Protein AF-0000000083305898 (afdb_homodimer)

Sequence (916 aa):
MQGPLRHVKPPWAPSSLTYFPGRPSVRRVWGVSPSASERKKVLILGVGWGGFRLARDLDKRQFDVSVVSPRNHFLFTPLLPSTTVGTLEFRCVQEPVRTIRGVHYHQAQATAIDVHHRQVHCLDVYRHYGSGKLVFQLPYDHLVIAVGTKSSTFGVPGLQSREEQFSPTGTSKDNVFFLKQLEHARSIRHRIIECFERASSPFVTEAERTRLLTFVVVGGGPTSIEFTSELCDFIRHDVSQWYSDLKHSQKIIVIEAGKHLLGNFDSSLSDYVETTLAKRQVTLLTNQVVKEVKDVSVVLDDGTEIPFGVCVWSTGNGALEFVKNLPLPLSQDHRIKVDETLQVLNHPHVYAIGDCAVNEDKPLAMLAQVANQQGGHLASCLNRDEALAFQYKFMGAMASLGTFNAVVDLNGPKFKGIVAFLTWRSAYWTMMVSVVNKILIPMFWFKSFFFGRDTSKFMQGPLRHVKPPWAPSSLTYFPGRPSVRRVWGVSPSASERKKVLILGVGWGGFRLARDLDKRQFDVSVVSPRNHFLFTPLLPSTTVGTLEFRCVQEPVRTIRGVHYHQAQATAIDVHHRQVHCLDVYRHYGSGKLVFQLPYDHLVIAVGTKSSTFGVPGLQSREEQFSPTGTSKDNVFFLKQLEHARSIRHRIIECFERASSPFVTEAERTRLLTFVVVGGGPTSIEFTSELCDFIRHDVSQWYSDLKHSQKIIVIEAGKHLLGNFDSSLSDYVETTLAKRQVTLLTNQVVKEVKDVSVVLDDGTEIPFGVCVWSTGNGALEFVKNLPLPLSQDHRIKVDETLQVLNHPHVYAIGDCAVNEDKPLAMLAQVANQQGGHLASCLNRDEALAFQYKFMGAMASLGTFNAVVDLNGPKFKGIVAFLTWRSAYWTMMVSVVNKILIPMFWFKSFFFGRDTSKF

Secondary structure (DSSP, 8-state):
-----------------------------------GGGSEEEEEE--SHHHHHHHHHS-TTTEEEEEE-SSSEEE-GGGHHHHTTTSS-GGGGEEEGGGSTTEEEE-EEEEEEETTTTEEEEEEEEEETTTEEEEEEEE-SEEEE----EE--TT-TTTHHHHHH--TTS----SEEE-SSHHHHHHHHHHHHHHHHHHH-TTS-HHHHHHHTEEEEE--SHHHHHHHHHHHHIIIIIIHHH-GGGTT--EEEEE-SSSSSSTTS-HHHHHHHHHHHHHTTEEEE-S--EEEE-SSEEEETTS-EEE-SEEEE---EE--HHHHTSSS-B-TTSPEEB-TTSBBTT-TTEEE-GGGEE-TTS-----HHHHHHHHHHHHHHHHHT-----------EEEE-STT-EEEE-SS-EEEHHHHHHHHHHHHHHH---HHHHHHHHHHHHHHHHH-------/---------------------------------S-GGGSEEEEEE--SHHHHHHHHHS-TTTEEEEEE-SSSEEE-GGGHHHHTTTSS-GGGGEEEGGGSTTEEEE-EEEEEEETTTTEEEEEEEEEETTTEEEEEEEE-SEEEE----EE--TT-TTTHHHHHH--TTS----SEEE-SSHHHHHHHHHHHHHHHHHHT-TTS-HHHHHHHTEEEEE--SHHHHHHHHHHHHIIIIIIHHH-GGGTT--EEEEE-SSSSSSTTS-HHHHHHHHHHHHHTTEEEETT--EEEE-SSEEEETTS-EEE-SEEEE---EE--HHHHTSSS-B-TTSPEEB-TTSBBTT-TTEEE-GGGEE-TTS-----HHHHHHHHHHHHHHHHHT-----------EEEE-STT-EEEE-SS-EEEHHHHHHHHHHHHHHH---HHHHHHHHHHHHHHHHH-------

Solvent-accessible surface area (backbone atoms only — not comparable to full-atom values): 49474 Å² total; per-residue (Å²): 134,88,74,82,83,82,77,80,72,85,72,88,71,78,75,79,76,77,70,76,79,72,74,77,76,72,69,69,68,70,64,78,62,79,65,83,86,74,40,52,31,33,31,32,34,24,38,43,52,15,26,40,39,21,65,60,60,39,52,58,88,58,29,44,39,34,40,36,22,68,60,64,42,28,64,46,63,89,54,44,41,39,32,28,60,32,44,33,59,70,72,48,38,45,42,46,53,64,76,41,77,78,53,47,76,39,61,15,38,74,72,47,72,40,77,88,80,32,32,35,35,31,33,40,68,57,73,41,91,92,64,47,55,52,71,50,74,45,73,42,64,32,39,35,44,15,69,35,58,38,77,38,53,87,79,28,51,68,37,58,67,52,67,70,56,63,48,85,60,50,71,65,92,59,34,67,38,53,73,83,49,70,60,33,24,51,53,49,27,48,48,54,49,48,28,53,56,52,44,68,38,88,84,52,52,69,69,55,30,46,25,33,35,15,37,36,35,37,24,37,37,57,68,35,45,28,30,51,22,37,48,51,50,39,46,65,59,41,38,40,67,62,39,57,89,54,55,87,56,63,41,43,36,36,34,16,60,46,84,54,46,35,72,90,50,56,66,69,55,27,50,49,52,53,51,53,41,41,74,68,63,36,46,75,40,53,61,37,46,73,50,34,40,58,76,52,29,39,27,33,70,88,64,53,69,48,61,29,39,37,32,39,50,42,66,48,73,28,58,36,70,62,58,64,68,45,98,60,57,58,44,96,75,39,21,38,34,24,47,59,60,31,33,27,64,98,32,96,46,33,30,38,34,32,57,33,27,37,28,82,92,66,67,70,76,82,42,67,66,54,8,29,50,43,14,46,49,50,20,53,23,61,67,63,75,48,88,55,69,72,77,88,77,85,85,53,46,69,39,49,51,32,92,62,22,15,35,28,47,39,93,79,60,73,39,59,38,50,64,14,22,52,48,51,52,49,51,54,50,64,66,44,81,45,69,60,33,53,50,44,40,59,49,32,49,48,40,28,71,76,70,41,48,65,80,69,82,130,135,86,76,82,87,79,80,81,72,85,72,87,72,79,77,82,77,77,70,74,76,72,73,79,76,74,69,70,70,71,65,79,62,79,62,84,85,74,41,50,29,35,32,32,34,23,38,43,53,15,25,40,38,22,65,59,62,40,52,60,89,56,29,45,39,33,38,36,20,69,60,65,42,29,62,47,62,90,55,44,40,38,33,30,61,29,44,34,58,70,73,48,39,46,42,48,53,64,77,40,77,77,53,48,75,40,61,15,37,74,72,46,71,39,76,90,79,32,31,36,35,32,34,39,69,57,71,42,92,93,65,47,56,51,71,50,75,45,69,41,64,32,36,37,44,15,69,35,57,39,77,39,54,85,79,30,50,69,37,58,66,52,66,72,56,64,51,84,62,50,72,65,91,59,33,67,36,54,72,84,48,69,59,33,25,51,52,49,27,49,48,51,50,48,28,53,55,52,44,68,38,89,84,51,53,68,68,56,31,46,24,32,35,16,37,37,33,36,24,35,38,57,67,35,45,28,30,52,22,36,48,51,51,39,47,65,59,42,38,40,66,62,39,59,88,54,57,89,56,64,42,43,36,38,34,16,59,46,82,54,46,36,72,90,49,58,65,69,55,27,50,49,51,53,51,54,40,41,74,68,62,36,45,76,39,53,62,36,46,74,50,33,42,57,76,50,31,38,28,33,69,88,63,53,70,48,61,29,39,38,34,39,50,41,65,48,74,28,58,36,73,60,59,63,69,46,97,62,57,57,47,96,76,38,22,38,34,24,47,60,61,32,34,27,62,97,31,97,47,32,31,38,34,34,57,33,27,36,30,82,92,64,67,71,74,82,40,66,67,53,10,30,50,45,13,46,50,50,20,52,23,61,67,65,74,46,87,55,68,72,79,88,76,86,86,53,46,68,39,50,52,34,93,62,23,16,36,28,46,38,93,78,60,74,39,61,38,52,64,14,23,52,48,50,50,50,51,53,49,64,66,45,80,46,70,62,33,55,50,45,41,58,50,31,49,49,41,27,71,76,71,40,47,64,81,69,83,130

Radius of gyration: 31.71 Å; Cα contacts (8 Å, |Δi|>4): 1769; chains: 2; bounding box: 98×107×96 Å

InterPro domains:
  IPR023753 FAD/NAD(P)-binding domain [PF07992] (40-375)
  IPR036188 FAD/NAD(P)-binding domain superfamily [SSF51905] (38-384)
  IPR045024 Alternative NADH dehydrogenase [PTHR43706] (37-458)
  IPR054585 External alternative NADH-ubiquinone oxidoreductase-like, C-terminal domain [PF22366] (394-454)

pLDDT: mean 80.94, std 21.05, range [19.34, 98.88]

Organism: Tigriopus californicus (NCBI:txid6832)

Nearest PDB structures (foldseek):
  5jwb-assembly1_A  TM=9.197E-01  e=4.815E-43  Plasmodium falciparum 3D7
  5jwc-assembly1_H  TM=9.161E-01  e=2.367E-43  Plasmodium falciparum 3D7
  4g74-assembly1_A  TM=8.909E-01  e=3.164E-44  Saccharomyces cerevisiae S288C
  4g74-assembly1_B  TM=8.780E-01  e=4.788E-44  Saccharomyces cerevisiae S288C
  5yjw-assembly1_A-2  TM=8.839E-01  e=1.573E-42  Saccharomyces cerevisiae S288C

Structure (mmCIF, N/CA/C/O backbone):
data_AF-0000000083305898-model_v1
#
loop_
_entity.id
_entity.type
_entity.pdbx_description
1 polymer 'Uncharacterized protein'
#
loop_
_atom_site.group_PDB
_atom_site.id
_atom_site.type_symbol
_atom_site.label_atom_id
_atom_site.label_alt_id
_atom_site.label_comp_id
_atom_site.label_asym_id
_atom_site.label_entity_id
_atom_site.label_seq_id
_atom_site.pdbx_PDB_ins_code
_atom_site.Cartn_x
_atom_site.Cartn_y
_atom_site.Cartn_z
_atom_site.occupancy
_atom_site.B_iso_or_equiv
_atom_site.auth_seq_id
_atom_site.auth_comp_id
_atom_site.auth_asym_id
_atom_site.auth_atom_id
_atom_site.pdbx_PDB_model_num
ATOM 1 N N . MET A 1 1 ? 41.219 -28.844 -68.625 1 23.19 1 MET A N 1
ATOM 2 C CA . MET A 1 1 ? 42.094 -27.703 -68.812 1 23.19 1 MET A CA 1
ATOM 3 C C . MET A 1 1 ? 41.625 -26.5 -68 1 23.19 1 MET A C 1
ATOM 5 O O . MET A 1 1 ? 40.438 -26.203 -67.938 1 23.19 1 MET A O 1
ATOM 9 N N . GLN A 1 2 ? 42.5 -25.844 -67 1 22.64 2 GLN A N 1
ATOM 10 C CA . GLN A 1 2 ? 42.344 -25.375 -65.625 1 22.64 2 GLN A CA 1
ATOM 11 C C . GLN A 1 2 ? 42 -23.891 -65.562 1 22.64 2 GLN A C 1
ATOM 13 O O . GLN A 1 2 ? 42.031 -23.266 -64.5 1 22.64 2 GLN A O 1
ATOM 18 N N . GLY A 1 3 ? 41.188 -23.344 -66.5 1 22.84 3 GLY A N 1
ATOM 19 C CA . GLY A 1 3 ? 41.531 -22 -66.875 1 22.84 3 GLY A CA 1
ATOM 20 C C . GLY A 1 3 ? 41.281 -20.984 -65.812 1 22.84 3 GLY A C 1
ATOM 21 O O . GLY A 1 3 ? 40.531 -21.25 -64.875 1 22.84 3 GLY A O 1
ATOM 22 N N . PRO A 1 4 ? 41.906 -19.75 -65.625 1 24.27 4 PRO A N 1
ATOM 23 C CA . PRO A 1 4 ? 42.438 -18.766 -64.688 1 24.27 4 PRO A CA 1
ATOM 24 C C . PRO A 1 4 ? 41.344 -17.797 -64.188 1 24.27 4 PRO A C 1
ATOM 26 O O . PRO A 1 4 ? 40.812 -17.016 -65 1 24.27 4 PRO A O 1
ATOM 29 N N . LEU A 1 5 ? 40.219 -18.172 -63.594 1 23.34 5 LEU A N 1
ATOM 30 C CA . LEU A 1 5 ? 39.062 -17.312 -63.562 1 23.34 5 LEU A CA 1
ATOM 31 C C . LEU A 1 5 ? 39.375 -16 -62.844 1 23.34 5 LEU A C 1
ATOM 33 O O . LEU A 1 5 ? 39.875 -16.031 -61.719 1 23.34 5 LEU A O 1
ATOM 37 N N . ARG A 1 6 ? 39.469 -14.781 -63.375 1 20.72 6 ARG A N 1
ATOM 38 C CA . ARG A 1 6 ? 39.969 -13.43 -63.125 1 20.72 6 ARG A CA 1
ATOM 39 C C . ARG A 1 6 ? 39.156 -12.734 -62.031 1 20.72 6 ARG A C 1
ATOM 41 O O . ARG A 1 6 ? 37.938 -12.883 -61.969 1 20.72 6 ARG A O 1
ATOM 48 N N . HIS A 1 7 ? 39.75 -12.102 -60.844 1 20.8 7 HIS A N 1
ATOM 49 C CA . HIS A 1 7 ? 39.562 -11.664 -59.469 1 20.8 7 HIS A CA 1
ATOM 50 C C . HIS A 1 7 ? 38.875 -10.305 -59.406 1 20.8 7 HIS A C 1
ATOM 52 O O . HIS A 1 7 ? 38.75 -9.703 -58.344 1 20.8 7 HIS A O 1
ATOM 58 N N . VAL A 1 8 ? 37.781 -10.07 -60.156 1 21.56 8 VAL A N 1
ATOM 59 C CA . VAL A 1 8 ? 37.5 -8.656 -60.406 1 21.56 8 VAL A CA 1
ATOM 60 C C . VAL A 1 8 ? 37.25 -7.957 -59.062 1 21.56 8 VAL A C 1
ATOM 62 O O . VAL A 1 8 ? 36.375 -8.391 -58.281 1 21.56 8 VAL A O 1
ATOM 65 N N . LYS A 1 9 ? 38.094 -7.109 -58.531 1 21.02 9 LYS A N 1
ATOM 66 C CA . LYS A 1 9 ? 38.375 -6.414 -57.25 1 21.02 9 LYS A CA 1
ATOM 67 C C . LYS A 1 9 ? 37.344 -5.336 -56.969 1 21.02 9 LYS A C 1
ATOM 69 O O . LYS A 1 9 ? 37.156 -4.41 -57.781 1 21.02 9 LYS A O 1
ATOM 74 N N . PRO A 1 10 ? 36.156 -5.586 -56.531 1 23.42 10 PRO A N 1
ATOM 75 C CA . PRO A 1 10 ? 35.125 -4.535 -56.688 1 23.42 10 PRO A CA 1
ATOM 76 C C . PRO A 1 10 ? 35.531 -3.234 -55.969 1 23.42 10 PRO A C 1
ATOM 78 O O . PRO A 1 10 ? 36.188 -3.26 -54.938 1 23.42 10 PRO A O 1
ATOM 81 N N . PRO A 1 11 ? 35.656 -2.041 -56.531 1 20.02 11 PRO A N 1
ATOM 82 C CA . PRO A 1 11 ? 36.375 -0.778 -56.281 1 20.02 11 PRO A CA 1
ATOM 83 C C . PRO A 1 11 ? 35.906 -0.06 -55.031 1 20.02 11 PRO A C 1
ATOM 85 O O . PRO A 1 11 ? 36.688 0.685 -54.406 1 20.02 11 PRO A O 1
ATOM 88 N N . TRP A 1 12 ? 34.594 0.123 -54.844 1 22.42 12 TRP A N 1
ATOM 89 C CA . TRP A 1 12 ? 34.219 1.465 -54.406 1 22.42 12 TRP A CA 1
ATOM 90 C C . TRP A 1 12 ? 34.625 1.732 -52.969 1 22.42 12 TRP A C 1
ATOM 92 O O . TRP A 1 12 ? 34.375 0.93 -52.094 1 22.42 12 TRP A O 1
ATOM 102 N N . ALA A 1 13 ? 35.656 2.426 -52.75 1 19.34 13 ALA A N 1
ATOM 103 C CA . ALA A 1 13 ? 36.469 2.832 -51.594 1 19.34 13 ALA A CA 1
ATOM 104 C C . ALA A 1 13 ? 35.656 3.688 -50.625 1 19.34 13 ALA A C 1
ATOM 106 O O . ALA A 1 13 ? 35 4.652 -51.031 1 19.34 13 ALA A O 1
ATOM 107 N N . PRO A 1 14 ? 35.312 3.227 -49.406 1 20.09 14 PRO A N 1
ATOM 108 C CA . PRO A 1 14 ? 34.375 3.756 -48.406 1 20.09 14 PRO A CA 1
ATOM 109 C C . PRO A 1 14 ? 34.812 5.121 -47.875 1 20.09 14 PRO A C 1
ATOM 111 O O . PRO A 1 14 ? 36 5.309 -47.531 1 20.09 14 PRO A O 1
ATOM 114 N N . SER A 1 15 ? 34.375 6.125 -48.5 1 20 15 SER A N 1
ATOM 115 C CA . SER A 1 15 ? 34.938 7.441 -48.219 1 20 15 SER A CA 1
ATOM 116 C C . SER A 1 15 ? 35.125 7.648 -46.719 1 20 15 SER A C 1
ATOM 118 O O . SER A 1 15 ? 34.469 6.965 -45.906 1 20 15 SER A O 1
ATOM 120 N N . SER A 1 16 ? 36 8.539 -46.344 1 19.41 16 SER A N 1
ATOM 121 C CA . SER A 1 16 ? 36.781 9.031 -45.219 1 19.41 16 SER A CA 1
ATOM 122 C C . SER A 1 16 ? 35.906 9.656 -44.156 1 19.41 16 SER A C 1
ATOM 124 O O . SER A 1 16 ? 35.125 10.578 -44.438 1 19.41 16 SER A O 1
ATOM 126 N N . LEU A 1 17 ? 35.375 8.938 -43.281 1 20.88 17 LEU A N 1
ATOM 127 C CA . LEU A 1 17 ? 34.469 9.25 -42.156 1 20.88 17 LEU A CA 1
ATOM 128 C C . LEU A 1 17 ? 35 10.398 -41.312 1 20.88 17 LEU A C 1
ATOM 130 O O . LEU A 1 17 ? 36.094 10.289 -40.719 1 20.88 17 LEU A O 1
ATOM 134 N N . THR A 1 18 ? 34.844 11.594 -41.844 1 20.77 18 THR A N 1
ATOM 135 C CA . THR A 1 18 ? 35.406 12.805 -41.25 1 20.77 18 THR A CA 1
ATOM 136 C C . THR A 1 18 ? 35.188 12.805 -39.719 1 20.77 18 THR A C 1
ATOM 138 O O . THR A 1 18 ? 34.094 12.445 -39.25 1 20.77 18 THR A O 1
ATOM 141 N N . TYR A 1 19 ? 36.188 12.875 -38.906 1 19.66 19 TYR A N 1
ATOM 142 C CA . TYR A 1 19 ? 36.594 12.875 -37.5 1 19.66 19 TYR A CA 1
ATOM 143 C C . TYR A 1 19 ? 35.938 14.031 -36.75 1 19.66 19 TYR A C 1
ATOM 145 O O . TYR A 1 19 ? 36.25 15.195 -37 1 19.66 19 TYR A O 1
ATOM 153 N N . PHE A 1 20 ? 34.656 14.219 -36.75 1 22.19 20 PHE A N 1
ATOM 154 C CA . PHE A 1 20 ? 34.406 15.516 -36.156 1 22.19 20 PHE A CA 1
ATOM 155 C C . PHE A 1 20 ? 35.125 15.664 -34.844 1 22.19 20 PHE A C 1
ATOM 157 O O . PHE A 1 20 ? 35.219 14.711 -34.062 1 22.19 20 PHE A O 1
ATOM 164 N N . PRO A 1 21 ? 35.969 16.641 -34.688 1 23.75 21 PRO A N 1
ATOM 165 C CA . PRO A 1 21 ? 36.844 16.953 -33.562 1 23.75 21 PRO A CA 1
ATOM 166 C C . PRO A 1 21 ? 36.156 16.812 -32.219 1 23.75 21 PRO A C 1
ATOM 168 O O . PRO A 1 21 ? 34.938 16.906 -32.125 1 23.75 21 PRO A O 1
ATOM 171 N N . GLY A 1 22 ? 36.781 16.141 -31.266 1 21.39 22 GLY A N 1
ATOM 172 C CA . GLY A 1 22 ? 36.625 15.641 -29.906 1 21.39 22 GLY A CA 1
ATOM 173 C C . GLY A 1 22 ? 36.188 16.703 -28.938 1 21.39 22 GLY A C 1
ATOM 174 O O . GLY A 1 22 ? 36.812 17.766 -28.828 1 21.39 22 GLY A O 1
ATOM 175 N N . ARG A 1 23 ? 34.938 17.172 -28.969 1 23.25 23 ARG A N 1
ATOM 176 C CA . ARG A 1 23 ? 34.812 18.422 -28.234 1 23.25 23 ARG A CA 1
ATOM 177 C C . ARG A 1 23 ? 35.688 18.422 -27 1 23.25 23 ARG A C 1
ATOM 179 O O . ARG A 1 23 ? 35.938 17.375 -26.406 1 23.25 23 ARG A O 1
ATOM 186 N N . PRO A 1 24 ? 36.438 19.484 -26.781 1 22 24 PRO A N 1
ATOM 187 C CA . PRO A 1 24 ? 37.375 19.531 -25.656 1 22 24 PRO A CA 1
ATOM 188 C C . PRO A 1 24 ? 36.781 19 -24.359 1 22 24 PRO A C 1
ATOM 190 O O . PRO A 1 24 ? 35.562 19 -24.188 1 22 24 PRO A O 1
ATOM 193 N N . SER A 1 25 ? 37.438 18.109 -23.688 1 23.03 25 SER A N 1
ATOM 194 C CA . SER A 1 25 ? 37.375 17.484 -22.375 1 23.03 25 SER A CA 1
ATOM 195 C C . SER A 1 25 ? 37 18.516 -21.297 1 23.03 25 SER A C 1
ATOM 197 O O . SER A 1 25 ? 37.812 19.359 -20.938 1 23.03 25 SER A O 1
ATOM 199 N N . VAL A 1 26 ? 35.969 19.328 -21.578 1 22.36 26 VAL A N 1
ATOM 200 C CA . VAL A 1 26 ? 35.969 20.359 -20.547 1 22.36 26 VAL A CA 1
ATOM 201 C C . VAL A 1 26 ? 36.188 19.719 -19.172 1 22.36 26 VAL A C 1
ATOM 203 O O . VAL A 1 26 ? 35.5 18.766 -18.797 1 22.36 26 VAL A O 1
ATOM 206 N N . ARG A 1 27 ? 37.344 19.766 -18.734 1 21.88 27 ARG A N 1
ATOM 207 C CA . ARG A 1 27 ? 37.781 19.531 -17.359 1 21.88 27 ARG A CA 1
ATOM 208 C C . ARG A 1 27 ? 36.75 20.094 -16.375 1 21.88 27 ARG A C 1
ATOM 210 O O . ARG A 1 27 ? 36.625 21.312 -16.219 1 21.88 27 ARG A O 1
ATOM 217 N N . ARG A 1 28 ? 35.625 19.594 -16.516 1 24.09 28 ARG A N 1
ATOM 218 C CA . ARG A 1 28 ? 34.75 20.266 -15.578 1 24.09 28 ARG A CA 1
ATOM 219 C C . ARG A 1 28 ? 35.438 20.484 -14.234 1 24.09 28 ARG A C 1
ATOM 221 O O . ARG A 1 28 ? 35.844 19.516 -13.586 1 24.09 28 ARG A O 1
ATOM 228 N N . VAL A 1 29 ? 36.125 21.469 -14.18 1 24.84 29 VAL A N 1
ATOM 229 C CA . VAL A 1 29 ? 36.719 21.969 -12.93 1 24.84 29 VAL A CA 1
ATOM 230 C C . VAL A 1 29 ? 35.688 21.828 -11.805 1 24.84 29 VAL A C 1
ATOM 232 O O . VAL A 1 29 ? 34.594 22.422 -11.867 1 24.84 29 VAL A O 1
ATOM 235 N N . TRP A 1 30 ? 35.406 20.609 -11.43 1 25.95 30 TRP A N 1
ATOM 236 C CA . TRP A 1 30 ? 34.75 20.516 -10.133 1 25.95 30 TRP A CA 1
ATOM 237 C C . TRP A 1 30 ? 35.219 21.625 -9.195 1 25.95 30 TRP A C 1
ATOM 239 O O . TRP A 1 30 ? 36.406 21.672 -8.82 1 25.95 30 TRP A O 1
ATOM 249 N N . GLY A 1 31 ? 34.906 22.781 -9.664 1 29.61 31 GLY A N 1
ATOM 250 C CA . GLY A 1 31 ? 35.281 23.844 -8.75 1 29.61 31 GLY A CA 1
ATOM 251 C C . GLY A 1 31 ? 35.188 23.422 -7.289 1 29.61 31 GLY A C 1
ATOM 252 O O . GLY A 1 31 ? 34.438 22.531 -6.938 1 29.61 31 GLY A O 1
ATOM 253 N N . VAL A 1 32 ? 36.281 23.469 -6.578 1 30.52 32 VAL A N 1
ATOM 254 C CA . VAL A 1 32 ? 36.531 23.312 -5.148 1 30.52 32 VAL A CA 1
ATOM 255 C C . VAL A 1 32 ? 35.406 23.938 -4.344 1 30.52 32 VAL A C 1
ATOM 257 O O . VAL A 1 32 ? 35.219 25.156 -4.359 1 30.52 32 VAL A O 1
ATOM 260 N N . SER A 1 33 ? 34.156 23.484 -4.527 1 35.69 33 SER A N 1
ATOM 261 C CA . SER A 1 33 ? 33.125 24.078 -3.705 1 35.69 33 SER A CA 1
ATOM 262 C C . SER A 1 33 ? 33.656 24.438 -2.322 1 35.69 33 SER A C 1
ATOM 264 O O . SER A 1 33 ? 34.531 23.781 -1.798 1 35.69 33 SER A O 1
ATOM 266 N N . PRO A 1 34 ? 33.531 25.625 -1.83 1 37.72 34 PRO A N 1
ATOM 267 C CA . PRO A 1 34 ? 34.125 25.984 -0.54 1 37.72 34 PRO A CA 1
ATOM 268 C C . PRO A 1 34 ? 34.062 24.844 0.472 1 37.72 34 PRO A C 1
ATOM 270 O O . PRO A 1 34 ? 33.219 23.953 0.367 1 37.72 34 PRO A O 1
ATOM 273 N N . SER A 1 35 ? 35.156 24.391 1.142 1 42 35 SER A N 1
ATOM 274 C CA . SER A 1 35 ? 35.344 23.328 2.133 1 42 35 SER A CA 1
ATOM 275 C C . SER A 1 35 ? 34.125 23.203 3.047 1 42 35 SER A C 1
ATOM 277 O O . SER A 1 35 ? 33.531 24.203 3.441 1 42 35 SER A O 1
ATOM 279 N N . ALA A 1 36 ? 33.281 22.062 3.113 1 48.56 36 ALA A N 1
ATOM 280 C CA . ALA A 1 36 ? 32.25 21.625 4.047 1 48.56 36 ALA A CA 1
ATOM 281 C C . ALA A 1 36 ? 32.344 22.375 5.375 1 48.56 36 ALA A C 1
ATOM 283 O O . ALA A 1 36 ? 31.344 22.672 6.016 1 48.56 36 ALA A O 1
ATOM 284 N N . SER A 1 37 ? 33.469 22.688 5.734 1 57.41 37 SER A N 1
ATOM 285 C CA . SER A 1 37 ? 33.781 23.188 7.07 1 57.41 37 SER A CA 1
ATOM 286 C C . SER A 1 37 ? 33.344 24.625 7.238 1 57.41 37 SER A C 1
ATOM 288 O O . SER A 1 37 ? 33.156 25.109 8.359 1 57.41 37 SER A O 1
ATOM 290 N N . GLU A 1 38 ? 32.938 25.406 6.043 1 72.19 38 GLU A N 1
ATOM 291 C CA . GLU A 1 38 ? 32.75 26.844 6.242 1 72.19 38 GLU A CA 1
ATOM 292 C C . GLU A 1 38 ? 31.297 27.25 6.145 1 72.19 38 GLU A C 1
ATOM 294 O O . GLU A 1 38 ? 30.922 28.359 6.535 1 72.19 38 GLU A O 1
ATOM 299 N N . ARG A 1 39 ? 30.297 26.297 5.781 1 89.75 39 ARG A N 1
ATOM 300 C CA . ARG A 1 39 ? 28.875 26.641 5.645 1 89.75 39 ARG A CA 1
ATOM 301 C C . ARG A 1 39 ? 28.172 26.547 6.988 1 89.75 39 ARG A C 1
ATOM 303 O O . ARG A 1 39 ? 28.438 25.641 7.777 1 89.75 39 ARG A O 1
ATOM 310 N N . LYS A 1 40 ? 27.312 27.5 7.207 1 95.44 40 LYS A N 1
ATOM 311 C CA . LYS A 1 40 ? 26.5 27.438 8.422 1 95.44 40 LYS A CA 1
ATOM 312 C C . LYS A 1 40 ? 25.547 26.25 8.383 1 95.44 40 LYS A C 1
ATOM 314 O O . LYS A 1 40 ? 24.953 25.953 7.34 1 95.44 40 LYS A O 1
ATOM 319 N N . LYS A 1 41 ? 25.422 25.562 9.508 1 97.62 41 LYS A N 1
ATOM 320 C CA . LYS A 1 41 ? 24.562 24.391 9.625 1 97.62 41 LYS A CA 1
ATOM 321 C C . LYS A 1 41 ? 23.141 24.781 9.961 1 97.62 41 LYS A C 1
ATOM 323 O O . LYS A 1 41 ? 22.891 25.422 10.992 1 97.62 41 LYS A O 1
ATOM 328 N N . VAL A 1 42 ? 22.266 24.422 9.062 1 98.44 42 VAL A N 1
ATOM 329 C CA . VAL A 1 42 ? 20.844 24.594 9.328 1 98.44 42 VAL A CA 1
ATOM 330 C C . VAL A 1 42 ? 20.172 23.234 9.516 1 98.44 42 VAL A C 1
ATOM 332 O O . VAL A 1 42 ? 20.25 22.375 8.641 1 98.44 42 VAL A O 1
ATOM 335 N N . LEU A 1 43 ? 19.594 23.031 10.672 1 98.75 43 LEU A N 1
ATOM 336 C CA . LEU A 1 43 ? 18.875 21.812 10.984 1 98.75 43 LEU A CA 1
ATOM 337 C C . LEU A 1 43 ? 17.359 22.047 10.977 1 98.75 43 LEU A C 1
ATOM 339 O O . LEU A 1 43 ? 16.859 22.922 11.68 1 98.75 43 LEU A O 1
ATOM 343 N N . ILE A 1 44 ? 16.656 21.344 10.125 1 98.81 44 ILE A N 1
ATOM 344 C CA . ILE A 1 44 ? 15.211 21.453 9.992 1 98.81 44 ILE A CA 1
ATOM 345 C C . ILE A 1 44 ? 14.539 20.203 10.562 1 98.81 44 ILE A C 1
ATOM 347 O O . ILE A 1 44 ? 14.867 19.078 10.164 1 98.81 44 ILE A O 1
ATOM 351 N N . LEU A 1 45 ? 13.617 20.391 11.508 1 98.75 45 LEU A N 1
ATOM 352 C CA . LEU A 1 45 ? 12.82 19.297 12.047 1 98.75 45 LEU A CA 1
ATOM 353 C C . LEU A 1 45 ? 11.43 19.281 11.43 1 98.75 45 LEU A C 1
ATOM 355 O O . LEU A 1 45 ? 10.617 20.172 11.68 1 98.75 45 LEU A O 1
ATOM 359 N N . GLY A 1 46 ? 11.148 18.219 10.633 1 97.75 46 GLY A N 1
ATOM 360 C CA . GLY A 1 46 ? 9.836 18.078 10.016 1 97.75 46 GLY A CA 1
ATOM 361 C C . GLY A 1 46 ? 9.852 18.375 8.523 1 97.75 46 GLY A C 1
ATOM 362 O O . GLY A 1 46 ? 10.57 19.266 8.07 1 97.75 46 GLY A O 1
ATOM 363 N N . VAL A 1 47 ? 8.977 17.641 7.789 1 94.94 47 VAL A N 1
ATOM 364 C CA . VAL A 1 47 ? 8.93 17.797 6.34 1 94.94 47 VAL A CA 1
ATOM 365 C C . VAL A 1 47 ? 7.492 18.062 5.895 1 94.94 47 VAL A C 1
ATOM 367 O O . VAL A 1 47 ? 7.066 17.594 4.836 1 94.94 47 VAL A O 1
ATOM 370 N N . GLY A 1 48 ? 6.703 18.719 6.746 1 94.75 48 GLY A N 1
ATOM 371 C CA . GLY A 1 48 ? 5.414 19.234 6.309 1 94.75 48 GLY A CA 1
ATOM 372 C C . GLY A 1 48 ? 5.531 20.422 5.371 1 94.75 48 GLY A C 1
ATOM 373 O O . GLY A 1 48 ? 6.578 20.625 4.758 1 94.75 48 GLY A O 1
ATOM 374 N N . TRP A 1 49 ? 4.5 21.172 5.258 1 93.56 49 TRP A N 1
ATOM 375 C CA . TRP A 1 49 ? 4.438 22.297 4.316 1 93.56 49 TRP A CA 1
ATOM 376 C C . TRP A 1 49 ? 5.559 23.297 4.578 1 93.56 49 TRP A C 1
ATOM 378 O O . TRP A 1 49 ? 6.25 23.719 3.65 1 93.56 49 TRP A O 1
ATOM 388 N N . GLY A 1 50 ? 5.734 23.672 5.773 1 97.31 50 GLY A N 1
ATOM 389 C CA . GLY A 1 50 ? 6.75 24.656 6.121 1 97.31 50 GLY A CA 1
ATOM 390 C C . GLY A 1 50 ? 8.164 24.125 5.961 1 97.31 50 GLY A C 1
ATOM 391 O O . GLY A 1 50 ? 8.977 24.719 5.25 1 97.31 50 GLY A O 1
ATOM 392 N N . GLY A 1 51 ? 8.445 22.953 6.602 1 97.81 51 GLY A N 1
ATOM 393 C CA . GLY A 1 51 ? 9.781 22.375 6.566 1 97.81 51 GLY A CA 1
ATOM 394 C C . GLY A 1 51 ? 10.234 22.016 5.164 1 97.81 51 GLY A C 1
ATOM 395 O O . GLY A 1 51 ? 11.391 22.25 4.801 1 97.81 51 GLY A O 1
ATOM 396 N N . PHE A 1 52 ? 9.367 21.422 4.43 1 94.69 52 PHE A N 1
ATOM 397 C CA . PHE A 1 52 ? 9.711 21.016 3.072 1 94.69 52 PHE A CA 1
ATOM 398 C C . PHE A 1 52 ? 10.039 22.219 2.207 1 94.69 52 PHE A C 1
ATOM 400 O O . PHE A 1 52 ? 11.039 22.234 1.49 1 94.69 52 PHE A O 1
ATOM 407 N N . ARG A 1 53 ? 9.211 23.281 2.264 1 94.75 53 ARG A N 1
ATOM 408 C CA . ARG A 1 53 ? 9.43 24.5 1.51 1 94.75 53 ARG A CA 1
ATOM 409 C C . ARG A 1 53 ? 10.742 25.172 1.905 1 94.75 53 ARG A C 1
ATOM 411 O O . ARG A 1 53 ? 11.516 25.594 1.044 1 94.75 53 ARG A O 1
ATOM 418 N N . LEU A 1 54 ? 10.992 25.219 3.135 1 98 54 LEU A N 1
ATOM 419 C CA . LEU A 1 54 ? 12.234 25.797 3.637 1 98 54 LEU A CA 1
ATOM 420 C C . LEU A 1 54 ? 13.445 25.047 3.104 1 98 54 LEU A C 1
ATOM 422 O O . LEU A 1 54 ? 14.375 25.641 2.57 1 98 54 LEU A O 1
ATOM 426 N N . ALA A 1 55 ? 13.422 23.703 3.264 1 97.06 55 ALA A N 1
ATOM 427 C CA . ALA A 1 55 ? 14.531 22.875 2.803 1 97.06 55 ALA A CA 1
ATOM 428 C C . ALA A 1 55 ? 14.789 23.078 1.311 1 97.06 55 ALA A C 1
ATOM 430 O O . ALA A 1 55 ? 15.938 23.141 0.873 1 97.06 55 ALA A O 1
ATOM 431 N N . ARG A 1 56 ? 13.742 23.156 0.582 1 94.06 56 ARG A N 1
ATOM 432 C CA . ARG A 1 56 ? 13.836 23.312 -0.867 1 94.06 56 ARG A CA 1
ATOM 433 C C . ARG A 1 56 ? 14.422 24.672 -1.242 1 94.06 56 ARG A C 1
ATOM 435 O O . ARG A 1 56 ? 15.266 24.766 -2.133 1 94.06 56 ARG A O 1
ATOM 442 N N . ASP A 1 57 ? 14.039 25.719 -0.557 1 96.19 57 ASP A N 1
ATOM 443 C CA . ASP A 1 57 ? 14.305 27.078 -1.001 1 96.19 57 ASP A CA 1
ATOM 444 C C . ASP A 1 57 ? 15.609 27.609 -0.406 1 96.19 57 ASP A C 1
ATOM 446 O O . ASP A 1 57 ? 16.141 28.625 -0.864 1 96.19 57 ASP A O 1
ATOM 450 N N . LEU A 1 58 ? 16.156 26.953 0.591 1 97.75 58 LEU A N 1
ATOM 451 C CA . LEU A 1 58 ? 17.422 27.406 1.174 1 97.75 58 LEU A CA 1
ATOM 452 C C . LEU A 1 58 ? 18.547 27.281 0.164 1 97.75 58 LEU A C 1
ATOM 454 O O . LEU A 1 58 ? 18.625 26.312 -0.588 1 97.75 58 LEU A O 1
ATOM 458 N N . ASP A 1 59 ? 19.422 28.234 0.207 1 96.69 59 ASP A N 1
ATOM 459 C CA . ASP A 1 59 ? 20.594 28.219 -0.656 1 96.69 59 ASP A CA 1
ATOM 460 C C . ASP A 1 59 ? 21.656 27.25 -0.12 1 96.69 59 ASP A C 1
ATOM 462 O O . ASP A 1 59 ? 22.359 27.562 0.839 1 96.69 59 ASP A O 1
ATOM 466 N N . LYS A 1 60 ? 21.875 26.172 -0.802 1 94.75 60 LYS A N 1
ATOM 467 C CA . LYS A 1 60 ? 22.75 25.109 -0.334 1 94.75 60 LYS A CA 1
ATOM 468 C C . LYS A 1 60 ? 24.219 25.5 -0.509 1 94.75 60 LYS A C 1
ATOM 470 O O . LYS 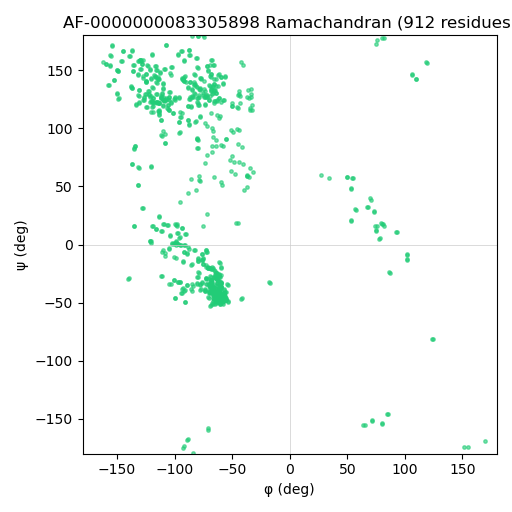A 1 60 ? 25.109 24.812 0.007 1 94.75 60 LYS A O 1
ATOM 475 N N . ARG A 1 61 ? 24.516 26.562 -1.159 1 93.12 61 ARG A N 1
ATOM 476 C CA . ARG A 1 61 ? 25.875 27.062 -1.282 1 93.12 61 ARG A CA 1
ATOM 477 C C . ARG A 1 61 ? 26.312 27.812 -0.021 1 93.12 61 ARG A C 1
ATOM 479 O O . ARG A 1 61 ? 27.5 27.906 0.277 1 93.12 61 ARG A O 1
ATOM 486 N N . GLN A 1 62 ? 25.297 28.25 0.608 1 95.25 62 GLN A N 1
ATOM 487 C CA . GLN A 1 62 ? 25.562 29.047 1.809 1 95.25 62 GLN A CA 1
ATOM 488 C C . GLN A 1 62 ? 25.375 28.203 3.068 1 95.25 62 GLN A C 1
ATOM 490 O O . GLN A 1 62 ? 26.016 28.453 4.09 1 95.25 62 GLN A O 1
ATOM 495 N N . PHE A 1 63 ? 24.5 27.266 2.971 1 97.38 63 PHE A N 1
ATOM 496 C CA . PHE A 1 63 ? 24.125 26.531 4.172 1 97.38 63 PHE A CA 1
ATOM 497 C C . PHE A 1 63 ? 24.328 25.031 3.969 1 97.38 63 PHE A C 1
ATOM 499 O O . PHE A 1 63 ? 24.094 24.5 2.877 1 97.38 63 PHE A O 1
ATOM 506 N N . ASP A 1 64 ? 24.812 24.391 4.992 1 97.19 64 ASP A N 1
ATOM 507 C CA . ASP A 1 64 ? 24.766 22.922 5.117 1 97.19 64 ASP A CA 1
ATOM 508 C C . ASP A 1 64 ? 23.453 22.484 5.766 1 97.19 64 ASP A C 1
ATOM 510 O O . ASP A 1 64 ? 23.312 22.547 6.988 1 97.19 64 ASP A O 1
ATOM 514 N N . VAL A 1 65 ? 22.562 21.984 4.941 1 97.5 65 VAL A N 1
ATOM 515 C CA . VAL A 1 65 ? 21.172 21.797 5.379 1 97.5 65 VAL A CA 1
ATOM 516 C C . VAL A 1 65 ? 20.953 20.328 5.73 1 97.5 65 VAL A C 1
ATOM 518 O O . VAL A 1 65 ? 21.219 19.438 4.922 1 97.5 65 VAL A O 1
ATOM 521 N N . SER A 1 66 ? 20.484 20.062 6.934 1 97.06 66 SER A N 1
ATOM 522 C CA . SER A 1 66 ? 20.031 18.75 7.383 1 97.06 66 SER A CA 1
ATOM 523 C C . SER A 1 66 ? 18.547 18.766 7.719 1 97.06 66 SER A C 1
ATOM 525 O O . SER A 1 66 ? 18.047 19.719 8.297 1 97.06 66 SER A O 1
ATOM 527 N N . VAL A 1 67 ? 17.891 17.688 7.328 1 97.12 67 VAL A N 1
ATOM 528 C CA . VAL A 1 67 ? 16.453 17.531 7.602 1 97.12 67 VAL A CA 1
ATOM 529 C C . VAL A 1 67 ? 16.219 16.25 8.398 1 97.12 67 VAL A C 1
ATOM 531 O O . VAL A 1 67 ? 16.734 15.188 8.039 1 97.12 67 VAL A O 1
ATOM 534 N N . VAL A 1 68 ? 15.492 16.391 9.508 1 96.88 68 VAL A N 1
ATOM 535 C CA . VAL A 1 68 ? 15.133 15.234 10.336 1 96.88 68 VAL A CA 1
ATOM 536 C C . VAL A 1 68 ? 13.617 15.047 10.344 1 96.88 68 VAL A C 1
ATOM 538 O O . VAL A 1 68 ? 12.875 15.969 10.672 1 96.88 68 VAL A O 1
ATOM 541 N N . SER A 1 69 ? 13.195 13.922 9.945 1 95.06 69 SER A N 1
ATOM 542 C CA . SER A 1 69 ? 11.781 13.57 9.961 1 95.06 69 SER A CA 1
ATOM 543 C C . SER A 1 69 ? 11.586 12.055 9.992 1 95.06 69 SER A C 1
ATOM 545 O O . SER A 1 69 ? 12.297 11.32 9.305 1 95.06 69 SER A O 1
ATOM 547 N N . PRO A 1 70 ? 10.656 11.633 10.812 1 90.81 70 PRO A N 1
ATOM 548 C CA . PRO A 1 70 ? 10.383 10.188 10.773 1 90.81 70 PRO A CA 1
ATOM 549 C C . PRO A 1 70 ? 9.719 9.75 9.469 1 90.81 70 PRO A C 1
ATOM 551 O O . PRO A 1 70 ? 9.852 8.594 9.062 1 90.81 70 PRO A O 1
ATOM 554 N N . ARG A 1 71 ? 9.031 10.625 8.883 1 86.5 71 ARG A N 1
ATOM 555 C CA . ARG A 1 71 ? 8.43 10.359 7.578 1 86.5 71 ARG A CA 1
ATOM 556 C C . ARG A 1 71 ? 9.344 10.812 6.449 1 86.5 71 ARG A C 1
ATOM 558 O O . ARG A 1 71 ? 9.906 11.906 6.496 1 86.5 71 ARG A O 1
ATOM 565 N N . ASN A 1 72 ? 9.391 10.047 5.395 1 85.94 72 ASN A N 1
ATOM 566 C CA . ASN A 1 72 ? 10.367 10.328 4.344 1 85.94 72 ASN A CA 1
ATOM 567 C C . ASN A 1 72 ? 9.727 11.078 3.178 1 85.94 72 ASN A C 1
ATOM 569 O O . ASN A 1 72 ? 10.25 11.07 2.064 1 85.94 72 ASN A O 1
ATOM 573 N N . HIS A 1 73 ? 8.578 11.664 3.42 1 85.44 73 HIS A N 1
ATOM 574 C CA . HIS A 1 73 ? 7.914 12.344 2.312 1 85.44 73 HIS A CA 1
ATOM 575 C C . HIS A 1 73 ? 7.102 13.539 2.803 1 85.44 73 HIS A C 1
ATOM 577 O O . HIS A 1 73 ? 6.664 13.562 3.955 1 85.44 73 HIS A O 1
ATOM 583 N N . PHE A 1 74 ? 7.031 14.508 1.926 1 88.06 74 PHE A N 1
ATOM 584 C CA . PHE A 1 74 ? 6.055 15.586 2.051 1 88.06 74 PHE A CA 1
ATOM 585 C C . PHE A 1 74 ? 4.672 15.117 1.605 1 88.06 74 PHE A C 1
ATOM 587 O O . PHE A 1 74 ? 4.543 14.422 0.597 1 88.06 74 PHE A O 1
ATOM 594 N N . LEU A 1 75 ? 3.695 15.438 2.369 1 87.06 75 LEU A N 1
ATOM 595 C CA . LEU A 1 75 ? 2.326 15.047 2.061 1 87.06 75 LEU A CA 1
ATOM 596 C C . LEU A 1 75 ? 1.492 16.25 1.649 1 87.06 75 LEU A C 1
ATOM 598 O O . LEU A 1 75 ? 1.442 17.25 2.371 1 87.06 75 LEU A O 1
ATOM 602 N N . PHE A 1 76 ? 0.917 16.141 0.483 1 85.31 76 PHE A N 1
ATOM 603 C CA . PHE A 1 76 ? -0.065 17.125 0.063 1 85.31 76 PHE A CA 1
ATOM 604 C C . PHE A 1 76 ? -1.423 16.844 0.694 1 85.31 76 PHE A C 1
ATOM 606 O O . PHE A 1 76 ? -2.273 16.188 0.083 1 85.31 76 PHE A O 1
ATOM 613 N N . THR A 1 77 ? -1.658 17.375 1.776 1 86.19 77 THR A N 1
ATOM 614 C CA . THR A 1 77 ? -2.713 16.969 2.705 1 86.19 77 THR A CA 1
ATOM 615 C C . THR A 1 77 ? -4.09 17.281 2.123 1 86.19 77 THR A C 1
ATOM 617 O O . THR A 1 77 ? -5.059 16.578 2.402 1 86.19 77 THR A O 1
ATOM 620 N N . PRO A 1 78 ? -4.27 18.297 1.304 1 81.5 78 PRO A N 1
ATOM 621 C CA . PRO A 1 78 ? -5.609 18.594 0.792 1 81.5 78 PRO A CA 1
ATOM 622 C C . PRO A 1 78 ? -6.172 17.469 -0.076 1 81.5 78 PRO A C 1
ATOM 624 O O . PRO A 1 78 ? -7.391 17.328 -0.203 1 81.5 78 PRO A O 1
ATOM 627 N N . LEU A 1 79 ? -5.34 16.719 -0.625 1 81.31 79 LEU A N 1
ATOM 628 C CA . LEU A 1 79 ? -5.801 15.648 -1.513 1 81.31 79 LEU A CA 1
ATOM 629 C C . LEU A 1 79 ? -5.828 14.312 -0.79 1 81.31 79 LEU A C 1
ATOM 631 O O . LEU A 1 79 ? -6.195 13.289 -1.377 1 81.31 79 LEU A O 1
ATOM 635 N N . LEU A 1 80 ? -5.5 14.289 0.464 1 86.06 80 LEU A N 1
ATOM 636 C CA . LEU A 1 80 ? -5.422 13.07 1.255 1 86.06 80 LEU A CA 1
ATOM 637 C C . LEU A 1 80 ? -6.773 12.367 1.303 1 86.06 80 LEU A C 1
ATOM 639 O O . LEU A 1 80 ? -6.852 11.148 1.136 1 86.06 80 LEU A O 1
ATOM 643 N N . PRO A 1 81 ? -7.914 13.117 1.41 1 87.69 81 PRO A N 1
ATOM 644 C CA . PRO A 1 81 ? -9.219 12.453 1.472 1 87.69 81 PRO A CA 1
ATOM 645 C C . PRO A 1 81 ? -9.539 11.664 0.202 1 87.69 81 PRO A C 1
ATOM 647 O O . PRO A 1 81 ? -10.188 10.617 0.267 1 87.69 81 PRO A O 1
ATOM 650 N N . SER A 1 82 ? -9.031 12.102 -0.861 1 82.12 82 SER A N 1
ATOM 651 C CA . SER A 1 82 ? -9.305 11.461 -2.139 1 82.12 82 SER A CA 1
ATOM 652 C C . SER A 1 82 ? -8.656 10.078 -2.211 1 82.12 82 SER A C 1
ATOM 654 O O . SER A 1 82 ? -9.062 9.242 -3.021 1 82.12 82 SER A O 1
ATOM 656 N N . THR A 1 83 ? -7.691 9.836 -1.408 1 83.06 83 THR A N 1
ATOM 657 C CA . THR A 1 83 ? -6.996 8.555 -1.44 1 83.06 83 THR A CA 1
ATOM 658 C C . THR A 1 83 ? -7.727 7.523 -0.588 1 83.06 83 THR A C 1
ATOM 660 O O . THR A 1 83 ? -7.523 6.316 -0.755 1 83.06 83 THR A O 1
ATOM 663 N N . THR A 1 84 ? -8.594 7.926 0.285 1 87.38 84 THR A N 1
ATOM 664 C CA . THR A 1 84 ? -9.258 7.035 1.226 1 87.38 84 THR A CA 1
ATOM 665 C C . THR A 1 84 ? -10.258 6.137 0.502 1 87.38 84 THR A C 1
ATOM 667 O O . THR A 1 84 ? -10.68 5.105 1.036 1 87.38 84 THR A O 1
ATOM 670 N N . VAL A 1 85 ? -10.664 6.566 -0.694 1 83.94 85 VAL A N 1
ATOM 671 C CA . VAL A 1 85 ? -11.656 5.77 -1.421 1 83.94 85 VAL A CA 1
ATOM 672 C C . VAL A 1 85 ? -11.086 5.355 -2.775 1 83.94 85 VAL A C 1
ATOM 674 O O . VAL A 1 85 ? -11.805 4.828 -3.623 1 83.94 85 VAL A O 1
ATOM 677 N N . GLY A 1 86 ? -9.844 5.711 -3.018 1 75.94 86 GLY A N 1
ATOM 678 C CA . GLY A 1 86 ? -9.164 5.207 -4.203 1 75.94 86 GLY A CA 1
ATOM 679 C C . GLY A 1 86 ? -9.289 6.133 -5.398 1 75.94 86 GLY A C 1
ATOM 680 O O . GLY A 1 86 ? -8.969 5.746 -6.523 1 75.94 86 GLY A O 1
ATOM 681 N N . THR A 1 87 ? -9.789 7.363 -5.223 1 73.69 87 THR A N 1
ATOM 682 C CA . THR A 1 87 ? -9.82 8.336 -6.309 1 73.69 87 THR A CA 1
ATOM 683 C C . THR A 1 87 ? -8.406 8.648 -6.797 1 73.69 87 THR A C 1
ATOM 685 O O . THR A 1 87 ? -8.156 8.695 -8 1 73.69 87 THR A O 1
ATOM 688 N N . LEU A 1 88 ? -7.578 8.898 -5.852 1 73.62 88 LEU A N 1
ATOM 689 C CA . LEU A 1 88 ? -6.156 9.094 -6.125 1 73.62 88 LEU A CA 1
ATOM 690 C C . LEU A 1 88 ? -5.32 8 -5.465 1 73.62 88 LEU A C 1
ATOM 692 O O . LEU A 1 88 ? -5.723 7.438 -4.441 1 73.62 88 LEU A O 1
ATOM 696 N N . GLU A 1 89 ? -4.23 7.727 -6.113 1 74.5 89 GLU A N 1
ATOM 697 C CA . GLU A 1 89 ? -3.273 6.816 -5.488 1 74.5 89 GLU A CA 1
ATOM 698 C C . GLU A 1 89 ? -2.438 7.535 -4.434 1 74.5 89 GLU A C 1
ATOM 700 O O . GLU A 1 89 ? -2.221 8.742 -4.523 1 74.5 89 GLU A O 1
ATOM 705 N N . PHE A 1 90 ? -2.006 6.812 -3.488 1 76.62 90 PHE A N 1
ATOM 706 C CA . PHE A 1 90 ? -1.231 7.363 -2.383 1 76.62 90 PHE A CA 1
ATOM 707 C C . PHE A 1 90 ? 0.009 8.086 -2.896 1 76.62 90 PHE A C 1
ATOM 709 O O . PHE A 1 90 ? 0.35 9.164 -2.412 1 76.62 90 PHE A O 1
ATOM 716 N N . ARG A 1 91 ? 0.612 7.586 -3.855 1 73 91 ARG A N 1
ATOM 717 C CA . ARG A 1 91 ? 1.866 8.125 -4.367 1 73 91 ARG A CA 1
ATOM 718 C C . ARG A 1 91 ? 1.649 9.484 -5.023 1 73 91 ARG A C 1
ATOM 720 O O . ARG A 1 91 ? 2.58 10.289 -5.125 1 73 91 ARG A O 1
ATOM 727 N N . CYS A 1 92 ? 0.439 9.734 -5.398 1 70.25 92 CYS A N 1
ATOM 728 C CA . CYS A 1 92 ? 0.124 10.969 -6.109 1 70.25 92 CYS A CA 1
ATOM 729 C C . CYS A 1 92 ? 0.103 12.164 -5.156 1 70.25 92 CYS A C 1
ATOM 731 O O . CYS A 1 92 ? 0.197 13.312 -5.59 1 70.25 92 CYS A O 1
ATOM 733 N N . VAL A 1 93 ? 0.028 11.898 -3.898 1 78.69 93 VAL A N 1
ATOM 734 C CA . VAL A 1 93 ? -0.189 13.031 -3 1 78.69 93 VAL A CA 1
ATOM 735 C C . VAL A 1 93 ? 1.015 13.188 -2.074 1 78.69 93 VAL A C 1
ATOM 737 O O . VAL A 1 93 ? 0.909 13.805 -1.01 1 78.69 93 VAL A O 1
ATOM 740 N N . GLN A 1 94 ? 2.088 12.5 -2.416 1 80.69 94 GLN A N 1
ATOM 741 C CA . GLN A 1 94 ? 3.291 12.617 -1.601 1 80.69 94 GLN A CA 1
ATOM 742 C C . GLN A 1 94 ? 4.508 12.945 -2.461 1 80.69 94 GLN A C 1
ATOM 744 O O . GLN A 1 94 ? 4.512 12.68 -3.666 1 80.69 94 GLN A O 1
ATOM 749 N N . GLU A 1 95 ? 5.492 13.547 -1.854 1 78.94 95 GLU A N 1
ATOM 750 C CA . GLU A 1 95 ? 6.785 13.828 -2.469 1 78.94 95 GLU A CA 1
ATOM 751 C C . GLU A 1 95 ? 7.934 13.445 -1.541 1 78.94 95 GLU A C 1
ATOM 753 O O . GLU A 1 95 ? 8.031 13.953 -0.423 1 78.94 95 GLU A O 1
ATOM 758 N N . PRO A 1 96 ? 8.773 12.531 -2.039 1 80.75 96 PRO A N 1
ATOM 759 C CA . PRO A 1 96 ? 9.891 12.133 -1.184 1 80.75 96 PRO A CA 1
ATOM 760 C C . PRO A 1 96 ? 10.789 13.312 -0.811 1 80.75 96 PRO A C 1
ATOM 762 O O . PRO A 1 96 ? 11.023 14.203 -1.633 1 80.75 96 PRO A O 1
ATOM 765 N N . VAL A 1 97 ? 11.281 13.258 0.395 1 86.12 97 VAL A N 1
ATOM 766 C CA . VAL A 1 97 ? 12.156 14.32 0.884 1 86.12 97 VAL A CA 1
ATOM 767 C C . VAL A 1 97 ? 13.414 14.398 0.018 1 86.12 97 VAL A C 1
ATOM 769 O O . VAL A 1 97 ? 13.93 15.484 -0.244 1 86.12 97 VAL A O 1
ATOM 772 N N . ARG A 1 98 ? 13.867 13.32 -0.462 1 82.94 98 ARG A N 1
ATOM 773 C CA . ARG A 1 98 ? 15.148 13.211 -1.164 1 82.94 98 ARG A CA 1
ATOM 774 C C . ARG A 1 98 ? 15.062 13.844 -2.549 1 82.94 98 ARG A C 1
ATOM 776 O O . ARG A 1 98 ? 16.078 14.008 -3.225 1 82.94 98 ARG A O 1
ATOM 783 N N . THR A 1 99 ? 13.867 14.258 -2.961 1 78.19 99 THR A N 1
ATOM 784 C CA . THR A 1 99 ? 13.758 15.016 -4.203 1 78.19 99 THR A CA 1
ATOM 785 C C . THR A 1 99 ? 14.422 16.375 -4.062 1 78.19 99 THR A C 1
ATOM 787 O O . THR A 1 99 ? 14.719 17.047 -5.062 1 78.19 99 THR A O 1
ATOM 790 N N . ILE A 1 100 ? 14.594 16.797 -2.807 1 85 100 ILE A N 1
ATOM 791 C CA . ILE A 1 100 ? 15.328 18.031 -2.555 1 85 100 ILE A CA 1
ATOM 792 C C . ILE A 1 100 ? 16.828 17.75 -2.65 1 85 100 ILE A C 1
ATOM 794 O O . ILE A 1 100 ? 17.391 17.016 -1.831 1 85 100 ILE A O 1
ATOM 798 N N . ARG A 1 101 ? 17.453 18.406 -3.521 1 82.62 101 ARG A N 1
ATOM 799 C CA . ARG A 1 101 ? 18.875 18.188 -3.729 1 82.62 101 ARG A CA 1
ATOM 800 C C . ARG A 1 101 ? 19.719 18.969 -2.721 1 82.62 101 ARG A C 1
ATOM 802 O O . ARG A 1 101 ? 19.328 20.062 -2.301 1 82.62 101 ARG A O 1
ATOM 809 N N . GLY A 1 102 ? 20.797 18.375 -2.365 1 87.75 102 GLY A N 1
ATOM 810 C CA . GLY A 1 102 ? 21.781 19.078 -1.552 1 87.75 102 GLY A CA 1
ATOM 811 C C . GLY A 1 102 ? 21.438 19.078 -0.074 1 87.75 102 GLY A C 1
ATOM 812 O O . GLY A 1 102 ? 21.922 19.938 0.676 1 87.75 102 GLY A O 1
ATOM 813 N N . VAL A 1 103 ? 20.562 18.234 0.331 1 91.81 103 VAL A N 1
ATOM 814 C CA . VAL A 1 103 ? 20.188 18.188 1.739 1 91.81 103 VAL A CA 1
ATOM 815 C C . VAL A 1 103 ? 20.578 16.828 2.332 1 91.81 103 VAL A C 1
ATOM 817 O O . VAL A 1 103 ? 20.562 15.812 1.636 1 91.81 103 VAL A O 1
ATOM 820 N N . HIS A 1 104 ? 21 16.859 3.576 1 92.25 104 HIS A N 1
ATOM 821 C CA . HIS A 1 104 ? 21.188 15.633 4.344 1 92.25 104 HIS A CA 1
ATOM 822 C C . HIS A 1 104 ? 19.906 15.219 5.051 1 92.25 104 HIS A C 1
ATOM 824 O O . HIS A 1 104 ? 19.516 15.836 6.043 1 92.25 104 HIS A O 1
ATOM 830 N N . TYR A 1 105 ? 19.359 14.211 4.535 1 92.62 105 TYR A N 1
ATOM 831 C CA . TYR A 1 105 ? 18.109 13.742 5.129 1 92.62 105 TYR A CA 1
ATOM 832 C C . TYR A 1 105 ? 18.359 12.617 6.121 1 92.62 105 TYR A C 1
ATOM 834 O O . TYR A 1 105 ? 19.047 11.641 5.805 1 92.62 105 TYR A O 1
ATOM 842 N N . HIS A 1 106 ? 17.859 12.812 7.309 1 91.56 106 HIS A N 1
ATOM 843 C CA . HIS A 1 106 ? 17.875 11.797 8.359 1 91.56 106 HIS A CA 1
ATOM 844 C C . HIS A 1 106 ? 16.469 11.328 8.703 1 91.56 106 HIS A C 1
ATOM 846 O O . HIS A 1 106 ? 15.664 12.094 9.227 1 91.56 106 HIS A O 1
ATOM 852 N N . GLN A 1 107 ? 16.266 10.055 8.391 1 90.69 107 GLN A N 1
ATOM 853 C CA . GLN A 1 107 ? 14.977 9.5 8.781 1 90.69 107 GLN A CA 1
ATOM 854 C C . GLN A 1 107 ? 14.969 9.109 10.258 1 90.69 107 GLN A C 1
ATOM 856 O O . GLN A 1 107 ? 15.305 7.977 10.602 1 90.69 107 GLN A O 1
ATOM 861 N N . ALA A 1 108 ? 14.555 10.07 11.07 1 92.31 108 ALA A N 1
ATOM 862 C CA . ALA A 1 108 ? 14.648 9.914 12.523 1 92.31 108 ALA A CA 1
ATOM 863 C C . ALA A 1 108 ? 13.617 10.797 13.234 1 92.31 108 ALA A C 1
ATOM 865 O O . ALA A 1 108 ? 13 11.664 12.609 1 92.31 108 ALA A O 1
ATOM 866 N N . GLN A 1 109 ? 13.414 10.43 14.477 1 94.69 109 GLN A N 1
ATOM 867 C CA . GLN A 1 109 ? 12.578 11.242 15.352 1 94.69 109 GLN A CA 1
ATOM 868 C C . GLN A 1 109 ? 13.43 12.125 16.266 1 94.69 109 GLN A C 1
ATOM 870 O O . GLN A 1 109 ? 14.375 11.656 16.891 1 94.69 109 GLN A O 1
ATOM 875 N N . ALA A 1 110 ? 13.117 13.422 16.203 1 97.06 110 ALA A N 1
ATOM 876 C CA . ALA A 1 110 ? 13.734 14.281 17.203 1 97.06 110 ALA A CA 1
ATOM 877 C C . ALA A 1 110 ? 13.125 14.039 18.578 1 97.06 110 ALA A C 1
ATOM 879 O O . ALA A 1 110 ? 11.906 14.07 18.75 1 97.06 110 ALA A O 1
ATOM 880 N N . THR A 1 111 ? 13.984 13.812 19.578 1 96.44 111 THR A N 1
ATOM 881 C CA . THR A 1 111 ? 13.461 13.438 20.891 1 96.44 111 THR A CA 1
ATOM 882 C C . THR A 1 111 ? 13.703 14.547 21.906 1 96.44 111 THR A C 1
ATOM 884 O O . THR A 1 111 ? 12.984 14.656 22.891 1 96.44 111 THR A O 1
ATOM 887 N N . ALA A 1 112 ? 14.719 15.328 21.688 1 97.06 112 ALA A N 1
ATOM 888 C CA . ALA A 1 112 ? 15.031 16.438 22.594 1 97.06 112 ALA A CA 1
ATOM 889 C C . ALA A 1 112 ? 15.906 17.469 21.906 1 97.06 112 ALA A C 1
ATOM 891 O O . ALA A 1 112 ? 16.578 17.172 20.922 1 97.06 112 ALA A O 1
ATOM 892 N N . ILE A 1 113 ? 15.82 18.672 22.406 1 97.38 113 ILE A N 1
ATOM 893 C CA . ILE A 1 113 ? 16.672 19.766 21.922 1 97.38 113 ILE A CA 1
ATOM 894 C C . ILE A 1 113 ? 17.516 20.297 23.062 1 97.38 113 ILE A C 1
ATOM 896 O O . ILE A 1 113 ? 16.984 20.688 24.109 1 97.38 113 ILE A O 1
ATOM 900 N N . ASP A 1 114 ? 18.797 20.281 22.859 1 96.38 114 ASP A N 1
ATOM 901 C CA . ASP A 1 114 ? 19.734 20.938 23.766 1 96.38 114 ASP A CA 1
ATOM 902 C C . ASP A 1 114 ? 20.094 22.344 23.266 1 96.38 114 ASP A C 1
ATOM 904 O O . ASP A 1 114 ? 21.047 22.5 22.5 1 96.38 114 ASP A O 1
ATOM 908 N N . VAL A 1 115 ? 19.438 23.312 23.75 1 94.38 115 VAL A N 1
ATOM 909 C CA . VAL A 1 115 ? 19.594 24.672 23.25 1 94.38 115 VAL A CA 1
ATOM 910 C C . VAL A 1 115 ? 20.953 25.234 23.672 1 94.38 115 VAL A C 1
ATOM 912 O O . VAL A 1 115 ? 21.547 26.031 22.953 1 94.38 115 VAL A O 1
ATOM 915 N N . HIS A 1 116 ? 21.469 24.812 24.75 1 93.12 116 HIS A N 1
ATOM 916 C CA . HIS A 1 116 ? 22.734 25.312 25.266 1 93.12 116 HIS A CA 1
ATOM 917 C C . HIS A 1 116 ? 23.906 24.844 24.406 1 93.12 116 HIS A C 1
ATOM 919 O O . HIS A 1 116 ? 24.797 25.625 24.094 1 93.12 116 HIS A O 1
ATOM 925 N N . HIS A 1 117 ? 23.922 23.594 24.062 1 95.56 117 HIS A N 1
ATOM 926 C CA . HIS A 1 117 ? 25 23.047 23.25 1 95.56 117 HIS A CA 1
ATOM 927 C C . HIS A 1 117 ? 24.641 23.062 21.766 1 95.56 117 HIS A C 1
ATOM 929 O O . HIS A 1 117 ? 25.438 22.625 20.938 1 95.56 117 HIS A O 1
ATOM 935 N N . ARG A 1 118 ? 23.469 23.531 21.438 1 96.25 118 ARG A N 1
ATOM 936 C CA . ARG A 1 118 ? 22.969 23.641 20.062 1 96.25 118 ARG A CA 1
ATOM 937 C C . ARG A 1 118 ? 23.047 22.297 19.344 1 96.25 118 ARG A C 1
ATOM 939 O O . ARG A 1 118 ? 23.609 22.203 18.25 1 96.25 118 ARG A O 1
ATOM 946 N N . GLN A 1 119 ? 22.344 21.344 20.016 1 97.44 119 GLN A N 1
ATOM 947 C CA . GLN A 1 119 ? 22.25 20 19.484 1 97.44 119 GLN A CA 1
ATOM 948 C C . GLN A 1 119 ? 20.828 19.453 19.594 1 97.44 119 GLN A C 1
ATOM 950 O O . GLN A 1 119 ? 20.078 19.828 20.5 1 97.44 119 GLN A O 1
ATOM 955 N N . VAL A 1 120 ? 20.5 18.609 18.656 1 98 120 VAL A N 1
ATOM 956 C CA . VAL A 1 120 ? 19.219 17.922 18.688 1 98 120 VAL A CA 1
ATOM 957 C C . VAL A 1 120 ? 19.453 16.422 18.844 1 98 120 VAL A C 1
ATOM 959 O O . VAL A 1 120 ? 20.281 15.836 18.141 1 98 120 VAL A O 1
ATOM 962 N N . HIS A 1 121 ? 18.766 15.852 19.812 1 97.44 121 HIS A N 1
ATOM 963 C CA . HIS A 1 121 ? 18.797 14.406 20 1 97.44 121 HIS A CA 1
ATOM 964 C C . HIS A 1 121 ? 17.828 13.703 19.062 1 97.44 121 HIS A C 1
ATOM 966 O O . HIS A 1 121 ? 16.656 14.102 18.969 1 97.44 121 HIS A O 1
ATOM 972 N N . CYS A 1 122 ? 18.344 12.68 18.359 1 95.69 122 CYS A N 1
ATOM 973 C CA . CYS A 1 122 ? 17.516 11.992 17.375 1 95.69 122 CYS A CA 1
ATOM 974 C C . CYS A 1 122 ? 17.531 10.484 17.625 1 95.69 122 CYS A C 1
ATOM 976 O O . CYS A 1 122 ? 18.5 9.938 18.125 1 95.69 122 CYS A O 1
ATOM 978 N N . LEU A 1 123 ? 16.406 9.922 17.359 1 92.69 123 LEU A N 1
ATOM 979 C CA . LEU A 1 123 ? 16.219 8.477 17.406 1 92.69 123 LEU A CA 1
ATOM 980 C C . LEU A 1 123 ? 15.898 7.934 16.016 1 92.69 123 LEU A C 1
ATOM 982 O O . LEU A 1 123 ? 14.906 8.328 15.398 1 92.69 123 LEU A O 1
ATOM 986 N N . ASP A 1 124 ? 16.719 7.023 15.594 1 87.81 124 ASP A N 1
ATOM 987 C CA . ASP A 1 124 ? 16.516 6.414 14.281 1 87.81 124 ASP A CA 1
ATOM 988 C C . ASP A 1 124 ? 15.18 5.676 14.227 1 87.81 124 ASP A C 1
ATOM 990 O O . ASP A 1 124 ? 14.75 5.086 15.219 1 87.81 124 ASP A O 1
ATOM 994 N N . VAL A 1 125 ? 14.562 5.699 13.047 1 85.31 125 VAL A N 1
ATOM 995 C CA . VAL A 1 125 ? 13.258 5.062 12.922 1 85.31 125 VAL A CA 1
ATOM 996 C C . VAL A 1 125 ? 13.43 3.553 12.766 1 85.31 125 VAL A C 1
ATOM 998 O O . VAL A 1 125 ? 12.539 2.779 13.125 1 85.31 125 VAL A O 1
ATOM 1001 N N . TYR A 1 126 ? 14.531 3.172 12.227 1 78.5 126 TYR A N 1
ATOM 1002 C CA . TYR A 1 126 ? 14.734 1.755 11.953 1 78.5 126 TYR A CA 1
ATOM 1003 C C . TYR A 1 126 ? 15.461 1.074 13.109 1 78.5 126 TYR A C 1
ATOM 1005 O O . TYR A 1 126 ? 16.297 1.687 13.766 1 78.5 126 TYR A O 1
ATOM 1013 N N . ARG A 1 127 ? 14.969 -0.211 13.297 1 72.75 127 ARG A N 1
ATOM 1014 C CA . ARG A 1 127 ? 15.656 -1.034 14.281 1 72.75 127 ARG A CA 1
ATOM 1015 C C . ARG A 1 127 ? 16.844 -1.755 13.656 1 72.75 127 ARG A C 1
ATOM 1017 O O . ARG A 1 127 ? 16.766 -2.229 12.523 1 72.75 127 ARG A O 1
ATOM 1024 N N . HIS A 1 128 ? 17.953 -1.556 14.305 1 63.09 128 HIS A N 1
ATOM 1025 C CA . HIS A 1 128 ? 19.156 -2.244 13.844 1 63.09 128 HIS A CA 1
ATOM 1026 C C . HIS A 1 128 ? 19.25 -3.65 14.43 1 63.09 128 HIS A C 1
ATOM 1028 O O . HIS A 1 128 ? 18.797 -3.889 15.555 1 63.09 128 HIS A O 1
ATOM 1034 N N . TYR A 1 129 ? 19.562 -4.562 13.453 1 57.72 129 TYR A N 1
ATOM 1035 C CA . TYR A 1 129 ? 19.75 -5.926 13.93 1 57.72 129 TYR A CA 1
ATOM 1036 C C . TYR A 1 129 ? 20.703 -5.965 15.117 1 57.72 129 TYR A C 1
ATOM 1038 O O . TYR A 1 129 ? 21.844 -5.496 15.031 1 57.72 129 TYR A O 1
ATOM 1046 N N . GLY A 1 130 ? 20.266 -6.43 16.266 1 57 130 GLY A N 1
ATOM 1047 C CA . GLY A 1 130 ? 21.062 -6.672 17.453 1 57 130 GLY A CA 1
ATOM 1048 C C . GLY A 1 130 ? 21.219 -5.445 18.328 1 57 130 GLY A C 1
ATOM 1049 O O . GLY A 1 130 ? 21.672 -5.547 19.484 1 57 130 GLY A O 1
ATOM 1050 N N . SER A 1 131 ? 21.094 -4.289 17.812 1 60.03 131 SER A N 1
ATOM 1051 C CA . SER A 1 131 ? 21.469 -3.148 18.641 1 60.03 131 SER A CA 1
ATOM 1052 C C . SER A 1 131 ? 20.281 -2.221 18.875 1 60.03 131 SER A C 1
ATOM 1054 O O . SER A 1 131 ? 20.422 -1.179 19.516 1 60.03 131 SER A O 1
ATOM 1056 N N . GLY A 1 132 ? 19.094 -2.607 18.641 1 72.44 132 GLY A N 1
ATOM 1057 C CA . GLY A 1 132 ? 17.984 -1.695 18.875 1 72.44 132 GLY A CA 1
ATOM 1058 C C . GLY A 1 132 ? 18.016 -0.488 17.953 1 72.44 132 GLY A C 1
ATOM 1059 O O . GLY A 1 132 ? 18.656 -0.518 16.891 1 72.44 132 GLY A O 1
ATOM 1060 N N . LYS A 1 133 ? 17.359 0.686 18.391 1 78.25 133 LYS A N 1
ATOM 1061 C CA . LYS A 1 133 ? 17.328 1.898 17.578 1 78.25 133 LYS A CA 1
ATOM 1062 C C . LYS A 1 133 ? 18.547 2.779 17.859 1 78.25 133 LYS A C 1
ATOM 1064 O O . LYS A 1 133 ? 18.953 2.914 19.016 1 78.25 133 LYS A O 1
ATOM 1069 N N . LEU A 1 134 ? 19.172 3.295 16.844 1 83.12 134 LEU A N 1
ATOM 1070 C CA . LEU A 1 134 ? 20.328 4.168 16.938 1 83.12 134 LEU A CA 1
ATOM 1071 C C . LEU A 1 134 ? 19.938 5.547 17.438 1 83.12 134 LEU A C 1
ATOM 1073 O O . LEU A 1 134 ? 18.922 6.109 17.016 1 83.12 134 LEU A O 1
ATOM 1077 N N . VAL A 1 135 ? 20.641 5.965 18.5 1 90.06 135 VAL A N 1
ATOM 1078 C CA . VAL A 1 135 ? 20.5 7.324 19 1 90.06 135 VAL A CA 1
ATOM 1079 C C . VAL A 1 135 ? 21.703 8.164 18.594 1 90.06 135 VAL A C 1
ATOM 1081 O O . VAL A 1 135 ? 22.844 7.703 18.656 1 90.06 135 VAL A O 1
ATOM 1084 N N . PHE A 1 136 ? 21.406 9.359 18.031 1 91.75 136 PHE A N 1
ATOM 1085 C CA . PHE A 1 136 ? 22.5 10.227 17.625 1 91.75 136 PHE A CA 1
ATOM 1086 C C . PHE A 1 136 ? 22.141 11.695 17.844 1 91.75 136 PHE A C 1
ATOM 1088 O O . PHE A 1 136 ? 21 12.008 18.203 1 91.75 136 PHE A O 1
ATOM 1095 N N . GLN A 1 137 ? 23.156 12.562 17.781 1 95.94 137 GLN A N 1
ATOM 1096 C CA . GLN A 1 137 ? 22.969 14 17.969 1 95.94 137 GLN A CA 1
ATOM 1097 C C . GLN A 1 137 ? 23.422 14.773 16.734 1 95.94 137 GLN A C 1
ATOM 1099 O O . GLN A 1 137 ? 24.391 14.398 16.078 1 95.94 137 GLN A O 1
ATOM 1104 N N . LEU A 1 138 ? 22.703 15.812 16.422 1 96.75 138 LEU A N 1
ATOM 1105 C CA . LEU A 1 138 ? 23.047 16.688 15.305 1 96.75 138 LEU A CA 1
ATOM 1106 C C . LEU A 1 138 ? 23.25 18.125 15.781 1 96.75 138 LEU A C 1
ATOM 1108 O O . LEU A 1 138 ? 22.391 18.688 16.453 1 96.75 138 LEU A O 1
ATOM 1112 N N . PRO A 1 139 ? 24.391 18.641 15.414 1 96.94 139 PRO A N 1
ATOM 1113 C CA . PRO A 1 139 ? 24.641 20.047 15.75 1 96.94 139 PRO A CA 1
ATOM 1114 C C . PRO A 1 139 ? 23.969 21.016 14.773 1 96.94 139 PRO A C 1
ATOM 1116 O O . PRO A 1 139 ? 23.562 20.609 13.68 1 96.94 139 PRO A O 1
ATOM 1119 N N . TYR A 1 140 ? 23.797 22.281 15.234 1 97.56 140 TYR A N 1
ATOM 1120 C CA . TYR A 1 140 ? 23.234 23.297 14.344 1 97.56 140 TYR A CA 1
ATOM 1121 C C . TYR A 1 140 ? 23.766 24.672 14.688 1 97.56 140 TYR A C 1
ATOM 1123 O O . TYR A 1 140 ? 24.141 24.938 15.836 1 97.56 140 TYR A O 1
ATOM 1131 N N . ASP A 1 141 ? 23.844 25.516 13.641 1 97.44 141 ASP A N 1
ATOM 1132 C CA . ASP A 1 141 ? 23.984 26.953 13.82 1 97.44 141 ASP A CA 1
ATOM 1133 C C . ASP A 1 141 ? 22.609 27.625 13.859 1 97.44 141 ASP A C 1
ATOM 1135 O O . ASP A 1 141 ? 22.391 28.562 14.641 1 97.44 141 ASP A O 1
ATOM 1139 N N . HIS A 1 142 ? 21.734 27.156 13.023 1 97.75 142 HIS A N 1
ATOM 1140 C CA . HIS A 1 142 ? 20.312 27.531 13.016 1 97.75 142 HIS A CA 1
ATOM 1141 C C . HIS A 1 142 ? 19.422 26.297 13.102 1 97.75 142 HIS A C 1
ATOM 1143 O O . HIS A 1 142 ? 19.656 25.312 12.398 1 97.75 142 HIS A O 1
ATOM 1149 N N . LEU A 1 143 ? 18.5 26.344 14.016 1 98.69 143 LEU A N 1
ATOM 1150 C CA . LEU A 1 143 ? 17.516 25.297 14.156 1 98.69 143 LEU A CA 1
ATOM 1151 C C . LEU A 1 143 ? 16.125 25.781 13.75 1 98.69 143 LEU A C 1
ATOM 1153 O O . LEU A 1 143 ? 15.711 26.875 14.156 1 98.69 143 LEU A O 1
ATOM 1157 N N . VAL A 1 144 ? 15.453 25.047 12.891 1 98.88 144 VAL A N 1
ATOM 1158 C CA . VAL A 1 144 ? 14.078 25.375 12.531 1 98.88 144 VAL A CA 1
ATOM 1159 C C . VAL A 1 144 ? 13.156 24.219 12.914 1 98.88 144 VAL A C 1
ATOM 1161 O O . VAL A 1 144 ? 13.297 23.109 12.391 1 98.88 144 VAL A O 1
ATOM 1164 N N . ILE A 1 145 ? 12.211 24.484 13.781 1 98.81 145 ILE A N 1
ATOM 1165 C CA . ILE A 1 145 ? 11.25 23.484 14.227 1 98.81 145 ILE A CA 1
ATOM 1166 C C . ILE A 1 145 ? 9.969 23.594 13.391 1 98.81 145 ILE A C 1
ATOM 1168 O O . ILE A 1 145 ? 9.234 24.578 13.5 1 98.81 145 ILE A O 1
ATOM 1172 N N . ALA A 1 146 ? 9.703 22.656 12.562 1 98.69 146 ALA A N 1
ATOM 1173 C CA . ALA A 1 146 ? 8.547 22.594 11.664 1 98.69 146 ALA A CA 1
ATOM 1174 C C . ALA A 1 146 ? 7.859 21.234 11.734 1 98.69 146 ALA A C 1
ATOM 1176 O O . ALA A 1 146 ? 7.559 20.625 10.703 1 98.69 146 ALA A O 1
ATOM 1177 N N . VAL A 1 147 ? 7.539 20.781 12.922 1 97.88 147 VAL A N 1
ATOM 1178 C CA . VAL A 1 147 ? 7.125 19.391 13.141 1 97.88 147 VAL A CA 1
ATOM 1179 C C . VAL A 1 147 ? 5.605 19.281 13.031 1 97.88 147 VAL A C 1
ATOM 1181 O O . VAL A 1 147 ? 5.055 18.188 13.047 1 97.88 147 VAL A O 1
ATOM 1184 N N . GLY A 1 148 ? 4.945 20.391 12.906 1 96.31 148 GLY A N 1
ATOM 1185 C CA . GLY A 1 148 ? 3.5 20.359 12.742 1 96.31 148 GLY A CA 1
ATOM 1186 C C . GLY A 1 148 ? 2.762 19.953 14.008 1 96.31 148 GLY A C 1
ATOM 1187 O O . GLY A 1 148 ? 3.137 20.375 15.109 1 96.31 148 GLY A O 1
ATOM 1188 N N . THR A 1 149 ? 1.581 19.344 13.805 1 94.94 149 THR A N 1
ATOM 1189 C CA . THR A 1 149 ? 0.689 18.969 14.898 1 94.94 149 THR A CA 1
ATOM 1190 C C . THR A 1 149 ? 0.121 17.562 14.672 1 94.94 149 THR A C 1
ATOM 1192 O O . THR A 1 149 ? 0.368 16.953 13.633 1 94.94 149 THR A O 1
ATOM 1195 N N . LYS A 1 150 ? -0.454 17.031 15.664 1 90.94 150 LYS A N 1
ATOM 1196 C CA . LYS A 1 150 ? -1.219 15.781 15.562 1 90.94 150 LYS A CA 1
ATOM 1197 C C . LYS A 1 150 ? -2.717 16.047 15.68 1 90.94 150 LYS A C 1
ATOM 1199 O O . LYS A 1 150 ? -3.133 17.188 15.93 1 90.94 150 LYS A O 1
ATOM 1204 N N . SER A 1 151 ? -3.514 14.992 15.422 1 88.69 151 SER A N 1
ATOM 1205 C CA . SER A 1 151 ? -4.957 15.125 15.609 1 88.69 151 SER A CA 1
ATOM 1206 C C . SER A 1 151 ? -5.312 15.289 17.078 1 88.69 151 SER A C 1
ATOM 1208 O O . SER A 1 151 ? -4.773 14.586 17.938 1 88.69 151 SER A O 1
ATOM 1210 N N . SER A 1 152 ? -6.176 16.203 17.297 1 89.69 152 SER A N 1
ATOM 1211 C CA . SER A 1 152 ? -6.637 16.406 18.672 1 89.69 152 SER A CA 1
ATOM 1212 C C . SER A 1 152 ? -7.734 15.406 19.031 1 89.69 152 SER A C 1
ATOM 1214 O O . SER A 1 152 ? -8.617 15.133 18.234 1 89.69 152 SER A O 1
ATOM 1216 N N . THR A 1 153 ? -7.648 14.875 20.25 1 88.19 153 THR A N 1
ATOM 1217 C CA . THR A 1 153 ? -8.68 13.961 20.734 1 88.19 153 THR A CA 1
ATOM 1218 C C . THR A 1 153 ? -9.656 14.688 21.656 1 88.19 153 THR A C 1
ATOM 1220 O O . THR A 1 153 ? -10.727 14.164 21.969 1 88.19 153 THR A O 1
ATOM 1223 N N . PHE A 1 154 ? -9.273 15.922 22.031 1 85.62 154 PHE A N 1
ATOM 1224 C CA . PHE A 1 154 ? -10.047 16.766 22.938 1 85.62 154 PHE A CA 1
ATOM 1225 C C . PHE A 1 154 ? -10.367 16.016 24.219 1 85.62 154 PHE A C 1
ATOM 1227 O O . PHE A 1 154 ? -11.422 16.219 24.828 1 85.62 154 PHE A O 1
ATOM 1234 N N . GLY A 1 155 ? -9.578 14.984 24.469 1 85.94 155 GLY A N 1
ATOM 1235 C CA . GLY A 1 155 ? -9.727 14.234 25.719 1 85.94 155 GLY A CA 1
ATOM 1236 C C . GLY A 1 155 ? -10.898 13.281 25.688 1 85.94 155 GLY A C 1
ATOM 1237 O O . GLY A 1 155 ? -11.273 12.719 26.734 1 85.94 155 GLY A O 1
ATOM 1238 N N . VAL A 1 156 ? -11.555 13.133 24.609 1 89.94 156 VAL A N 1
ATOM 1239 C CA . VAL A 1 156 ? -12.688 12.219 24.5 1 89.94 156 VAL A CA 1
ATOM 1240 C C . VAL A 1 156 ? -12.227 10.789 24.766 1 89.94 156 VAL A C 1
ATOM 1242 O O . VAL A 1 156 ? -11.273 10.312 24.141 1 89.94 156 VAL A O 1
ATOM 1245 N N . PRO A 1 157 ? -12.898 10.125 25.719 1 89.12 157 PRO A N 1
ATOM 1246 C CA . PRO A 1 157 ? -12.508 8.75 26.031 1 89.12 157 PRO A CA 1
ATOM 1247 C C . PRO A 1 157 ? -12.578 7.836 24.797 1 89.12 157 PRO A C 1
ATOM 1249 O O . PRO A 1 157 ? -13.492 7.965 23.984 1 89.12 157 PRO A O 1
ATOM 1252 N N . GLY A 1 158 ? -11.594 6.988 24.656 1 86.5 158 GLY A N 1
ATOM 1253 C CA . GLY A 1 158 ? -11.562 6.012 23.578 1 86.5 158 GLY A CA 1
ATOM 1254 C C . GLY A 1 158 ? -10.641 6.41 22.453 1 86.5 158 GLY A C 1
ATOM 1255 O O . GLY A 1 158 ? -10.336 5.594 21.578 1 86.5 158 GLY A O 1
ATOM 1256 N N . LEU A 1 159 ? -10.203 7.656 22.469 1 86.31 159 LEU A N 1
ATOM 1257 C CA . LEU A 1 159 ? -9.453 8.148 21.312 1 86.31 159 LEU A CA 1
ATOM 1258 C C . LEU A 1 159 ? -7.961 8.227 21.625 1 86.31 159 LEU A C 1
ATOM 1260 O O . LEU A 1 159 ? -7.125 8.031 20.75 1 86.31 159 LEU A O 1
ATOM 1264 N N . GLN A 1 160 ? -7.668 8.531 22.844 1 77.94 160 GLN A N 1
ATOM 1265 C CA . GLN A 1 160 ? -6.285 8.852 23.188 1 77.94 160 GLN A CA 1
ATOM 1266 C C . GLN A 1 160 ? -5.352 7.695 22.844 1 77.94 160 GLN A C 1
ATOM 1268 O O . GLN A 1 160 ? -4.336 7.887 22.172 1 77.94 160 GLN A O 1
ATOM 1273 N N . SER A 1 161 ? -5.672 6.559 23.266 1 75.19 161 SER A N 1
ATOM 1274 C CA . SER A 1 161 ? -4.816 5.398 23.031 1 75.19 161 SER A CA 1
ATOM 1275 C C . SER A 1 161 ? -4.703 5.086 21.547 1 75.19 161 SER A C 1
ATOM 1277 O O . SER A 1 161 ? -3.648 4.66 21.078 1 75.19 161 SER A O 1
ATOM 1279 N N . ARG A 1 162 ? -5.715 5.422 20.859 1 76.81 162 ARG A N 1
ATOM 1280 C CA . ARG A 1 162 ? -5.738 5.16 19.422 1 76.81 162 ARG A CA 1
ATOM 1281 C C . ARG A 1 162 ? -4.82 6.121 18.672 1 76.81 162 ARG A C 1
ATOM 1283 O O . ARG A 1 162 ? -4.145 5.73 17.719 1 76.81 162 ARG A O 1
ATOM 1290 N N . GLU A 1 163 ? -4.863 7.258 19.156 1 71.94 163 GLU A N 1
ATOM 1291 C CA . GLU A 1 163 ? -4.02 8.273 18.531 1 71.94 163 GLU A CA 1
ATOM 1292 C C . GLU A 1 163 ? -2.543 8.008 18.812 1 71.94 163 GLU A C 1
ATOM 1294 O O . GLU A 1 163 ? -1.697 8.203 17.938 1 71.94 163 GLU A O 1
ATOM 1299 N N . GLU A 1 164 ? -2.318 7.52 19.891 1 68.19 164 GLU A N 1
ATOM 1300 C CA . GLU A 1 164 ? -0.942 7.273 20.312 1 68.19 164 GLU A CA 1
ATOM 1301 C C . GLU A 1 164 ? -0.398 5.988 19.703 1 68.19 164 GLU A C 1
ATOM 1303 O O . GLU A 1 164 ? 0.803 5.871 19.453 1 68.19 164 GLU A O 1
ATOM 1308 N N . GLN A 1 165 ? -1.33 5.02 19.547 1 59.09 165 GLN A N 1
ATOM 1309 C CA . GLN A 1 165 ? -0.887 3.695 19.109 1 59.09 165 GLN A CA 1
ATOM 1310 C C . GLN A 1 165 ? -0.874 3.588 17.594 1 59.09 165 GLN A C 1
ATOM 1312 O O . GLN A 1 165 ? -0.473 2.562 17.031 1 59.09 165 GLN A O 1
ATOM 1317 N N . PHE A 1 166 ? -1.4 4.625 17.094 1 52.69 166 PHE A N 1
ATOM 1318 C CA . PHE A 1 166 ? -1.43 4.469 15.641 1 52.69 166 PHE A CA 1
ATOM 1319 C C . PHE A 1 166 ? -0.036 4.176 15.102 1 52.69 166 PHE A C 1
ATOM 1321 O O . PHE A 1 166 ? 0.889 4.969 15.281 1 52.69 166 PHE A O 1
ATOM 1328 N N . SER A 1 167 ? 0.29 2.857 15.016 1 48.66 167 SER A N 1
ATOM 1329 C CA . SER A 1 167 ? 1.543 2.414 14.414 1 48.66 167 SER A CA 1
ATOM 1330 C C . SER A 1 167 ? 1.405 2.258 12.906 1 48.66 167 SER A C 1
ATOM 1332 O O . SER A 1 167 ? 0.386 1.764 12.414 1 48.66 167 SER A O 1
ATOM 1334 N N . PRO A 1 168 ? 2.338 2.98 12.234 1 42.72 168 PRO A N 1
ATOM 1335 C CA . PRO A 1 168 ? 2.334 2.852 10.773 1 42.72 168 PRO A CA 1
ATOM 1336 C C . PRO A 1 168 ? 2.139 1.41 10.312 1 42.72 168 PRO A C 1
ATOM 1338 O O . PRO A 1 168 ? 1.71 1.176 9.18 1 42.72 168 PRO A O 1
ATOM 1341 N N . THR A 1 169 ? 2.949 0.583 10.992 1 38.66 169 THR A N 1
ATOM 1342 C CA . THR A 1 169 ? 3.186 -0.781 10.539 1 38.66 169 THR A CA 1
ATOM 1343 C C . THR A 1 169 ? 1.986 -1.671 10.844 1 38.66 169 THR A C 1
ATOM 1345 O O . THR A 1 169 ? 1.973 -2.852 10.492 1 38.66 169 THR A O 1
ATOM 1348 N N . GLY A 1 170 ? 0.703 -1.335 11.18 1 42 170 GLY A N 1
ATOM 1349 C CA . GLY A 1 170 ? -0.095 -2.527 11.414 1 42 170 GLY A CA 1
ATOM 1350 C C . GLY A 1 170 ? -1.588 -2.266 11.367 1 42 170 GLY A C 1
ATOM 1351 O O . GLY A 1 170 ? -2.02 -1.113 11.312 1 42 170 GLY A O 1
ATOM 1352 N N . THR A 1 171 ? -2.367 -3.393 11.078 1 44.81 171 THR A N 1
ATOM 1353 C CA . THR A 1 171 ? -3.768 -3.768 10.922 1 44.81 171 THR A CA 1
ATOM 1354 C C . THR A 1 171 ? -4.605 -3.229 12.078 1 44.81 171 THR A C 1
ATOM 1356 O O . THR A 1 171 ? -4.516 -3.729 13.203 1 44.81 171 THR A O 1
ATOM 1359 N N . SER A 1 172 ? -4.602 -2.012 12.172 1 46.28 172 SER A N 1
ATOM 1360 C CA . SER A 1 172 ? -5.418 -1.578 13.297 1 46.28 172 SER A CA 1
ATOM 1361 C C . SER A 1 172 ? -6.789 -2.244 13.273 1 46.28 172 SER A C 1
ATOM 1363 O O . SER A 1 172 ? -7.477 -2.225 12.25 1 46.28 172 SER A O 1
ATOM 1365 N N . LYS A 1 173 ? -6.875 -3.264 14.008 1 56.97 173 LYS A N 1
ATOM 1366 C CA . LYS A 1 173 ? -8.141 -3.891 14.391 1 56.97 173 LYS A CA 1
ATOM 1367 C C . LYS A 1 173 ? -9.164 -2.846 14.82 1 56.97 173 LYS A C 1
ATOM 1369 O O . LYS A 1 173 ? -10.273 -3.189 15.227 1 56.97 173 LYS A O 1
ATOM 1374 N N . ASP A 1 174 ? -8.836 -1.509 14.352 1 72.88 174 ASP A N 1
ATOM 1375 C CA . ASP A 1 174 ? -9.688 -0.46 14.914 1 72.88 174 ASP A CA 1
ATOM 1376 C C . ASP A 1 174 ? -10.719 0.018 13.891 1 72.88 174 ASP A C 1
ATOM 1378 O O . ASP A 1 174 ? -10.531 -0.166 12.688 1 72.88 174 ASP A O 1
ATOM 1382 N N . ASN A 1 175 ? -11.789 0.374 14.398 1 84.69 175 ASN A N 1
ATOM 1383 C CA . ASN A 1 175 ? -12.883 0.926 13.602 1 84.69 175 ASN A CA 1
ATOM 1384 C C . ASN A 1 175 ? -12.898 2.451 13.656 1 84.69 175 ASN A C 1
ATOM 1386 O O . ASN A 1 175 ? -13.727 3.09 13.008 1 84.69 175 ASN A O 1
ATOM 1390 N N . VAL A 1 176 ? -11.898 3.006 14.398 1 90.44 176 VAL A N 1
ATOM 1391 C CA . VAL A 1 176 ? -11.797 4.453 14.57 1 90.44 176 VAL A CA 1
ATOM 1392 C C . VAL A 1 176 ? -10.477 4.949 14 1 90.44 176 VAL A C 1
ATOM 1394 O O . VAL A 1 176 ? -9.406 4.445 14.352 1 90.44 176 VAL A O 1
ATOM 1397 N N . PHE A 1 177 ? -10.609 5.938 13.102 1 91.94 177 PHE A N 1
ATOM 1398 C CA . PHE A 1 177 ? -9.422 6.383 12.375 1 91.94 177 PHE A CA 1
ATOM 1399 C C . PHE A 1 177 ? -9.305 7.902 12.406 1 91.94 177 PHE A C 1
ATOM 1401 O O . PHE A 1 177 ? -10.32 8.609 12.43 1 91.94 177 PHE A O 1
ATOM 1408 N N . PHE A 1 178 ? -8.086 8.289 12.438 1 93 178 PHE A N 1
ATOM 1409 C CA . PHE A 1 178 ? -7.777 9.688 12.164 1 93 178 PHE A CA 1
ATOM 1410 C C . PHE A 1 178 ? -7.449 9.891 10.688 1 93 178 PHE A C 1
ATOM 1412 O O . PHE A 1 178 ? -7.336 8.922 9.93 1 93 178 PHE A O 1
ATOM 1419 N N . LEU A 1 179 ? -7.414 11.078 10.234 1 91.88 179 LEU A N 1
ATOM 1420 C CA . LEU A 1 179 ? -7.105 11.352 8.836 1 91.88 179 LEU A CA 1
ATOM 1421 C C . LEU A 1 179 ? -6.121 12.508 8.711 1 91.88 179 LEU A C 1
ATOM 1423 O O . LEU A 1 179 ? -6.523 13.641 8.43 1 91.88 179 LEU A O 1
ATOM 1427 N N . LYS A 1 180 ? -4.887 12.188 8.859 1 89.94 180 LYS A N 1
ATOM 1428 C CA . LYS A 1 180 ? -3.844 13.203 8.82 1 89.94 180 LYS A CA 1
ATOM 1429 C C . LYS A 1 180 ? -2.613 12.703 8.07 1 89.94 180 LYS A C 1
ATOM 1431 O O . LYS A 1 180 ? -1.882 13.492 7.465 1 89.94 180 LYS A O 1
ATOM 1436 N N . GLN A 1 181 ? -2.42 11.477 8.117 1 88.31 181 GLN A N 1
ATOM 1437 C CA . GLN A 1 181 ? -1.263 10.836 7.496 1 88.31 181 GLN A CA 1
ATOM 1438 C C . GLN A 1 181 ? -1.694 9.828 6.438 1 88.31 181 GLN A C 1
ATOM 1440 O O . GLN A 1 181 ? -2.854 9.406 6.406 1 88.31 181 GLN A O 1
ATOM 1445 N N . LEU A 1 182 ? -0.747 9.477 5.617 1 84.81 182 LEU A N 1
ATOM 1446 C CA . LEU A 1 182 ? -1.03 8.516 4.555 1 84.81 182 LEU A CA 1
ATOM 1447 C C . LEU A 1 182 ? -1.47 7.18 5.137 1 84.81 182 LEU A C 1
ATOM 1449 O O . LEU A 1 182 ? -2.352 6.516 4.586 1 84.81 182 LEU A O 1
ATOM 1453 N N . GLU A 1 183 ? -0.852 6.793 6.16 1 84.25 183 GLU A N 1
ATOM 1454 C CA . GLU A 1 183 ? -1.198 5.523 6.797 1 84.25 183 GLU A CA 1
ATOM 1455 C C . GLU A 1 183 ? -2.65 5.52 7.262 1 84.25 183 GLU A C 1
ATOM 1457 O O . GLU A 1 183 ? -3.314 4.48 7.238 1 84.25 183 GLU A O 1
ATOM 1462 N N . HIS A 1 184 ? -3.121 6.668 7.73 1 89.12 184 HIS A N 1
ATOM 1463 C CA . HIS A 1 184 ? -4.527 6.789 8.094 1 89.12 184 HIS A CA 1
ATOM 1464 C C . HIS A 1 184 ? -5.434 6.527 6.898 1 89.12 184 HIS A C 1
ATOM 1466 O O . HIS A 1 184 ? -6.387 5.75 6.992 1 89.12 184 HIS A O 1
ATOM 1472 N N . ALA A 1 185 ? -5.074 7.184 5.848 1 88.81 185 ALA A N 1
ATOM 1473 C CA . ALA A 1 185 ? -5.879 7.062 4.637 1 88.81 185 ALA A CA 1
ATOM 1474 C C . ALA A 1 185 ? -5.926 5.613 4.152 1 88.81 185 ALA A C 1
ATOM 1476 O O . ALA A 1 185 ? -6.984 5.117 3.754 1 88.81 185 ALA A O 1
ATOM 1477 N N . ARG A 1 186 ? -4.844 4.969 4.18 1 85.94 186 ARG A N 1
ATOM 1478 C CA . ARG A 1 186 ? -4.766 3.574 3.762 1 85.94 186 ARG A CA 1
ATOM 1479 C C . ARG A 1 186 ? -5.621 2.684 4.656 1 85.94 186 ARG A C 1
ATOM 1481 O O . ARG A 1 186 ? -6.348 1.816 4.164 1 85.94 186 ARG A O 1
ATOM 1488 N N . SER A 1 187 ? -5.516 2.869 5.941 1 87.5 187 SER A N 1
ATOM 1489 C CA . SER A 1 187 ? -6.293 2.076 6.887 1 87.5 187 SER A CA 1
ATOM 1490 C C . SER A 1 187 ? -7.789 2.301 6.695 1 87.5 187 SER A C 1
ATOM 1492 O O . SER A 1 187 ? -8.578 1.357 6.785 1 87.5 187 SER A O 1
ATOM 1494 N N . ILE A 1 188 ? -8.109 3.514 6.488 1 91 188 ILE A N 1
ATOM 1495 C CA . ILE A 1 188 ? -9.508 3.842 6.246 1 91 188 ILE A CA 1
ATOM 1496 C C . ILE A 1 188 ? -10 3.115 4.996 1 91 188 ILE A C 1
ATOM 1498 O O . ILE A 1 188 ? -11.07 2.496 5.012 1 91 188 ILE A O 1
ATOM 1502 N N . ARG A 1 189 ? -9.25 3.184 3.949 1 87.62 189 ARG A N 1
ATOM 1503 C CA . ARG A 1 189 ? -9.617 2.523 2.701 1 87.62 189 ARG A CA 1
ATOM 1504 C C . ARG A 1 189 ? -9.812 1.026 2.91 1 87.62 189 ARG A C 1
ATOM 1506 O O . ARG A 1 189 ? -10.812 0.456 2.463 1 87.62 189 ARG A O 1
ATOM 1513 N N . HIS A 1 190 ? -8.883 0.438 3.555 1 84.88 190 HIS A N 1
ATOM 1514 C CA . HIS A 1 190 ? -8.961 -0.994 3.818 1 84.88 190 HIS A CA 1
ATOM 1515 C C . HIS A 1 190 ? -10.219 -1.342 4.613 1 84.88 190 HIS A C 1
ATOM 1517 O O . HIS A 1 190 ? -10.898 -2.32 4.309 1 84.88 190 HIS A O 1
ATOM 1523 N N . ARG A 1 191 ? -10.484 -0.557 5.574 1 88.81 191 ARG A N 1
ATOM 1524 C CA . ARG A 1 191 ? -11.633 -0.833 6.43 1 88.81 191 ARG A CA 1
ATOM 1525 C C . ARG A 1 191 ? -12.938 -0.647 5.664 1 88.81 191 ARG A C 1
ATOM 1527 O O . ARG A 1 191 ? -13.883 -1.415 5.848 1 88.81 191 ARG A O 1
ATOM 1534 N N . ILE A 1 192 ? -12.977 0.369 4.887 1 90.06 192 ILE A N 1
ATOM 1535 C CA . ILE A 1 192 ? -14.172 0.609 4.078 1 90.06 192 ILE A CA 1
ATOM 1536 C C . ILE A 1 192 ? -14.445 -0.601 3.188 1 90.06 192 ILE A C 1
ATOM 1538 O O . ILE A 1 192 ? -15.562 -1.115 3.154 1 90.06 192 ILE A O 1
ATOM 1542 N N . ILE A 1 193 ? -13.477 -1.071 2.51 1 85.12 193 ILE A N 1
ATOM 1543 C CA . ILE A 1 193 ? -13.633 -2.217 1.62 1 85.12 193 ILE A CA 1
ATOM 1544 C C . ILE A 1 193 ? -14.039 -3.447 2.428 1 85.12 193 ILE A C 1
ATOM 1546 O O . ILE A 1 193 ? -14.93 -4.195 2.02 1 85.12 193 ILE A O 1
ATOM 1550 N N . GLU A 1 194 ? -13.391 -3.582 3.545 1 86.06 194 GLU A N 1
ATOM 1551 C CA . GLU A 1 194 ? -13.727 -4.703 4.418 1 86.06 194 GLU A CA 1
ATOM 1552 C C . GLU A 1 194 ? -15.195 -4.656 4.828 1 86.06 194 GLU A C 1
ATOM 1554 O O . GLU A 1 194 ? -15.875 -5.688 4.852 1 86.06 194 GLU A O 1
ATOM 1559 N N . CYS A 1 195 ? -15.625 -3.488 5.195 1 90.25 195 CYS A N 1
ATOM 1560 C CA . CYS A 1 195 ? -17.016 -3.336 5.605 1 90.25 195 CYS A CA 1
ATOM 1561 C C . CYS A 1 195 ? -17.969 -3.789 4.504 1 90.25 195 CYS A C 1
ATOM 1563 O O . CYS A 1 195 ? -18.922 -4.516 4.766 1 90.25 195 CYS A O 1
ATOM 1565 N N . PHE A 1 196 ? -17.719 -3.404 3.314 1 87.62 196 PHE A N 1
ATOM 1566 C CA . PHE A 1 196 ? -18.594 -3.771 2.209 1 87.62 196 PHE A CA 1
ATOM 1567 C C . PHE A 1 196 ? -18.5 -5.262 1.917 1 87.62 196 PHE A C 1
ATOM 1569 O O . PHE A 1 196 ? -19.516 -5.91 1.638 1 87.62 196 PHE A O 1
ATOM 1576 N N . GLU A 1 197 ? -17.297 -5.805 1.961 1 84.56 197 GLU A N 1
ATOM 1577 C CA . GLU A 1 197 ? -17.141 -7.242 1.747 1 84.56 197 GLU A CA 1
ATOM 1578 C C . GLU A 1 197 ? -17.906 -8.047 2.789 1 84.56 197 GLU A C 1
ATOM 1580 O O . GLU A 1 197 ? -18.609 -9 2.449 1 84.56 197 GLU A O 1
ATOM 1585 N N . ARG A 1 198 ? -17.797 -7.664 4.004 1 86.88 198 ARG A N 1
ATOM 1586 C CA . ARG A 1 198 ? -18.469 -8.367 5.09 1 86.88 198 ARG A CA 1
ATOM 1587 C C . ARG A 1 198 ? -19.984 -8.203 4.988 1 86.88 198 ARG A C 1
ATOM 1589 O O . ARG A 1 198 ? -20.734 -9.156 5.207 1 86.88 198 ARG A O 1
ATOM 1596 N N . ALA A 1 199 ? -20.328 -7.035 4.664 1 90 199 ALA A N 1
ATOM 1597 C CA . ALA A 1 199 ? -21.75 -6.758 4.57 1 90 199 ALA A CA 1
ATOM 1598 C C . ALA A 1 199 ? -22.391 -7.547 3.43 1 90 199 ALA A C 1
ATOM 1600 O O . ALA A 1 199 ? -23.578 -7.855 3.473 1 90 199 ALA A O 1
ATOM 1601 N N . SER A 1 200 ? -21.625 -7.852 2.428 1 85.81 200 SER A N 1
ATOM 1602 C CA . SER A 1 200 ? -22.125 -8.562 1.259 1 85.81 200 SER A CA 1
ATOM 1603 C C . SER A 1 200 ? -22.312 -10.047 1.553 1 85.81 200 SER A C 1
ATOM 1605 O O . SER A 1 200 ? -22.969 -10.758 0.793 1 85.81 200 SER A O 1
ATOM 1607 N N . SER A 1 201 ? -21.766 -10.469 2.633 1 83.88 201 SER A N 1
ATOM 1608 C CA . SER A 1 201 ? -21.922 -11.875 3.006 1 83.88 201 SER A CA 1
ATOM 1609 C C . SER A 1 201 ? -23.359 -12.195 3.391 1 83.88 201 SER A C 1
ATOM 1611 O O . SER A 1 201 ? -23.969 -11.477 4.176 1 83.88 201 SER A O 1
ATOM 1613 N N . PRO A 1 202 ? -23.859 -13.328 2.838 1 85.75 202 PRO A N 1
ATOM 1614 C CA . PRO A 1 202 ? -25.219 -13.727 3.221 1 85.75 202 PRO A CA 1
ATOM 1615 C C . PRO A 1 202 ? -25.297 -14.273 4.645 1 85.75 202 PRO A C 1
ATOM 1617 O O . PRO A 1 202 ? -26.391 -14.484 5.168 1 85.75 202 PRO A O 1
ATOM 1620 N N . PHE A 1 203 ? -24.234 -14.398 5.258 1 84.19 203 PHE A N 1
ATOM 1621 C CA . PHE A 1 203 ? -24.188 -15.047 6.559 1 84.19 203 PHE A CA 1
ATOM 1622 C C . PHE A 1 203 ? -24.125 -14.016 7.68 1 84.19 203 PHE A C 1
ATOM 1624 O O . PHE A 1 203 ? -24.094 -14.375 8.859 1 84.19 203 PHE A O 1
ATOM 1631 N N . VAL A 1 204 ? -24.141 -12.75 7.328 1 84.31 204 VAL A N 1
ATOM 1632 C CA . VAL A 1 204 ? -24.109 -11.68 8.32 1 84.31 204 VAL A CA 1
ATOM 1633 C C . VAL A 1 204 ? -25.531 -11.273 8.68 1 84.31 204 VAL A C 1
ATOM 1635 O O . VAL A 1 204 ? -26.406 -11.227 7.812 1 84.31 204 VAL A O 1
ATOM 1638 N N . THR A 1 205 ? -25.75 -11 10.008 1 87.62 205 THR A N 1
ATOM 1639 C CA . THR A 1 205 ? -27.078 -10.578 10.445 1 87.62 205 THR A CA 1
ATOM 1640 C C . THR A 1 205 ? -27.406 -9.195 9.898 1 87.62 205 THR A C 1
ATOM 1642 O O . THR A 1 205 ? -26.5 -8.422 9.555 1 87.62 205 THR A O 1
ATOM 1645 N N . GLU A 1 206 ? -28.672 -8.914 9.859 1 91 206 GLU A N 1
ATOM 1646 C CA . GLU A 1 206 ? -29.094 -7.609 9.367 1 91 206 GLU A CA 1
ATOM 1647 C C . GLU A 1 206 ? -28.594 -6.484 10.266 1 91 206 GLU A C 1
ATOM 1649 O O . GLU A 1 206 ? -28.203 -5.422 9.773 1 91 206 GLU A O 1
ATOM 1654 N N . ALA A 1 207 ? -28.594 -6.699 11.516 1 90.94 207 ALA A N 1
ATOM 1655 C CA . ALA A 1 207 ? -28.094 -5.695 12.453 1 90.94 207 ALA A CA 1
ATOM 1656 C C . ALA A 1 207 ? -26.609 -5.422 12.219 1 90.94 207 ALA A C 1
ATOM 1658 O O . ALA A 1 207 ? -26.188 -4.266 12.203 1 90.94 207 ALA A O 1
ATOM 1659 N N . GLU A 1 208 ? -25.875 -6.488 12.031 1 90 208 GLU A N 1
ATOM 1660 C CA . GLU A 1 208 ? -24.453 -6.344 11.766 1 90 208 GLU A CA 1
ATOM 1661 C C . GLU A 1 208 ? -24.203 -5.684 10.414 1 90 208 GLU A C 1
ATOM 1663 O O . GLU A 1 208 ? -23.297 -4.863 10.273 1 90 208 GLU A O 1
ATOM 1668 N N . ARG A 1 209 ? -25.047 -6.039 9.461 1 92.5 209 ARG A N 1
ATOM 1669 C CA . ARG A 1 209 ? -24.938 -5.434 8.133 1 92.5 209 ARG A CA 1
ATOM 1670 C C . ARG A 1 209 ? -25.172 -3.93 8.195 1 92.5 209 ARG A C 1
ATOM 1672 O O . ARG A 1 209 ? -24.406 -3.154 7.625 1 92.5 209 ARG A O 1
ATOM 1679 N N . THR A 1 210 ? -26.156 -3.578 8.969 1 94.75 210 THR A N 1
ATOM 1680 C CA . THR A 1 210 ? -26.469 -2.164 9.125 1 94.75 210 THR A CA 1
ATOM 1681 C C . THR A 1 210 ? -25.328 -1.429 9.82 1 94.75 210 THR A C 1
ATOM 1683 O O . THR A 1 210 ? -24.938 -0.336 9.398 1 94.75 210 THR A O 1
ATOM 1686 N N . ARG A 1 211 ? -24.797 -1.997 10.805 1 94.31 211 ARG A N 1
ATOM 1687 C CA . ARG A 1 211 ? -23.672 -1.382 11.516 1 94.31 211 ARG A CA 1
ATOM 1688 C C . ARG A 1 211 ? -22.469 -1.214 10.609 1 94.31 211 ARG A C 1
ATOM 1690 O O . ARG A 1 211 ? -21.859 -0.144 10.57 1 94.31 211 ARG A O 1
ATOM 1697 N N . LEU A 1 212 ? -22.172 -2.309 9.867 1 92.94 212 LEU A N 1
ATOM 1698 C CA . LEU A 1 212 ? -21.016 -2.316 8.977 1 92.94 212 LEU A CA 1
ATOM 1699 C C . LEU A 1 212 ? -21.141 -1.224 7.922 1 92.94 212 LEU A C 1
ATOM 1701 O O . LEU A 1 212 ? -20.125 -0.65 7.5 1 92.94 212 LEU A O 1
ATOM 1705 N N . LEU A 1 213 ? -22.375 -0.959 7.547 1 96 213 LEU A N 1
ATOM 1706 C CA . LEU A 1 213 ? -22.594 -0.026 6.445 1 96 213 LEU A CA 1
ATOM 1707 C C . LEU A 1 213 ? -22.938 1.364 6.969 1 96 213 LEU A C 1
ATOM 1709 O O . LEU A 1 213 ? -23.438 2.209 6.227 1 96 213 LEU A O 1
ATOM 1713 N N . THR A 1 214 ? -22.672 1.653 8.242 1 97.44 214 THR A N 1
ATOM 1714 C CA . THR A 1 214 ? -22.797 2.982 8.828 1 97.44 214 THR A CA 1
ATOM 1715 C C . THR A 1 214 ? -21.422 3.637 8.992 1 97.44 214 THR A C 1
ATOM 1717 O O . THR A 1 214 ? -20.547 3.088 9.656 1 97.44 214 THR A O 1
ATOM 1720 N N . PHE A 1 215 ? -21.266 4.777 8.383 1 97.44 215 PHE A N 1
ATOM 1721 C CA . PHE A 1 215 ? -20.016 5.535 8.406 1 97.44 215 PHE A CA 1
ATOM 1722 C C . PHE A 1 215 ? -20.203 6.844 9.172 1 97.44 215 PHE A C 1
ATOM 1724 O O . PHE A 1 215 ? -21.031 7.672 8.805 1 97.44 215 PHE A O 1
ATOM 1731 N N . VAL A 1 216 ? -19.406 7.008 10.203 1 98.06 216 VAL A N 1
ATOM 1732 C CA . VAL A 1 216 ? -19.516 8.195 11.055 1 98.06 216 VAL A CA 1
ATOM 1733 C C . VAL A 1 216 ? -18.281 9.07 10.883 1 98.06 216 VAL A C 1
ATOM 1735 O O . VAL A 1 216 ? -17.156 8.578 10.945 1 98.06 216 VAL A O 1
ATOM 1738 N N . VAL A 1 217 ? -18.484 10.281 10.586 1 97.75 217 VAL A N 1
ATOM 1739 C CA . VAL A 1 217 ? -17.438 11.289 10.5 1 97.75 217 VAL A CA 1
ATOM 1740 C C . VAL A 1 217 ? -17.625 12.328 11.602 1 97.75 217 VAL A C 1
ATOM 1742 O O . VAL A 1 217 ? -18.672 12.969 11.688 1 97.75 217 VAL A O 1
ATOM 1745 N N . VAL A 1 218 ? -16.594 12.461 12.414 1 97.12 218 VAL A N 1
ATOM 1746 C CA . VAL A 1 218 ? -16.672 13.43 13.508 1 97.12 218 VAL A CA 1
ATOM 1747 C C . VAL A 1 218 ? -15.828 14.656 13.172 1 97.12 218 VAL A C 1
ATOM 1749 O O . VAL A 1 218 ? -14.625 14.539 12.922 1 97.12 218 VAL A O 1
ATOM 1752 N N . GLY A 1 219 ? -16.422 15.805 13.242 1 94.94 219 GLY A N 1
ATOM 1753 C CA . GLY A 1 219 ? -15.82 17.062 12.828 1 94.94 219 GLY A CA 1
ATOM 1754 C C . GLY A 1 219 ? -16.438 17.625 11.562 1 94.94 219 GLY A C 1
ATOM 1755 O O . GLY A 1 219 ? -16.766 16.875 10.641 1 94.94 219 GLY A O 1
ATOM 1756 N N . GLY A 1 220 ? -16.578 18.906 11.508 1 92.38 220 GLY A N 1
ATOM 1757 C CA . GLY A 1 220 ? -17.203 19.547 10.359 1 92.38 220 GLY A CA 1
ATOM 1758 C C . GLY A 1 220 ? -16.25 20.406 9.555 1 92.38 220 GLY A C 1
ATOM 1759 O O . GLY A 1 220 ? -16.672 21.312 8.828 1 92.38 220 GLY A O 1
ATOM 1760 N N . GLY A 1 221 ? -15 20.141 9.625 1 90.25 221 GLY A N 1
ATOM 1761 C CA . GLY A 1 221 ? -14.016 20.922 8.883 1 90.25 221 GLY A CA 1
ATOM 1762 C C . GLY A 1 221 ? -13.844 20.453 7.449 1 90.25 221 GLY A C 1
ATOM 1763 O O . GLY A 1 221 ? -14.539 19.531 7.008 1 90.25 221 GLY A O 1
ATOM 1764 N N . PRO A 1 222 ? -12.961 21.109 6.703 1 86.75 222 PRO A N 1
ATOM 1765 C CA . PRO A 1 222 ? -12.766 20.797 5.285 1 86.75 222 PRO A CA 1
ATOM 1766 C C . PRO A 1 222 ? -12.391 19.328 5.055 1 86.75 222 PRO A C 1
ATOM 1768 O O . PRO A 1 222 ? -12.922 18.688 4.137 1 86.75 222 PRO A O 1
ATOM 1771 N N . THR A 1 223 ? -11.492 18.766 5.871 1 90.25 223 THR A N 1
ATOM 1772 C CA . THR A 1 223 ? -11.062 17.391 5.723 1 90.25 223 THR A CA 1
ATOM 1773 C C . THR A 1 223 ? -12.25 16.438 5.828 1 90.25 223 THR A C 1
ATOM 1775 O O . THR A 1 223 ? -12.398 15.523 5.012 1 90.25 223 THR A O 1
ATOM 1778 N N . SER A 1 224 ? -13.086 16.672 6.785 1 93.56 224 SER A N 1
ATOM 1779 C CA . SER A 1 224 ? -14.266 15.836 6.996 1 93.56 224 SER A CA 1
ATOM 1780 C C . SER A 1 224 ? -15.227 15.922 5.809 1 93.56 224 SER A C 1
ATOM 1782 O O . SER A 1 224 ? -15.727 14.898 5.34 1 93.56 224 SER A O 1
ATOM 1784 N N . ILE A 1 225 ? -15.406 17.125 5.41 1 90.44 225 ILE A N 1
ATOM 1785 C CA . ILE A 1 225 ? -16.359 17.344 4.324 1 90.44 225 ILE A CA 1
ATOM 1786 C C . ILE A 1 225 ? -15.82 16.719 3.039 1 90.44 225 ILE A C 1
ATOM 1788 O O . ILE A 1 225 ? -16.578 16.078 2.297 1 90.44 225 ILE A O 1
ATOM 1792 N N . GLU A 1 226 ? -14.609 16.906 2.799 1 88.81 226 GLU A N 1
ATOM 1793 C CA . GLU A 1 226 ? -13.984 16.312 1.614 1 88.81 226 GLU A CA 1
ATOM 1794 C C . GLU A 1 226 ? -14.047 14.797 1.657 1 88.81 226 GLU A C 1
ATOM 1796 O O . GLU A 1 226 ? -14.383 14.148 0.661 1 88.81 226 GLU A O 1
ATOM 1801 N N . PHE A 1 227 ? -13.727 14.242 2.75 1 93.56 227 PHE A N 1
ATOM 1802 C CA . PHE A 1 227 ? -13.797 12.797 2.906 1 93.56 227 PHE A CA 1
ATOM 1803 C C . PHE A 1 227 ? -15.219 12.297 2.678 1 93.56 227 PHE A C 1
ATOM 1805 O O . PHE A 1 227 ? -15.43 11.336 1.928 1 93.56 227 PHE A O 1
ATOM 1812 N N . THR A 1 228 ? -16.141 12.961 3.361 1 94.06 228 THR A N 1
ATOM 1813 C CA . THR A 1 228 ? -17.547 12.57 3.242 1 94.06 228 THR A CA 1
ATOM 1814 C C . THR A 1 228 ? -18 12.609 1.785 1 94.06 228 THR A C 1
ATOM 1816 O O . THR A 1 228 ? -18.656 11.688 1.311 1 94.06 228 THR A O 1
ATOM 1819 N N . SER A 1 229 ? -17.609 13.648 1.134 1 89.31 229 SER A N 1
ATOM 1820 C CA . SER A 1 229 ? -17.984 13.812 -0.265 1 89.31 229 SER A CA 1
ATOM 1821 C C . SER A 1 229 ? -17.391 12.711 -1.132 1 89.31 229 SER A C 1
ATOM 1823 O O . SER A 1 229 ? -18.078 12.141 -1.985 1 89.31 229 SER A O 1
ATOM 1825 N N . GLU A 1 230 ? -16.125 12.398 -0.92 1 86.31 230 GLU A N 1
ATOM 1826 C CA . GLU A 1 230 ? -15.469 11.312 -1.64 1 86.31 230 GLU A CA 1
ATOM 1827 C C . GLU A 1 230 ? -16.156 9.977 -1.373 1 86.31 230 GLU A C 1
ATOM 1829 O O . GLU A 1 230 ? -16.344 9.172 -2.289 1 86.31 230 GLU A O 1
ATOM 1834 N N . LEU A 1 231 ? -16.469 9.773 -0.137 1 90.62 231 LEU A N 1
ATOM 1835 C CA . LEU A 1 231 ? -17.141 8.539 0.252 1 90.62 231 LEU A CA 1
ATOM 1836 C C . LEU A 1 231 ? -18.5 8.414 -0.438 1 90.62 231 LEU A C 1
ATOM 1838 O O . LEU A 1 231 ? -18.859 7.34 -0.931 1 90.62 231 LEU A O 1
ATOM 1842 N N . CYS A 1 232 ? -19.25 9.5 -0.466 1 88.75 232 CYS A N 1
ATOM 1843 C CA . CYS A 1 232 ? -20.531 9.508 -1.156 1 88.75 232 CYS A CA 1
ATOM 1844 C C . CYS A 1 232 ? -20.375 9.102 -2.615 1 88.75 232 CYS A C 1
ATOM 1846 O O . CYS A 1 232 ? -21.141 8.281 -3.121 1 88.75 232 CYS A O 1
ATOM 1848 N N . ASP A 1 233 ? -19.422 9.664 -3.27 1 82.25 233 ASP A N 1
ATOM 1849 C CA . ASP A 1 233 ? -19.172 9.344 -4.672 1 82.25 233 ASP A CA 1
ATOM 1850 C C . ASP A 1 233 ? -18.812 7.871 -4.844 1 82.25 233 ASP A C 1
ATOM 1852 O O . ASP A 1 233 ? -19.281 7.219 -5.773 1 82.25 233 ASP A O 1
ATOM 1856 N N . PHE A 1 234 ? -18.016 7.371 -4.016 1 84.62 234 PHE A N 1
ATOM 1857 C CA . PHE A 1 234 ? -17.609 5.973 -4.047 1 84.62 234 PHE A CA 1
ATOM 1858 C C . PHE A 1 234 ? -18.812 5.051 -3.93 1 84.62 234 PHE A C 1
ATOM 1860 O O . PHE A 1 234 ? -18.938 4.078 -4.672 1 84.62 234 PHE A O 1
ATOM 1867 N N . ILE A 1 235 ? -19.625 5.355 -2.963 1 84.56 235 ILE A N 1
ATOM 1868 C CA . ILE A 1 235 ? -20.812 4.539 -2.717 1 84.56 235 ILE A CA 1
ATOM 1869 C C . ILE A 1 235 ? -21.734 4.594 -3.932 1 84.56 235 ILE A C 1
ATOM 1871 O O . ILE A 1 235 ? -22.219 3.559 -4.402 1 84.56 235 ILE A O 1
ATOM 1875 N N . ARG A 1 236 ? -21.906 5.715 -4.422 1 79.75 236 ARG A N 1
ATOM 1876 C CA . ARG A 1 236 ? -22.859 5.93 -5.508 1 79.75 236 ARG A CA 1
ATOM 1877 C C . ARG A 1 236 ? -22.359 5.289 -6.801 1 79.75 236 ARG A C 1
ATOM 1879 O O . ARG A 1 236 ? -23.141 4.688 -7.539 1 79.75 236 ARG A O 1
ATOM 1886 N N . HIS A 1 237 ? -21.156 5.395 -7.086 1 75.25 237 HIS A N 1
ATOM 1887 C CA . HIS A 1 237 ? -20.656 4.988 -8.391 1 75.25 237 HIS A CA 1
ATOM 1888 C C . HIS A 1 237 ? -20.016 3.609 -8.328 1 75.25 237 HIS A C 1
ATOM 1890 O O . HIS A 1 237 ? -20.266 2.758 -9.18 1 75.25 237 HIS A O 1
ATOM 1896 N N . ASP A 1 238 ? -19.188 3.342 -7.352 1 76.75 238 ASP A N 1
ATOM 1897 C CA . ASP A 1 238 ? -18.375 2.131 -7.316 1 76.75 238 ASP A CA 1
ATOM 1898 C C . ASP A 1 238 ? -19.094 1.004 -6.586 1 76.75 238 ASP A C 1
ATOM 1900 O O . ASP A 1 238 ? -19.203 -0.114 -7.098 1 76.75 238 ASP A O 1
ATOM 1904 N N . VAL A 1 239 ? -19.578 1.32 -5.434 1 77.06 239 VAL A N 1
ATOM 1905 C CA . VAL A 1 239 ? -20.234 0.297 -4.629 1 77.06 239 VAL A CA 1
ATOM 1906 C C . VAL A 1 239 ? -21.484 -0.206 -5.355 1 77.06 239 VAL A C 1
ATOM 1908 O O . VAL A 1 239 ? -21.766 -1.408 -5.363 1 77.06 239 VAL A O 1
ATOM 1911 N N . SER A 1 240 ? -22.172 0.674 -5.941 1 75.44 240 SER A N 1
ATOM 1912 C CA . SER A 1 240 ? -23.391 0.287 -6.66 1 75.44 240 SER A CA 1
ATOM 1913 C C . SER A 1 240 ? -23.062 -0.69 -7.789 1 75.44 240 SER A C 1
ATOM 1915 O O . SER A 1 240 ? -23.891 -1.552 -8.117 1 75.44 240 SER A O 1
ATOM 1917 N N . GLN A 1 241 ? -21.922 -0.604 -8.289 1 73.06 241 GLN A N 1
ATOM 1918 C CA . GLN A 1 241 ? -21.516 -1.47 -9.391 1 73.06 241 GLN A CA 1
ATOM 1919 C C . GLN A 1 241 ? -20.984 -2.807 -8.867 1 73.06 241 GLN A C 1
ATOM 1921 O O . GLN A 1 241 ? -21.312 -3.861 -9.414 1 73.06 241 GLN A O 1
ATOM 1926 N N . TRP A 1 242 ? -20.281 -2.783 -7.82 1 75.38 242 TRP A N 1
ATOM 1927 C CA . TRP A 1 242 ? -19.547 -3.967 -7.375 1 75.38 242 TRP A CA 1
ATOM 1928 C C . TRP A 1 242 ? -20.359 -4.738 -6.332 1 75.38 242 TRP A C 1
ATOM 1930 O O . TRP A 1 242 ? -20.188 -5.953 -6.188 1 75.38 242 TRP A O 1
ATOM 1940 N N . TYR A 1 243 ? -21.125 -4.008 -5.555 1 80 243 TYR A N 1
ATOM 1941 C CA . TYR A 1 243 ? -21.969 -4.582 -4.512 1 80 243 TYR A CA 1
ATOM 1942 C C . TYR A 1 243 ? -23.438 -4.238 -4.75 1 80 243 TYR A C 1
ATOM 1944 O O . TYR A 1 243 ? -24.062 -3.551 -3.936 1 80 243 TYR A O 1
ATOM 1952 N N . SER A 1 244 ? -23.953 -4.758 -5.758 1 75.94 244 SER A N 1
ATOM 1953 C CA . SER A 1 244 ? -25.297 -4.391 -6.211 1 75.94 244 SER A CA 1
ATOM 1954 C C . SER A 1 244 ? -26.344 -4.707 -5.148 1 75.94 244 SER A C 1
ATOM 1956 O O . SER A 1 244 ? -27.359 -4.012 -5.039 1 75.94 244 SER A O 1
ATOM 1958 N N . ASP A 1 245 ? -26.047 -5.621 -4.352 1 79.5 245 ASP A N 1
ATOM 1959 C CA . ASP A 1 245 ? -27.016 -6.051 -3.346 1 79.5 245 ASP A CA 1
ATOM 1960 C C . ASP A 1 245 ? -27.031 -5.086 -2.16 1 79.5 245 ASP A C 1
ATOM 1962 O O . ASP A 1 245 ? -27.953 -5.133 -1.333 1 79.5 245 ASP A O 1
ATOM 1966 N N . LEU A 1 246 ? -26.094 -4.309 -2.094 1 84.19 246 LEU A N 1
ATOM 1967 C CA . LEU A 1 246 ? -25.984 -3.404 -0.955 1 84.19 246 LEU A CA 1
ATOM 1968 C C . LEU A 1 246 ? -26.359 -1.979 -1.357 1 84.19 246 LEU A C 1
ATOM 1970 O O . LEU A 1 246 ? -26.141 -1.037 -0.594 1 84.19 246 LEU A O 1
ATOM 1974 N N . LYS A 1 247 ? -27 -1.95 -2.455 1 77.25 247 LYS A N 1
ATOM 1975 C CA . LYS A 1 247 ? -27.328 -0.615 -2.943 1 77.25 247 LYS A CA 1
ATOM 1976 C C . LYS A 1 247 ? -28.266 0.106 -1.981 1 77.25 247 LYS A C 1
ATOM 1978 O O . LYS A 1 247 ? -29.25 -0.478 -1.505 1 77.25 247 LYS A O 1
ATOM 1983 N N . HIS A 1 248 ? -28 1.256 -1.437 1 75.5 248 HIS A N 1
ATOM 1984 C CA . HIS A 1 248 ? -28.828 2.164 -0.653 1 75.5 248 HIS A CA 1
ATOM 1985 C C . HIS A 1 248 ? -28.906 1.724 0.804 1 75.5 248 HIS A C 1
ATOM 1987 O O . HIS A 1 248 ? -29.828 2.107 1.526 1 75.5 248 HIS A O 1
ATOM 1993 N N . SER A 1 249 ? -28.031 0.918 1.182 1 83.88 249 SER A N 1
ATOM 1994 C CA . SER A 1 249 ? -28.062 0.42 2.553 1 83.88 249 SER A CA 1
ATOM 1995 C C . SER A 1 249 ? -27.109 1.207 3.445 1 83.88 249 SER A C 1
ATOM 1997 O O . SER A 1 249 ? -27.078 1.007 4.66 1 83.88 249 SER A O 1
ATOM 1999 N N . GLN A 1 250 ? -26.469 2.145 2.844 1 91.31 250 GLN A N 1
ATOM 2000 C CA . GLN A 1 250 ? -25.406 2.812 3.592 1 91.31 250 GLN A CA 1
ATOM 2001 C C . GLN A 1 250 ? -25.938 4.047 4.316 1 91.31 250 GLN A C 1
ATOM 2003 O O . GLN A 1 250 ? -26.844 4.719 3.822 1 91.31 250 GLN A O 1
ATOM 2008 N N . LYS A 1 251 ? -25.438 4.297 5.453 1 95.75 251 LYS A N 1
ATOM 2009 C CA . LYS A 1 251 ? -25.688 5.504 6.23 1 95.75 251 LYS A CA 1
ATOM 2010 C C . LYS A 1 251 ? -24.406 6.273 6.5 1 95.75 251 LYS A C 1
ATOM 2012 O O . LYS A 1 251 ? -23.422 5.703 6.988 1 95.75 251 LYS A O 1
ATOM 2017 N N . ILE A 1 252 ? -24.391 7.5 6.086 1 97 252 ILE A N 1
ATOM 2018 C CA . ILE A 1 252 ? -23.266 8.391 6.387 1 97 252 ILE A CA 1
ATOM 2019 C C . ILE A 1 252 ? -23.719 9.484 7.348 1 97 252 ILE A C 1
ATOM 2021 O O . ILE A 1 252 ? -24.703 10.188 7.082 1 97 252 ILE A O 1
ATOM 2025 N N . ILE A 1 253 ? -23 9.641 8.445 1 98.06 253 ILE A N 1
ATOM 2026 C CA . ILE A 1 253 ? -23.375 10.594 9.484 1 98.06 253 ILE A CA 1
ATOM 2027 C C . ILE A 1 253 ? -22.188 11.508 9.789 1 98.06 253 ILE A C 1
ATOM 2029 O O . ILE A 1 253 ? -21.094 11.031 10.086 1 98.06 253 ILE A O 1
ATOM 2033 N N . VAL A 1 254 ? -22.391 12.797 9.68 1 97.62 254 VAL A N 1
ATOM 2034 C CA . VAL A 1 254 ? -21.391 13.781 10.086 1 97.62 254 VAL A CA 1
ATOM 2035 C C . VAL A 1 254 ? -21.828 14.438 11.398 1 97.62 254 VAL A C 1
ATOM 2037 O O . VAL A 1 254 ? -22.938 14.953 11.508 1 97.62 254 VAL A O 1
ATOM 2040 N N . ILE A 1 255 ? -20.969 14.375 12.344 1 97.5 255 ILE A N 1
ATOM 2041 C CA . ILE A 1 255 ? -21.234 14.969 13.648 1 97.5 255 ILE A CA 1
ATOM 2042 C C . ILE A 1 255 ? -20.359 16.188 13.859 1 97.5 255 ILE A C 1
ATOM 2044 O O . ILE A 1 255 ? -19.125 16.109 13.727 1 97.5 255 ILE A O 1
ATOM 2048 N N . GLU A 1 256 ? -20.938 17.297 14.133 1 95.81 256 GLU A N 1
ATOM 2049 C CA . GLU A 1 256 ? -20.234 18.547 14.352 1 95.81 256 GLU A CA 1
ATOM 2050 C C . GLU A 1 256 ? -20.734 19.234 15.625 1 95.81 256 GLU A C 1
ATOM 2052 O O . GLU A 1 256 ? -21.938 19.375 15.836 1 95.81 256 GLU A O 1
ATOM 2057 N N . ALA A 1 257 ? -19.781 19.594 16.469 1 92.88 257 ALA A N 1
ATOM 2058 C CA . ALA A 1 257 ? -20.125 20.25 17.719 1 92.88 257 ALA A CA 1
ATOM 2059 C C . ALA A 1 257 ? -20.688 21.641 17.484 1 92.88 257 ALA A C 1
ATOM 2061 O O . ALA A 1 257 ? -21.531 22.125 18.25 1 92.88 257 ALA A O 1
ATOM 2062 N N . GLY A 1 258 ? -20.25 22.312 16.484 1 92.12 258 GLY A N 1
ATOM 2063 C CA . GLY A 1 258 ? -20.719 23.656 16.156 1 92.12 258 GLY A CA 1
ATOM 2064 C C . GLY A 1 258 ? -22.047 23.688 15.43 1 92.12 258 GLY A C 1
ATOM 2065 O O . GLY A 1 258 ? -22.594 22.625 15.102 1 92.12 258 GLY A O 1
ATOM 2066 N N . LYS A 1 259 ? -22.469 24.859 15.141 1 92.25 259 LYS A N 1
ATOM 2067 C CA . LYS A 1 259 ? -23.781 25.062 14.523 1 92.25 259 LYS A CA 1
ATOM 2068 C C . LYS A 1 259 ? -23.734 24.75 13.031 1 92.25 259 LYS A C 1
ATOM 2070 O O . LYS A 1 259 ? -24.734 24.312 12.461 1 92.25 259 LYS A O 1
ATOM 2075 N N . HIS A 1 260 ? -22.578 25.062 12.438 1 92 260 HIS A N 1
ATOM 2076 C CA . HIS A 1 260 ? -22.469 24.922 10.992 1 92 260 HIS A CA 1
ATOM 2077 C C . HIS A 1 260 ? -21.219 24.125 10.617 1 92 260 HIS A C 1
ATOM 2079 O O . HIS A 1 260 ? -20.25 24.094 11.383 1 92 260 HIS A O 1
ATOM 2085 N N . LEU A 1 261 ? -21.328 23.438 9.477 1 91.62 261 LEU A N 1
ATOM 2086 C CA . LEU A 1 261 ? -20.125 22.875 8.875 1 91.62 261 LEU A CA 1
ATOM 2087 C C . LEU A 1 261 ? -19.25 23.969 8.281 1 91.62 261 LEU A C 1
ATOM 2089 O O . LEU A 1 261 ? -19.75 25.031 7.898 1 91.62 261 LEU A O 1
ATOM 2093 N N . LEU A 1 262 ? -18.016 23.688 8.227 1 86.56 262 LEU A N 1
ATOM 2094 C CA . LEU A 1 262 ? -17.062 24.656 7.711 1 86.56 262 LEU A CA 1
ATOM 2095 C C . LEU A 1 262 ? -17.266 26.016 8.383 1 86.56 262 LEU A C 1
ATOM 2097 O O . LEU A 1 262 ? -17.406 27.031 7.707 1 86.56 262 LEU A O 1
ATOM 2101 N N . GLY A 1 263 ? -17.156 26 9.625 1 80.69 263 GLY A N 1
ATOM 2102 C CA . GLY A 1 263 ? -17.453 27.188 10.43 1 80.69 263 GLY A CA 1
ATOM 2103 C C . GLY A 1 263 ? -16.578 28.375 10.078 1 80.69 263 GLY A C 1
ATOM 2104 O O . GLY A 1 263 ? -16.969 29.516 10.328 1 80.69 263 GLY A O 1
ATOM 2105 N N . ASN A 1 264 ? -15.461 28.172 9.438 1 76.69 264 ASN A N 1
ATOM 2106 C CA . ASN A 1 264 ? -14.547 29.25 9.102 1 76.69 264 ASN A CA 1
ATOM 2107 C C . ASN A 1 264 ? -14.828 29.828 7.715 1 76.69 264 ASN A C 1
ATOM 2109 O O . ASN A 1 264 ? -14.172 30.766 7.277 1 76.69 264 ASN A O 1
ATOM 2113 N N . PHE A 1 265 ? -15.812 29.266 7.055 1 77.75 265 PHE A N 1
ATOM 2114 C CA . PHE A 1 265 ? -16.203 29.75 5.738 1 77.75 265 PHE A CA 1
ATOM 2115 C C . PHE A 1 265 ? -17.391 30.703 5.844 1 77.75 265 PHE A C 1
ATOM 2117 O O . PHE A 1 265 ? -18.016 30.812 6.898 1 77.75 265 PHE A O 1
ATOM 2124 N N . ASP A 1 266 ? -17.547 31.406 4.727 1 81.25 266 ASP A N 1
ATOM 2125 C CA . ASP A 1 266 ? -18.734 32.219 4.633 1 81.25 266 ASP A CA 1
ATOM 2126 C C . ASP A 1 266 ? -20 31.391 4.832 1 81.25 266 ASP A C 1
ATOM 2128 O O . ASP A 1 266 ? -20.094 30.281 4.328 1 81.25 266 ASP A O 1
ATOM 2132 N N . SER A 1 267 ? -20.953 32.031 5.469 1 85.44 267 SER A N 1
ATOM 2133 C CA . SER A 1 267 ? -22.172 31.328 5.824 1 85.44 267 SER A CA 1
ATOM 2134 C C . SER A 1 267 ? -22.875 30.797 4.582 1 85.44 267 SER A C 1
ATOM 2136 O O . SER A 1 267 ? -23.484 29.719 4.617 1 85.44 267 SER A O 1
ATOM 2138 N N . SER A 1 268 ? -22.75 31.5 3.545 1 84.31 268 SER A N 1
ATOM 2139 C CA . SER A 1 268 ? -23.422 31.062 2.326 1 84.31 268 SER A CA 1
ATOM 2140 C C . SER A 1 268 ? -22.797 29.766 1.788 1 84.31 268 SER A C 1
ATOM 2142 O O . SER A 1 268 ? -23.5 28.922 1.25 1 84.31 268 SER A O 1
ATOM 2144 N N . LEU A 1 269 ? -21.594 29.703 1.964 1 83.81 269 LEU A N 1
ATOM 2145 C CA . LEU A 1 269 ? -20.906 28.5 1.515 1 83.81 269 LEU A CA 1
ATOM 2146 C C . LEU A 1 269 ? -21.203 27.328 2.436 1 83.81 269 LEU A C 1
ATOM 2148 O O . LEU A 1 269 ? -21.391 26.203 1.971 1 83.81 269 LEU A O 1
ATOM 2152 N N . SER A 1 270 ? -21.234 27.609 3.711 1 88.81 270 SER A N 1
ATOM 2153 C CA . SER A 1 270 ? -21.594 26.594 4.68 1 88.81 270 SER A CA 1
ATOM 2154 C C . SER A 1 270 ? -22.984 26.031 4.406 1 88.81 270 SER A C 1
ATOM 2156 O O . SER A 1 270 ? -23.188 24.812 4.41 1 88.81 270 SER A O 1
ATOM 2158 N N . ASP A 1 271 ? -23.859 26.922 4.129 1 89.94 271 ASP A N 1
ATOM 2159 C CA . ASP A 1 271 ? -25.234 26.516 3.818 1 89.94 271 ASP A CA 1
ATOM 2160 C C . ASP A 1 271 ? -25.281 25.656 2.562 1 89.94 271 ASP A C 1
ATOM 2162 O O . ASP A 1 271 ? -26 24.656 2.514 1 89.94 271 ASP A O 1
ATOM 2166 N N . TYR A 1 272 ? -24.516 26.109 1.623 1 87.44 272 TYR A N 1
ATOM 2167 C CA . TYR A 1 272 ? -24.469 25.359 0.369 1 87.44 272 TYR A CA 1
ATOM 2168 C C . TYR A 1 272 ? -23.953 23.953 0.594 1 87.44 272 TYR A C 1
ATOM 2170 O O . TYR A 1 272 ? -24.516 22.984 0.058 1 87.44 272 TYR A O 1
ATOM 2178 N N . VAL A 1 273 ? -22.922 23.797 1.37 1 89.81 273 VAL A N 1
ATOM 2179 C CA . VAL A 1 273 ? -22.312 22.5 1.652 1 89.81 273 VAL A CA 1
ATOM 2180 C C . VAL A 1 273 ? -23.312 21.609 2.391 1 89.81 273 VAL A C 1
ATOM 2182 O O . VAL A 1 273 ? -23.5 20.453 2.035 1 89.81 273 VAL A O 1
ATOM 2185 N N . GLU A 1 274 ? -23.953 22.188 3.342 1 93.75 274 GLU A N 1
ATOM 2186 C CA . GLU A 1 274 ? -24.906 21.438 4.148 1 93.75 274 GLU A CA 1
ATOM 2187 C C . GLU A 1 274 ? -26.094 20.953 3.303 1 93.75 274 GLU A C 1
ATOM 2189 O O . GLU A 1 274 ? -26.5 19.797 3.404 1 93.75 274 GLU A O 1
ATOM 2194 N N . THR A 1 275 ? -26.547 21.781 2.486 1 91.31 275 THR A N 1
ATOM 2195 C CA . THR A 1 275 ? -27.641 21.438 1.607 1 91.31 275 THR A CA 1
ATOM 2196 C C . THR A 1 275 ? -27.234 20.344 0.618 1 91.31 275 THR A C 1
ATOM 2198 O O . THR A 1 275 ? -27.984 19.406 0.365 1 91.31 275 THR A O 1
ATOM 2201 N N . THR A 1 276 ? -26.078 20.516 0.066 1 89.31 276 THR A N 1
ATOM 2202 C CA . THR A 1 276 ? -25.562 19.562 -0.915 1 89.31 276 THR A CA 1
ATOM 2203 C C . THR A 1 276 ? -25.406 18.172 -0.294 1 89.31 276 THR A C 1
ATOM 2205 O O . THR A 1 276 ? -25.812 17.172 -0.887 1 89.31 276 THR A O 1
ATOM 2208 N N . LEU A 1 277 ? -24.844 18.094 0.898 1 92.31 277 LEU A N 1
ATOM 2209 C CA . LEU A 1 277 ? -24.641 16.828 1.569 1 92.31 277 LEU A CA 1
ATOM 2210 C C . LEU A 1 277 ? -25.984 16.188 1.958 1 92.31 277 LEU A C 1
ATOM 2212 O O . LEU A 1 277 ? -26.141 14.977 1.87 1 92.31 277 LEU A O 1
ATOM 2216 N N . ALA A 1 278 ? -26.891 17.031 2.326 1 92 278 ALA A N 1
ATOM 2217 C CA . ALA A 1 278 ? -28.234 16.516 2.66 1 92 278 ALA A CA 1
ATOM 2218 C C . ALA A 1 278 ? -28.906 15.906 1.438 1 92 278 ALA A C 1
ATOM 2220 O O . ALA A 1 278 ? -29.547 14.852 1.537 1 92 278 ALA A O 1
ATOM 2221 N N . LYS A 1 279 ? -28.766 16.531 0.367 1 90.19 279 LYS A N 1
ATOM 2222 C CA . LYS A 1 279 ? -29.344 16.016 -0.875 1 90.19 279 LYS A CA 1
ATOM 2223 C C . LYS A 1 279 ? -28.734 14.664 -1.235 1 90.19 279 LYS A C 1
ATOM 2225 O O . LYS A 1 279 ? -29.375 13.836 -1.886 1 90.19 279 LYS A O 1
ATOM 2230 N N . ARG A 1 280 ? -27.562 14.523 -0.764 1 89.38 280 ARG A N 1
ATOM 2231 C CA . ARG A 1 280 ? -26.875 13.266 -1.02 1 89.38 280 ARG A CA 1
ATOM 2232 C C . ARG A 1 280 ? -27.141 12.258 0.09 1 89.38 280 ARG A C 1
ATOM 2234 O O . ARG A 1 280 ? -26.422 11.266 0.225 1 89.38 280 ARG A O 1
ATOM 2241 N N . GLN A 1 281 ? -28.031 12.602 0.921 1 91.62 281 GLN A N 1
ATOM 2242 C CA . GLN A 1 281 ? -28.562 11.727 1.957 1 91.62 281 GLN A CA 1
ATOM 2243 C C . GLN A 1 281 ? -27.547 11.516 3.078 1 91.62 281 GLN A C 1
ATOM 2245 O O . GLN A 1 281 ? -27.453 10.43 3.643 1 91.62 281 GLN A O 1
ATOM 2250 N N . VAL A 1 282 ? -26.703 12.453 3.303 1 95.69 282 VAL A N 1
ATOM 2251 C CA . VAL A 1 282 ? -25.828 12.453 4.465 1 95.69 282 VAL A CA 1
ATOM 2252 C C . VAL A 1 282 ? -26.547 13.039 5.668 1 95.69 282 VAL A C 1
ATOM 2254 O O . VAL A 1 282 ? -27.188 14.094 5.566 1 95.69 282 VAL A O 1
ATOM 2257 N N . THR A 1 283 ? -26.547 12.344 6.699 1 97.31 283 THR A N 1
ATOM 2258 C CA . THR A 1 283 ? -27.141 12.859 7.934 1 97.31 283 THR A CA 1
ATOM 2259 C C . THR A 1 283 ? -26.172 13.812 8.633 1 97.31 283 THR A C 1
ATOM 2261 O O . THR A 1 283 ? -25.047 13.438 8.961 1 97.31 283 THR A O 1
ATOM 2264 N N . LEU A 1 284 ? -26.641 15.031 8.836 1 96.94 284 LEU A N 1
ATOM 2265 C CA . LEU A 1 284 ? -25.828 16.031 9.508 1 96.94 284 LEU A CA 1
ATOM 2266 C C . LEU A 1 284 ? -26.328 16.281 10.93 1 96.94 284 LEU A C 1
ATOM 2268 O O . LEU A 1 284 ? -27.469 16.688 11.125 1 96.94 284 LEU A O 1
ATOM 2272 N N . LEU A 1 285 ? -25.469 15.977 11.859 1 96.81 285 LEU A N 1
ATOM 2273 C CA . LEU A 1 285 ? -25.781 16.234 13.266 1 96.81 285 LEU A CA 1
ATOM 2274 C C . LEU A 1 285 ? -24.938 17.391 13.797 1 96.81 285 LEU A C 1
ATOM 2276 O O . LEU A 1 285 ? -23.875 17.172 14.375 1 96.81 285 LEU A O 1
ATOM 2280 N N . THR A 1 286 ? -25.453 18.578 13.609 1 95 286 THR A N 1
ATOM 2281 C CA . THR A 1 286 ? -24.766 19.766 14.109 1 95 286 THR A CA 1
ATOM 2282 C C . THR A 1 286 ? -25.188 20.047 15.555 1 95 286 THR A C 1
ATOM 2284 O O . THR A 1 286 ? -26.156 19.484 16.062 1 95 286 THR A O 1
ATOM 2287 N N . ASN A 1 287 ? -24.406 20.859 16.219 1 95.38 287 ASN A N 1
ATOM 2288 C CA . ASN A 1 287 ? -24.641 21.172 17.625 1 95.38 287 ASN A CA 1
ATOM 2289 C C . ASN A 1 287 ? -24.672 19.906 18.484 1 95.38 287 ASN A C 1
ATOM 2291 O O . ASN A 1 287 ? -25.469 19.812 19.422 1 95.38 287 ASN A O 1
ATOM 2295 N N . GLN A 1 288 ? -23.938 18.922 18.078 1 94.81 288 GLN A N 1
ATOM 2296 C CA . GLN A 1 288 ? -23.828 17.672 18.812 1 94.81 288 GLN A CA 1
ATOM 2297 C C . GLN A 1 288 ? -22.375 17.359 19.172 1 94.81 288 GLN A C 1
ATOM 2299 O O . GLN A 1 288 ? -21.484 17.469 18.312 1 94.81 288 GLN A O 1
ATOM 2304 N N . VAL A 1 289 ? -22.219 17.016 20.422 1 94.69 289 VAL A N 1
ATOM 2305 C CA . VAL A 1 289 ? -20.875 16.734 20.906 1 94.69 289 VAL A CA 1
ATOM 2306 C C . VAL A 1 289 ? -20.734 15.25 21.188 1 94.69 289 VAL A C 1
ATOM 2308 O O . VAL A 1 289 ? -21.641 14.617 21.75 1 94.69 289 VAL A O 1
ATOM 2311 N N . VAL A 1 290 ? -19.625 14.664 20.734 1 95.38 290 VAL A N 1
ATOM 2312 C CA . VAL A 1 290 ? -19.312 13.266 21.031 1 95.38 290 VAL A CA 1
ATOM 2313 C C . VAL A 1 290 ? -18.719 13.156 22.438 1 95.38 290 VAL A C 1
ATOM 2315 O O . VAL A 1 290 ? -17.719 13.797 22.734 1 95.38 290 VAL A O 1
ATOM 2318 N N . LYS A 1 291 ? -19.297 12.352 23.188 1 95.5 291 LYS A N 1
ATOM 2319 C CA . LYS A 1 291 ? -18.875 12.18 24.578 1 95.5 291 LYS A CA 1
ATOM 2320 C C . LYS A 1 291 ? -17.875 11.039 24.703 1 95.5 291 LYS A C 1
ATOM 2322 O O . LYS A 1 291 ? -16.953 11.102 25.531 1 95.5 291 LYS A O 1
ATOM 2327 N N . GLU A 1 292 ? -18.125 10.055 23.953 1 95.19 292 GLU A N 1
ATOM 2328 C CA . GLU A 1 292 ? -17.297 8.859 24.016 1 95.19 292 GLU A CA 1
ATOM 2329 C C . GLU A 1 292 ? -17.281 8.109 22.688 1 95.19 292 GLU A C 1
ATOM 2331 O O . GLU A 1 292 ? -18.297 8.086 21.984 1 95.19 292 GLU A O 1
ATOM 2336 N N . VAL A 1 293 ? -16.141 7.609 22.375 1 93.75 293 VAL A N 1
ATOM 2337 C CA . VAL A 1 293 ? -16.016 6.75 21.203 1 93.75 293 VAL A CA 1
ATOM 2338 C C . VAL A 1 293 ? -15.672 5.328 21.641 1 93.75 293 VAL A C 1
ATOM 2340 O O . VAL A 1 293 ? -14.602 5.098 22.203 1 93.75 293 VAL A O 1
ATOM 2343 N N . LYS A 1 294 ? -16.547 4.434 21.391 1 92.19 294 LYS A N 1
ATOM 2344 C CA . LYS A 1 294 ? -16.328 3.018 21.672 1 92.19 294 LYS A CA 1
ATOM 2345 C C . LYS A 1 294 ? -15.758 2.311 20.438 1 92.19 294 LYS A C 1
ATOM 2347 O O . LYS A 1 294 ? -15.391 2.957 19.453 1 92.19 294 LYS A O 1
ATOM 2352 N N . ASP A 1 295 ? -15.617 0.99 20.531 1 87.62 295 ASP A N 1
ATOM 2353 C CA . ASP A 1 295 ? -14.992 0.23 19.438 1 87.62 295 ASP A CA 1
ATOM 2354 C C . ASP A 1 295 ? -15.883 0.208 18.203 1 87.62 295 ASP A C 1
ATOM 2356 O O . ASP A 1 295 ? -15.391 0.183 17.078 1 87.62 295 ASP A O 1
ATOM 2360 N N . VAL A 1 296 ? -17.219 0.191 18.484 1 91.69 296 VAL A N 1
ATOM 2361 C CA . VAL A 1 296 ? -18.094 0.055 17.312 1 91.69 296 VAL A CA 1
ATOM 2362 C C . VAL A 1 296 ? -19.25 1.042 17.422 1 91.69 296 VAL A C 1
ATOM 2364 O O . VAL A 1 296 ? -20.281 0.881 16.75 1 91.69 296 VAL A O 1
ATOM 2367 N N . SER A 1 297 ? -19.141 2.047 18.297 1 95.5 297 SER A N 1
ATOM 2368 C CA . SER A 1 297 ? -20.203 3.041 18.422 1 95.5 297 SER A CA 1
ATOM 2369 C C . SER A 1 297 ? -19.672 4.352 18.984 1 95.5 297 SER A C 1
ATOM 2371 O O . SER A 1 297 ? -18.641 4.371 19.656 1 95.5 297 SER A O 1
ATOM 2373 N N . VAL A 1 298 ? -20.312 5.402 18.672 1 96.44 298 VAL A N 1
ATOM 2374 C CA . VAL A 1 298 ? -20.062 6.707 19.266 1 96.44 298 VAL A CA 1
ATOM 2375 C C . VAL A 1 298 ? -21.234 7.098 20.172 1 96.44 298 VAL A C 1
ATOM 2377 O O . VAL A 1 298 ? -22.391 6.852 19.828 1 96.44 298 VAL A O 1
ATOM 2380 N N . VAL A 1 299 ? -20.875 7.652 21.266 1 97.56 299 VAL A N 1
ATOM 2381 C CA . VAL A 1 299 ? -21.906 8.117 22.203 1 97.56 299 VAL A CA 1
ATOM 2382 C C . VAL A 1 299 ? -21.922 9.648 22.219 1 97.56 299 VAL A C 1
ATOM 2384 O O . VAL A 1 299 ? -20.891 10.289 22.422 1 97.56 299 VAL A O 1
ATOM 2387 N N . LEU A 1 300 ? -23.078 10.18 22 1 97.19 300 LEU A N 1
ATOM 2388 C CA . LEU A 1 300 ? -23.25 11.625 21.984 1 97.19 300 LEU A CA 1
ATOM 2389 C C . LEU A 1 300 ? -23.531 12.148 23.391 1 97.19 300 LEU A C 1
ATOM 2391 O O . LEU A 1 300 ? -23.719 11.367 24.328 1 97.19 300 LEU A O 1
ATOM 2395 N N . ASP A 1 301 ? -23.438 13.445 23.484 1 94.56 301 ASP A N 1
ATOM 2396 C CA . ASP A 1 301 ? -23.609 14.094 24.781 1 94.56 301 ASP A CA 1
ATOM 2397 C C . ASP A 1 301 ? -25.031 13.883 25.312 1 94.56 301 ASP A C 1
ATOM 2399 O O . ASP A 1 301 ? -25.25 13.883 26.516 1 94.56 301 ASP A O 1
ATOM 2403 N N . ASP A 1 302 ? -26.062 13.633 24.484 1 94.19 302 ASP A N 1
ATOM 2404 C CA . ASP A 1 302 ? -27.438 13.43 24.906 1 94.19 302 ASP A CA 1
ATOM 2405 C C . ASP A 1 302 ? -27.703 11.961 25.219 1 94.19 302 ASP A C 1
ATOM 2407 O O . ASP A 1 302 ? -28.828 11.594 25.562 1 94.19 302 ASP A O 1
ATOM 2411 N N . GLY A 1 303 ? -26.719 11.125 25.031 1 93.75 303 GLY A N 1
ATOM 2412 C CA . GLY A 1 303 ? -26.859 9.719 25.375 1 93.75 303 GLY A CA 1
ATOM 2413 C C . GLY A 1 303 ? -27.109 8.836 24.172 1 93.75 303 GLY A C 1
ATOM 2414 O O . GLY A 1 303 ? -27.047 7.609 24.266 1 93.75 303 GLY A O 1
ATOM 2415 N N . THR A 1 304 ? -27.344 9.445 23.078 1 96.44 304 THR A N 1
ATOM 2416 C CA . THR A 1 304 ? -27.562 8.672 21.859 1 96.44 304 THR A CA 1
ATOM 2417 C C . THR A 1 304 ? -26.312 7.887 21.469 1 96.44 304 THR A C 1
ATOM 2419 O O . THR A 1 304 ? -25.203 8.43 21.484 1 96.44 304 THR A O 1
ATOM 2422 N N . GLU A 1 305 ? -26.5 6.578 21.203 1 97.44 305 GLU A N 1
ATOM 2423 C CA . GLU A 1 305 ? -25.406 5.73 20.734 1 97.44 305 GLU A CA 1
ATOM 2424 C C . GLU A 1 305 ? -25.578 5.363 19.266 1 97.44 305 GLU A C 1
ATOM 2426 O O . GLU A 1 305 ? -26.625 4.867 18.859 1 97.44 305 GLU A O 1
ATOM 2431 N N . ILE A 1 306 ? -24.672 5.645 18.484 1 97.38 306 ILE A N 1
ATOM 2432 C CA . ILE A 1 306 ? -24.719 5.387 17.047 1 97.38 306 ILE A CA 1
ATOM 2433 C C . ILE A 1 306 ? -23.703 4.305 16.688 1 97.38 306 ILE A C 1
ATOM 2435 O O . ILE A 1 306 ? -22.484 4.543 16.719 1 97.38 306 ILE A O 1
ATOM 2439 N N . PRO A 1 307 ? -24.156 3.109 16.375 1 96.5 307 PRO A N 1
ATOM 2440 C CA . PRO A 1 307 ? -23.234 2.076 15.906 1 96.5 307 PRO A CA 1
ATOM 2441 C C . PRO A 1 307 ? -22.656 2.393 14.531 1 96.5 307 PRO A C 1
ATOM 2443 O O . PRO A 1 307 ? -23.312 3.041 13.711 1 96.5 307 PRO A O 1
ATOM 2446 N N . PHE A 1 308 ? -21.406 1.972 14.312 1 96.56 308 PHE A N 1
ATOM 2447 C CA . PHE A 1 308 ? -20.781 2.27 13.031 1 96.56 308 PHE A CA 1
ATOM 2448 C C . PHE A 1 308 ? -19.844 1.142 12.609 1 96.56 308 PHE A C 1
ATOM 2450 O O . PHE A 1 308 ? -19.469 0.307 13.43 1 96.56 308 PHE A O 1
ATOM 2457 N N . GLY A 1 309 ? -19.578 1.069 11.312 1 94.25 309 GLY A N 1
ATOM 2458 C CA . GLY A 1 309 ? -18.516 0.24 10.773 1 94.25 309 GLY A CA 1
ATOM 2459 C C . GLY A 1 309 ? -17.188 0.96 10.688 1 94.25 309 GLY A C 1
ATOM 2460 O O . GLY A 1 309 ? -16.125 0.35 10.875 1 94.25 309 GLY A O 1
ATOM 2461 N N . VAL A 1 310 ? -17.25 2.205 10.406 1 95.12 310 VAL A N 1
ATOM 2462 C CA . VAL A 1 310 ? -16.078 3.068 10.328 1 95.12 310 VAL A CA 1
ATOM 2463 C C . VAL A 1 310 ? -16.375 4.398 11.016 1 95.12 310 VAL A C 1
ATOM 2465 O O . VAL A 1 310 ? -17.438 4.98 10.828 1 95.12 310 VAL A O 1
ATOM 2468 N N . CYS A 1 311 ? -15.445 4.828 11.805 1 96.56 311 CYS A N 1
ATOM 2469 C CA . CYS A 1 311 ? -15.492 6.16 12.398 1 96.56 311 CYS A CA 1
ATOM 2470 C C . CYS A 1 311 ? -14.227 6.941 12.07 1 96.56 311 CYS A C 1
ATOM 2472 O O . CYS A 1 311 ? -13.117 6.488 12.352 1 96.56 311 CYS A O 1
ATOM 2474 N N . VAL A 1 312 ? -14.375 8 11.406 1 95.62 312 VAL A N 1
ATOM 2475 C CA . VAL A 1 312 ? -13.25 8.875 11.102 1 95.62 312 VAL A CA 1
ATOM 2476 C C . VAL A 1 312 ? -13.305 10.117 11.984 1 95.62 312 VAL A C 1
ATOM 2478 O O . VAL A 1 312 ? -14.266 10.891 11.922 1 95.62 312 VAL A O 1
ATOM 2481 N N . TRP A 1 313 ? -12.312 10.25 12.812 1 94.81 313 TRP A N 1
ATOM 2482 C CA . TRP A 1 313 ? -12.18 11.391 13.711 1 94.81 313 TRP A CA 1
ATOM 2483 C C . TRP A 1 313 ? -11.266 12.453 13.102 1 94.81 313 TRP A C 1
ATOM 2485 O O . TRP A 1 313 ? -10.047 12.297 13.086 1 94.81 313 TRP A O 1
ATOM 2495 N N . SER A 1 314 ? -11.836 13.484 12.648 1 91.5 314 SER A N 1
ATOM 2496 C CA . SER A 1 314 ? -11.102 14.594 12.055 1 91.5 314 SER A CA 1
ATOM 2497 C C . SER A 1 314 ? -11.547 15.93 12.633 1 91.5 314 SER A C 1
ATOM 2499 O O . SER A 1 314 ? -12.125 16.766 11.922 1 91.5 314 SER A O 1
ATOM 2501 N N . THR A 1 315 ? -11.344 16.281 13.938 1 84.5 315 THR A N 1
ATOM 2502 C CA . THR A 1 315 ? -11.953 17.375 14.68 1 84.5 315 THR A CA 1
ATOM 2503 C C . THR A 1 315 ? -10.938 18.484 14.938 1 84.5 315 THR A C 1
ATOM 2505 O O . THR A 1 315 ? -11.297 19.547 15.438 1 84.5 315 THR A O 1
ATOM 2508 N N . GLY A 1 316 ? -9.75 18.344 14.656 1 84.88 316 GLY A N 1
ATOM 2509 C CA . GLY A 1 316 ? -8.82 19.438 14.906 1 84.88 316 GLY A CA 1
ATOM 2510 C C . GLY A 1 316 ? -7.402 18.969 15.172 1 84.88 316 GLY A C 1
ATOM 2511 O O . GLY A 1 316 ? -7.098 17.781 15.016 1 84.88 316 GLY A O 1
ATOM 2512 N N . ASN A 1 317 ? -6.637 20.016 15.516 1 89.81 317 ASN A N 1
ATOM 2513 C CA . ASN A 1 317 ? -5.211 19.75 15.68 1 89.81 317 ASN A CA 1
ATOM 2514 C C . ASN A 1 317 ? -4.77 19.953 17.125 1 89.81 317 ASN A C 1
ATOM 2516 O O . ASN A 1 317 ? -5.363 20.734 17.859 1 89.81 317 ASN A O 1
ATOM 2520 N N . GLY A 1 318 ? -3.875 19.156 17.578 1 90.38 318 GLY A N 1
ATOM 2521 C CA . GLY A 1 318 ? -3.246 19.266 18.875 1 90.38 318 GLY A CA 1
ATOM 2522 C C . GLY A 1 318 ? -1.731 19.203 18.812 1 90.38 318 GLY A C 1
ATOM 2523 O O . GLY A 1 318 ? -1.161 18.703 17.844 1 90.38 318 GLY A O 1
ATOM 2524 N N . ALA A 1 319 ? -1.139 19.734 19.875 1 93.31 319 ALA A N 1
ATOM 2525 C CA . ALA A 1 319 ? 0.319 19.797 19.938 1 93.31 319 ALA A CA 1
ATOM 2526 C C . ALA A 1 319 ? 0.922 18.406 20.078 1 93.31 319 ALA A C 1
ATOM 2528 O O . ALA A 1 319 ? 0.362 17.547 20.766 1 93.31 319 ALA A O 1
ATOM 2529 N N . LEU A 1 320 ? 2.047 18.203 19.453 1 93.38 320 LEU A N 1
ATOM 2530 C CA . LEU A 1 320 ? 2.807 16.969 19.609 1 93.38 320 LEU A CA 1
ATOM 2531 C C . LEU A 1 320 ? 3.439 16.906 21 1 93.38 320 LEU A C 1
ATOM 2533 O O . LEU A 1 320 ? 3.83 17.922 21.562 1 93.38 320 LEU A O 1
ATOM 2537 N N . GLU A 1 321 ? 3.586 15.617 21.484 1 91.25 321 GLU A N 1
ATOM 2538 C CA . GLU A 1 321 ? 4.258 15.438 22.766 1 91.25 321 GLU A CA 1
ATOM 2539 C C . GLU A 1 321 ? 5.676 15.992 22.734 1 91.25 321 GLU A C 1
ATOM 2541 O O . GLU A 1 321 ? 6.148 16.562 23.719 1 91.25 321 GLU A O 1
ATOM 2546 N N . PHE A 1 322 ? 6.355 15.875 21.688 1 95.38 322 PHE A N 1
ATOM 2547 C CA . PHE A 1 322 ? 7.695 16.406 21.5 1 95.38 322 PHE A CA 1
ATOM 2548 C C . PHE A 1 322 ? 7.727 17.906 21.781 1 95.38 322 PHE A C 1
ATOM 2550 O O . PHE A 1 322 ? 8.594 18.391 22.516 1 95.38 322 PHE A O 1
ATOM 2557 N N . VAL A 1 323 ? 6.77 18.641 21.234 1 97 323 VAL A N 1
ATOM 2558 C CA . VAL A 1 323 ? 6.715 20.094 21.359 1 97 323 VAL A CA 1
ATOM 2559 C C . VAL A 1 323 ? 6.375 20.469 22.812 1 97 323 VAL A C 1
ATOM 2561 O O . VAL A 1 323 ? 7 21.359 23.391 1 97 323 VAL A O 1
ATOM 2564 N N . LYS A 1 324 ? 5.461 19.75 23.406 1 95.56 324 LYS A N 1
ATOM 2565 C CA . LYS A 1 324 ? 5.012 20.016 24.766 1 95.56 324 LYS A CA 1
ATOM 2566 C C . LYS A 1 324 ? 6.168 19.922 25.766 1 95.56 324 LYS A C 1
ATOM 2568 O O . LYS A 1 324 ? 6.164 20.594 26.797 1 95.56 324 LYS A O 1
ATOM 2573 N N . ASN A 1 325 ? 7.133 19.156 25.406 1 95.25 325 ASN A N 1
ATOM 2574 C CA . ASN A 1 325 ? 8.203 18.844 26.359 1 95.25 325 ASN A CA 1
ATOM 2575 C C . ASN A 1 325 ? 9.469 19.641 26.031 1 95.25 325 ASN A C 1
ATOM 2577 O O . ASN A 1 325 ? 10.516 19.422 26.656 1 95.25 325 ASN A O 1
ATOM 2581 N N . LEU A 1 326 ? 9.43 20.531 25.125 1 96 326 LEU A N 1
ATOM 2582 C CA . LEU A 1 326 ? 10.602 21.328 24.766 1 96 326 LEU A CA 1
ATOM 2583 C C . LEU A 1 326 ? 10.852 22.422 25.797 1 96 326 LEU A C 1
ATOM 2585 O O . LEU A 1 326 ? 9.906 23 26.344 1 96 326 LEU A O 1
ATOM 2589 N N . PRO A 1 327 ? 12.164 22.688 26.062 1 94.75 327 PRO A N 1
ATOM 2590 C CA . PRO A 1 327 ? 12.516 23.812 26.938 1 94.75 327 PRO A CA 1
ATOM 2591 C C . PRO A 1 327 ? 12.422 25.156 26.234 1 94.75 327 PRO A C 1
ATOM 2593 O O . PRO A 1 327 ? 13.398 25.922 26.219 1 94.75 327 PRO A O 1
ATOM 2596 N N . LEU A 1 328 ? 11.281 25.5 25.641 1 97.25 328 LEU A N 1
ATOM 2597 C CA . LEU A 1 328 ? 11.023 26.719 24.891 1 97.25 328 LEU A CA 1
ATOM 2598 C C . LEU A 1 328 ? 9.742 27.391 25.359 1 97.25 328 LEU A C 1
ATOM 2600 O O . LEU A 1 328 ? 8.906 26.766 26.016 1 97.25 328 LEU A O 1
ATOM 2604 N N . PRO A 1 329 ? 9.609 28.672 25.094 1 97.75 329 PRO A N 1
ATOM 2605 C CA . PRO A 1 329 ? 8.352 29.344 25.453 1 97.75 329 PRO A CA 1
ATOM 2606 C C . PRO A 1 329 ? 7.156 28.797 24.656 1 97.75 329 PRO A C 1
ATOM 2608 O O . PRO A 1 329 ? 7.18 28.797 23.438 1 97.75 329 PRO A O 1
ATOM 2611 N N . LEU A 1 330 ? 6.152 28.344 25.438 1 97.88 330 LEU A N 1
ATOM 2612 C CA . LEU A 1 330 ? 4.965 27.766 24.812 1 97.88 330 LEU A CA 1
ATOM 2613 C C . LEU A 1 330 ? 3.721 28.578 25.156 1 97.88 330 LEU A C 1
ATOM 2615 O O . LEU A 1 330 ? 3.631 29.172 26.234 1 97.88 330 LEU A O 1
ATOM 2619 N N . SER A 1 331 ? 2.852 28.625 24.219 1 97.31 331 SER A N 1
ATOM 2620 C CA . SER A 1 331 ? 1.542 29.219 24.453 1 97.31 331 SER A CA 1
ATOM 2621 C C . SER A 1 331 ? 0.648 28.297 25.281 1 97.31 331 SER A C 1
ATOM 2623 O O . SER A 1 331 ? 1.058 27.203 25.641 1 97.31 331 SER A O 1
ATOM 2625 N N . GLN A 1 332 ? -0.583 28.766 25.547 1 94.25 332 GLN A N 1
ATOM 2626 C CA . GLN A 1 332 ? -1.54 27.984 26.328 1 94.25 332 GLN A CA 1
ATOM 2627 C C . GLN A 1 332 ? -1.914 26.688 25.625 1 94.25 332 GLN A C 1
ATOM 2629 O O . GLN A 1 332 ? -2.148 25.672 26.281 1 94.25 332 GLN A O 1
ATOM 2634 N N . ASP A 1 333 ? -1.938 26.719 24.344 1 92.69 333 ASP A N 1
ATOM 2635 C CA . ASP A 1 333 ? -2.293 25.531 23.578 1 92.69 333 ASP A CA 1
ATOM 2636 C C . ASP A 1 333 ? -1.047 24.75 23.172 1 92.69 333 ASP A C 1
ATOM 2638 O O . ASP A 1 333 ? -1.095 23.922 22.266 1 92.69 333 ASP A O 1
ATOM 2642 N N . HIS A 1 334 ? 0.082 25.062 23.781 1 95.88 334 HIS A N 1
ATOM 2643 C CA . HIS A 1 334 ? 1.334 24.312 23.703 1 95.88 334 HIS A CA 1
ATOM 2644 C C . HIS A 1 334 ? 1.965 24.453 22.312 1 95.88 334 HIS A C 1
ATOM 2646 O O . HIS A 1 334 ? 2.469 23.484 21.75 1 95.88 334 HIS A O 1
ATOM 2652 N N . ARG A 1 335 ? 1.881 25.578 21.766 1 97.69 335 ARG A N 1
ATOM 2653 C CA . ARG A 1 335 ? 2.625 25.922 20.562 1 97.69 335 ARG A CA 1
ATOM 2654 C C . ARG A 1 335 ? 3.836 26.781 20.891 1 97.69 335 ARG A C 1
ATOM 2656 O O . ARG A 1 335 ? 3.826 27.516 21.875 1 97.69 335 ARG A O 1
ATOM 2663 N N . ILE A 1 336 ? 4.812 26.719 20.109 1 98.69 336 ILE A N 1
ATOM 2664 C CA . ILE A 1 336 ? 6.047 27.453 20.344 1 98.69 336 ILE A CA 1
ATOM 2665 C C . ILE A 1 336 ? 5.832 28.938 20.047 1 98.69 336 ILE A C 1
ATOM 2667 O O . ILE A 1 336 ? 5.359 29.297 18.969 1 98.69 336 ILE A O 1
ATOM 2671 N N . LYS A 1 337 ? 6.164 29.781 21 1 98.69 337 LYS A N 1
ATOM 2672 C CA . LYS A 1 337 ? 5.988 31.219 20.812 1 98.69 337 LYS A CA 1
ATOM 2673 C C . LYS A 1 337 ? 7.113 31.812 19.969 1 98.69 337 LYS A C 1
ATOM 2675 O O . LYS A 1 337 ? 8.289 31.625 20.281 1 98.69 337 LYS A O 1
ATOM 2680 N N . VAL A 1 338 ? 6.723 32.531 18.953 1 98.62 338 VAL A N 1
ATOM 2681 C CA . VAL A 1 338 ? 7.699 33.125 18.062 1 98.62 338 VAL A CA 1
ATOM 2682 C C . VAL A 1 338 ? 7.387 34.625 17.906 1 98.62 338 VAL A C 1
ATOM 2684 O O . VAL A 1 338 ? 6.266 35.062 18.172 1 98.62 338 VAL A O 1
ATOM 2687 N N . ASP A 1 339 ? 8.367 35.375 17.531 1 97.88 339 ASP A N 1
ATOM 2688 C CA . ASP A 1 339 ? 8.164 36.812 17.25 1 97.88 339 ASP A CA 1
ATOM 2689 C C . ASP A 1 339 ? 7.777 37 15.781 1 97.88 339 ASP A C 1
ATOM 2691 O O . ASP A 1 339 ? 7.434 36.062 15.086 1 97.88 339 ASP A O 1
ATOM 2695 N N . GLU A 1 340 ? 7.793 38.219 15.281 1 97.25 340 GLU A N 1
ATOM 2696 C CA . GLU A 1 340 ? 7.316 38.562 13.938 1 97.25 340 GLU A CA 1
ATOM 2697 C C . GLU A 1 340 ? 8.266 38.031 12.867 1 97.25 340 GLU A C 1
ATOM 2699 O O . GLU A 1 340 ? 7.906 37.969 11.695 1 97.25 340 GLU A O 1
ATOM 2704 N N . THR A 1 341 ? 9.492 37.75 13.273 1 97.62 341 THR A N 1
ATOM 2705 C CA . THR A 1 341 ? 10.469 37.219 12.32 1 97.62 341 THR A CA 1
ATOM 2706 C C . THR A 1 341 ? 10.508 35.688 12.375 1 97.62 341 THR A C 1
ATOM 2708 O O . THR A 1 341 ? 11.391 35.062 11.773 1 97.62 341 THR A O 1
ATOM 2711 N N . LEU A 1 342 ? 9.633 35.031 13.125 1 98.38 342 LEU A N 1
ATOM 2712 C CA . LEU A 1 342 ? 9.469 33.594 13.266 1 98.38 342 LEU A CA 1
ATOM 2713 C C . LEU A 1 342 ? 10.578 33 14.133 1 98.38 342 LEU A C 1
ATOM 2715 O O . LEU A 1 342 ? 10.758 31.781 14.18 1 98.38 342 LEU A O 1
ATOM 2719 N N . GLN A 1 343 ? 11.32 33.875 14.781 1 98.38 343 GLN A N 1
ATOM 2720 C CA . GLN A 1 343 ? 12.32 33.438 15.758 1 98.38 343 GLN A CA 1
ATOM 2721 C C . GLN A 1 343 ? 11.68 33.125 17.094 1 98.38 343 GLN A C 1
ATOM 2723 O O . GLN A 1 343 ? 10.781 33.844 17.547 1 98.38 343 GLN A O 1
ATOM 2728 N N . VAL A 1 344 ? 12.117 31.984 17.656 1 98.56 344 VAL A N 1
ATOM 2729 C CA . VAL A 1 344 ? 11.602 31.609 18.969 1 98.56 344 VAL A CA 1
ATOM 2730 C C . VAL A 1 344 ? 12 32.656 20 1 98.56 344 VAL A C 1
ATOM 2732 O O . VAL A 1 344 ? 13.148 33.125 20.016 1 98.56 344 VAL A O 1
ATOM 2735 N N . LEU A 1 345 ? 11.086 33.031 20.844 1 97.94 345 LEU A N 1
ATOM 2736 C CA . LEU A 1 345 ? 11.336 34.062 21.844 1 97.94 345 LEU A CA 1
ATOM 2737 C C . LEU A 1 345 ? 12.523 33.688 22.719 1 97.94 345 LEU A C 1
ATOM 2739 O O . LEU A 1 345 ? 12.609 32.562 23.219 1 97.94 345 LEU A O 1
ATOM 2743 N N . ASN A 1 346 ? 13.539 34.562 22.797 1 95.12 346 ASN A N 1
ATOM 2744 C CA . ASN A 1 346 ? 14.711 34.469 23.672 1 95.12 346 ASN A CA 1
ATOM 2745 C C . ASN A 1 346 ? 15.695 33.406 23.188 1 95.12 346 ASN A C 1
ATOM 2747 O O . ASN A 1 346 ? 16.547 32.969 23.938 1 95.12 346 ASN A O 1
ATOM 2751 N N . HIS A 1 347 ? 15.531 33 21.984 1 96.19 347 HIS A N 1
ATOM 2752 C CA . HIS A 1 347 ? 16.453 32.031 21.391 1 96.19 347 HIS A CA 1
ATOM 2753 C C . HIS A 1 347 ? 16.875 32.438 19.984 1 96.19 347 HIS A C 1
ATOM 2755 O O . HIS A 1 347 ? 16.281 32 19 1 96.19 347 HIS A O 1
ATOM 2761 N N . PRO A 1 348 ? 17.859 33.25 19.812 1 91.94 348 PRO A N 1
ATOM 2762 C CA . PRO A 1 348 ? 18.219 33.875 18.547 1 91.94 348 PRO A CA 1
ATOM 2763 C C . PRO A 1 348 ? 18.578 32.875 17.453 1 91.94 348 PRO A C 1
ATOM 2765 O O . PRO A 1 348 ? 18.547 33.188 16.266 1 91.94 348 PRO A O 1
ATOM 2768 N N . HIS A 1 349 ? 18.859 31.594 17.766 1 93.19 349 HIS A N 1
ATOM 2769 C CA . HIS A 1 349 ? 19.297 30.641 16.75 1 93.19 349 HIS A CA 1
ATOM 2770 C C . HIS A 1 349 ? 18.25 29.578 16.5 1 93.19 349 HIS A C 1
ATOM 2772 O O . HIS A 1 349 ? 18.484 28.625 15.75 1 93.19 349 HIS A O 1
ATOM 2778 N N . VAL A 1 350 ? 17.062 29.828 17.047 1 98.19 350 VAL A N 1
ATOM 2779 C CA . VAL A 1 350 ? 16.016 28.828 16.938 1 98.19 350 VAL A CA 1
ATOM 2780 C C . VAL A 1 350 ? 14.758 29.469 16.344 1 98.19 350 VAL A C 1
ATOM 2782 O O . VAL A 1 350 ? 14.32 30.531 16.797 1 98.19 350 VAL A O 1
ATOM 2785 N N . TYR A 1 351 ? 14.25 28.891 15.289 1 98.75 351 TYR A N 1
ATOM 2786 C CA . TYR A 1 351 ? 13.023 29.312 14.625 1 98.75 351 TYR A CA 1
ATOM 2787 C C . TYR A 1 351 ? 11.961 28.219 14.703 1 98.75 351 TYR A C 1
ATOM 2789 O O . TYR A 1 351 ? 12.273 27.047 14.898 1 98.75 351 TYR A O 1
ATOM 2797 N N . ALA A 1 352 ? 10.711 28.609 14.641 1 98.81 352 ALA A N 1
ATOM 2798 C CA . ALA A 1 352 ? 9.586 27.688 14.547 1 98.81 352 ALA A CA 1
ATOM 2799 C C . ALA A 1 352 ? 8.547 28.188 13.547 1 98.81 352 ALA A C 1
ATOM 2801 O O . ALA A 1 352 ? 8.25 29.375 13.5 1 98.81 352 ALA A O 1
ATOM 2802 N N . ILE A 1 353 ? 8.062 27.266 12.734 1 98.69 353 ILE A N 1
ATOM 2803 C CA . ILE A 1 353 ? 7.109 27.656 11.695 1 98.69 353 ILE A CA 1
ATOM 2804 C C . ILE A 1 353 ? 6.012 26.594 11.586 1 98.69 353 ILE A C 1
ATOM 2806 O O . ILE A 1 353 ? 6.195 25.453 12.023 1 98.69 353 ILE A O 1
ATOM 2810 N N . GLY A 1 354 ? 4.906 27 10.961 1 97.94 354 GLY A N 1
ATOM 2811 C CA . GLY A 1 354 ? 3.777 26.109 10.773 1 97.94 354 GLY A CA 1
ATOM 2812 C C . GLY A 1 354 ? 2.902 25.984 12.008 1 97.94 354 GLY A C 1
ATOM 2813 O O . GLY A 1 354 ? 2.854 26.891 12.836 1 97.94 354 GLY A O 1
ATOM 2814 N N . ASP A 1 355 ? 2.24 24.828 12.086 1 97.19 355 ASP A N 1
ATOM 2815 C CA . ASP A 1 355 ? 1.177 24.641 13.062 1 97.19 355 ASP A CA 1
ATOM 2816 C C . ASP A 1 355 ? 1.75 24.5 14.477 1 97.19 355 ASP A C 1
ATOM 2818 O O . ASP A 1 355 ? 1.036 24.688 15.461 1 97.19 355 ASP A O 1
ATOM 2822 N N . CYS A 1 356 ? 2.994 24.188 14.617 1 98.25 356 CYS A N 1
ATOM 2823 C CA . CYS A 1 356 ? 3.57 24 15.945 1 98.25 356 CYS A CA 1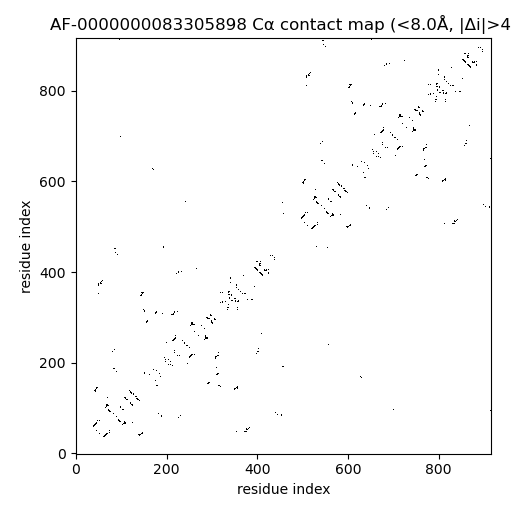
ATOM 2824 C C . CYS A 1 356 ? 3.963 25.344 16.562 1 98.25 356 CYS A C 1
ATOM 2826 O O . CYS A 1 356 ? 4.332 25.391 17.734 1 98.25 356 CYS A O 1
ATOM 2828 N N . ALA A 1 357 ? 3.836 26.422 15.844 1 98.44 357 ALA A N 1
ATOM 2829 C CA . ALA A 1 357 ? 4.297 27.734 16.297 1 98.44 357 ALA A CA 1
ATOM 2830 C C . ALA A 1 357 ? 3.16 28.75 16.281 1 98.44 357 ALA A C 1
ATOM 2832 O O . ALA A 1 357 ? 2.18 28.594 15.547 1 98.44 357 ALA A O 1
ATOM 2833 N N . VAL A 1 358 ? 3.32 29.797 17.156 1 98.19 358 VAL A N 1
ATOM 2834 C CA . VAL A 1 358 ? 2.301 30.844 17.188 1 98.19 358 VAL A CA 1
ATOM 2835 C C . VAL A 1 358 ? 2.939 32.188 17.562 1 98.19 358 VAL A C 1
ATOM 2837 O O . VAL A 1 358 ? 3.791 32.25 18.453 1 98.19 358 VAL A O 1
ATOM 2840 N N . ASN A 1 359 ? 2.727 33.156 16.734 1 98.06 359 ASN A N 1
ATOM 2841 C CA . ASN A 1 359 ? 2.9 34.531 17.172 1 98.06 359 ASN A CA 1
ATOM 2842 C C . ASN A 1 359 ? 1.676 35.031 17.922 1 98.06 359 ASN A C 1
ATOM 2844 O O . ASN A 1 359 ? 0.634 35.312 17.312 1 98.06 359 ASN A O 1
ATOM 2848 N N . GLU A 1 360 ? 1.773 35.156 19.141 1 96.5 360 GLU A N 1
ATOM 2849 C CA . GLU A 1 360 ? 0.623 35.469 19.984 1 96.5 360 GLU A CA 1
ATOM 2850 C C . GLU A 1 360 ? 0.064 36.844 19.688 1 96.5 360 GLU A C 1
ATOM 2852 O O . GLU A 1 360 ? -1.121 37.125 19.906 1 96.5 360 GLU A O 1
ATOM 2857 N N . ASP A 1 361 ? 0.874 37.75 19.203 1 94.94 361 ASP A N 1
ATOM 2858 C CA . ASP A 1 361 ? 0.417 39.094 18.844 1 94.94 361 ASP A CA 1
ATOM 2859 C C . ASP A 1 361 ? -0.447 39.062 17.578 1 94.94 361 ASP A C 1
ATOM 2861 O O . ASP A 1 361 ? -1.344 39.875 17.422 1 94.94 361 ASP A O 1
ATOM 2865 N N . LYS A 1 362 ? -0.109 38.156 16.672 1 94.88 362 LYS A N 1
ATOM 2866 C CA . LYS A 1 362 ? -0.838 38 15.422 1 94.88 362 LYS A CA 1
ATOM 2867 C C . LYS A 1 362 ? -1.053 36.5 15.117 1 94.88 362 LYS A C 1
ATOM 2869 O O . LYS A 1 362 ? -0.514 36 14.133 1 94.88 362 LYS A O 1
ATOM 2874 N N . PRO A 1 363 ? -1.846 35.938 15.875 1 95.19 363 PRO A N 1
ATOM 2875 C CA . PRO A 1 363 ? -2.029 34.5 15.68 1 95.19 363 PRO A CA 1
ATOM 2876 C C . PRO A 1 363 ? -2.668 34.156 14.336 1 95.19 363 PRO A C 1
ATOM 2878 O O . PRO A 1 363 ? -3.561 34.875 13.875 1 95.19 363 PRO A O 1
ATOM 2881 N N . LEU A 1 364 ? -2.123 33.25 13.703 1 93.62 364 LEU A N 1
ATOM 2882 C CA . LEU A 1 364 ? -2.646 32.75 12.43 1 93.62 364 LEU A CA 1
ATOM 2883 C C . LEU A 1 364 ? -3.232 31.359 12.578 1 93.62 364 LEU A C 1
ATOM 2885 O O . LEU A 1 364 ? -2.807 30.594 13.445 1 93.62 364 LEU A O 1
ATOM 2889 N N . ALA A 1 365 ? -4.23 31.062 11.711 1 89 365 ALA A N 1
ATOM 2890 C CA . ALA A 1 365 ? -4.852 29.75 11.711 1 89 365 ALA A CA 1
ATOM 2891 C C . ALA A 1 365 ? -3.865 28.672 11.25 1 89 365 ALA A C 1
ATOM 2893 O O . ALA A 1 365 ? -2.885 28.984 10.57 1 89 365 ALA A O 1
ATOM 2894 N N . MET A 1 366 ? -4.086 27.453 11.664 1 91.62 366 MET A N 1
ATOM 2895 C CA . MET A 1 366 ? -3.24 26.328 11.281 1 91.62 366 MET A CA 1
ATOM 2896 C C . MET A 1 366 ? -3.611 25.828 9.891 1 91.62 366 MET A C 1
ATOM 2898 O O . MET A 1 366 ? -4.371 24.875 9.75 1 91.62 366 MET A O 1
ATOM 2902 N N . LEU A 1 367 ? -3.092 26.469 8.906 1 88.38 367 LEU A N 1
ATOM 2903 C CA . LEU A 1 367 ? -3.381 26.172 7.508 1 88.38 367 LEU A CA 1
ATOM 2904 C C . LEU A 1 367 ? -2.104 25.812 6.754 1 88.38 367 LEU A C 1
ATOM 2906 O O . LEU A 1 367 ? -1.03 26.344 7.059 1 88.38 367 LEU A O 1
ATOM 2910 N N . ALA A 1 368 ? -2.354 24.953 5.742 1 89 368 ALA A N 1
ATOM 2911 C CA . ALA A 1 368 ? -1.233 24.578 4.891 1 89 368 ALA A CA 1
ATOM 2912 C C . ALA A 1 368 ? -0.572 25.797 4.262 1 89 368 ALA A C 1
ATOM 2914 O O . ALA A 1 368 ? 0.657 25.875 4.203 1 89 368 ALA A O 1
ATOM 2915 N N . GLN A 1 369 ? -1.309 26.781 3.799 1 88.69 369 GLN A N 1
ATOM 2916 C CA . GLN A 1 369 ? -0.759 27.938 3.107 1 88.69 369 GLN A CA 1
ATOM 2917 C C . GLN A 1 369 ? 0.048 28.812 4.059 1 88.69 369 GLN A C 1
ATOM 2919 O O . GLN A 1 369 ? 1.041 29.422 3.658 1 88.69 369 GLN A O 1
ATOM 2924 N N . VAL A 1 370 ? -0.388 28.844 5.32 1 94.31 370 VAL A N 1
ATOM 2925 C CA . VAL A 1 370 ? 0.367 29.625 6.301 1 94.31 370 VAL A CA 1
ATOM 2926 C C . VAL A 1 370 ? 1.754 29 6.484 1 94.31 370 VAL A C 1
ATOM 2928 O O . VAL A 1 370 ? 2.766 29.703 6.379 1 94.31 370 VAL A O 1
ATOM 2931 N N . ALA A 1 371 ? 1.744 27.719 6.723 1 96.38 371 ALA A N 1
ATOM 2932 C CA . ALA A 1 371 ? 3.006 27 6.926 1 96.38 371 ALA A CA 1
ATOM 2933 C C . ALA A 1 371 ? 3.914 27.141 5.707 1 96.38 371 ALA A C 1
ATOM 2935 O O . ALA A 1 371 ? 5.105 27.438 5.844 1 96.38 371 ALA A O 1
ATOM 2936 N N . ASN A 1 372 ? 3.328 26.969 4.559 1 94.25 372 ASN A N 1
ATOM 2937 C CA . ASN A 1 372 ? 4.09 27.047 3.314 1 94.25 372 ASN A CA 1
ATOM 2938 C C . ASN A 1 372 ? 4.711 28.438 3.129 1 94.25 372 ASN A C 1
ATOM 2940 O O . ASN A 1 372 ? 5.891 28.547 2.791 1 94.25 372 ASN A O 1
ATOM 2944 N N . GLN A 1 373 ? 3.949 29.484 3.336 1 95.69 373 GLN A N 1
ATOM 2945 C CA . GLN A 1 373 ? 4.438 30.844 3.189 1 95.69 373 GLN A CA 1
ATOM 2946 C C . GLN A 1 373 ? 5.508 31.172 4.23 1 95.69 373 GLN A C 1
ATOM 2948 O O . GLN A 1 373 ? 6.473 31.875 3.943 1 95.69 373 GLN A O 1
ATOM 2953 N N . GLN A 1 374 ? 5.301 30.641 5.391 1 98.31 374 GLN A N 1
ATOM 2954 C CA . GLN A 1 374 ? 6.309 30.844 6.426 1 98.31 374 GLN A CA 1
ATOM 2955 C C . GLN A 1 374 ? 7.637 30.203 6.031 1 98.31 374 GLN A C 1
ATOM 2957 O O . GLN A 1 374 ? 8.703 30.781 6.238 1 98.31 374 GLN A O 1
ATOM 2962 N N . GLY A 1 375 ? 7.523 28.969 5.52 1 98.12 375 GLY A N 1
ATOM 2963 C CA . GLY A 1 375 ? 8.727 28.312 5.043 1 98.12 375 GLY A CA 1
ATOM 2964 C C . GLY A 1 375 ? 9.477 29.109 3.994 1 98.12 375 GLY A C 1
ATOM 2965 O O . GLY A 1 375 ? 10.695 29.281 4.082 1 98.12 375 GLY A O 1
ATOM 2966 N N . GLY A 1 376 ? 8.734 29.641 3.023 1 97.25 376 GLY A N 1
ATOM 2967 C CA . GLY A 1 376 ? 9.336 30.469 1.987 1 97.25 376 GLY A CA 1
ATOM 2968 C C . GLY A 1 376 ? 9.93 31.75 2.52 1 97.25 376 GLY A C 1
ATOM 2969 O O . GLY A 1 376 ? 11.031 32.156 2.123 1 97.25 376 GLY A O 1
ATOM 2970 N N . HIS A 1 377 ? 9.266 32.344 3.348 1 98.19 377 HIS A N 1
ATOM 2971 C CA . HIS A 1 377 ? 9.711 33.625 3.945 1 98.19 377 HIS A CA 1
ATOM 2972 C C . HIS A 1 377 ? 11.008 33.438 4.719 1 98.19 377 HIS A C 1
ATOM 2974 O O . HIS A 1 377 ? 11.961 34.188 4.535 1 98.19 377 HIS A O 1
ATOM 2980 N N . LEU A 1 378 ? 11.008 32.438 5.566 1 98.5 378 LEU A N 1
ATOM 2981 C CA . LEU A 1 378 ? 12.188 32.188 6.398 1 98.5 378 LEU A CA 1
ATOM 2982 C C . LEU A 1 378 ? 13.398 31.859 5.539 1 98.5 378 LEU A C 1
ATOM 2984 O O . LEU A 1 378 ? 14.516 32.312 5.824 1 98.5 378 LEU A O 1
ATOM 2988 N N . ALA A 1 379 ? 13.188 31.031 4.523 1 98.38 379 ALA A N 1
ATOM 2989 C CA . ALA A 1 379 ? 14.273 30.719 3.598 1 98.38 379 ALA A CA 1
ATOM 2990 C C . ALA A 1 379 ? 14.852 32 2.992 1 98.38 379 ALA A C 1
ATOM 2992 O O . ALA A 1 379 ? 16.078 32.188 2.947 1 98.38 379 ALA A O 1
ATOM 2993 N N . SER A 1 380 ? 13.961 32.844 2.545 1 98 380 SER A N 1
ATOM 2994 C CA . SER A 1 380 ? 14.391 34.094 1.946 1 98 380 SER A CA 1
ATOM 2995 C C . SER A 1 380 ? 15.188 34.938 2.941 1 98 380 SER A C 1
ATOM 2997 O O . SER A 1 380 ? 16.219 35.531 2.59 1 98 380 SER A O 1
ATOM 2999 N N . CYS A 1 381 ? 14.719 35 4.109 1 97.94 381 CYS A N 1
ATOM 3000 C CA . CYS A 1 381 ? 15.375 35.781 5.152 1 97.94 381 CYS A CA 1
ATOM 3001 C C . CYS A 1 381 ? 16.766 35.219 5.453 1 97.94 381 CYS A C 1
ATOM 3003 O O . CYS A 1 381 ? 17.734 35.969 5.535 1 97.94 381 CYS A O 1
ATOM 3005 N N . LEU A 1 382 ? 16.875 33.938 5.668 1 97.19 382 LEU A N 1
ATOM 3006 C CA . LEU A 1 382 ? 18.156 33.312 5.965 1 97.19 382 LEU A CA 1
ATOM 3007 C C . LEU A 1 382 ? 19.125 33.469 4.793 1 97.19 382 LEU A C 1
ATOM 3009 O O . LEU A 1 382 ? 20.297 33.781 4.992 1 97.19 382 LEU A O 1
ATOM 3013 N N . ASN A 1 383 ? 18.609 33.281 3.625 1 97.56 383 ASN A N 1
ATOM 3014 C CA . ASN A 1 383 ? 19.438 33.375 2.428 1 97.56 383 ASN A CA 1
ATOM 3015 C C . ASN A 1 383 ? 20.016 34.781 2.287 1 97.56 383 ASN A C 1
ATOM 3017 O O . ASN A 1 383 ? 21.141 34.969 1.791 1 97.56 383 ASN A O 1
ATOM 3021 N N . ARG A 1 384 ? 19.312 35.75 2.736 1 96.81 384 ARG A N 1
ATOM 3022 C CA . ARG A 1 384 ? 19.719 37.125 2.574 1 96.81 384 ARG A CA 1
ATOM 3023 C C . ARG A 1 384 ? 20.312 37.688 3.867 1 96.81 384 ARG A C 1
ATOM 3025 O O . ARG A 1 384 ? 20.703 38.844 3.926 1 96.81 384 ARG A O 1
ATOM 3032 N N . ASP A 1 385 ? 20.359 36.906 4.84 1 94.31 385 ASP A N 1
ATOM 3033 C CA . ASP A 1 385 ? 20.828 37.312 6.152 1 94.31 385 ASP A CA 1
ATOM 3034 C C . ASP A 1 385 ? 20.078 38.562 6.637 1 94.31 385 ASP A C 1
ATOM 3036 O O . ASP A 1 385 ? 20.703 39.562 7.012 1 94.31 385 ASP A O 1
ATOM 3040 N N . GLU A 1 386 ? 18.766 38.469 6.523 1 94.75 386 GLU A N 1
ATOM 3041 C CA . GLU A 1 386 ? 17.859 39.531 6.953 1 94.75 386 GLU A CA 1
ATOM 3042 C C . GLU A 1 386 ? 16.812 39 7.938 1 94.75 386 GLU A C 1
ATOM 3044 O O . GLU A 1 386 ? 16.5 37.812 7.945 1 94.75 386 GLU A O 1
ATOM 3049 N N . ALA A 1 387 ? 16.484 39.844 8.789 1 93.44 387 ALA A N 1
ATOM 3050 C CA . ALA A 1 387 ? 15.391 39.562 9.703 1 93.44 387 ALA A CA 1
ATOM 3051 C C . ALA A 1 387 ? 14.164 40.406 9.375 1 93.44 387 ALA A C 1
ATOM 3053 O O . ALA A 1 387 ? 14.078 41.562 9.805 1 93.44 387 ALA A O 1
ATOM 3054 N N . LEU A 1 388 ? 13.258 39.844 8.617 1 96.19 388 LEU A N 1
ATOM 3055 C CA . LEU A 1 388 ? 12.055 40.562 8.211 1 96.19 388 LEU A CA 1
ATOM 3056 C C . LEU A 1 388 ? 10.812 39.938 8.852 1 96.19 388 LEU A C 1
ATOM 3058 O O . LEU A 1 388 ? 10.758 38.719 9.055 1 96.19 388 LEU A O 1
ATOM 3062 N N . ALA A 1 389 ? 9.906 40.812 9.102 1 97.38 389 ALA A N 1
ATOM 3063 C CA . ALA A 1 389 ? 8.641 40.344 9.664 1 97.38 389 ALA A CA 1
ATOM 3064 C C . ALA A 1 389 ? 7.859 39.531 8.633 1 97.38 389 ALA A C 1
ATOM 3066 O O . ALA A 1 389 ? 7.805 39.875 7.457 1 97.38 389 ALA A O 1
ATOM 3067 N N . PHE A 1 390 ? 7.312 38.438 9.102 1 98 390 PHE A N 1
ATOM 3068 C CA . PHE A 1 390 ? 6.477 37.594 8.242 1 98 390 PHE A CA 1
ATOM 3069 C C . PHE A 1 390 ? 5.105 38.25 8.039 1 98 390 PHE A C 1
ATOM 3071 O O . PHE A 1 390 ? 4.434 38.594 9.008 1 98 390 PHE A O 1
ATOM 3078 N N . GLN A 1 391 ? 4.68 38.344 6.793 1 96.19 391 GLN A N 1
ATOM 3079 C CA . GLN A 1 391 ? 3.355 38.844 6.422 1 96.19 391 GLN A CA 1
ATOM 3080 C C . GLN A 1 391 ? 2.574 37.781 5.664 1 96.19 391 GLN A C 1
ATOM 3082 O O . GLN A 1 391 ? 2.951 37.375 4.555 1 96.19 391 GLN A O 1
ATOM 3087 N N . TYR A 1 392 ? 1.562 37.375 6.293 1 95 392 TYR A N 1
ATOM 3088 C CA . TYR A 1 392 ? 0.729 36.312 5.703 1 95 392 TYR A CA 1
ATOM 3089 C C . TYR A 1 392 ? -0.181 36.906 4.625 1 95 392 TYR A C 1
ATOM 3091 O O . TYR A 1 392 ? -0.805 37.938 4.82 1 95 392 TYR A O 1
ATOM 3099 N N . LYS A 1 393 ? -0.259 36.25 3.457 1 90.19 393 LYS A N 1
ATOM 3100 C CA . LYS A 1 393 ? -1.188 36.562 2.375 1 90.19 393 LYS A CA 1
ATOM 3101 C C . LYS A 1 393 ? -2.193 35.438 2.168 1 90.19 393 LYS A C 1
ATOM 3103 O O . LYS A 1 393 ? -1.833 34.344 1.703 1 90.19 393 LYS A O 1
ATOM 3108 N N . PHE A 1 394 ? -3.396 35.688 2.479 1 86.88 394 PHE A N 1
ATOM 3109 C CA . PHE A 1 394 ? -4.457 34.719 2.314 1 86.88 394 PHE A CA 1
ATOM 3110 C C . PHE A 1 394 ? -4.758 34.5 0.838 1 86.88 394 PHE A C 1
ATOM 3112 O O . PHE A 1 394 ? -5.098 35.438 0.117 1 86.88 394 PHE A O 1
ATOM 3119 N N . MET A 1 395 ? -4.672 33.25 0.432 1 79.88 395 MET A N 1
ATOM 3120 C CA . MET A 1 395 ? -4.82 32.938 -0.989 1 79.88 395 MET A CA 1
ATOM 3121 C C . MET A 1 395 ? -6.18 32.312 -1.274 1 79.88 395 MET A C 1
ATOM 3123 O O . MET A 1 395 ? -6.488 31.984 -2.42 1 79.88 395 MET A O 1
ATOM 3127 N N . GLY A 1 396 ? -6.953 32.094 -0.255 1 78.19 396 GLY A N 1
ATOM 3128 C CA . GLY A 1 396 ? -8.266 31.484 -0.439 1 78.19 396 GLY A CA 1
ATOM 3129 C C . GLY A 1 396 ? -8.414 30.156 0.281 1 78.19 396 GLY A C 1
ATOM 3130 O O . GLY A 1 396 ? -7.418 29.531 0.644 1 78.19 396 GLY A O 1
ATOM 3131 N N . ALA A 1 397 ? -9.672 29.828 0.541 1 77.31 397 ALA A N 1
ATOM 3132 C CA . ALA A 1 397 ? -10.031 28.547 1.129 1 77.31 397 ALA A CA 1
ATOM 3133 C C . ALA A 1 397 ? -10.953 27.75 0.201 1 77.31 397 ALA A C 1
ATOM 3135 O O . ALA A 1 397 ? -11.828 28.328 -0.452 1 77.31 397 ALA A O 1
ATOM 3136 N N . MET A 1 398 ? -10.633 26.531 0.098 1 75.5 398 MET A N 1
ATOM 3137 C CA . MET A 1 398 ? -11.414 25.719 -0.815 1 75.5 398 MET A CA 1
ATOM 3138 C C . MET A 1 398 ? -11.758 24.359 -0.182 1 75.5 398 MET A C 1
ATOM 3140 O O . MET A 1 398 ? -11.062 23.906 0.731 1 75.5 398 MET A O 1
ATOM 3144 N N . ALA A 1 399 ? -12.82 23.75 -0.62 1 76.62 399 ALA A N 1
ATOM 3145 C CA . ALA A 1 399 ? -13.211 22.406 -0.222 1 76.62 399 ALA A CA 1
ATOM 3146 C C . ALA A 1 399 ? -13.984 21.703 -1.338 1 76.62 399 ALA A C 1
ATOM 3148 O O . ALA A 1 399 ? -14.938 22.266 -1.883 1 76.62 399 ALA A O 1
ATOM 3149 N N . SER A 1 400 ? -13.523 20.531 -1.604 1 79.12 400 SER A N 1
ATOM 3150 C CA . SER A 1 400 ? -14.203 19.734 -2.629 1 79.12 400 SER A CA 1
ATOM 3151 C C . SER A 1 400 ? -15.406 19 -2.053 1 79.12 400 SER A C 1
ATOM 3153 O O . SER A 1 400 ? -15.352 18.5 -0.928 1 79.12 400 SER A O 1
ATOM 3155 N N . LEU A 1 401 ? -16.484 19 -2.828 1 79.12 401 LEU A N 1
ATOM 3156 C CA . LEU A 1 401 ? -17.688 18.281 -2.441 1 79.12 401 LEU A CA 1
ATOM 3157 C C . LEU A 1 401 ? -17.891 17.047 -3.316 1 79.12 401 LEU A C 1
ATOM 3159 O O . LEU A 1 401 ? -19 16.516 -3.4 1 79.12 401 LEU A O 1
ATOM 3163 N N . GLY A 1 402 ? -16.859 16.672 -3.936 1 71 402 GLY A N 1
ATOM 3164 C CA . GLY A 1 402 ? -17 15.523 -4.809 1 71 402 GLY A CA 1
ATOM 3165 C C . GLY A 1 402 ? -17.703 15.844 -6.113 1 71 402 GLY A C 1
ATOM 3166 O O . GLY A 1 402 ? -18.25 16.938 -6.277 1 71 402 GLY A O 1
ATOM 3167 N N . THR A 1 403 ? -17.844 14.938 -7.07 1 68.62 403 THR A N 1
ATOM 3168 C CA . THR A 1 403 ? -18.5 14.914 -8.367 1 68.62 403 THR A CA 1
ATOM 3169 C C . THR A 1 403 ? -18.578 16.312 -8.969 1 68.62 403 THR A C 1
ATOM 3171 O O . THR A 1 403 ? -19.672 16.844 -9.188 1 68.62 403 THR A O 1
ATOM 3174 N N . PHE A 1 404 ? -17.438 16.953 -9.188 1 61.97 404 PHE A N 1
ATOM 3175 C CA . PHE A 1 404 ? -17.297 18.234 -9.891 1 61.97 404 PHE A CA 1
ATOM 3176 C C . PHE A 1 404 ? -17.922 19.359 -9.086 1 61.97 404 PHE A C 1
ATOM 3178 O O . PHE A 1 404 ? -18.578 20.234 -9.656 1 61.97 404 PHE A O 1
ATOM 3185 N N . ASN A 1 405 ? -17.891 19.266 -7.848 1 69.88 405 ASN A N 1
ATOM 3186 C CA . ASN A 1 405 ? -18.453 20.25 -6.949 1 69.88 405 ASN A CA 1
ATOM 3187 C C . ASN A 1 405 ? -17.469 20.641 -5.844 1 69.88 405 ASN A C 1
ATOM 3189 O O . ASN A 1 405 ? -16.797 19.781 -5.289 1 69.88 405 ASN A O 1
ATOM 3193 N N . ALA A 1 406 ? -17.406 21.891 -5.715 1 78.31 406 ALA A N 1
ATOM 3194 C CA . ALA A 1 406 ? -16.531 22.406 -4.672 1 78.31 406 ALA A CA 1
ATOM 3195 C C . ALA A 1 406 ? -16.984 23.781 -4.195 1 78.31 406 ALA A C 1
ATOM 3197 O O . ALA A 1 406 ? -18 24.312 -4.68 1 78.31 406 ALA A O 1
ATOM 3198 N N . VAL A 1 407 ? -16.438 24.266 -3.197 1 75.88 407 VAL A N 1
ATOM 3199 C CA . VAL A 1 407 ? -16.609 25.625 -2.742 1 75.88 407 VAL A CA 1
ATOM 3200 C C . VAL A 1 407 ? -15.25 26.312 -2.623 1 75.88 407 VAL A C 1
ATOM 3202 O O . VAL A 1 407 ? -14.266 25.688 -2.23 1 75.88 407 VAL A O 1
ATOM 3205 N N . VAL A 1 408 ? -15.297 27.469 -3.006 1 76.06 408 VAL A N 1
ATOM 3206 C CA . VAL A 1 408 ? -14.094 28.297 -2.939 1 76.06 408 VAL A CA 1
ATOM 3207 C C . VAL A 1 408 ? -14.414 29.625 -2.275 1 76.06 408 VAL A C 1
ATOM 3209 O O . VAL A 1 408 ? -15.359 30.312 -2.666 1 76.06 408 VAL A O 1
ATOM 3212 N N . ASP A 1 409 ? -13.703 29.906 -1.201 1 79.44 409 ASP A N 1
ATOM 3213 C CA . ASP A 1 409 ? -13.828 31.172 -0.486 1 79.44 409 ASP A CA 1
ATOM 3214 C C . ASP A 1 409 ? -12.57 32.031 -0.636 1 79.44 409 ASP A C 1
ATOM 3216 O O . ASP A 1 409 ? -11.594 31.828 0.093 1 79.44 409 ASP A O 1
ATOM 3220 N N . LEU A 1 410 ? -12.586 32.875 -1.58 1 75.06 410 LEU A N 1
ATOM 3221 C CA . LEU A 1 410 ? -11.477 33.781 -1.754 1 75.06 410 LEU A CA 1
ATOM 3222 C C . LEU A 1 410 ? -11.719 35.094 -0.997 1 75.06 410 LEU A C 1
ATOM 3224 O O . LEU A 1 410 ? -12.805 35.281 -0.439 1 75.06 410 LEU A O 1
ATOM 3228 N N . ASN A 1 411 ? -10.625 35.812 -0.719 1 73.75 411 ASN A N 1
ATOM 3229 C CA . ASN A 1 411 ? -10.836 37.125 -0.16 1 73.75 411 ASN A CA 1
ATOM 3230 C C . ASN A 1 411 ? -11.656 38 -1.099 1 73.75 411 ASN A C 1
ATOM 3232 O O . ASN A 1 411 ? -11.125 38.562 -2.07 1 73.75 411 ASN A O 1
ATOM 3236 N N . GLY A 1 412 ? -13.086 37.906 -1.022 1 70.75 412 GLY A N 1
ATOM 3237 C CA . GLY A 1 412 ? -14.008 38.594 -1.897 1 70.75 412 GLY A CA 1
ATOM 3238 C C . GLY A 1 412 ? -14.969 37.688 -2.625 1 70.75 412 GLY A C 1
ATOM 3239 O O . GLY A 1 412 ? -16.016 37.312 -2.078 1 70.75 412 GLY A O 1
ATOM 3240 N N . PRO A 1 413 ? -14.352 37.094 -3.783 1 72.12 413 PRO A N 1
ATOM 3241 C CA . PRO A 1 413 ? -15.25 36.281 -4.574 1 72.12 413 PRO A CA 1
ATOM 3242 C C . PRO A 1 413 ? -15.492 34.906 -3.936 1 72.12 413 PRO A C 1
ATOM 3244 O O . PRO A 1 413 ? -14.586 34.344 -3.309 1 72.12 413 PRO A O 1
ATOM 3247 N N . LYS A 1 414 ? -16.781 34.469 -4.074 1 81.06 414 LYS A N 1
ATOM 3248 C CA . LYS A 1 414 ? -17.203 33.156 -3.633 1 81.06 414 LYS A CA 1
ATOM 3249 C C . LYS A 1 414 ? -17.734 32.312 -4.801 1 81.06 414 LYS A C 1
ATOM 3251 O O . LYS A 1 414 ? -18.516 32.812 -5.613 1 81.06 414 LYS A O 1
ATOM 3256 N N . PHE A 1 415 ? -17.062 31.156 -4.957 1 76.69 415 PHE A N 1
ATOM 3257 C CA . PHE A 1 415 ? -17.5 30.281 -6.035 1 76.69 415 PHE A CA 1
ATOM 3258 C C . PHE A 1 415 ? -18.062 28.984 -5.473 1 76.69 415 PHE A C 1
ATOM 3260 O O . PHE A 1 415 ? -17.688 28.547 -4.379 1 76.69 415 PHE A O 1
ATOM 3267 N N . LYS A 1 416 ? -19.109 28.531 -6.148 1 80.94 416 LYS A N 1
ATOM 3268 C CA . LYS A 1 416 ? -19.641 27.219 -5.836 1 80.94 416 LYS A CA 1
ATOM 3269 C C . LYS A 1 416 ? -19.859 26.391 -7.105 1 80.94 416 LYS A C 1
ATOM 3271 O O . LYS A 1 416 ? -19.812 26.938 -8.211 1 80.94 416 LYS A O 1
ATOM 3276 N N . GLY A 1 417 ? -19.906 25.078 -6.938 1 77.19 417 GLY A N 1
ATOM 3277 C CA . GLY A 1 417 ? -20.25 24.219 -8.062 1 77.19 417 GLY A CA 1
ATOM 3278 C C . GLY A 1 417 ? -19.062 23.875 -8.938 1 77.19 417 GLY A C 1
ATOM 3279 O O . GLY A 1 417 ? -17.953 23.703 -8.438 1 77.19 417 GLY A O 1
ATOM 3280 N N . ILE A 1 418 ? -19.281 23.75 -10.164 1 74.56 418 ILE A N 1
ATOM 3281 C CA . ILE A 1 418 ? -18.297 23.203 -11.109 1 74.56 418 ILE A CA 1
ATOM 3282 C C . ILE A 1 418 ? -17.156 24.203 -11.281 1 74.56 418 ILE A C 1
ATOM 3284 O O . ILE A 1 418 ? -16 23.797 -11.445 1 74.56 418 ILE A O 1
ATOM 3288 N N . VAL A 1 419 ? -17.5 25.438 -11.258 1 73.5 419 VAL A N 1
ATOM 3289 C CA . VAL A 1 419 ? -16.453 26.438 -11.406 1 73.5 419 VAL A CA 1
ATOM 3290 C C . VAL A 1 419 ? -15.5 26.375 -10.211 1 73.5 419 VAL A C 1
ATOM 3292 O O . VAL A 1 419 ? -14.281 26.453 -10.383 1 73.5 419 VAL A O 1
ATOM 3295 N N . ALA A 1 420 ? -16.062 26.219 -9.086 1 73.81 420 ALA A N 1
ATOM 3296 C CA . ALA A 1 420 ? -15.266 26.078 -7.879 1 73.81 420 ALA A CA 1
ATOM 3297 C C . ALA A 1 420 ? -14.43 24.797 -7.93 1 73.81 420 ALA A C 1
ATOM 3299 O O . ALA A 1 420 ? -13.266 24.797 -7.52 1 73.81 420 ALA A O 1
ATOM 3300 N N . PHE A 1 421 ? -15.055 23.906 -8.508 1 74.81 421 PHE A N 1
ATOM 3301 C CA . PHE A 1 421 ? -14.367 22.625 -8.625 1 74.81 421 PHE A CA 1
ATOM 3302 C C . PHE A 1 421 ? -13.148 22.734 -9.531 1 74.81 421 PHE A C 1
ATOM 3304 O O . PHE A 1 421 ? -12.07 22.25 -9.195 1 74.81 421 PHE A O 1
ATOM 3311 N N . LEU A 1 422 ? -13.305 23.312 -10.57 1 70.19 422 LEU A N 1
ATOM 3312 C CA . LEU A 1 422 ? -12.195 23.5 -11.5 1 70.19 422 LEU A CA 1
ATOM 3313 C C . LEU A 1 422 ? -11.094 24.344 -10.867 1 70.19 422 LEU A C 1
ATOM 3315 O O . LEU A 1 422 ? -9.906 24.094 -11.086 1 70.19 422 LEU A O 1
ATOM 3319 N N . THR A 1 423 ? -11.523 25.344 -10.156 1 69.81 423 THR A N 1
ATOM 3320 C CA . THR A 1 423 ? -10.555 26.172 -9.453 1 69.81 423 THR A CA 1
ATOM 3321 C C . THR A 1 423 ? -9.789 25.359 -8.422 1 69.81 423 THR A C 1
ATOM 3323 O O . THR A 1 423 ? -8.562 25.469 -8.32 1 69.81 423 THR A O 1
ATOM 3326 N N . TRP A 1 424 ? -10.547 24.672 -7.699 1 71.69 424 TRP A N 1
ATOM 3327 C CA . TRP A 1 424 ? -9.969 23.781 -6.703 1 71.69 424 TRP A CA 1
ATOM 3328 C C . TRP A 1 424 ? -8.953 22.844 -7.34 1 71.69 424 TRP A C 1
ATOM 3330 O O . TRP A 1 424 ? -7.816 22.734 -6.871 1 71.69 424 TRP A O 1
ATOM 3340 N N . ARG A 1 425 ? -9.266 22.234 -8.352 1 70.75 425 ARG A N 1
ATOM 3341 C CA . ARG A 1 425 ? -8.398 21.297 -9.055 1 70.75 425 ARG A CA 1
ATOM 3342 C C . ARG A 1 425 ? -7.164 22 -9.602 1 70.75 425 ARG A C 1
ATOM 3344 O O . ARG A 1 425 ? -6.047 21.484 -9.5 1 70.75 425 ARG A O 1
ATOM 3351 N N . SER A 1 426 ? -7.406 23.078 -10.164 1 67.75 426 SER A N 1
ATOM 3352 C CA . SER A 1 426 ? -6.305 23.844 -10.75 1 67.75 426 SER A CA 1
ATOM 3353 C C . SER A 1 426 ? -5.336 24.328 -9.68 1 67.75 426 SER A C 1
ATOM 3355 O O . SER A 1 426 ? -4.121 24.281 -9.867 1 67.75 426 SER A O 1
ATOM 3357 N N . ALA A 1 427 ? -5.879 24.812 -8.68 1 69.5 427 ALA A N 1
ATOM 3358 C CA . ALA A 1 427 ? -5.051 25.328 -7.594 1 69.5 427 ALA A CA 1
ATOM 3359 C C . ALA A 1 427 ? -4.156 24.234 -7.016 1 69.5 427 ALA A C 1
ATOM 3361 O O . ALA A 1 427 ? -2.947 24.422 -6.871 1 69.5 427 ALA A O 1
ATOM 3362 N N . TYR A 1 428 ? -4.742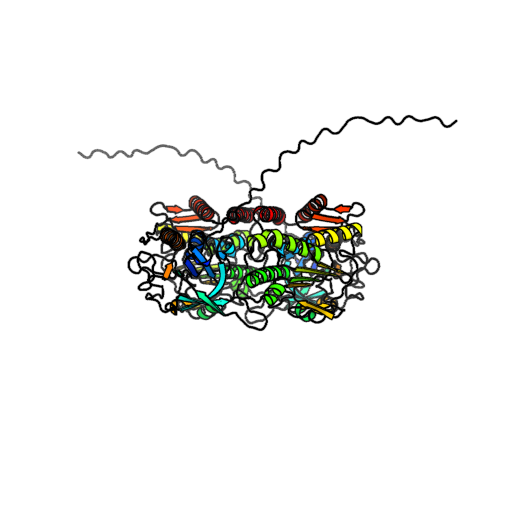 23.172 -6.812 1 69.31 428 TYR A N 1
ATOM 3363 C CA . TYR A 1 428 ? -3.967 22.109 -6.176 1 69.31 428 TYR A CA 1
ATOM 3364 C C . TYR A 1 428 ? -3.014 21.469 -7.172 1 69.31 428 TYR A C 1
ATOM 3366 O O . TYR A 1 428 ? -1.927 21.016 -6.801 1 69.31 428 TYR A O 1
ATOM 3374 N N . TRP A 1 429 ? -3.455 21.438 -8.367 1 67.31 429 TRP A N 1
ATOM 3375 C CA . TRP A 1 429 ? -2.551 20.969 -9.406 1 67.31 429 TRP A CA 1
ATOM 3376 C C . TRP A 1 429 ? -1.315 21.859 -9.508 1 67.31 429 TRP A C 1
ATOM 3378 O O . TRP A 1 429 ? -0.191 21.359 -9.609 1 67.31 429 TRP A O 1
ATOM 3388 N N . THR A 1 430 ? -1.509 23.141 -9.383 1 63.47 430 THR A N 1
ATOM 3389 C CA . THR A 1 430 ? -0.417 24.109 -9.5 1 63.47 430 THR A CA 1
ATOM 3390 C C . THR A 1 430 ? 0.493 24.047 -8.273 1 63.47 430 THR A C 1
ATOM 3392 O O . THR A 1 430 ? 1.702 24.25 -8.383 1 63.47 430 THR A O 1
ATOM 3395 N N . MET A 1 431 ? -0.092 23.688 -7.242 1 65.69 431 MET A N 1
ATOM 3396 C CA . MET A 1 431 ? 0.658 23.672 -5.992 1 65.69 431 MET A CA 1
ATOM 3397 C C . MET A 1 431 ? 1.53 22.422 -5.895 1 65.69 431 MET A C 1
ATOM 3399 O O . MET A 1 431 ? 2.42 22.344 -5.043 1 65.69 431 MET A O 1
ATOM 3403 N N . MET A 1 432 ? 1.206 21.562 -6.836 1 62.16 432 MET A N 1
ATOM 3404 C CA . MET A 1 432 ? 2.023 20.359 -6.812 1 62.16 432 MET A CA 1
ATOM 3405 C C . MET A 1 432 ? 3.469 20.656 -7.184 1 62.16 432 MET A C 1
ATOM 3407 O O . MET A 1 432 ? 3.723 21.438 -8.109 1 62.16 432 MET A O 1
ATOM 3411 N N . VAL A 1 433 ? 4.258 20.203 -6.402 1 55.62 433 VAL A N 1
ATOM 3412 C CA . VAL A 1 433 ? 5.68 20.484 -6.578 1 55.62 433 VAL A CA 1
ATOM 3413 C C . VAL A 1 433 ? 6.281 19.5 -7.574 1 55.62 433 VAL A C 1
ATOM 3415 O O . VAL A 1 433 ? 7.074 19.891 -8.438 1 55.62 433 VAL A O 1
ATOM 3418 N N . SER A 1 434 ? 5.809 18.312 -7.543 1 61.25 434 SER A N 1
ATOM 3419 C CA . SER A 1 434 ? 6.406 17.219 -8.32 1 61.25 434 SER A CA 1
ATOM 3420 C C . SER A 1 434 ? 5.805 17.156 -9.719 1 61.25 434 SER A C 1
ATOM 3422 O O . SER A 1 434 ? 4.586 17.031 -9.875 1 61.25 434 SER A O 1
ATOM 3424 N N . VAL A 1 435 ? 6.672 17.328 -10.711 1 58.78 435 VAL A N 1
ATOM 3425 C CA . VAL A 1 435 ? 6.223 17.172 -12.094 1 58.78 435 VAL A CA 1
ATOM 3426 C C . VAL A 1 435 ? 5.547 15.812 -12.273 1 58.78 435 VAL A C 1
ATOM 3428 O O . VAL A 1 435 ? 4.551 15.695 -12.984 1 58.78 435 VAL A O 1
ATOM 3431 N N . VAL A 1 436 ? 6.055 14.898 -11.578 1 56.81 436 VAL A N 1
ATOM 3432 C CA . VAL A 1 436 ? 5.48 13.562 -11.664 1 56.81 436 VAL A CA 1
ATOM 3433 C C . VAL A 1 436 ? 4.047 13.578 -11.148 1 56.81 436 VAL A C 1
ATOM 3435 O O . VAL A 1 436 ? 3.139 13.055 -11.789 1 56.81 436 VAL A O 1
ATOM 3438 N N . ASN A 1 437 ? 3.9 14.203 -10.109 1 57.94 437 ASN A N 1
ATOM 3439 C CA . ASN A 1 437 ? 2.564 14.266 -9.523 1 57.94 437 ASN A CA 1
ATOM 3440 C C . ASN A 1 437 ? 1.612 15.094 -10.391 1 57.94 437 ASN A C 1
ATOM 3442 O O . ASN A 1 437 ? 0.418 14.797 -10.461 1 57.94 437 ASN A O 1
ATOM 3446 N N . LYS A 1 438 ? 2.158 16.031 -11.055 1 61.16 438 LYS A N 1
ATOM 3447 C CA . LYS A 1 438 ? 1.35 16.828 -11.961 1 61.16 438 LYS A CA 1
ATOM 3448 C C . LYS A 1 438 ? 0.82 16 -13.125 1 61.16 438 LYS A C 1
ATOM 3450 O O . LYS A 1 438 ? -0.232 16.297 -13.688 1 61.16 438 LYS A O 1
ATOM 3455 N N . ILE A 1 439 ? 1.459 14.945 -13.375 1 60.25 439 ILE A N 1
ATOM 3456 C CA . ILE A 1 439 ? 1.029 14.07 -14.461 1 60.25 439 ILE A CA 1
ATOM 3457 C C . ILE A 1 439 ? 0.129 12.969 -13.906 1 60.25 439 ILE A C 1
ATOM 3459 O O . ILE A 1 439 ? -0.921 12.672 -14.484 1 60.25 439 ILE A O 1
ATOM 3463 N N . LEU A 1 440 ? 0.543 12.492 -12.82 1 61.44 440 LEU A N 1
ATOM 3464 C CA . LEU A 1 440 ? -0.152 11.328 -12.281 1 61.44 440 LEU A CA 1
ATOM 3465 C C . LEU A 1 440 ? -1.55 11.703 -11.797 1 61.44 440 LEU A C 1
ATOM 3467 O O . LEU A 1 440 ? -2.504 10.953 -12 1 61.44 440 LEU A O 1
ATOM 3471 N N . ILE A 1 441 ? -1.669 12.836 -11.273 1 57.72 441 ILE A N 1
ATOM 3472 C CA . ILE A 1 441 ? -2.924 13.211 -10.633 1 57.72 441 ILE A CA 1
ATOM 3473 C C . ILE A 1 441 ? -4.023 13.328 -11.688 1 57.72 441 ILE A C 1
ATOM 3475 O O . ILE A 1 441 ? -5.07 12.688 -11.578 1 57.72 441 ILE A O 1
ATOM 3479 N N . PRO A 1 442 ? -3.734 14.094 -12.758 1 59.66 442 PRO A N 1
ATOM 3480 C CA . PRO A 1 442 ? -4.785 14.141 -13.781 1 59.66 442 PRO A CA 1
ATOM 3481 C C . PRO A 1 442 ? -5.074 12.766 -14.391 1 59.66 442 PRO A C 1
ATOM 3483 O O . PRO A 1 442 ? -6.215 12.484 -14.766 1 59.66 442 PRO A O 1
ATOM 3486 N N . MET A 1 443 ? -4.055 11.93 -14.453 1 61.81 443 MET A N 1
ATOM 3487 C CA . MET A 1 443 ? -4.254 10.586 -14.992 1 61.81 443 MET A CA 1
ATOM 3488 C C . MET A 1 443 ? -5.16 9.766 -14.086 1 61.81 443 MET A C 1
ATOM 3490 O O . MET A 1 443 ? -6.055 9.062 -14.562 1 61.81 443 MET A O 1
ATOM 3494 N N . PHE A 1 444 ? -4.984 9.914 -12.898 1 58.66 444 PHE A N 1
ATOM 3495 C CA . PHE A 1 444 ? -5.805 9.133 -11.977 1 58.66 444 PHE A CA 1
ATOM 3496 C C . PHE A 1 444 ? -7.203 9.727 -11.867 1 58.66 444 PHE A C 1
ATOM 3498 O O . PHE A 1 444 ? -8.18 8.992 -11.688 1 58.66 444 PHE A O 1
ATOM 3505 N N . TRP A 1 445 ? -7.262 11.055 -11.867 1 57.69 445 TRP A N 1
ATOM 3506 C CA . TRP A 1 445 ? -8.578 11.672 -11.93 1 57.69 445 TRP A CA 1
ATOM 3507 C C . TRP A 1 445 ? -9.352 11.18 -13.156 1 57.69 445 TRP A C 1
ATOM 3509 O O . TRP A 1 445 ? -10.539 10.852 -13.055 1 57.69 445 TRP A O 1
ATOM 3519 N N . PHE A 1 446 ? -8.625 11.07 -14.234 1 57.84 446 PHE A N 1
ATOM 3520 C CA . PHE A 1 446 ? -9.211 10.57 -15.469 1 57.84 446 PHE A CA 1
ATOM 3521 C C . PHE A 1 446 ? -9.617 9.109 -15.32 1 57.84 446 PHE A C 1
ATOM 3523 O O . PHE A 1 446 ? -10.727 8.734 -15.703 1 57.84 446 PHE A O 1
ATOM 3530 N N . LYS A 1 447 ? -8.797 8.383 -14.812 1 58.06 447 LYS A N 1
ATOM 3531 C CA . LYS A 1 447 ? -9.047 6.961 -14.617 1 58.06 447 LYS A CA 1
ATOM 3532 C C . LYS A 1 447 ? -10.266 6.738 -13.719 1 58.06 447 LYS A C 1
ATOM 3534 O O . LYS A 1 447 ? -11.141 5.934 -14.039 1 58.06 447 LYS A O 1
ATOM 3539 N N . SER A 1 448 ? -10.25 7.426 -12.609 1 52.34 448 SER A N 1
ATOM 3540 C CA . SER A 1 448 ? -11.359 7.266 -11.672 1 52.34 448 SER A CA 1
ATOM 3541 C C . SER A 1 448 ? -12.688 7.688 -12.305 1 52.34 448 SER A C 1
ATOM 3543 O O . SER A 1 448 ? -13.727 7.094 -12.023 1 52.34 448 SER A O 1
ATOM 3545 N N . PHE A 1 449 ? -12.594 8.711 -13.102 1 52.19 449 PHE A N 1
ATOM 3546 C CA . PHE A 1 449 ? -13.781 9.242 -13.75 1 52.19 449 PHE A CA 1
ATOM 3547 C C . PHE A 1 449 ? -14.328 8.25 -14.773 1 52.19 449 PHE A C 1
ATOM 3549 O O . PHE A 1 449 ? -15.539 8.008 -14.828 1 52.19 449 PHE A O 1
ATOM 3556 N N . PHE A 1 450 ? -13.469 7.527 -15.539 1 49.38 450 PHE A N 1
ATOM 3557 C CA . PHE A 1 450 ? -13.93 6.695 -16.641 1 49.38 450 PHE A CA 1
ATOM 3558 C C . PHE A 1 450 ? -14.078 5.242 -16.203 1 49.38 450 PHE A C 1
ATOM 3560 O O . PHE A 1 450 ? -14.984 4.543 -16.656 1 49.38 450 PHE A O 1
ATOM 3567 N N . PHE A 1 451 ? -13.211 4.84 -15.266 1 52.41 451 PHE A N 1
ATOM 3568 C CA . PHE A 1 451 ? -13.164 3.404 -15.016 1 52.41 451 PHE A CA 1
ATOM 3569 C C . PHE A 1 451 ? -13.5 3.094 -13.562 1 52.41 451 PHE A C 1
ATOM 3571 O O . PHE A 1 451 ? -13.594 1.926 -13.18 1 52.41 451 PHE A O 1
ATOM 3578 N N . GLY A 1 452 ? -13.805 4.16 -12.805 1 50.72 452 GLY A N 1
ATOM 3579 C CA . GLY A 1 452 ? -14.125 3.949 -11.406 1 50.72 452 GLY A CA 1
ATOM 3580 C C . GLY A 1 452 ? -12.891 3.811 -10.531 1 50.72 452 GLY A C 1
ATOM 3581 O O . GLY A 1 452 ? -11.766 3.941 -11.008 1 50.72 452 GLY A O 1
ATOM 3582 N N . ARG A 1 453 ? -13.117 3.666 -9.266 1 53.56 453 ARG A N 1
ATOM 3583 C CA . ARG A 1 453 ? -12.055 3.605 -8.266 1 53.56 453 ARG A CA 1
ATOM 3584 C C . ARG A 1 453 ? -11.648 2.162 -7.984 1 53.56 453 ARG A C 1
ATOM 3586 O O . ARG A 1 453 ? -12.469 1.247 -8.117 1 53.56 453 ARG A O 1
ATOM 3593 N N . ASP A 1 454 ? -10.344 1.93 -7.766 1 46.19 454 ASP A N 1
ATOM 3594 C CA . ASP A 1 454 ? -9.805 0.594 -7.535 1 46.19 454 ASP A CA 1
ATOM 3595 C C . ASP A 1 454 ? -10.164 0.093 -6.137 1 46.19 454 ASP A C 1
ATOM 3597 O O . ASP A 1 454 ? -9.93 0.787 -5.145 1 46.19 454 ASP A O 1
ATOM 3601 N N . THR A 1 455 ? -10.867 -1.044 -6.023 1 37.69 455 THR A N 1
ATOM 3602 C CA . THR A 1 455 ? -11.312 -1.597 -4.75 1 37.69 455 THR A CA 1
ATOM 3603 C C . THR A 1 455 ? -10.359 -2.686 -4.27 1 37.69 455 THR A C 1
ATOM 3605 O O . THR A 1 455 ? -10.656 -3.4 -3.311 1 37.69 455 THR A O 1
ATOM 3608 N N . SER A 1 456 ? -9.18 -2.84 -4.926 1 37.78 456 SER A N 1
ATOM 3609 C CA . SER A 1 456 ? -8.266 -3.887 -4.496 1 37.78 456 SER A CA 1
ATOM 3610 C C . SER A 1 456 ? -7.57 -3.512 -3.189 1 37.78 456 SER A C 1
ATOM 3612 O O . SER A 1 456 ? -7.285 -2.338 -2.947 1 37.78 456 SER A O 1
ATOM 3614 N N . LYS A 1 457 ? -7.531 -4.508 -2.199 1 38.22 457 LYS A N 1
ATOM 3615 C CA . LYS A 1 457 ? -6.832 -4.316 -0.933 1 38.22 457 LYS A CA 1
ATOM 3616 C C . LYS A 1 457 ? -5.418 -4.887 -0.997 1 38.22 457 LYS A C 1
ATOM 3618 O O . LYS A 1 457 ? -5.207 -5.98 -1.53 1 38.22 457 LYS A O 1
ATOM 3623 N N . PHE A 1 458 ? -4.242 -4.031 -0.911 1 40.69 458 PHE A N 1
ATOM 3624 C CA . PHE A 1 458 ? -2.916 -4.609 -0.739 1 40.69 458 PHE A CA 1
ATOM 3625 C C . PHE A 1 458 ? -2.135 -3.867 0.339 1 40.69 458 PHE A C 1
ATOM 3627 O O . PHE A 1 458 ? -2.4 -2.695 0.608 1 40.69 458 PHE A O 1
ATOM 3634 N N . MET B 1 1 ? -54.625 66.188 -6.832 1 23.77 1 MET B N 1
ATOM 3635 C CA . MET B 1 1 ? -55.25 65.625 -8.031 1 23.77 1 MET B CA 1
ATOM 3636 C C . MET B 1 1 ? -54.656 64.25 -8.336 1 23.77 1 MET B C 1
ATOM 3638 O O . MET B 1 1 ? -53.438 64.062 -8.305 1 23.77 1 MET B O 1
ATOM 3642 N N . GLN B 1 2 ? -55.438 63.062 -8.258 1 24.34 2 GLN B N 1
ATOM 3643 C CA . GLN B 1 2 ? -55.281 61.688 -7.793 1 24.34 2 GLN B CA 1
ATOM 3644 C C . GLN B 1 2 ? -54.719 60.781 -8.891 1 24.34 2 GLN B C 1
ATOM 3646 O O . GLN B 1 2 ? -55.469 60.375 -9.797 1 24.34 2 GLN B O 1
ATOM 3651 N N . GLY B 1 3 ? -53.656 61.219 -9.664 1 24.19 3 GLY B N 1
ATOM 3652 C CA . GLY B 1 3 ? -53.594 60.781 -11.047 1 24.19 3 GLY B CA 1
ATOM 3653 C C . GLY B 1 3 ? -53.375 59.281 -11.18 1 24.19 3 GLY B C 1
ATOM 3654 O O . GLY B 1 3 ? -52.781 58.656 -10.297 1 24.19 3 GLY B O 1
ATOM 3655 N N . PRO B 1 4 ? -54.094 58.438 -12.031 1 25.5 4 PRO B N 1
ATOM 3656 C CA . PRO B 1 4 ? -54.5 57.031 -12.141 1 25.5 4 PRO B CA 1
ATOM 3657 C C . PRO B 1 4 ? -53.344 56.125 -12.531 1 25.5 4 PRO B C 1
ATOM 3659 O O . PRO B 1 4 ? -52.531 56.469 -13.406 1 25.5 4 PRO B O 1
ATOM 3662 N N . LEU B 1 5 ? -52.625 55.219 -11.594 1 24.53 5 LEU B N 1
ATOM 3663 C CA . LEU B 1 5 ? -51.312 54.562 -11.609 1 24.53 5 LEU B CA 1
ATOM 3664 C C . LEU B 1 5 ? -51.312 53.406 -12.609 1 24.53 5 LEU B C 1
ATOM 3666 O O . LEU B 1 5 ? -52 52.406 -12.422 1 24.53 5 LEU B O 1
ATOM 3670 N N . ARG B 1 6 ? -51.344 53.438 -13.953 1 21.52 6 ARG B N 1
ATOM 3671 C CA . ARG B 1 6 ? -51.781 52.531 -15 1 21.52 6 ARG B CA 1
ATOM 3672 C C . ARG B 1 6 ? -50.875 51.312 -15.07 1 21.52 6 ARG B C 1
ATOM 3674 O O . ARG B 1 6 ? -49.656 51.438 -14.859 1 21.52 6 ARG B O 1
ATOM 3681 N N . HIS B 1 7 ? -51.375 49.969 -15.133 1 22.47 7 HIS B N 1
ATOM 3682 C CA . HIS B 1 7 ? -51.094 48.531 -14.914 1 22.47 7 HIS B CA 1
ATOM 3683 C C . HIS B 1 7 ? -50.281 47.938 -16.062 1 22.47 7 HIS B C 1
ATOM 3685 O O . HIS B 1 7 ? -50.844 47.5 -17.062 1 22.47 7 HIS B O 1
ATOM 3691 N N . VAL B 1 8 ? -49.094 48.438 -16.375 1 22.42 8 VAL B N 1
ATOM 3692 C CA . VAL B 1 8 ? -48.562 48.125 -17.703 1 22.42 8 VAL B CA 1
ATOM 3693 C C . VAL B 1 8 ? -48.25 46.625 -17.797 1 22.42 8 VAL B C 1
ATOM 3695 O O . VAL B 1 8 ? -47.469 46.094 -17 1 22.42 8 VAL B O 1
ATOM 3698 N N . LYS B 1 9 ? -49.094 45.812 -18.344 1 23.12 9 LYS B N 1
ATOM 3699 C CA . LYS B 1 9 ? -49.25 44.344 -18.438 1 23.12 9 LYS B CA 1
ATOM 3700 C C . LYS B 1 9 ? -48.125 43.75 -19.281 1 23.12 9 LYS B C 1
ATOM 3702 O O . LYS B 1 9 ? -47.969 44.094 -20.469 1 23.12 9 LYS B O 1
ATOM 3707 N N . PRO B 1 10 ? -46.844 43.5 -18.844 1 23.48 10 PRO B N 1
ATOM 3708 C CA . PRO B 1 10 ? -45.844 43.281 -19.891 1 23.48 10 PRO B CA 1
ATOM 3709 C C . PRO B 1 10 ? -46.094 42 -20.703 1 23.48 10 PRO B C 1
ATOM 3711 O O . PRO B 1 10 ? -46.594 41 -20.172 1 23.48 10 PRO B O 1
ATOM 3714 N N . PRO B 1 11 ? -46.281 41.906 -22.047 1 20.06 11 PRO B N 1
ATOM 3715 C CA . PRO B 1 11 ? -46.906 41 -23.016 1 20.06 11 PRO B CA 1
ATOM 3716 C C . PRO B 1 11 ? -46.156 39.688 -23.141 1 20.06 11 PRO B C 1
ATOM 3718 O O . PRO B 1 11 ? -46.719 38.719 -23.688 1 20.06 11 PRO B O 1
ATOM 3721 N N . TRP B 1 12 ? -44.812 39.688 -23.094 1 21.73 12 TRP B N 1
ATOM 3722 C CA . TRP B 1 12 ? -44.188 38.812 -24.094 1 21.73 12 TRP B CA 1
ATOM 3723 C C . TRP B 1 12 ? -44.469 37.344 -23.781 1 21.73 12 TRP B C 1
ATOM 3725 O O . TRP B 1 12 ? -44.344 36.938 -22.625 1 21.73 12 TRP B O 1
ATOM 3735 N N . ALA B 1 13 ? -45.219 36.688 -24.594 1 22.97 13 ALA B N 1
ATOM 3736 C CA . ALA B 1 13 ? -45.906 35.406 -24.688 1 22.97 13 ALA B CA 1
ATOM 3737 C C . ALA B 1 13 ? -44.906 34.25 -24.781 1 22.97 13 ALA B C 1
ATOM 3739 O O . ALA B 1 13 ? -44.062 34.25 -25.688 1 22.97 13 ALA B O 1
ATOM 3740 N N . PRO B 1 14 ? -44.594 33.5 -23.75 1 19.8 14 PRO B N 1
ATOM 3741 C CA . PRO B 1 14 ? -43.531 32.5 -23.594 1 19.8 14 PRO B CA 1
ATOM 3742 C C . PRO B 1 14 ? -43.688 31.297 -24.516 1 19.8 14 PRO B C 1
ATOM 3744 O O . PRO B 1 14 ? -44.781 30.719 -24.578 1 19.8 14 PRO B O 1
ATOM 3747 N N . SER B 1 15 ? -43.188 31.438 -25.75 1 20.09 15 SER B N 1
ATOM 3748 C CA . SER B 1 15 ? -43.531 30.422 -26.75 1 20.09 15 SER B CA 1
ATOM 3749 C C . SER B 1 15 ? -43.5 29.016 -26.141 1 20.09 15 SER B C 1
ATOM 3751 O O . SER B 1 15 ? -42.844 28.797 -25.109 1 20.09 15 SER B O 1
ATOM 3753 N N . SER B 1 16 ? -44.25 28.109 -26.734 1 19.5 16 SER B N 1
ATOM 3754 C CA . SER B 1 16 ? -44.844 26.781 -26.562 1 19.5 16 SER B CA 1
ATOM 3755 C C . SER B 1 16 ? -43.75 25.703 -26.5 1 19.5 16 SER B C 1
ATOM 3757 O O . SER B 1 16 ? -42.906 25.609 -27.391 1 19.5 16 SER B O 1
ATOM 3759 N N . LEU B 1 17 ? -43.25 25.312 -25.344 1 20.39 17 LEU B N 1
ATOM 3760 C CA . LEU B 1 17 ? -42.281 24.344 -24.859 1 20.39 17 LEU B CA 1
ATOM 3761 C C . LEU B 1 17 ? -42.562 22.953 -25.438 1 20.39 17 LEU B C 1
ATOM 3763 O O . LEU B 1 17 ? -43.562 22.328 -25.094 1 20.39 17 LEU B O 1
ATOM 3767 N N . THR B 1 18 ? -42.438 22.906 -26.797 1 20.64 18 THR B N 1
ATOM 3768 C CA . THR B 1 18 ? -42.844 21.672 -27.469 1 20.64 18 THR B CA 1
ATOM 3769 C C . THR B 1 18 ? -42.312 20.453 -26.719 1 20.64 18 THR B C 1
ATOM 3771 O O . THR B 1 18 ? -41.156 20.422 -26.297 1 20.64 18 THR B O 1
ATOM 3774 N N . TYR B 1 19 ? -43.156 19.609 -26.203 1 19.66 19 TYR B N 1
ATOM 3775 C CA . TYR B 1 19 ? -43.25 18.391 -25.406 1 19.66 19 TYR B CA 1
ATOM 3776 C C . TYR B 1 19 ? -42.5 17.234 -26.078 1 19.66 19 TYR B C 1
ATOM 3778 O O . TYR B 1 19 ? -42.906 16.766 -27.141 1 19.66 19 TYR B O 1
ATOM 3786 N N . PHE B 1 20 ? -41.281 17.391 -26.453 1 22.08 20 PHE B N 1
ATOM 3787 C CA . PHE B 1 20 ? -40.875 16.234 -27.266 1 22.08 20 PHE B CA 1
ATOM 3788 C C . PHE B 1 20 ? -41.312 14.938 -26.578 1 22.08 20 PHE B C 1
ATOM 3790 O O . PHE B 1 20 ? -41.25 14.828 -25.359 1 22.08 20 PHE B O 1
ATOM 3797 N N . PRO B 1 21 ? -42.125 14.195 -27.203 1 23.56 21 PRO B N 1
ATOM 3798 C CA . PRO B 1 21 ? -42.75 12.961 -26.719 1 23.56 21 PRO B CA 1
ATOM 3799 C C . PRO B 1 21 ? -41.781 12.047 -25.984 1 23.56 21 PRO B C 1
ATOM 3801 O O . PRO B 1 21 ? -40.562 12.125 -26.203 1 23.56 21 PRO B O 1
ATOM 3804 N N . GLY B 1 22 ? -42.125 11.625 -24.781 1 20.95 22 GLY B N 1
ATOM 3805 C CA . GLY B 1 22 ? -41.656 10.828 -23.672 1 20.95 22 GLY B CA 1
ATOM 3806 C C . GLY B 1 22 ? -41.125 9.469 -24.078 1 20.95 22 GLY B C 1
ATOM 3807 O O . GLY B 1 22 ? -41.812 8.711 -24.766 1 20.95 22 GLY B O 1
ATOM 3808 N N . ARG B 1 23 ? -39.938 9.383 -24.75 1 24.53 23 ARG B N 1
ATOM 3809 C CA . ARG B 1 23 ? -39.75 8.086 -25.375 1 24.53 23 ARG B CA 1
ATOM 3810 C C . ARG B 1 23 ? -40.375 6.977 -24.547 1 24.53 23 ARG B C 1
ATOM 3812 O O . ARG B 1 23 ? -40.469 7.086 -23.328 1 24.53 23 ARG B O 1
ATOM 3819 N N . PRO B 1 24 ? -41.094 6.09 -25.141 1 21.73 24 PRO B N 1
ATOM 3820 C CA . PRO B 1 24 ? -41.812 5.043 -24.406 1 21.73 24 PRO B CA 1
ATOM 3821 C C . PRO B 1 24 ? -40.969 4.383 -23.328 1 21.73 24 PRO B C 1
ATOM 3823 O O . PRO B 1 24 ? -39.75 4.398 -23.422 1 21.73 24 PRO B O 1
ATOM 3826 N N . SER B 1 25 ? -41.406 4.285 -22.125 1 22.84 25 SER B N 1
ATOM 3827 C CA . SER B 1 25 ? -41.094 3.594 -20.891 1 22.84 25 SER B CA 1
ATOM 3828 C C . SER B 1 25 ? -40.594 2.178 -21.156 1 22.84 25 SER B C 1
ATOM 3830 O O . SER B 1 25 ? -41.375 1.301 -21.531 1 22.84 25 SER B O 1
ATOM 3832 N N . VAL B 1 26 ? -39.625 1.996 -22.047 1 23.31 26 VAL B N 1
ATOM 3833 C CA . VAL B 1 26 ? -39.438 0.573 -22.312 1 23.31 26 VAL B CA 1
ATOM 3834 C C . VAL B 1 26 ? -39.406 -0.194 -20.984 1 23.31 26 VAL B C 1
ATOM 3836 O O . VAL B 1 26 ? -38.688 0.154 -20.062 1 23.31 26 VAL B O 1
ATOM 3839 N N . ARG B 1 27 ? -40.469 -0.783 -20.609 1 22.38 27 ARG B N 1
ATOM 3840 C CA . ARG B 1 27 ? -40.656 -1.813 -19.594 1 22.38 27 ARG B CA 1
ATOM 3841 C C . ARG B 1 27 ? -39.469 -2.795 -19.594 1 22.38 27 ARG B C 1
ATOM 3843 O O . ARG B 1 27 ? -39.344 -3.596 -20.531 1 22.38 27 ARG B O 1
ATOM 3850 N N . ARG B 1 28 ? -38.438 -2.361 -19.391 1 24.75 28 ARG B N 1
ATOM 3851 C CA . ARG B 1 28 ? -37.469 -3.441 -19.5 1 24.75 28 ARG B CA 1
ATOM 3852 C C . ARG B 1 28 ? -37.969 -4.691 -18.766 1 24.75 28 ARG B C 1
ATOM 3854 O O . ARG B 1 28 ? -38.219 -4.652 -17.562 1 24.75 28 ARG B O 1
ATOM 3861 N N . VAL B 1 29 ? -38.688 -5.465 -19.375 1 24.5 29 VAL B N 1
ATOM 3862 C CA . VAL B 1 29 ? -39.125 -6.781 -18.906 1 24.5 29 VAL B CA 1
ATOM 3863 C C . VAL B 1 29 ? -37.938 -7.52 -18.297 1 24.5 29 VAL B C 1
ATOM 3865 O O . VAL B 1 29 ? -36.938 -7.773 -18.969 1 24.5 29 VAL B O 1
ATOM 3868 N N . TRP B 1 30 ? -37.5 -7.074 -17.141 1 25.44 30 TRP B N 1
ATOM 3869 C CA . TRP B 1 30 ? -36.656 -8.016 -16.391 1 25.44 30 TRP B CA 1
ATOM 3870 C C . TRP B 1 30 ? -37.125 -9.445 -16.625 1 25.44 30 TRP B C 1
ATOM 3872 O O . TRP B 1 30 ? -38.219 -9.812 -16.25 1 25.44 30 TRP B O 1
ATOM 3882 N N . GLY B 1 31 ? -36.969 -9.82 -17.828 1 29.55 31 GLY B N 1
ATOM 3883 C CA . GLY B 1 31 ? -37.312 -11.219 -18.031 1 29.55 31 GLY B CA 1
ATOM 3884 C C . GLY B 1 31 ? -36.969 -12.094 -16.844 1 29.55 31 GLY B C 1
ATOM 3885 O O . GLY B 1 31 ? -36.031 -11.789 -16.078 1 29.55 31 GLY B O 1
ATOM 3886 N N . VAL B 1 32 ? -37.938 -12.719 -16.219 1 30.94 32 VAL B N 1
ATOM 3887 C CA . VAL B 1 32 ? -37.969 -13.734 -15.164 1 30.94 32 VAL B CA 1
ATOM 3888 C C . VAL B 1 32 ? -36.781 -14.703 -15.359 1 30.94 32 VAL B C 1
ATOM 3890 O O . VAL B 1 32 ? -36.781 -15.477 -16.312 1 30.94 32 VAL B O 1
ATOM 3893 N N . SER B 1 33 ? -35.531 -14.195 -15.367 1 35.91 33 SER B N 1
ATOM 3894 C CA . SER B 1 33 ? -34.469 -15.195 -15.477 1 35.91 33 SER B CA 1
ATOM 3895 C C . SER B 1 33 ? -34.875 -16.484 -14.766 1 35.91 33 SER B C 1
ATOM 3897 O O . SER B 1 33 ? -35.625 -16.469 -13.797 1 35.91 33 SER B O 1
ATOM 3899 N N . PRO B 1 34 ? -34.781 -17.625 -15.359 1 37.81 34 PRO B N 1
ATOM 3900 C CA . PRO B 1 34 ? -35.219 -18.859 -14.688 1 37.81 34 PRO B CA 1
ATOM 3901 C C . PRO B 1 34 ? -34.938 -18.844 -13.188 1 37.81 34 PRO B C 1
ATOM 3903 O O . PRO B 1 34 ? -34.031 -18.141 -12.742 1 37.81 34 PRO B O 1
ATOM 3906 N N . SER B 1 35 ? -35.844 -19.062 -12.234 1 42.06 35 SER B N 1
ATOM 3907 C CA . SER B 1 35 ? -35.812 -19.109 -10.773 1 42.06 35 SER B CA 1
ATOM 3908 C C . SER B 1 35 ? -34.469 -19.641 -10.289 1 42.06 35 SER B C 1
ATOM 3910 O O . SER B 1 35 ? -33.906 -20.562 -10.875 1 42.06 35 SER B O 1
ATOM 3912 N N . ALA B 1 36 ? -33.531 -18.875 -9.523 1 48.41 36 ALA B N 1
ATOM 3913 C CA . ALA B 1 36 ? -32.312 -19.25 -8.773 1 48.41 36 ALA B CA 1
ATOM 3914 C C . ALA B 1 36 ? -32.281 -20.75 -8.492 1 48.41 36 ALA B C 1
ATOM 3916 O O . ALA B 1 36 ? -31.219 -21.359 -8.492 1 48.41 36 ALA B O 1
ATOM 3917 N N . SER B 1 37 ? -33.344 -21.297 -8.32 1 57.38 37 SER B N 1
ATOM 3918 C CA . SER B 1 37 ? -33.5 -22.656 -7.824 1 57.38 37 SER B CA 1
ATOM 3919 C C . SER B 1 37 ? -33.156 -23.672 -8.906 1 57.38 37 SER B C 1
ATOM 3921 O O . SER B 1 37 ? -32.812 -24.828 -8.602 1 57.38 37 SER B O 1
ATOM 3923 N N . GLU B 1 38 ? -33 -23.219 -10.312 1 72.19 38 GLU B N 1
ATOM 3924 C CA . GLU B 1 38 ? -32.938 -24.266 -11.328 1 72.19 38 GLU B CA 1
ATOM 3925 C C . GLU B 1 38 ? -31.547 -24.344 -11.938 1 72.19 38 GLU B C 1
ATOM 3927 O O . GLU B 1 38 ? -31.203 -25.312 -12.602 1 72.19 38 GLU B O 1
ATOM 3932 N N . ARG B 1 39 ? -30.531 -23.375 -11.609 1 89.5 39 ARG B N 1
ATOM 3933 C CA . ARG B 1 39 ? -29.203 -23.391 -12.195 1 89.5 39 ARG B CA 1
ATOM 3934 C C . ARG B 1 39 ? -28.266 -24.297 -11.406 1 89.5 39 ARG B C 1
ATOM 3936 O O . ARG B 1 39 ? -28.328 -24.344 -10.172 1 89.5 39 ARG B O 1
ATOM 3943 N N . LYS B 1 40 ? -27.469 -25 -12.141 1 95.44 40 LYS B N 1
ATOM 3944 C CA . LYS B 1 40 ? -26.469 -25.828 -11.477 1 95.44 40 LYS B CA 1
ATOM 3945 C C . LYS B 1 40 ? -25.438 -24.969 -10.742 1 95.44 40 LYS B C 1
ATOM 3947 O O . LYS B 1 40 ? -25.016 -23.938 -11.258 1 95.44 40 LYS B O 1
ATOM 3952 N N . LYS B 1 41 ? -25.078 -25.406 -9.531 1 97.56 41 LYS B N 1
ATOM 3953 C CA . LYS B 1 41 ? -24.125 -24.688 -8.695 1 97.56 41 LYS B CA 1
ATOM 3954 C C . LYS B 1 41 ? -22.688 -25.078 -9.023 1 97.56 41 LYS B C 1
ATOM 3956 O O . LYS B 1 41 ? -22.328 -26.25 -8.914 1 97.56 41 LYS B O 1
ATOM 3961 N N . VAL B 1 42 ? -21.953 -24.094 -9.461 1 98.38 42 VAL B N 1
ATOM 3962 C CA . VAL B 1 42 ? -20.531 -24.297 -9.672 1 98.38 42 VAL B CA 1
ATOM 3963 C C . VAL B 1 42 ? -19.734 -23.516 -8.617 1 98.38 42 VAL B C 1
ATOM 3965 O O . VAL B 1 42 ? -19.891 -22.312 -8.492 1 98.38 42 VAL B O 1
ATOM 3968 N N . LEU B 1 43 ? -18.969 -24.234 -7.832 1 98.69 43 LEU B N 1
ATOM 3969 C CA . LEU B 1 43 ? -18.109 -23.625 -6.816 1 98.69 43 LEU B CA 1
ATOM 3970 C C . LEU B 1 43 ? -16.641 -23.656 -7.246 1 98.69 43 LEU B C 1
ATOM 3972 O O . LEU B 1 43 ? -16.109 -24.719 -7.562 1 98.69 43 LEU B O 1
ATOM 3976 N N . ILE B 1 44 ? -16.031 -22.516 -7.359 1 98.81 44 ILE B N 1
ATOM 3977 C CA . ILE B 1 44 ? -14.641 -22.375 -7.762 1 98.81 44 ILE B CA 1
ATOM 3978 C C . ILE B 1 44 ? -13.797 -21.969 -6.559 1 98.81 44 ILE B C 1
ATOM 3980 O O . ILE B 1 44 ? -14.094 -20.969 -5.891 1 98.81 44 ILE B O 1
ATOM 3984 N N . LEU B 1 45 ? -12.742 -22.734 -6.258 1 98.75 45 LEU B N 1
ATOM 3985 C CA . LEU B 1 45 ? -11.789 -22.375 -5.211 1 98.75 45 LEU B CA 1
ATOM 3986 C C . LEU B 1 45 ? -10.516 -21.781 -5.809 1 98.75 45 LEU B C 1
ATOM 3988 O O . LEU B 1 45 ? -9.75 -22.5 -6.465 1 98.75 45 LEU B O 1
ATOM 3992 N N . GLY B 1 46 ? -10.297 -20.484 -5.547 1 97.69 46 GLY B N 1
ATOM 3993 C CA . GLY B 1 46 ? -9.102 -19.812 -6.039 1 97.69 46 GLY B CA 1
ATOM 3994 C C . GLY B 1 46 ? -9.375 -18.875 -7.191 1 97.69 46 GLY B C 1
ATOM 3995 O O . GLY B 1 46 ? -10.227 -19.156 -8.039 1 97.69 46 GLY B O 1
ATOM 3996 N N . VAL B 1 47 ? -8.586 -17.766 -7.223 1 94.81 47 VAL B N 1
ATOM 3997 C CA . VAL B 1 47 ? -8.789 -16.766 -8.258 1 94.81 47 VAL B CA 1
ATOM 3998 C C . VAL B 1 47 ? -7.473 -16.469 -8.969 1 94.81 47 VAL B C 1
ATOM 4000 O O . VAL B 1 47 ? -7.195 -15.328 -9.336 1 94.81 47 VAL B O 1
ATOM 4003 N N . GLY B 1 48 ? -6.602 -17.484 -9.062 1 94.62 48 GLY B N 1
ATOM 4004 C CA . GLY B 1 48 ? -5.445 -17.359 -9.938 1 94.62 48 GLY B CA 1
ATOM 4005 C C . GLY B 1 48 ? -5.805 -17.406 -11.414 1 94.62 48 GLY B C 1
ATOM 4006 O O . GLY B 1 48 ? -6.949 -17.141 -11.789 1 94.62 48 GLY B O 1
ATOM 4007 N N . TRP B 1 49 ? -4.871 -17.734 -12.227 1 93.5 49 TRP B N 1
ATOM 4008 C CA . TRP B 1 49 ? -5.047 -17.703 -13.672 1 93.5 49 TRP B CA 1
ATOM 4009 C C . TRP B 1 49 ? -6.188 -18.625 -14.094 1 93.5 49 TRP B C 1
ATOM 4011 O O . TRP B 1 49 ? -7.055 -18.234 -14.875 1 93.5 49 TRP B O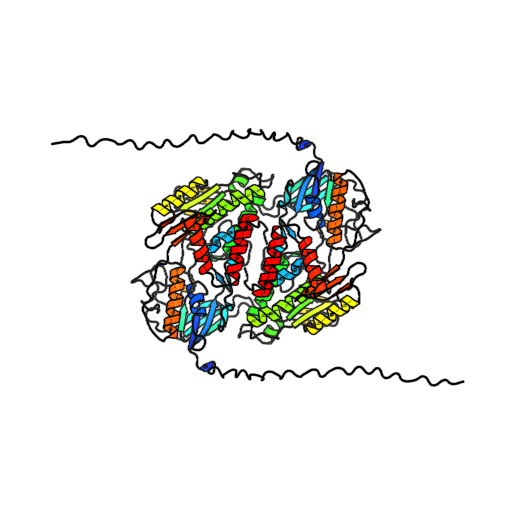 1
ATOM 4021 N N . GLY B 1 50 ? -6.188 -19.812 -13.625 1 97.31 50 GLY B N 1
ATOM 4022 C CA . GLY B 1 50 ? -7.211 -20.781 -14 1 97.31 50 GLY B CA 1
ATOM 4023 C C . GLY B 1 50 ? -8.586 -20.438 -13.461 1 97.31 50 GLY B C 1
ATOM 4024 O O . GLY B 1 50 ? -9.547 -20.328 -14.219 1 97.31 50 GLY B O 1
ATOM 4025 N N . GLY B 1 51 ? -8.664 -20.188 -12.125 1 97.81 51 GLY B N 1
ATOM 4026 C CA . GLY B 1 51 ? -9.938 -19.891 -11.477 1 97.81 51 GLY B CA 1
ATOM 4027 C C . GLY B 1 51 ? -10.586 -18.625 -11.992 1 97.81 51 GLY B C 1
ATOM 4028 O O . GLY B 1 51 ? -11.797 -18.578 -12.211 1 97.81 51 GLY B O 1
ATOM 4029 N N . PHE B 1 52 ? -9.812 -17.625 -12.141 1 94.69 52 PHE B N 1
ATOM 4030 C CA . PHE B 1 52 ? -10.336 -16.359 -12.609 1 94.69 52 PHE B CA 1
ATOM 4031 C C . PHE B 1 52 ? -10.891 -16.484 -14.023 1 94.69 52 PHE B C 1
ATOM 4033 O O . PHE B 1 52 ? -11.992 -16.016 -14.312 1 94.69 52 PHE B O 1
ATOM 4040 N N . ARG B 1 53 ? -10.148 -17.125 -14.938 1 94.69 53 ARG B N 1
ATOM 4041 C CA . ARG B 1 53 ? -10.578 -17.359 -16.312 1 94.69 53 ARG B CA 1
ATOM 4042 C C . ARG B 1 53 ? -11.859 -18.172 -16.359 1 94.69 53 ARG B C 1
ATOM 4044 O O . ARG B 1 53 ? -12.797 -17.844 -17.094 1 94.69 53 ARG B O 1
ATOM 4051 N N . LEU B 1 54 ? -11.914 -19.172 -15.586 1 97.94 54 LEU B N 1
ATOM 4052 C CA . LEU B 1 54 ? -13.094 -20.031 -15.516 1 97.94 54 LEU B CA 1
ATOM 4053 C C . LEU B 1 54 ? -14.32 -19.234 -15.07 1 97.94 54 LEU B C 1
ATOM 4055 O O . LEU B 1 54 ? -15.367 -19.281 -15.711 1 97.94 54 LEU B O 1
ATOM 4059 N N . ALA B 1 55 ? -14.164 -18.5 -13.961 1 97 55 ALA B N 1
ATOM 4060 C CA . ALA B 1 55 ? -15.266 -17.703 -13.43 1 97 55 ALA B CA 1
ATOM 4061 C C . ALA B 1 55 ? -15.773 -16.719 -14.469 1 97 55 ALA B C 1
ATOM 4063 O O . ALA B 1 55 ? -16.984 -16.5 -14.594 1 97 55 ALA B O 1
ATOM 4064 N N . ARG B 1 56 ? -14.883 -16.125 -15.156 1 93.94 56 ARG B N 1
ATOM 4065 C CA . ARG B 1 56 ? -15.219 -15.125 -16.156 1 93.94 56 ARG B CA 1
ATOM 4066 C C . ARG B 1 56 ? -15.961 -15.75 -17.328 1 93.94 56 ARG B C 1
ATOM 4068 O O . ARG B 1 56 ? -16.953 -15.195 -17.812 1 93.94 56 ARG B O 1
ATOM 4075 N N . ASP B 1 57 ? -15.555 -16.906 -17.766 1 96.12 57 ASP B N 1
ATOM 4076 C CA . ASP B 1 57 ? -15.992 -17.453 -19.047 1 96.12 57 ASP B CA 1
ATOM 4077 C C . ASP B 1 57 ? -17.219 -18.344 -18.859 1 96.12 57 ASP B C 1
ATOM 4079 O O . ASP B 1 57 ? -17.891 -18.688 -19.844 1 96.12 57 ASP B O 1
ATOM 4083 N N . LEU B 1 58 ? -17.547 -18.75 -17.672 1 97.69 58 LEU B N 1
ATOM 4084 C CA . LEU B 1 58 ? -18.734 -19.578 -17.438 1 97.69 58 LEU B CA 1
ATOM 4085 C C . LEU B 1 58 ? -20 -18.812 -17.797 1 97.69 58 LEU B C 1
ATOM 4087 O O . LEU B 1 58 ? -20.109 -17.609 -17.5 1 97.69 58 LEU B O 1
ATOM 4091 N N . ASP B 1 59 ? -20.922 -19.516 -18.344 1 96.69 59 ASP B N 1
ATOM 4092 C CA . ASP B 1 59 ? -22.219 -18.938 -18.672 1 96.69 59 ASP B CA 1
ATOM 4093 C C . ASP B 1 59 ? -23.094 -18.812 -17.438 1 96.69 59 ASP B C 1
ATOM 4095 O O . ASP B 1 59 ? -23.656 -19.797 -16.969 1 96.69 59 ASP B O 1
ATOM 4099 N N . LYS B 1 60 ? -23.328 -17.625 -17 1 94.62 60 LYS B N 1
ATOM 4100 C CA . LYS B 1 60 ? -24.031 -17.375 -15.758 1 94.62 60 LYS B CA 1
ATOM 4101 C C . LYS B 1 60 ? -25.531 -17.594 -15.914 1 94.62 60 LYS B C 1
ATOM 4103 O O . LYS B 1 60 ? -26.281 -17.625 -14.93 1 94.62 60 LYS B O 1
ATOM 4108 N N . ARG B 1 61 ? -26.031 -17.797 -17.078 1 93.12 61 ARG B N 1
ATOM 4109 C CA . ARG B 1 61 ? -27.438 -18.125 -17.328 1 93.12 61 ARG B CA 1
ATOM 4110 C C . ARG B 1 61 ? -27.703 -19.609 -17.031 1 93.12 61 ARG B C 1
ATOM 4112 O O . ARG B 1 61 ? -28.828 -19.984 -16.734 1 93.12 61 ARG B O 1
ATOM 4119 N N . GLN B 1 62 ? -26.625 -20.281 -17.141 1 95.19 62 GLN B N 1
ATOM 4120 C CA . GLN B 1 62 ? -26.75 -21.719 -16.953 1 95.19 62 GLN B CA 1
ATOM 4121 C C . GLN B 1 62 ? -26.312 -22.141 -15.555 1 95.19 62 GLN B C 1
ATOM 4123 O O . GLN B 1 62 ? -26.781 -23.141 -15.016 1 95.19 62 GLN B O 1
ATOM 4128 N N . PHE B 1 63 ? -25.391 -21.391 -15.047 1 97.38 63 PHE B N 1
ATOM 4129 C CA . PHE B 1 63 ? -24.766 -21.812 -13.797 1 97.38 63 PHE B CA 1
ATOM 4130 C C . PHE B 1 63 ? -24.875 -20.719 -12.742 1 97.38 63 PHE B C 1
ATOM 4132 O O . PHE B 1 63 ? -24.781 -19.531 -13.062 1 97.38 63 PHE B O 1
ATOM 4139 N N . ASP B 1 64 ? -25.125 -21.141 -11.531 1 97.12 64 ASP B N 1
ATOM 4140 C CA . ASP B 1 64 ? -24.938 -20.312 -10.352 1 97.12 64 ASP B CA 1
ATOM 4141 C C . ASP B 1 64 ? -23.516 -20.422 -9.82 1 97.12 64 ASP B C 1
ATOM 4143 O O . ASP B 1 64 ? -23.172 -21.391 -9.141 1 97.12 64 ASP B O 1
ATOM 4147 N N . VAL B 1 65 ? -22.734 -19.406 -10.102 1 97.5 65 VAL B N 1
ATOM 4148 C CA . VAL B 1 65 ? -21.297 -19.5 -9.914 1 97.5 65 VAL B CA 1
ATOM 4149 C C . VAL B 1 65 ? -20.906 -18.828 -8.609 1 97.5 65 VAL B C 1
ATOM 4151 O O . VAL B 1 65 ? -21.234 -17.656 -8.383 1 97.5 65 VAL B O 1
ATOM 4154 N N . SER B 1 66 ? -20.234 -19.531 -7.727 1 97.06 66 SER B N 1
ATOM 4155 C CA . SER B 1 66 ? -19.609 -19.016 -6.516 1 97.06 66 SER B CA 1
ATOM 4156 C C . SER B 1 66 ? -18.094 -19.156 -6.555 1 97.06 66 SER B C 1
ATOM 4158 O O . SER B 1 66 ? -17.594 -20.188 -7.02 1 97.06 66 SER B O 1
ATOM 4160 N N . VAL B 1 67 ? -17.422 -18.141 -6.094 1 97.12 67 VAL B N 1
ATOM 4161 C CA . VAL B 1 67 ? -15.969 -18.141 -6.035 1 97.12 67 VAL B CA 1
ATOM 4162 C C . VAL B 1 67 ? -15.508 -17.906 -4.598 1 97.12 67 VAL B C 1
ATOM 4164 O O . VAL B 1 67 ? -15.984 -17 -3.922 1 97.12 67 VAL B O 1
ATOM 4167 N N . VAL B 1 68 ? -14.609 -18.781 -4.133 1 96.88 68 VAL B N 1
ATOM 4168 C CA . VAL B 1 68 ? -14.039 -18.672 -2.795 1 96.88 68 VAL B CA 1
ATOM 4169 C C . VAL B 1 68 ? -12.539 -18.422 -2.898 1 96.88 68 VAL B C 1
ATOM 4171 O O . VAL B 1 68 ? -11.82 -19.219 -3.518 1 96.88 68 VAL B O 1
ATOM 4174 N N . SER B 1 69 ? -12.094 -17.375 -2.342 1 95.06 69 SER B N 1
ATOM 4175 C CA . SER B 1 69 ? -10.672 -17.047 -2.295 1 95.06 69 SER B CA 1
ATOM 4176 C C . SER B 1 69 ? -10.359 -16.094 -1.152 1 95.06 69 SER B C 1
ATOM 4178 O O . SER B 1 69 ? -11.109 -15.148 -0.902 1 95.06 69 SER B O 1
ATOM 4180 N N . PRO B 1 70 ? -9.281 -16.375 -0.465 1 90.75 70 PRO B N 1
ATOM 4181 C CA . PRO B 1 70 ? -8.906 -15.414 0.566 1 90.75 70 PRO B CA 1
ATOM 4182 C C . PRO B 1 70 ? -8.43 -14.078 -0.017 1 90.75 70 PRO B C 1
ATOM 4184 O O . PRO B 1 70 ? -8.547 -13.039 0.635 1 90.75 70 PRO B O 1
ATOM 4187 N N . ARG B 1 71 ? -7.906 -14.141 -1.167 1 86.38 71 ARG B N 1
ATOM 4188 C CA . ARG B 1 71 ? -7.504 -12.93 -1.871 1 86.38 71 ARG B CA 1
ATOM 4189 C C . ARG B 1 71 ? -8.625 -12.422 -2.77 1 86.38 71 ARG B C 1
ATOM 4191 O O . ARG B 1 71 ? -9.25 -13.195 -3.494 1 86.38 71 ARG B O 1
ATOM 4198 N N . ASN B 1 72 ? -8.789 -11.133 -2.816 1 85.81 72 ASN B N 1
ATOM 4199 C CA . ASN B 1 72 ? -9.93 -10.578 -3.527 1 85.81 72 ASN B CA 1
ATOM 4200 C C . ASN B 1 72 ? -9.555 -10.117 -4.93 1 85.81 72 ASN B C 1
ATOM 4202 O O . ASN B 1 72 ? -10.25 -9.297 -5.527 1 85.81 72 ASN B O 1
ATOM 4206 N N . HIS B 1 73 ? -8.438 -10.586 -5.422 1 85.31 73 HIS B N 1
ATOM 4207 C CA . HIS B 1 73 ? -8.008 -10.117 -6.734 1 85.31 73 HIS B CA 1
ATOM 4208 C C . HIS B 1 73 ? -7.227 -11.188 -7.48 1 85.31 73 HIS B C 1
ATOM 4210 O O . HIS B 1 73 ? -6.613 -12.062 -6.859 1 85.31 73 HIS B O 1
ATOM 4216 N N . PHE B 1 74 ? -7.367 -11.117 -8.773 1 87.88 74 PHE B N 1
ATOM 4217 C CA . PHE B 1 74 ? -6.473 -11.82 -9.68 1 87.88 74 PHE B CA 1
ATOM 4218 C C . PHE B 1 74 ? -5.148 -11.078 -9.828 1 87.88 74 PHE B C 1
ATOM 4220 O O . PHE B 1 74 ? -5.133 -9.852 -9.945 1 87.88 74 PHE B O 1
ATOM 4227 N N . LEU B 1 75 ? -4.094 -11.797 -9.75 1 86.88 75 LEU B N 1
ATOM 4228 C CA . LEU B 1 75 ? -2.766 -11.203 -9.867 1 86.88 75 LEU B CA 1
ATOM 4229 C C . LEU B 1 75 ? -2.109 -11.586 -11.188 1 86.88 75 LEU B C 1
ATOM 4231 O O . LEU B 1 75 ? -2.021 -12.773 -11.516 1 86.88 75 LEU B O 1
ATOM 4235 N N . PHE B 1 76 ? -1.725 -10.578 -11.906 1 85.25 76 PHE B N 1
ATOM 4236 C CA . PHE B 1 76 ? -0.903 -10.812 -13.086 1 85.25 76 PHE B CA 1
ATOM 4237 C C . PHE B 1 76 ? 0.558 -11.008 -12.703 1 85.25 76 PHE B C 1
ATOM 4239 O O . PHE B 1 76 ? 1.344 -10.062 -12.719 1 85.25 76 PHE B O 1
ATOM 4246 N N . THR B 1 77 ? 0.929 -12.156 -12.477 1 86.25 77 THR B N 1
ATOM 4247 C CA . THR B 1 77 ? 2.146 -12.539 -11.766 1 86.25 77 THR B CA 1
ATOM 4248 C C . THR B 1 77 ? 3.383 -12.18 -12.586 1 86.25 77 THR B C 1
ATOM 4250 O O . THR B 1 77 ? 4.434 -11.867 -12.031 1 86.25 77 THR B O 1
ATOM 4253 N N . PRO B 1 78 ? 3.355 -12.172 -13.898 1 81.44 78 PRO B N 1
ATOM 4254 C CA . PRO B 1 78 ? 4.57 -11.859 -14.656 1 81.44 78 PRO B CA 1
ATOM 4255 C C . PRO B 1 78 ? 5.066 -10.438 -14.422 1 81.44 78 PRO B C 1
ATOM 4257 O O . PRO B 1 78 ? 6.254 -10.156 -14.586 1 81.44 78 PRO B O 1
ATOM 4260 N N . LEU B 1 79 ? 4.207 -9.594 -14.055 1 81.25 79 LEU B N 1
ATOM 4261 C CA . LEU B 1 79 ? 4.598 -8.203 -13.859 1 81.25 79 LEU B CA 1
ATOM 4262 C C . LEU B 1 79 ? 4.84 -7.902 -12.383 1 81.25 79 LEU B C 1
ATOM 4264 O O . LEU B 1 79 ? 5.191 -6.777 -12.023 1 81.25 79 LEU B O 1
ATOM 4268 N N . LEU B 1 80 ? 4.727 -8.883 -11.547 1 85.94 80 LEU B N 1
ATOM 4269 C CA . LEU B 1 80 ? 4.871 -8.727 -10.102 1 85.94 80 LEU B CA 1
ATOM 4270 C C . LEU B 1 80 ? 6.262 -8.211 -9.75 1 85.94 80 LEU B C 1
ATOM 4272 O O . LEU B 1 80 ? 6.402 -7.301 -8.93 1 85.94 80 LEU B O 1
ATOM 4276 N N . PRO B 1 81 ? 7.34 -8.672 -10.445 1 87.44 81 PRO B N 1
ATOM 4277 C CA . PRO B 1 81 ? 8.68 -8.195 -10.102 1 87.44 81 PRO B CA 1
ATOM 4278 C C . PRO B 1 81 ? 8.859 -6.695 -10.336 1 87.44 81 PRO B C 1
ATOM 4280 O O . PRO B 1 81 ? 9.586 -6.035 -9.594 1 87.44 81 PRO B O 1
ATOM 4283 N N . SER B 1 82 ? 8.148 -6.199 -11.25 1 82.12 82 SER B N 1
ATOM 4284 C CA . SER B 1 82 ? 8.266 -4.785 -11.586 1 82.12 82 SER B CA 1
ATOM 4285 C C . SER B 1 82 ? 7.723 -3.902 -10.469 1 82.12 82 SER B C 1
ATOM 4287 O O . SER B 1 82 ? 8.055 -2.717 -10.391 1 82.12 82 SER B O 1
ATOM 4289 N N . THR B 1 83 ? 6.918 -4.449 -9.633 1 82.88 83 THR B N 1
ATOM 4290 C CA . THR B 1 83 ? 6.32 -3.668 -8.555 1 82.88 83 THR B CA 1
ATOM 4291 C C . THR B 1 83 ? 7.254 -3.605 -7.348 1 82.88 83 THR B C 1
ATOM 4293 O O . THR B 1 83 ? 7.117 -2.729 -6.492 1 82.88 83 THR B O 1
ATOM 4296 N N . THR B 1 84 ? 8.227 -4.461 -7.262 1 87.38 84 THR B N 1
ATOM 4297 C CA . THR B 1 84 ? 9.102 -4.559 -6.102 1 87.38 84 THR B CA 1
ATOM 4298 C C . THR B 1 84 ? 10.039 -3.355 -6.027 1 87.38 84 THR B C 1
ATOM 4300 O O . THR B 1 84 ? 10.609 -3.076 -4.973 1 87.38 84 THR B O 1
ATOM 4303 N N . VAL B 1 85 ? 10.211 -2.682 -7.164 1 84.06 85 VAL B N 1
ATOM 4304 C CA . VAL B 1 85 ? 11.125 -1.542 -7.164 1 84.06 85 VAL B CA 1
ATOM 4305 C C . VAL B 1 85 ? 10.375 -0.281 -7.59 1 84.06 85 VAL B C 1
ATOM 4307 O O . VAL B 1 85 ? 10.984 0.764 -7.824 1 84.06 85 VAL B O 1
ATOM 4310 N N . GLY B 1 86 ? 9.086 -0.42 -7.812 1 76 86 GLY B N 1
ATOM 4311 C CA . GLY B 1 86 ? 8.258 0.755 -8.047 1 76 86 GLY B CA 1
ATOM 4312 C C . GLY B 1 86 ? 8.117 1.093 -9.523 1 76 86 GLY B C 1
ATOM 4313 O O . GLY B 1 86 ? 7.648 2.18 -9.875 1 76 86 GLY B O 1
ATOM 4314 N N . THR B 1 87 ? 8.547 0.221 -10.445 1 73.88 87 THR B N 1
ATOM 4315 C CA . THR B 1 87 ? 8.32 0.443 -11.867 1 73.88 87 THR B CA 1
ATOM 4316 C C . THR B 1 87 ? 6.832 0.504 -12.18 1 73.88 87 THR B C 1
ATOM 4318 O O . THR B 1 87 ? 6.383 1.38 -12.93 1 73.88 87 THR B O 1
ATOM 4321 N N . LEU B 1 88 ? 6.148 -0.463 -11.656 1 73.56 88 LEU B N 1
ATOM 4322 C CA . LEU B 1 88 ? 4.691 -0.486 -11.742 1 73.56 88 LEU B CA 1
ATOM 4323 C C . LEU B 1 88 ? 4.062 -0.367 -10.359 1 73.56 88 LEU B C 1
ATOM 4325 O O . LEU B 1 88 ? 4.668 -0.76 -9.359 1 73.56 88 LEU B O 1
ATOM 4329 N N . GLU B 1 89 ? 2.898 0.215 -10.375 1 74.31 89 GLU B N 1
ATOM 4330 C CA . GLU B 1 89 ? 2.135 0.24 -9.133 1 74.31 89 GLU B CA 1
ATOM 4331 C C . GLU B 1 89 ? 1.422 -1.089 -8.898 1 74.31 89 GLU B C 1
ATOM 4333 O O . GLU B 1 89 ? 1.1 -1.805 -9.844 1 74.31 89 GLU B O 1
ATOM 4338 N N . PHE B 1 90 ? 1.204 -1.38 -7.688 1 76.44 90 PHE B N 1
ATOM 4339 C CA . PHE B 1 90 ? 0.575 -2.637 -7.297 1 76.44 90 PHE B CA 1
ATOM 4340 C C . PHE B 1 90 ? -0.785 -2.793 -7.969 1 76.44 90 PHE B C 1
ATOM 4342 O O . PHE B 1 90 ? -1.129 -3.877 -8.445 1 76.44 90 PHE B O 1
ATOM 4349 N N . ARG B 1 91 ? -1.493 -1.773 -8.07 1 72.5 91 ARG B N 1
ATOM 4350 C CA . ARG B 1 91 ? -2.85 -1.82 -8.609 1 72.5 91 ARG B CA 1
ATOM 4351 C C . ARG B 1 91 ? -2.844 -2.168 -10.094 1 72.5 91 ARG B C 1
ATOM 4353 O O . ARG B 1 91 ? -3.836 -2.67 -10.625 1 72.5 91 ARG B O 1
ATOM 4360 N N . CYS B 1 92 ? -1.726 -1.946 -10.711 1 69.88 92 CYS B N 1
ATOM 4361 C CA . CYS B 1 92 ? -1.622 -2.162 -12.148 1 69.88 92 CYS B CA 1
ATOM 4362 C C . CYS B 1 92 ? -1.537 -3.648 -12.469 1 69.88 92 CYS B C 1
ATOM 4364 O O . CYS B 1 92 ? -1.789 -4.055 -13.609 1 69.88 92 CYS B O 1
ATOM 4366 N N . VAL B 1 93 ? -1.239 -4.441 -11.508 1 78.69 93 VAL B N 1
ATOM 4367 C CA . VAL B 1 93 ? -0.966 -5.832 -11.852 1 78.69 93 VAL B CA 1
ATOM 4368 C C . VAL B 1 93 ? -2.014 -6.738 -11.211 1 78.69 93 VAL B C 1
ATOM 4370 O O . VAL B 1 93 ? -1.786 -7.938 -11.039 1 78.69 93 VAL B O 1
ATOM 4373 N N . GLN B 1 94 ? -3.068 -6.133 -10.727 1 80.69 94 GLN B N 1
ATOM 4374 C CA . GLN B 1 94 ? -4.133 -6.922 -10.117 1 80.69 94 GLN B CA 1
ATOM 4375 C C . GLN B 1 94 ? -5.492 -6.562 -10.703 1 80.69 94 GLN B C 1
ATOM 4377 O O . GLN B 1 94 ? -5.672 -5.473 -11.25 1 80.69 94 GLN B O 1
ATOM 4382 N N . GLU B 1 95 ? -6.41 -7.484 -10.625 1 79.06 95 GLU B N 1
ATOM 4383 C CA . GLU B 1 95 ? -7.805 -7.297 -11.016 1 79.06 95 GLU B CA 1
ATOM 4384 C C . GLU B 1 95 ? -8.75 -7.852 -9.961 1 79.06 95 GLU B C 1
ATOM 4386 O O . GLU B 1 95 ? -8.703 -9.039 -9.641 1 79.06 95 GLU B O 1
ATOM 4391 N N . PRO B 1 96 ? -9.578 -6.949 -9.445 1 80.62 96 PRO B N 1
ATOM 4392 C CA . PRO B 1 96 ? -10.516 -7.441 -8.43 1 80.62 96 PRO B CA 1
ATOM 4393 C C . PRO B 1 96 ? -11.43 -8.547 -8.953 1 80.62 96 PRO B C 1
ATOM 4395 O O . PRO B 1 96 ? -11.859 -8.5 -10.109 1 80.62 96 PRO B O 1
ATOM 4398 N N . VAL B 1 97 ? -11.719 -9.484 -8.094 1 86.06 97 VAL B N 1
ATOM 4399 C CA . VAL B 1 97 ? -12.586 -10.602 -8.453 1 86.06 97 VAL B CA 1
ATOM 4400 C C . VAL B 1 97 ? -13.969 -10.078 -8.844 1 86.06 97 VAL B C 1
ATOM 4402 O O . VAL B 1 97 ? -14.609 -10.609 -9.75 1 86.06 97 VAL B O 1
ATOM 4405 N N . ARG B 1 98 ? -14.406 -9.062 -8.234 1 82.94 98 ARG B N 1
ATOM 4406 C CA . ARG B 1 98 ? -15.766 -8.547 -8.383 1 82.94 98 ARG B CA 1
ATOM 4407 C C . ARG B 1 98 ? -15.961 -7.883 -9.734 1 82.94 98 ARG B C 1
ATOM 4409 O O . ARG B 1 98 ? -17.078 -7.547 -10.117 1 82.94 98 ARG B O 1
ATOM 4416 N N . THR B 1 99 ? -14.883 -7.738 -10.508 1 78.19 99 THR B N 1
ATOM 4417 C CA . THR B 1 99 ? -15.039 -7.262 -11.875 1 78.19 99 THR B CA 1
ATOM 4418 C C . THR B 1 99 ? -15.773 -8.297 -12.727 1 78.19 99 THR B C 1
ATOM 4420 O O . THR B 1 99 ? -16.281 -7.973 -13.805 1 78.19 99 THR B O 1
ATOM 4423 N N . ILE B 1 100 ? -15.766 -9.539 -12.242 1 84.88 100 ILE B N 1
ATOM 4424 C CA . ILE B 1 100 ? -16.547 -10.57 -12.906 1 84.88 100 ILE B CA 1
ATOM 4425 C C . ILE B 1 100 ? -18.016 -10.438 -12.508 1 84.88 100 ILE B C 1
ATOM 4427 O O . ILE B 1 100 ? -18.375 -10.648 -11.352 1 84.88 100 ILE B O 1
ATOM 4431 N N . ARG B 1 101 ? -18.812 -10.234 -13.445 1 82.38 101 ARG B N 1
ATOM 4432 C CA . ARG B 1 101 ? -20.234 -10.039 -13.164 1 82.38 101 ARG B CA 1
ATOM 4433 C C . ARG B 1 101 ? -20.953 -11.375 -13.008 1 82.38 101 ARG B C 1
ATOM 4435 O O . ARG B 1 101 ? -20.578 -12.359 -13.641 1 82.38 101 ARG B O 1
ATOM 4442 N N . GLY B 1 102 ? -21.922 -11.344 -12.164 1 87.75 102 GLY B N 1
ATOM 4443 C CA . GLY B 1 102 ? -22.812 -12.484 -12.031 1 87.75 102 GLY B CA 1
ATOM 4444 C C . GLY B 1 102 ? -22.234 -13.602 -11.172 1 87.75 102 GLY B C 1
ATOM 4445 O O . GLY B 1 102 ? -22.641 -14.758 -11.297 1 87.75 102 GLY B O 1
ATOM 4446 N N . VAL B 1 103 ? -21.25 -13.297 -10.406 1 91.81 103 VAL B N 1
ATOM 4447 C CA . VAL B 1 103 ? -20.641 -14.32 -9.562 1 91.81 103 VAL B CA 1
ATOM 4448 C C . VAL B 1 103 ? -20.828 -13.945 -8.086 1 91.81 103 VAL B C 1
ATOM 4450 O O . VAL B 1 103 ? -20.844 -12.766 -7.738 1 91.81 103 VAL B O 1
ATOM 4453 N N . HIS B 1 104 ? -21.031 -14.961 -7.27 1 92.25 104 HIS B N 1
ATOM 4454 C CA . HIS B 1 104 ? -21 -14.789 -5.82 1 92.25 104 HIS B CA 1
ATOM 4455 C C . HIS B 1 104 ? -19.594 -14.969 -5.273 1 92.25 104 HIS B C 1
ATOM 4457 O O . HIS B 1 104 ? -19.078 -16.094 -5.203 1 92.25 104 HIS B O 1
ATOM 4463 N N . TYR B 1 105 ? -19.062 -13.891 -4.914 1 92.56 105 TYR B N 1
ATOM 4464 C CA . TYR B 1 105 ? -17.703 -13.953 -4.395 1 92.56 105 TYR B CA 1
ATOM 4465 C C . TYR B 1 105 ? -17.703 -14.016 -2.871 1 92.56 105 TYR B C 1
ATOM 4467 O O . TYR B 1 105 ? -18.344 -13.203 -2.209 1 92.56 105 TYR B O 1
ATOM 4475 N N . HIS B 1 106 ? -17.016 -15.008 -2.363 1 91.56 106 HIS B N 1
ATOM 4476 C CA . HIS B 1 106 ? -16.797 -15.164 -0.932 1 91.56 106 HIS B CA 1
ATOM 4477 C C . HIS B 1 106 ? -15.312 -15.016 -0.589 1 91.56 106 HIS B C 1
ATOM 4479 O O . HIS B 1 106 ? -14.492 -15.852 -0.983 1 91.56 106 HIS B O 1
ATOM 4485 N N . GLN B 1 107 ? -15.07 -13.961 0.15 1 90.69 107 GLN B N 1
ATOM 4486 C CA . GLN B 1 107 ? -13.695 -13.812 0.603 1 90.69 107 GLN B CA 1
ATOM 4487 C C . GLN B 1 107 ? -13.406 -14.688 1.817 1 90.69 107 GLN B C 1
ATOM 4489 O O . GLN B 1 107 ? -13.594 -14.258 2.957 1 90.69 107 GLN B O 1
ATOM 4494 N N . ALA B 1 108 ? -12.938 -15.891 1.525 1 92.38 108 ALA B N 1
ATOM 4495 C CA . ALA B 1 108 ? -12.781 -16.906 2.557 1 92.38 108 ALA B CA 1
ATOM 4496 C C . ALA B 1 108 ? -11.719 -17.938 2.156 1 92.38 108 ALA B C 1
ATOM 4498 O O . ALA B 1 108 ? -11.281 -17.969 1.004 1 92.38 108 ALA B O 1
ATOM 4499 N N . GLN B 1 109 ? -11.297 -18.641 3.17 1 94.62 109 GLN B N 1
ATOM 4500 C CA . GLN B 1 109 ? -10.398 -19.766 2.963 1 94.62 109 GLN B CA 1
ATOM 4501 C C . GLN B 1 109 ? -11.156 -21.094 2.982 1 94.62 109 GLN B C 1
ATOM 4503 O O . GLN B 1 109 ? -11.953 -21.344 3.889 1 94.62 109 GLN B O 1
ATOM 4508 N N . ALA B 1 110 ? -10.938 -21.859 1.91 1 97.06 110 ALA B N 1
ATOM 4509 C CA . ALA B 1 110 ? -11.453 -23.219 1.973 1 97.06 110 ALA B CA 1
ATOM 4510 C C . ALA B 1 110 ? -10.617 -24.078 2.92 1 97.06 110 ALA B C 1
ATOM 4512 O O . ALA B 1 110 ? -9.391 -24.125 2.803 1 97.06 110 ALA B O 1
ATOM 4513 N N . THR B 1 111 ? -11.289 -24.75 3.848 1 96.44 111 THR B N 1
ATOM 4514 C CA . THR B 1 111 ? -10.531 -25.484 4.863 1 96.44 111 THR B CA 1
ATOM 4515 C C . THR B 1 111 ? -10.688 -26.984 4.676 1 96.44 111 THR B C 1
ATOM 4517 O O . THR B 1 111 ? -9.828 -27.766 5.098 1 96.44 111 THR B O 1
ATOM 4520 N N . ALA B 1 112 ? -11.773 -27.406 4.105 1 97.06 112 ALA B N 1
ATOM 4521 C CA . ALA B 1 112 ? -12.023 -28.828 3.869 1 97.06 112 ALA B CA 1
ATOM 4522 C C . ALA B 1 112 ? -13.078 -29.016 2.783 1 97.06 112 ALA B C 1
ATOM 4524 O O . ALA B 1 112 ? -13.883 -28.125 2.52 1 97.06 112 ALA B O 1
ATOM 4525 N N . ILE B 1 113 ? -13 -30.172 2.164 1 97.44 113 ILE B N 1
ATOM 4526 C CA . ILE B 1 113 ? -14 -30.547 1.17 1 97.44 113 ILE B CA 1
ATOM 4527 C C . ILE B 1 113 ? -14.688 -31.844 1.602 1 97.44 113 ILE B C 1
ATOM 4529 O O . ILE B 1 113 ? -14.031 -32.844 1.87 1 97.44 113 ILE B O 1
ATOM 4533 N N . ASP B 1 114 ? -15.977 -31.766 1.704 1 96.38 114 ASP B N 1
ATOM 4534 C CA . ASP B 1 114 ? -16.797 -32.938 1.918 1 96.38 114 ASP B CA 1
ATOM 4535 C C . ASP B 1 114 ? -17.344 -33.469 0.598 1 96.38 114 ASP B C 1
ATOM 4537 O O . ASP B 1 114 ? -18.422 -33.062 0.149 1 96.38 114 ASP B O 1
ATOM 4541 N N . VAL B 1 115 ? -16.703 -34.438 0.054 1 94.38 115 VAL B N 1
ATOM 4542 C CA . VAL B 1 115 ? -17.031 -34.938 -1.273 1 94.38 115 VAL B CA 1
ATOM 4543 C C . VAL B 1 115 ? -18.344 -35.719 -1.213 1 94.38 115 VAL B C 1
ATOM 4545 O O . VAL B 1 115 ? -19.109 -35.75 -2.182 1 94.38 115 VAL B O 1
ATOM 4548 N N . HIS B 1 116 ? -18.641 -36.312 -0.144 1 93.12 116 HIS B N 1
ATOM 4549 C CA . HIS B 1 116 ? -19.844 -37.125 0.007 1 93.12 116 HIS B CA 1
ATOM 4550 C C . HIS B 1 116 ? -21.109 -36.25 0.029 1 93.12 116 HIS B C 1
ATOM 4552 O O . HIS B 1 116 ? -22.094 -36.594 -0.633 1 93.12 116 HIS B O 1
ATOM 4558 N N . HIS B 1 117 ? -21.078 -35.188 0.762 1 95.56 117 HIS B N 1
ATOM 4559 C CA . HIS B 1 117 ? -22.234 -34.312 0.858 1 95.56 117 HIS B CA 1
ATOM 4560 C C . HIS B 1 117 ? -22.125 -33.156 -0.129 1 95.56 117 HIS B C 1
ATOM 4562 O O . HIS B 1 117 ? -23.016 -32.312 -0.192 1 95.56 117 HIS B O 1
ATOM 4568 N N . ARG B 1 118 ? -21.062 -33.094 -0.898 1 96.25 118 ARG B N 1
ATOM 4569 C CA . ARG B 1 118 ? -20.797 -32.094 -1.917 1 96.25 118 ARG B CA 1
ATOM 4570 C C . ARG B 1 118 ? -20.875 -30.688 -1.327 1 96.25 118 ARG B C 1
ATOM 4572 O O . ARG B 1 118 ? -21.609 -29.844 -1.837 1 96.25 118 ARG B O 1
ATOM 4579 N N . GLN B 1 119 ? -20 -30.547 -0.287 1 97.44 119 GLN B N 1
ATOM 4580 C CA . GLN B 1 119 ? -19.906 -29.266 0.411 1 97.44 119 GLN B CA 1
ATOM 4581 C C . GLN B 1 119 ? -18.438 -28.891 0.651 1 97.44 119 GLN B C 1
ATOM 4583 O O . GLN B 1 119 ? -17.594 -29.766 0.816 1 97.44 119 GLN B O 1
ATOM 4588 N N . VAL B 1 120 ? -18.219 -27.609 0.657 1 98 120 VAL B N 1
ATOM 4589 C CA . VAL B 1 120 ? -16.891 -27.094 1.003 1 98 120 VAL B CA 1
ATOM 4590 C C . VAL B 1 120 ? -16.984 -26.281 2.291 1 98 120 VAL B C 1
ATOM 4592 O O . VAL B 1 120 ? -17.859 -25.422 2.439 1 98 120 VAL B O 1
ATOM 4595 N N . HIS B 1 121 ? -16.109 -26.594 3.211 1 97.5 121 HIS B N 1
ATOM 4596 C CA . HIS B 1 121 ? -16 -25.812 4.441 1 97.5 121 HIS B CA 1
ATOM 4597 C C . HIS B 1 121 ? -15.133 -24.578 4.238 1 97.5 121 HIS B C 1
ATOM 4599 O O . HIS B 1 121 ? -14.031 -24.672 3.688 1 97.5 121 HIS B O 1
ATOM 4605 N N . CYS B 1 122 ? -15.672 -23.453 4.664 1 95.69 122 CYS B N 1
ATOM 4606 C CA . CYS B 1 122 ? -14.984 -22.188 4.441 1 95.69 122 CYS B CA 1
ATOM 4607 C C . CYS B 1 122 ? -14.828 -21.406 5.75 1 95.69 122 CYS B C 1
ATOM 4609 O O . CYS B 1 122 ? -15.664 -21.516 6.645 1 95.69 122 CYS B O 1
ATOM 4611 N N . LEU B 1 123 ? -13.734 -20.766 5.852 1 92.69 123 LEU B N 1
ATOM 4612 C CA . LEU B 1 123 ? -13.43 -19.859 6.953 1 92.69 123 LEU B CA 1
ATOM 4613 C C . LEU B 1 123 ? -13.297 -18.422 6.457 1 92.69 123 LEU B C 1
ATOM 4615 O O . LEU B 1 123 ? -12.453 -18.125 5.605 1 92.69 123 LEU B O 1
ATOM 4619 N N . ASP B 1 124 ? -14.102 -17.578 7.027 1 87.75 124 ASP B N 1
ATOM 4620 C CA . ASP B 1 124 ? -14.062 -16.156 6.648 1 87.75 124 ASP B CA 1
ATOM 4621 C C . ASP B 1 124 ? -12.695 -15.547 6.957 1 87.75 124 ASP B C 1
ATOM 4623 O O . ASP B 1 124 ? -12.062 -15.906 7.949 1 87.75 124 ASP B O 1
ATOM 4627 N N . VAL B 1 125 ? -12.297 -14.609 6.113 1 85.25 125 VAL B N 1
ATOM 4628 C CA . VAL B 1 125 ? -10.977 -14.016 6.309 1 85.25 125 VAL B CA 1
ATOM 4629 C C . VAL B 1 125 ? -11.055 -12.945 7.395 1 85.25 125 VAL B C 1
ATOM 4631 O O . VAL B 1 125 ? -10.055 -12.656 8.062 1 85.25 125 VAL B O 1
ATOM 4634 N N . TYR B 1 126 ? -12.195 -12.367 7.523 1 78.62 126 TYR B N 1
ATOM 4635 C CA . TYR B 1 126 ? -12.328 -11.266 8.477 1 78.62 126 TYR B CA 1
ATOM 4636 C C . TYR B 1 126 ? -12.805 -11.773 9.828 1 78.62 126 TYR B C 1
ATOM 4638 O O . TYR B 1 126 ? -13.57 -12.734 9.906 1 78.62 126 TYR B O 1
ATOM 4646 N N . ARG B 1 127 ? -12.172 -11.078 10.852 1 72.38 127 ARG B N 1
ATOM 4647 C CA . ARG B 1 127 ? -12.625 -11.359 12.211 1 72.38 127 ARG B CA 1
ATOM 4648 C C . ARG B 1 127 ? -13.836 -10.508 12.57 1 72.38 127 ARG B C 1
ATOM 4650 O O . ARG B 1 127 ? -13.906 -9.336 12.211 1 72.38 127 ARG B O 1
ATOM 4657 N N . HIS B 1 128 ? -14.844 -11.203 13 1 63.09 128 HIS B N 1
ATOM 4658 C CA . HIS B 1 128 ? -16.047 -10.5 13.43 1 63.09 128 HIS B CA 1
ATOM 4659 C C . HIS B 1 128 ? -15.938 -10.062 14.883 1 63.09 128 HIS B C 1
ATOM 4661 O O . HIS B 1 128 ? -15.305 -10.742 15.695 1 63.09 128 HIS B O 1
ATOM 4667 N N . TYR B 1 129 ? -16.344 -8.758 15.039 1 57.94 129 TYR B N 1
ATOM 4668 C CA . TYR B 1 129 ? -16.359 -8.266 16.422 1 57.94 129 TYR B CA 1
ATOM 4669 C C . TYR B 1 129 ? -17.109 -9.227 17.328 1 57.94 129 TYR B C 1
ATOM 4671 O O . TYR B 1 129 ? -18.281 -9.547 17.078 1 57.94 129 TYR B O 1
ATOM 4679 N N . GLY B 1 130 ? -16.438 -9.781 18.328 1 57.06 130 GLY B N 1
ATOM 4680 C CA . GLY B 1 130 ? -17.031 -10.602 19.375 1 57.06 130 GLY B CA 1
ATOM 4681 C C . GLY B 1 130 ? -17.125 -12.07 19.016 1 57.06 130 GLY B C 1
ATOM 4682 O O . GLY B 1 130 ? -17.391 -12.914 19.859 1 57.06 130 GLY B O 1
ATOM 4683 N N . SER B 1 131 ? -17.156 -12.414 17.766 1 60.31 131 SER B N 1
ATOM 4684 C CA . SER B 1 131 ? -17.484 -13.805 17.469 1 60.31 131 SER B CA 1
ATOM 4685 C C . SER B 1 131 ? -16.344 -14.484 16.719 1 60.31 131 SER B C 1
ATOM 4687 O O . SER B 1 131 ? -16.438 -15.656 16.359 1 60.31 131 SER B O 1
ATOM 4689 N N . GLY B 1 132 ? -15.18 -13.977 16.688 1 72.56 132 GLY B N 1
ATOM 4690 C CA . GLY B 1 132 ? -14.117 -14.633 15.938 1 72.56 132 GLY B CA 1
ATOM 4691 C C . GLY B 1 132 ? -14.391 -14.695 14.445 1 72.56 132 GLY B C 1
ATOM 4692 O O . GLY B 1 132 ? -15.195 -13.922 13.922 1 72.56 132 GLY B O 1
ATOM 4693 N N . LYS B 1 133 ? -13.758 -15.727 13.703 1 78.38 133 LYS B N 1
ATOM 4694 C CA . LYS B 1 133 ? -13.961 -15.875 12.266 1 78.38 133 LYS B CA 1
ATOM 4695 C C . LYS B 1 133 ? -15.172 -16.75 11.961 1 78.38 133 LYS B C 1
ATOM 4697 O O . LYS B 1 133 ? -15.406 -17.75 12.641 1 78.38 133 LYS B O 1
ATOM 4702 N N . LEU B 1 134 ? -16 -16.344 11.047 1 83.06 134 LEU B N 1
ATOM 4703 C CA . LEU B 1 134 ? -17.203 -17.062 10.633 1 83.06 134 LEU B CA 1
ATOM 4704 C C . LEU B 1 134 ? -16.844 -18.297 9.828 1 83.06 134 LEU B C 1
ATOM 4706 O O . LEU B 1 134 ? -15.961 -18.25 8.961 1 83.06 134 LEU B O 1
ATOM 4710 N N . VAL B 1 135 ? -17.406 -19.422 10.289 1 90.06 135 VAL B N 1
ATOM 4711 C CA . VAL B 1 135 ? -17.281 -20.672 9.531 1 90.06 135 VAL B CA 1
ATOM 4712 C C . VAL B 1 135 ? -18.594 -20.984 8.828 1 90.06 135 VAL B C 1
ATOM 4714 O O . VAL B 1 135 ? -19.672 -20.844 9.422 1 90.06 135 VAL B O 1
ATOM 4717 N N . PHE B 1 136 ? -18.5 -21.297 7.52 1 91.69 136 PHE B N 1
ATOM 4718 C CA . PHE B 1 136 ? -19.703 -21.625 6.773 1 91.69 136 PHE B CA 1
ATOM 4719 C C . PHE B 1 136 ? -19.422 -22.703 5.734 1 91.69 136 PHE B C 1
ATOM 4721 O O . PHE B 1 136 ? -18.281 -23.078 5.523 1 91.69 136 PHE B O 1
ATOM 4728 N N . GLN B 1 137 ? -20.5 -23.281 5.188 1 95.94 137 GLN B N 1
ATOM 4729 C CA . GLN B 1 137 ? -20.391 -24.328 4.172 1 95.94 137 GLN B CA 1
ATOM 4730 C C . GLN B 1 137 ? -21.094 -23.906 2.885 1 95.94 137 GLN B C 1
ATOM 4732 O O . GLN B 1 137 ? -22.141 -23.25 2.928 1 95.94 137 GLN B O 1
ATOM 4737 N N . LEU B 1 138 ? -20.516 -24.281 1.776 1 96.81 138 LEU B N 1
ATOM 4738 C CA . LEU B 1 138 ? -21.109 -24.016 0.469 1 96.81 138 LEU B CA 1
ATOM 4739 C C . LEU B 1 138 ? -21.359 -25.312 -0.295 1 96.81 138 LEU B C 1
ATOM 4741 O O . LEU B 1 138 ? -20.438 -26.109 -0.46 1 96.81 138 LEU B O 1
ATOM 4745 N N . PRO B 1 139 ? -22.562 -25.438 -0.738 1 96.94 139 PRO B N 1
ATOM 4746 C CA . PRO B 1 139 ? -22.859 -26.609 -1.567 1 96.94 139 PRO B CA 1
ATOM 4747 C C . PRO B 1 139 ? -22.438 -26.422 -3.021 1 96.94 139 PRO B C 1
ATOM 4749 O O . PRO B 1 139 ? -22.188 -25.297 -3.459 1 96.94 139 PRO B O 1
ATOM 4752 N N . TYR B 1 140 ? -22.297 -27.578 -3.742 1 97.56 140 TYR B N 1
ATOM 4753 C CA . TYR B 1 140 ? -21.969 -27.5 -5.16 1 97.56 140 TYR B CA 1
ATOM 4754 C C . TYR B 1 140 ? -22.547 -28.688 -5.922 1 97.56 140 TYR B C 1
ATOM 4756 O O . TYR B 1 140 ? -22.734 -29.766 -5.355 1 97.56 140 TYR B O 1
ATOM 4764 N N . ASP B 1 141 ? -22.844 -28.406 -7.184 1 97.44 141 ASP B N 1
ATOM 4765 C CA . ASP B 1 141 ? -23.062 -29.469 -8.156 1 97.44 141 ASP B CA 1
ATOM 4766 C C . ASP B 1 141 ? -21.766 -29.828 -8.875 1 97.44 141 ASP B C 1
ATOM 4768 O O . ASP B 1 141 ? -21.5 -31 -9.133 1 97.44 141 ASP B O 1
ATOM 4772 N N . HIS B 1 142 ? -21 -28.828 -9.195 1 97.69 142 HIS B N 1
ATOM 4773 C CA . HIS B 1 142 ? -19.641 -28.953 -9.711 1 97.69 142 HIS B CA 1
ATOM 4774 C C . HIS B 1 142 ? -18.656 -28.156 -8.859 1 97.69 142 HIS B C 1
ATOM 4776 O O . HIS B 1 142 ? -18.922 -27.016 -8.5 1 97.69 142 HIS B O 1
ATOM 4782 N N . LEU B 1 143 ? -17.594 -28.828 -8.477 1 98.69 143 LEU B N 1
ATOM 4783 C CA . LEU B 1 143 ? -16.516 -28.172 -7.742 1 98.69 143 LEU B CA 1
ATOM 4784 C C . LEU B 1 143 ? -15.266 -28.078 -8.602 1 98.69 143 LEU B C 1
ATOM 4786 O O . LEU B 1 143 ? -14.867 -29.047 -9.242 1 98.69 143 LEU B O 1
ATOM 4790 N N . VAL B 1 144 ? -14.68 -26.906 -8.68 1 98.88 144 VAL B N 1
ATOM 4791 C CA . VAL B 1 144 ? -13.414 -26.719 -9.375 1 98.88 144 VAL B CA 1
ATOM 4792 C C . VAL B 1 144 ? -12.352 -26.203 -8.398 1 98.88 144 VAL B C 1
ATOM 4794 O O . VAL B 1 144 ? -12.492 -25.109 -7.848 1 98.88 144 VAL B O 1
ATOM 4797 N N . ILE B 1 145 ? -11.312 -26.969 -8.219 1 98.81 145 ILE B N 1
ATOM 4798 C CA . ILE B 1 145 ? -10.211 -26.609 -7.332 1 98.81 145 ILE B CA 1
ATOM 4799 C C . ILE B 1 145 ? -9.102 -25.938 -8.141 1 98.81 145 ILE B C 1
ATOM 4801 O O . ILE B 1 145 ? -8.438 -26.594 -8.945 1 98.81 145 ILE B O 1
ATOM 4805 N N . ALA B 1 146 ? -8.898 -24.672 -7.98 1 98.69 146 ALA B N 1
ATOM 4806 C CA . ALA B 1 146 ? -7.906 -23.859 -8.68 1 98.69 146 ALA B CA 1
ATOM 4807 C C . ALA B 1 146 ? -7.113 -23 -7.707 1 98.69 146 ALA B C 1
ATOM 4809 O O . ALA B 1 146 ? -6.941 -21.797 -7.934 1 98.69 146 ALA B O 1
ATOM 4810 N N . VAL B 1 147 ? -6.566 -23.578 -6.672 1 97.88 147 VAL B N 1
ATOM 4811 C CA . VAL B 1 147 ? -6.02 -22.828 -5.543 1 97.88 147 VAL B CA 1
ATOM 4812 C C . VAL B 1 147 ? -4.535 -22.562 -5.773 1 97.88 147 VAL B C 1
ATOM 4814 O O . VAL B 1 147 ? -3.902 -21.828 -5.008 1 97.88 147 VAL B O 1
ATOM 4817 N N . GLY B 1 148 ? -3.988 -23.125 -6.797 1 96.31 148 GLY B N 1
ATOM 4818 C CA . GLY B 1 148 ? -2.592 -22.875 -7.113 1 96.31 148 GLY B CA 1
ATOM 4819 C C . GLY B 1 148 ? -1.63 -23.531 -6.141 1 96.31 148 GLY B C 1
ATOM 4820 O O . GLY B 1 148 ? -1.855 -24.672 -5.707 1 96.31 148 GLY B O 1
ATOM 4821 N N . THR B 1 149 ? -0.453 -22.891 -5.984 1 94.81 149 THR B N 1
ATOM 4822 C CA . THR B 1 149 ? 0.631 -23.406 -5.16 1 94.81 149 THR B CA 1
ATOM 4823 C C . THR B 1 149 ? 1.262 -22.297 -4.324 1 94.81 149 THR B C 1
ATOM 4825 O O . THR B 1 149 ? 0.896 -21.141 -4.453 1 94.81 149 THR B O 1
ATOM 4828 N N . LYS B 1 150 ? 2.037 -22.688 -3.385 1 90.88 150 LYS B N 1
ATOM 4829 C CA . LYS B 1 150 ? 2.867 -21.766 -2.623 1 90.88 150 LYS B CA 1
ATOM 4830 C C . LYS B 1 150 ? 4.34 -21.906 -3.002 1 90.88 150 LYS B C 1
ATOM 4832 O O . LYS B 1 150 ? 4.703 -22.781 -3.779 1 90.88 150 LYS B O 1
ATOM 4837 N N . SER B 1 151 ? 5.16 -20.969 -2.482 1 88.56 151 SER B N 1
ATOM 4838 C CA . SER B 1 151 ? 6.598 -21.078 -2.703 1 88.56 151 SER B CA 1
ATOM 4839 C C . SER B 1 151 ? 7.172 -22.297 -1.978 1 88.56 151 SER B C 1
ATOM 4841 O O . SER B 1 151 ? 6.832 -22.547 -0.821 1 88.56 151 SER B O 1
ATOM 4843 N N . SER B 1 152 ? 7.996 -22.969 -2.676 1 89.56 152 SER B N 1
ATOM 4844 C CA . SER B 1 152 ? 8.648 -24.125 -2.059 1 89.56 152 SER B CA 1
ATOM 4845 C C . SER B 1 152 ? 9.867 -23.688 -1.247 1 89.56 152 SER B C 1
ATOM 4847 O O . SER B 1 152 ? 10.641 -22.828 -1.681 1 89.56 152 SER B O 1
ATOM 4849 N N . THR B 1 153 ? 10.016 -24.266 -0.076 1 87.88 153 THR B N 1
ATOM 4850 C CA . THR B 1 153 ? 11.18 -23.984 0.76 1 87.88 153 THR B CA 1
ATOM 4851 C C . THR B 1 153 ? 12.234 -25.078 0.617 1 87.88 153 THR B C 1
ATOM 4853 O O . THR B 1 153 ? 13.375 -24.906 1.048 1 87.88 153 THR B O 1
ATOM 4856 N N . PHE B 1 154 ? 11.828 -26.188 -0.029 1 85.12 154 PHE B N 1
ATOM 4857 C CA . PHE B 1 154 ? 12.672 -27.359 -0.241 1 85.12 154 PHE B CA 1
ATOM 4858 C C . PHE B 1 154 ? 13.258 -27.844 1.078 1 85.12 154 PHE B C 1
ATOM 4860 O O . PHE B 1 154 ? 14.375 -28.359 1.114 1 85.12 154 PHE B O 1
ATOM 4867 N N . GLY B 1 155 ? 12.602 -27.453 2.156 1 85.56 155 GLY B N 1
ATOM 4868 C CA . GLY B 1 155 ? 13.016 -27.922 3.471 1 85.56 155 GLY B CA 1
ATOM 4869 C C . GLY B 1 155 ? 14.234 -27.203 4 1 85.56 155 GLY B C 1
ATOM 4870 O O . GLY B 1 155 ? 14.82 -27.609 5.008 1 85.56 155 GLY B O 1
ATOM 4871 N N . VAL B 1 156 ? 14.711 -26.234 3.336 1 89.69 156 VAL B N 1
ATOM 4872 C CA . VAL B 1 156 ? 15.875 -25.469 3.781 1 89.69 156 VAL B CA 1
ATOM 4873 C C . VAL B 1 156 ? 15.57 -24.797 5.121 1 89.69 156 VAL B C 1
ATOM 4875 O O . VAL B 1 156 ? 14.562 -24.109 5.258 1 89.69 156 VAL B O 1
ATOM 4878 N N . PRO B 1 157 ? 16.453 -25.062 6.105 1 88.88 157 PRO B N 1
ATOM 4879 C CA . PRO B 1 157 ? 16.219 -24.453 7.418 1 88.88 157 PRO B CA 1
ATOM 4880 C C . PRO B 1 157 ? 16.156 -22.938 7.352 1 88.88 157 PRO B C 1
ATOM 4882 O O . PRO B 1 157 ? 16.906 -22.312 6.594 1 88.88 157 PRO B O 1
ATOM 4885 N N . GLY B 1 158 ? 15.227 -22.359 8.078 1 86.31 158 GLY B N 1
ATOM 4886 C CA . GLY B 1 158 ? 15.094 -20.922 8.164 1 86.31 158 GLY B CA 1
ATOM 4887 C C . GLY B 1 158 ? 13.969 -20.359 7.309 1 86.31 158 GLY B C 1
ATOM 4888 O O . GLY B 1 158 ? 13.586 -19.203 7.449 1 86.31 158 GLY B O 1
ATOM 4889 N N . LEU B 1 159 ? 13.461 -21.203 6.422 1 85.94 159 LEU B N 1
ATOM 4890 C CA . LEU B 1 159 ? 12.5 -20.688 5.453 1 85.94 159 LEU B CA 1
ATOM 4891 C C . LEU B 1 159 ? 11.078 -21.094 5.836 1 85.94 159 LEU B C 1
ATOM 4893 O O . LEU B 1 159 ? 10.125 -20.359 5.566 1 85.94 159 LEU B O 1
ATOM 4897 N N . GLN B 1 160 ? 10.953 -22.25 6.406 1 77.62 160 GLN B N 1
ATOM 4898 C CA . GLN B 1 160 ? 9.625 -22.828 6.59 1 77.62 160 GLN B CA 1
ATOM 4899 C C . GLN B 1 160 ? 8.742 -21.906 7.426 1 77.62 160 GLN B C 1
ATOM 4901 O O . GLN B 1 160 ? 7.617 -21.594 7.035 1 77.62 160 GLN B O 1
ATOM 4906 N N . SER B 1 161 ? 9.227 -21.484 8.508 1 74.69 161 SER B N 1
ATOM 4907 C CA . SER B 1 161 ? 8.438 -20.625 9.391 1 74.69 161 SER B CA 1
ATOM 4908 C C . SER B 1 161 ? 8.102 -19.297 8.727 1 74.69 161 SER B C 1
ATOM 4910 O O . SER B 1 161 ? 7.023 -18.734 8.945 1 74.69 161 SER B O 1
ATOM 4912 N N . ARG B 1 162 ? 8.953 -18.906 7.875 1 76.25 162 ARG B N 1
ATOM 4913 C CA . ARG B 1 162 ? 8.758 -17.641 7.184 1 76.25 162 ARG B CA 1
ATOM 4914 C C . ARG B 1 162 ? 7.66 -17.75 6.133 1 76.25 162 ARG B C 1
ATOM 4916 O O . ARG B 1 162 ? 6.867 -16.812 5.957 1 76.25 162 ARG B O 1
ATOM 4923 N N . GLU B 1 163 ? 7.699 -18.828 5.551 1 71.94 163 GLU B N 1
ATOM 4924 C CA . GLU B 1 163 ? 6.688 -19.062 4.527 1 71.94 163 GLU B CA 1
ATOM 4925 C C . GLU B 1 163 ? 5.301 -19.219 5.145 1 71.94 163 GLU B C 1
ATOM 4927 O O . GLU B 1 163 ? 4.309 -18.734 4.59 1 71.94 163 GLU B O 1
ATOM 4932 N N . GLU B 1 164 ? 5.285 -19.75 6.23 1 67.94 164 GLU B N 1
ATOM 4933 C CA . GLU B 1 164 ? 4.02 -20.031 6.906 1 67.94 164 GLU B CA 1
ATOM 4934 C C . GLU B 1 164 ? 3.484 -18.781 7.602 1 67.94 164 GLU B C 1
ATOM 4936 O O . GLU B 1 164 ? 2.271 -18.609 7.734 1 67.94 164 GLU B O 1
ATOM 4941 N N . GLN B 1 165 ? 4.457 -17.953 8.086 1 58.91 165 GLN B N 1
ATOM 4942 C CA . GLN B 1 165 ? 4.059 -16.812 8.906 1 58.91 165 GLN B CA 1
ATOM 4943 C C . GLN B 1 165 ? 3.793 -15.586 8.047 1 58.91 165 GLN B C 1
ATOM 4945 O O . GLN B 1 165 ? 3.385 -14.539 8.562 1 58.91 165 GLN B O 1
ATOM 4950 N N . PHE B 1 166 ? 4.148 -15.836 6.844 1 52.72 166 PHE B N 1
ATOM 4951 C CA . PHE B 1 166 ? 3.941 -14.625 6.051 1 52.72 166 PHE B CA 1
ATOM 4952 C C . PHE B 1 166 ? 2.502 -14.141 6.172 1 52.72 166 PHE B C 1
ATOM 4954 O O . PHE B 1 166 ? 1.566 -14.867 5.836 1 52.72 166 PHE B O 1
ATOM 4961 N N . SER B 1 167 ? 2.268 -13.258 7.176 1 48.5 167 SER B N 1
ATOM 4962 C CA . SER B 1 167 ? 0.968 -12.617 7.344 1 48.5 167 SER B CA 1
ATOM 4963 C C . SER B 1 167 ? 0.872 -11.344 6.516 1 48.5 167 SER B C 1
ATOM 4965 O O . SER B 1 167 ? 1.836 -10.578 6.43 1 48.5 167 SER B O 1
ATOM 4967 N N . PRO B 1 168 ? -0.214 -11.359 5.68 1 42.44 168 PRO B N 1
ATOM 4968 C CA . PRO B 1 168 ? -0.436 -10.164 4.863 1 42.44 168 PRO B CA 1
ATOM 4969 C C . PRO B 1 168 ? -0.203 -8.867 5.641 1 42.44 168 PRO B C 1
ATOM 4971 O O . PRO B 1 168 ? -0.01 -7.809 5.039 1 42.44 168 PRO B O 1
ATOM 4974 N N . THR B 1 169 ? -0.82 -8.938 6.875 1 38.66 169 THR B N 1
ATOM 4975 C CA . THR B 1 169 ? -1.007 -7.719 7.645 1 38.66 169 THR B CA 1
ATOM 4976 C C . THR B 1 169 ? 0.323 -7.223 8.203 1 38.66 169 THR B C 1
ATOM 4978 O O . THR B 1 169 ? 0.381 -6.168 8.844 1 38.66 169 THR B O 1
ATOM 4981 N N . GLY B 1 170 ? 1.513 -7.305 7.914 1 41.12 170 GLY B N 1
ATOM 4982 C CA . GLY B 1 170 ? 2.441 -6.379 8.539 1 41.12 170 GLY B CA 1
ATOM 4983 C C . GLY B 1 170 ? 3.896 -6.734 8.297 1 41.12 170 GLY B C 1
ATOM 4984 O O . GLY B 1 170 ? 4.195 -7.723 7.621 1 41.12 170 GLY B O 1
ATOM 4985 N N . THR B 1 171 ? 4.828 -5.973 9.117 1 43.94 171 THR B N 1
ATOM 4986 C CA . THR B 1 171 ? 6.211 -5.516 9.18 1 43.94 171 THR B CA 1
ATOM 4987 C C . THR B 1 171 ? 7.164 -6.699 9.32 1 43.94 171 THR B C 1
ATOM 4989 O O . THR B 1 171 ? 7.266 -7.301 10.391 1 43.94 171 THR B O 1
ATOM 4992 N N . SER B 1 172 ? 7.066 -7.512 8.406 1 46.19 172 SER B N 1
ATOM 4993 C CA . SER B 1 172 ? 8.008 -8.602 8.641 1 46.19 172 SER B CA 1
ATOM 4994 C C . SER B 1 172 ? 9.414 -8.062 8.922 1 46.19 172 SER B C 1
ATOM 4996 O O . SER B 1 172 ? 9.922 -7.23 8.172 1 46.19 172 SER B O 1
ATOM 4998 N N . LYS B 1 173 ? 9.695 -8.016 10.141 1 57.34 173 LYS B N 1
ATOM 4999 C CA . LYS B 1 173 ? 11.055 -7.824 10.641 1 57.34 173 LYS B CA 1
ATOM 5000 C C . LYS B 1 173 ? 12.039 -8.734 9.922 1 57.34 173 LYS B C 1
ATOM 5002 O O . LYS B 1 173 ? 13.227 -8.766 10.258 1 57.34 173 LYS B O 1
ATOM 5007 N N . ASP B 1 174 ? 11.516 -9.25 8.664 1 72.69 174 ASP B N 1
ATOM 5008 C CA . ASP B 1 174 ? 12.344 -10.281 8.055 1 72.69 174 ASP B CA 1
ATOM 5009 C C . ASP B 1 174 ? 13.148 -9.727 6.887 1 72.69 174 ASP B C 1
ATOM 5011 O O . ASP B 1 174 ? 12.789 -8.703 6.309 1 72.69 174 ASP B O 1
ATOM 5015 N N . ASN B 1 175 ? 14.266 -10.25 6.758 1 84.69 175 ASN B N 1
ATOM 5016 C CA . ASN B 1 175 ? 15.164 -9.914 5.66 1 84.69 175 ASN B CA 1
ATOM 5017 C C . ASN B 1 175 ? 15.062 -10.922 4.52 1 84.69 175 ASN B C 1
ATOM 5019 O O . ASN B 1 175 ? 15.734 -10.773 3.492 1 84.69 175 ASN B O 1
ATOM 5023 N N . VAL B 1 176 ? 14.164 -11.914 4.719 1 90.38 176 VAL B N 1
ATOM 5024 C CA . VAL B 1 176 ? 13.977 -12.977 3.732 1 90.38 176 VAL B CA 1
ATOM 5025 C C . VAL B 1 176 ? 12.547 -12.953 3.211 1 90.38 176 VAL B C 1
ATOM 5027 O O . VAL B 1 176 ? 11.594 -12.992 3.994 1 90.38 176 VAL B O 1
ATOM 5030 N N . PHE B 1 177 ? 12.453 -12.891 1.875 1 91.81 177 PHE B N 1
ATOM 5031 C CA . PHE B 1 177 ? 11.133 -12.703 1.28 1 91.81 177 PHE B CA 1
ATOM 5032 C C . PHE B 1 177 ? 10.906 -13.703 0.148 1 91.81 177 PHE B C 1
ATOM 5034 O O . PHE B 1 177 ? 11.852 -14.094 -0.536 1 91.81 177 PHE B O 1
ATOM 5041 N N . PHE B 1 178 ? 9.672 -14.055 0.06 1 92.88 178 PHE B N 1
ATOM 5042 C CA . PHE B 1 178 ? 9.211 -14.758 -1.133 1 92.88 178 PHE B CA 1
ATOM 5043 C C . PHE B 1 178 ? 8.633 -13.781 -2.148 1 92.88 178 PHE B C 1
ATOM 5045 O O . PHE B 1 178 ? 8.469 -12.594 -1.852 1 92.88 178 PHE B O 1
ATOM 5052 N N . LEU B 1 179 ? 8.438 -14.195 -3.332 1 91.81 179 LEU B N 1
ATOM 5053 C CA . LEU B 1 179 ? 7.887 -13.312 -4.359 1 91.81 179 LEU B CA 1
ATOM 5054 C C . LEU B 1 179 ? 6.809 -14.031 -5.168 1 91.81 179 LEU B C 1
ATOM 5056 O O . LEU B 1 179 ? 7.074 -14.516 -6.27 1 91.81 179 LEU B O 1
ATOM 5060 N N . LYS B 1 180 ? 5.648 -14.047 -4.629 1 89.75 180 LYS B N 1
ATOM 5061 C CA . LYS B 1 180 ? 4.535 -14.742 -5.27 1 89.75 180 LYS B CA 1
ATOM 5062 C C . LYS B 1 180 ? 3.242 -13.938 -5.145 1 89.75 180 LYS B C 1
ATOM 5064 O O . LYS B 1 180 ? 2.361 -14.031 -6.004 1 89.75 180 LYS B O 1
ATOM 5069 N N . GLN B 1 181 ? 3.154 -13.203 -4.137 1 88.25 181 GLN B N 1
ATOM 5070 C CA . GLN B 1 181 ? 1.966 -12.406 -3.844 1 88.25 181 GLN B CA 1
ATOM 5071 C C . GLN B 1 181 ? 2.297 -10.922 -3.791 1 88.25 181 GLN B C 1
ATOM 5073 O O . GLN B 1 181 ? 3.465 -10.539 -3.674 1 88.25 181 GLN B O 1
ATOM 5078 N N . LEU B 1 182 ? 1.269 -10.133 -3.871 1 84.81 182 LEU B N 1
ATOM 5079 C CA . LEU B 1 182 ? 1.449 -8.688 -3.834 1 84.81 182 LEU B CA 1
ATOM 5080 C C . LEU B 1 182 ? 2.08 -8.258 -2.514 1 84.81 182 LEU B C 1
ATOM 5082 O O . LEU B 1 182 ? 2.908 -7.344 -2.488 1 84.81 182 LEU B O 1
ATOM 5086 N N . GLU B 1 183 ? 1.66 -8.852 -1.493 1 84.19 183 GLU B N 1
ATOM 5087 C CA . GLU B 1 183 ? 2.201 -8.508 -0.182 1 84.19 183 GLU B CA 1
ATOM 5088 C C . GLU B 1 183 ? 3.707 -8.75 -0.125 1 84.19 183 GLU B C 1
ATOM 5090 O O . GLU B 1 183 ? 4.434 -8.023 0.554 1 84.19 183 GLU B O 1
ATOM 5095 N N . HIS B 1 184 ? 4.156 -9.789 -0.802 1 89 184 HIS B N 1
ATOM 5096 C CA . HIS B 1 184 ? 5.586 -10.047 -0.9 1 89 184 HIS B CA 1
ATOM 5097 C C . HIS B 1 184 ? 6.305 -8.883 -1.587 1 89 184 HIS B C 1
ATOM 5099 O O . HIS B 1 184 ? 7.316 -8.391 -1.087 1 89 184 HIS B O 1
ATOM 5105 N N . ALA B 1 185 ? 5.73 -8.523 -2.682 1 88.88 185 ALA B N 1
ATOM 5106 C CA . ALA B 1 185 ? 6.336 -7.449 -3.469 1 88.88 185 ALA B CA 1
ATOM 5107 C C . ALA B 1 185 ? 6.414 -6.156 -2.664 1 88.88 185 ALA B C 1
ATOM 5109 O O . ALA B 1 185 ? 7.426 -5.453 -2.701 1 88.88 185 ALA B O 1
ATOM 5110 N N . ARG B 1 186 ? 5.406 -5.855 -1.975 1 86 186 ARG B N 1
ATOM 5111 C CA . ARG B 1 186 ? 5.367 -4.656 -1.147 1 86 186 ARG B CA 1
ATOM 5112 C C . ARG B 1 186 ? 6.426 -4.711 -0.051 1 86 186 ARG B C 1
ATOM 5114 O O . ARG B 1 186 ? 7.125 -3.725 0.194 1 86 186 ARG B O 1
ATOM 5121 N N . SER B 1 187 ? 6.527 -5.824 0.62 1 87.56 187 SER B N 1
ATOM 5122 C CA . SER B 1 187 ? 7.508 -5.984 1.688 1 87.56 187 SER B CA 1
ATOM 5123 C C . SER B 1 187 ? 8.93 -5.863 1.155 1 87.56 187 SER B C 1
ATOM 5125 O O . SER B 1 187 ? 9.789 -5.27 1.808 1 87.56 187 SER B O 1
ATOM 5127 N N . ILE B 1 188 ? 9.117 -6.445 0.045 1 91 188 ILE B N 1
ATOM 5128 C CA . ILE B 1 188 ? 10.43 -6.359 -0.586 1 91 188 ILE B CA 1
ATOM 5129 C C . ILE B 1 188 ? 10.766 -4.902 -0.881 1 91 188 ILE B C 1
ATOM 5131 O O . ILE B 1 188 ? 11.859 -4.434 -0.572 1 91 188 ILE B O 1
ATOM 5135 N N . ARG B 1 189 ? 9.844 -4.199 -1.456 1 87.56 189 ARG B N 1
ATOM 5136 C CA . ARG B 1 189 ? 10.047 -2.793 -1.782 1 87.56 189 ARG B CA 1
ATOM 5137 C C . ARG B 1 189 ? 10.383 -1.984 -0.534 1 87.56 189 ARG B C 1
ATOM 5139 O O . ARG B 1 189 ? 11.336 -1.196 -0.536 1 87.56 189 ARG B O 1
ATOM 5146 N N . HIS B 1 190 ? 9.625 -2.186 0.465 1 84.88 190 HIS B N 1
ATOM 5147 C CA . HIS B 1 190 ? 9.852 -1.472 1.716 1 84.88 190 HIS B CA 1
ATOM 5148 C C . HIS B 1 190 ? 11.242 -1.766 2.273 1 84.88 190 HIS B C 1
ATOM 5150 O O . HIS B 1 190 ? 11.938 -0.855 2.729 1 84.88 190 HIS B O 1
ATOM 5156 N N . ARG B 1 191 ? 11.609 -2.982 2.215 1 88.88 191 ARG B N 1
ATOM 5157 C CA . ARG B 1 191 ? 12.898 -3.373 2.768 1 88.88 191 ARG B CA 1
ATOM 5158 C C . ARG B 1 191 ? 14.047 -2.799 1.941 1 88.88 191 ARG B C 1
ATOM 5160 O O . ARG B 1 191 ? 15.062 -2.375 2.49 1 88.88 191 ARG B O 1
ATOM 5167 N N . ILE B 1 192 ? 13.875 -2.836 0.67 1 90.12 192 ILE B N 1
ATOM 5168 C CA . ILE B 1 192 ? 14.898 -2.273 -0.207 1 90.12 192 ILE B CA 1
ATOM 5169 C C . ILE B 1 192 ? 15.109 -0.799 0.128 1 90.12 192 ILE B C 1
ATOM 5171 O O . ILE B 1 192 ? 16.25 -0.356 0.317 1 90.12 192 ILE B O 1
ATOM 5175 N N . ILE B 1 193 ? 14.086 -0.068 0.233 1 85.06 193 ILE B N 1
ATOM 5176 C CA . ILE B 1 193 ? 14.172 1.355 0.541 1 85.06 193 ILE B CA 1
ATOM 5177 C C . ILE B 1 193 ? 14.797 1.548 1.919 1 85.06 193 ILE B C 1
ATOM 5179 O O . ILE B 1 193 ? 15.664 2.408 2.098 1 85.06 193 ILE B O 1
ATOM 5183 N N . GLU B 1 194 ? 14.359 0.714 2.818 1 86 194 GLU B N 1
ATOM 5184 C CA . GLU B 1 194 ? 14.922 0.782 4.164 1 86 194 GLU B CA 1
ATOM 5185 C C . GLU B 1 194 ? 16.438 0.554 4.145 1 86 194 GLU B C 1
ATOM 5187 O O . GLU B 1 194 ? 17.172 1.244 4.84 1 86 194 GLU B O 1
ATOM 5192 N N . CYS B 1 195 ? 16.828 -0.426 3.389 1 90.19 195 CYS B N 1
ATOM 5193 C CA . CYS B 1 195 ? 18.25 -0.732 3.299 1 90.19 195 CYS B CA 1
ATOM 5194 C C . CYS B 1 195 ? 19.031 0.478 2.811 1 90.19 195 CYS B C 1
ATOM 5196 O O . CYS B 1 195 ? 20.078 0.815 3.377 1 90.19 195 CYS B O 1
ATOM 5198 N N . PHE B 1 196 ? 18.562 1.133 1.827 1 87.69 196 PHE B N 1
ATOM 5199 C CA . PHE B 1 196 ? 19.281 2.283 1.282 1 87.69 196 PHE B CA 1
ATOM 5200 C C . PHE B 1 196 ? 19.25 3.451 2.264 1 87.69 196 PHE B C 1
ATOM 5202 O O . PHE B 1 196 ? 20.25 4.156 2.424 1 87.69 196 PHE B O 1
ATOM 5209 N N . GLU B 1 197 ? 18.109 3.658 2.9 1 84.56 197 GLU B N 1
ATOM 5210 C CA . GLU B 1 197 ? 18.031 4.719 3.898 1 84.56 197 GLU B CA 1
ATOM 5211 C C . GLU B 1 197 ? 19.016 4.492 5.039 1 84.56 197 GLU B C 1
ATOM 5213 O O . GLU B 1 197 ? 19.719 5.414 5.445 1 84.56 197 GLU B O 1
ATOM 5218 N N . ARG B 1 198 ? 19.094 3.309 5.512 1 86.81 198 ARG B N 1
ATOM 5219 C CA . ARG B 1 198 ? 19.984 2.973 6.609 1 86.81 198 ARG B CA 1
ATOM 5220 C C . ARG B 1 198 ? 21.438 3.064 6.176 1 86.81 198 ARG B C 1
ATOM 5222 O O . ARG B 1 198 ? 22.281 3.557 6.922 1 86.81 198 ARG B O 1
ATOM 5229 N N . ALA B 1 199 ? 21.625 2.598 5.027 1 90.06 199 ALA B N 1
ATOM 5230 C CA . ALA B 1 199 ? 23 2.605 4.523 1 90.06 199 ALA B CA 1
ATOM 5231 C C . ALA B 1 199 ? 23.5 4.031 4.32 1 90.06 199 ALA B C 1
ATOM 5233 O O . ALA B 1 199 ? 24.703 4.289 4.398 1 90.06 199 ALA B O 1
ATOM 5234 N N . SER B 1 200 ? 22.609 4.949 4.055 1 85.81 200 SER B N 1
ATOM 5235 C CA . SER B 1 200 ? 22.969 6.34 3.795 1 85.81 200 SER B CA 1
ATOM 5236 C C . SER B 1 200 ? 23.312 7.074 5.09 1 85.81 200 SER B C 1
ATOM 5238 O O . SER B 1 200 ? 23.891 8.164 5.059 1 85.81 200 SER B O 1
ATOM 5240 N N . SER B 1 201 ? 22.984 6.461 6.18 1 83.88 201 SER B N 1
ATOM 5241 C CA . SER B 1 201 ? 23.297 7.078 7.465 1 83.88 201 SER B CA 1
ATOM 5242 C C . SER B 1 201 ? 24.797 7.102 7.719 1 83.88 201 SER B C 1
ATOM 5244 O O . SER B 1 201 ? 25.484 6.09 7.547 1 83.88 201 SER B O 1
ATOM 5246 N N . PRO B 1 202 ? 25.281 8.289 8.156 1 85.69 202 PRO B N 1
ATOM 5247 C CA . PRO B 1 202 ? 26.719 8.352 8.469 1 85.69 202 PRO B CA 1
ATOM 5248 C C . PRO B 1 202 ? 27.062 7.609 9.758 1 85.69 202 PRO B C 1
ATOM 5250 O O . PRO B 1 202 ? 28.25 7.426 10.07 1 85.69 202 PRO B O 1
ATOM 5253 N N . PHE B 1 203 ? 26.125 7.137 10.414 1 84.19 203 PHE B N 1
ATOM 5254 C CA . PHE B 1 203 ? 26.359 6.543 11.727 1 84.19 203 PHE B CA 1
ATOM 5255 C C . PHE B 1 203 ? 26.406 5.023 11.633 1 84.19 203 PHE B C 1
ATOM 5257 O O . PHE B 1 203 ? 26.609 4.34 12.641 1 84.19 203 PHE B O 1
ATOM 5264 N N . VAL B 1 204 ? 26.25 4.488 10.445 1 84.44 204 VAL B N 1
ATOM 5265 C CA . VAL B 1 204 ? 26.312 3.045 10.234 1 84.44 204 VAL B CA 1
ATOM 5266 C C . VAL B 1 204 ? 27.734 2.621 9.922 1 84.44 204 VAL B C 1
ATOM 5268 O O . VAL B 1 204 ? 28.469 3.332 9.219 1 84.44 204 VAL B O 1
ATOM 5271 N N . THR B 1 205 ? 28.141 1.452 10.508 1 87.69 205 THR B N 1
ATOM 5272 C CA . THR B 1 205 ? 29.484 0.946 10.242 1 87.69 205 THR B CA 1
ATOM 5273 C C . THR B 1 205 ? 29.625 0.515 8.789 1 87.69 205 THR B C 1
ATOM 5275 O O . THR B 1 205 ? 28.625 0.227 8.125 1 87.69 205 THR B O 1
ATOM 5278 N N . GLU B 1 206 ? 30.828 0.461 8.336 1 91.06 206 GLU B N 1
ATOM 5279 C CA . GLU B 1 206 ? 31.078 0.046 6.961 1 91.06 206 GLU B CA 1
ATOM 5280 C C . GLU B 1 206 ? 30.641 -1.396 6.73 1 91.06 206 GLU B C 1
ATOM 5282 O O . GLU B 1 206 ? 30.094 -1.724 5.672 1 91.06 206 GLU B O 1
ATOM 5287 N N . ALA B 1 207 ? 30.859 -2.223 7.684 1 90.94 207 ALA B N 1
ATOM 5288 C CA . ALA B 1 207 ? 30.438 -3.619 7.57 1 90.94 207 ALA B CA 1
ATOM 5289 C C . ALA B 1 207 ? 28.922 -3.729 7.453 1 90.94 207 ALA B C 1
ATOM 5291 O O . ALA B 1 207 ? 28.406 -4.48 6.617 1 90.94 207 ALA B O 1
ATOM 5292 N N . GLU B 1 208 ? 28.25 -2.957 8.266 1 90.06 208 GLU B N 1
ATOM 5293 C CA . GLU B 1 208 ? 26.797 -2.959 8.219 1 90.06 208 GLU B CA 1
ATOM 5294 C C . GLU B 1 208 ? 26.281 -2.359 6.918 1 90.06 208 GLU B C 1
ATOM 5296 O O . GLU B 1 208 ? 25.297 -2.848 6.348 1 90.06 208 GLU B O 1
ATOM 5301 N N . ARG B 1 209 ? 26.969 -1.333 6.465 1 92.5 209 ARG B N 1
ATOM 5302 C CA . ARG B 1 209 ? 26.609 -0.707 5.199 1 92.5 209 ARG B CA 1
ATOM 5303 C C . ARG B 1 209 ? 26.734 -1.694 4.043 1 92.5 209 ARG B C 1
ATOM 5305 O O . ARG B 1 209 ? 25.828 -1.807 3.215 1 92.5 209 ARG B O 1
ATOM 5312 N N . THR B 1 210 ? 27.812 -2.434 4.09 1 94.75 210 THR B N 1
ATOM 5313 C CA . THR B 1 210 ? 28.047 -3.43 3.047 1 94.75 210 THR B CA 1
ATOM 5314 C C . THR B 1 210 ? 26.969 -4.523 3.1 1 94.75 210 THR B C 1
ATOM 5316 O O . THR B 1 210 ? 26.438 -4.926 2.064 1 94.75 210 THR B O 1
ATOM 5319 N N . ARG B 1 211 ? 26.641 -4.949 4.238 1 94.31 211 ARG B N 1
ATOM 5320 C CA . ARG B 1 211 ? 25.625 -5.98 4.391 1 94.31 211 ARG B CA 1
ATOM 5321 C C . ARG B 1 211 ? 24.266 -5.484 3.895 1 94.31 211 ARG B C 1
ATOM 5323 O O . ARG B 1 211 ? 23.578 -6.184 3.148 1 94.31 211 ARG B O 1
ATOM 5330 N N . LEU B 1 212 ? 23.938 -4.25 4.328 1 93 212 LEU B N 1
ATOM 5331 C CA . LEU B 1 212 ? 22.656 -3.652 3.969 1 93 212 LEU B CA 1
ATOM 5332 C C . LEU B 1 212 ? 22.516 -3.529 2.455 1 93 212 LEU B C 1
ATOM 5334 O O . LEU B 1 212 ? 21.422 -3.648 1.914 1 93 212 LEU B O 1
ATOM 5338 N N . LEU B 1 213 ? 23.672 -3.322 1.817 1 96.06 213 LEU B N 1
ATOM 5339 C CA . LEU B 1 213 ? 23.641 -3.053 0.384 1 96.06 213 LEU B CA 1
ATOM 5340 C C . LEU B 1 213 ? 23.938 -4.316 -0.413 1 96.06 213 LEU B C 1
ATOM 5342 O O . LEU B 1 213 ? 24.25 -4.242 -1.605 1 96.06 213 LEU B O 1
ATOM 5346 N N . THR B 1 214 ? 23.859 -5.488 0.207 1 97.44 214 THR B N 1
ATOM 5347 C CA . THR B 1 214 ? 23.984 -6.773 -0.472 1 97.44 214 THR B CA 1
ATOM 5348 C C . THR B 1 214 ? 22.609 -7.418 -0.654 1 97.44 214 THR B C 1
ATOM 5350 O O . THR B 1 214 ? 21.891 -7.648 0.322 1 97.44 214 THR B O 1
ATOM 5353 N N . PHE B 1 215 ? 22.266 -7.699 -1.885 1 97.44 215 PHE B N 1
ATOM 5354 C CA . PHE B 1 215 ? 20.984 -8.297 -2.254 1 97.44 215 PHE B CA 1
ATOM 5355 C C . PHE B 1 215 ? 21.188 -9.695 -2.818 1 97.44 215 PHE B C 1
ATOM 5357 O O . PHE B 1 215 ? 21.891 -9.875 -3.814 1 97.44 215 PHE B O 1
ATOM 5364 N N . VAL B 1 216 ? 20.562 -10.656 -2.168 1 98 216 VAL B N 1
ATOM 5365 C CA . VAL B 1 216 ? 20.719 -12.055 -2.574 1 98 216 VAL B CA 1
ATOM 5366 C C . VAL B 1 216 ? 19.406 -12.57 -3.154 1 98 216 VAL B C 1
ATOM 5368 O O . VAL B 1 216 ? 18.344 -12.398 -2.553 1 98 216 VAL B O 1
ATOM 5371 N N . VAL B 1 217 ? 19.469 -13.117 -4.305 1 97.75 217 VAL B N 1
ATOM 5372 C CA . VAL B 1 217 ? 18.344 -13.766 -4.957 1 97.75 217 VAL B CA 1
ATOM 5373 C C . VAL B 1 217 ? 18.625 -15.258 -5.109 1 97.75 217 VAL B C 1
ATOM 5375 O O . VAL B 1 217 ? 19.625 -15.648 -5.711 1 97.75 217 VAL B O 1
ATOM 5378 N N . VAL B 1 218 ? 17.734 -16.047 -4.535 1 97.06 218 VAL B N 1
ATOM 5379 C CA . VAL B 1 218 ? 17.922 -17.484 -4.613 1 97.06 218 VAL B CA 1
ATOM 5380 C C . VAL B 1 218 ? 16.938 -18.078 -5.629 1 97.06 218 VAL B C 1
ATOM 5382 O O . VAL B 1 218 ? 15.727 -17.922 -5.5 1 97.06 218 VAL B O 1
ATOM 5385 N N . GLY B 1 219 ? 17.453 -18.828 -6.57 1 94.81 219 GLY B N 1
ATOM 5386 C CA . GLY B 1 219 ? 16.688 -19.359 -7.695 1 94.81 219 GLY B CA 1
ATOM 5387 C C . GLY B 1 219 ? 17.047 -18.703 -9.016 1 94.81 219 GLY B C 1
ATOM 5388 O O . GLY B 1 219 ? 17.281 -17.5 -9.07 1 94.81 219 GLY B O 1
ATOM 5389 N N . GLY B 1 220 ? 17.078 -19.453 -10.055 1 92.38 220 GLY B N 1
ATOM 53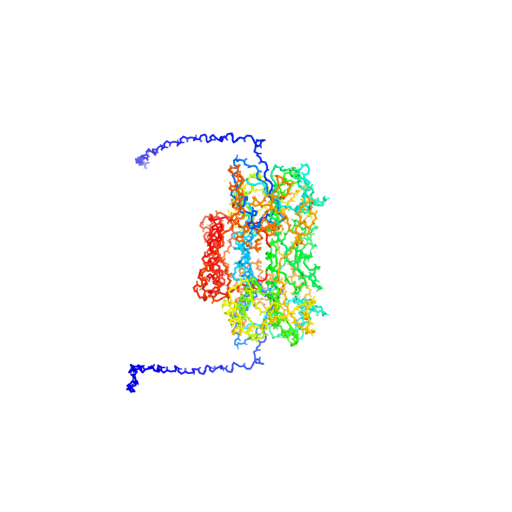90 C CA . GLY B 1 220 ? 17.453 -18.938 -11.359 1 92.38 220 GLY B CA 1
ATOM 5391 C C . GLY B 1 220 ? 16.328 -18.938 -12.367 1 92.38 220 GLY B C 1
ATOM 5392 O O . GLY B 1 220 ? 16.547 -18.922 -13.57 1 92.38 220 GLY B O 1
ATOM 5393 N N . GLY B 1 221 ? 15.117 -18.906 -11.906 1 90.12 221 GLY B N 1
ATOM 5394 C CA . GLY B 1 221 ? 13.969 -18.906 -12.797 1 90.12 221 GLY B CA 1
ATOM 5395 C C . GLY B 1 221 ? 13.602 -17.516 -13.297 1 90.12 221 GLY B C 1
ATOM 5396 O O . GLY B 1 221 ? 14.273 -16.547 -12.969 1 90.12 221 GLY B O 1
ATOM 5397 N N . PRO B 1 222 ? 12.562 -17.438 -14.125 1 86.62 222 PRO B N 1
ATOM 5398 C CA . PRO B 1 222 ? 12.172 -16.172 -14.727 1 86.62 222 PRO B CA 1
ATOM 5399 C C . PRO B 1 222 ? 11.875 -15.086 -13.68 1 86.62 222 PRO B C 1
ATOM 5401 O O . PRO B 1 222 ? 12.289 -13.938 -13.844 1 86.62 222 PRO B O 1
ATOM 5404 N N . THR B 1 223 ? 11.172 -15.43 -12.602 1 90.19 223 THR B N 1
ATOM 5405 C CA . THR B 1 223 ? 10.828 -14.469 -11.555 1 90.19 223 THR B CA 1
ATOM 5406 C C . THR B 1 223 ? 12.086 -13.852 -10.953 1 90.19 223 THR B C 1
ATOM 5408 O O . THR B 1 223 ? 12.164 -12.633 -10.781 1 90.19 223 THR B O 1
ATOM 5411 N N . SER B 1 224 ? 13.055 -14.656 -10.68 1 93.5 224 SER B N 1
ATOM 5412 C CA . SER B 1 224 ? 14.312 -14.195 -10.102 1 93.5 224 SER B CA 1
ATOM 5413 C C . SER B 1 224 ? 15.047 -13.266 -11.062 1 93.5 224 SER B C 1
ATOM 5415 O O . SER B 1 224 ? 15.547 -12.211 -10.648 1 93.5 224 SER B O 1
ATOM 5417 N N . ILE B 1 225 ? 15.07 -13.703 -12.266 1 90.56 225 ILE B N 1
ATOM 5418 C CA . ILE B 1 225 ? 15.812 -12.938 -13.266 1 90.56 225 ILE B CA 1
ATOM 5419 C C . ILE B 1 225 ? 15.125 -11.594 -13.492 1 90.56 225 ILE B C 1
ATOM 5421 O O . ILE B 1 225 ? 15.789 -10.555 -13.578 1 90.56 225 ILE B O 1
ATOM 5425 N N . GLU B 1 226 ? 13.867 -11.625 -13.586 1 88.75 226 GLU B N 1
ATOM 5426 C CA . GLU B 1 226 ? 13.102 -10.391 -13.766 1 88.75 226 GLU B CA 1
ATOM 5427 C C . GLU B 1 226 ? 13.281 -9.453 -12.578 1 88.75 226 GLU B C 1
ATOM 5429 O O . GLU B 1 226 ? 13.492 -8.25 -12.75 1 88.75 226 GLU B O 1
ATOM 5434 N N . PHE B 1 227 ? 13.203 -9.969 -11.422 1 93.5 227 PHE B N 1
ATOM 5435 C CA . PHE B 1 227 ? 13.406 -9.164 -10.227 1 93.5 227 PHE B CA 1
ATOM 5436 C C . PHE B 1 227 ? 14.805 -8.562 -10.211 1 93.5 227 PHE B C 1
ATOM 5438 O O . PHE B 1 227 ? 14.961 -7.359 -9.977 1 93.5 227 PHE B O 1
ATOM 5445 N N . THR B 1 228 ? 15.773 -9.43 -10.453 1 94.06 228 THR B N 1
ATOM 5446 C CA . THR B 1 228 ? 17.156 -8.984 -10.453 1 94.06 228 THR B CA 1
ATOM 5447 C C . THR B 1 228 ? 17.359 -7.852 -11.461 1 94.06 228 THR B C 1
ATOM 5449 O O . THR B 1 228 ? 18.016 -6.848 -11.148 1 94.06 228 THR B O 1
ATOM 5452 N N . SER B 1 229 ? 16.781 -8.039 -12.602 1 89.25 229 SER B N 1
ATOM 5453 C CA . SER B 1 229 ? 16.922 -7.031 -13.648 1 89.25 229 SER B CA 1
ATOM 5454 C C . SER B 1 229 ? 16.281 -5.715 -13.242 1 89.25 229 SER B C 1
ATOM 5456 O O . SER B 1 229 ? 16.844 -4.645 -13.445 1 89.25 229 SER B O 1
ATOM 5458 N N . GLU B 1 230 ? 15.094 -5.785 -12.664 1 86.38 230 GLU B N 1
ATOM 5459 C CA . GLU B 1 230 ? 14.414 -4.594 -12.164 1 86.38 230 GLU B CA 1
ATOM 5460 C C . GLU B 1 230 ? 15.234 -3.898 -11.086 1 86.38 230 GLU B C 1
ATOM 5462 O O . GLU B 1 230 ? 15.32 -2.668 -11.062 1 86.38 230 GLU B O 1
ATOM 5467 N N . LEU B 1 231 ? 15.773 -4.695 -10.219 1 90.69 231 LEU B N 1
ATOM 5468 C CA . LEU B 1 231 ? 16.594 -4.156 -9.141 1 90.69 231 LEU B CA 1
ATOM 5469 C C . LEU B 1 231 ? 17.812 -3.443 -9.695 1 90.69 231 LEU B C 1
ATOM 5471 O O . LEU B 1 231 ? 18.172 -2.357 -9.234 1 90.69 231 LEU B O 1
ATOM 5475 N N . CYS B 1 232 ? 18.469 -4.043 -10.672 1 88.94 232 CYS B N 1
ATOM 5476 C CA . CYS B 1 232 ? 19.609 -3.42 -11.32 1 88.94 232 CYS B CA 1
ATOM 5477 C C . CYS B 1 232 ? 19.25 -2.053 -11.883 1 88.94 232 CYS B C 1
ATOM 5479 O O . CYS B 1 232 ? 19.984 -1.082 -11.695 1 88.94 232 CYS B O 1
ATOM 5481 N N . ASP B 1 233 ? 18.172 -1.98 -12.562 1 82.25 233 ASP B N 1
ATOM 5482 C CA . ASP B 1 233 ? 17.703 -0.723 -13.148 1 82.25 233 ASP B CA 1
ATOM 5483 C C . ASP B 1 233 ? 17.438 0.318 -12.062 1 82.25 233 ASP B C 1
ATOM 5485 O O . ASP B 1 233 ? 17.797 1.487 -12.211 1 82.25 233 ASP B O 1
ATOM 5489 N N . PHE B 1 234 ? 16.828 -0.063 -11.023 1 84.56 234 PHE B N 1
ATOM 5490 C CA . PHE B 1 234 ? 16.531 0.816 -9.906 1 84.56 234 PHE B CA 1
ATOM 5491 C C . PHE B 1 234 ? 17.812 1.406 -9.32 1 84.56 234 PHE B C 1
ATOM 5493 O O . PHE B 1 234 ? 17.875 2.607 -9.047 1 84.56 234 PHE B O 1
ATOM 5500 N N . ILE B 1 235 ? 18.75 0.54 -9.102 1 84.69 235 ILE B N 1
ATOM 5501 C CA . ILE B 1 235 ? 20.016 0.965 -8.516 1 84.69 235 ILE B CA 1
ATOM 5502 C C . ILE B 1 235 ? 20.719 1.939 -9.453 1 84.69 235 ILE B C 1
ATOM 5504 O O . ILE B 1 235 ? 21.188 2.994 -9.031 1 84.69 235 ILE B O 1
ATOM 5508 N N . ARG B 1 236 ? 20.734 1.632 -10.656 1 80.31 236 ARG B N 1
ATOM 5509 C CA . ARG B 1 236 ? 21.469 2.412 -11.641 1 80.31 236 ARG B CA 1
ATOM 5510 C C . ARG B 1 236 ? 20.812 3.77 -11.867 1 80.31 236 ARG B C 1
ATOM 5512 O O . ARG B 1 236 ? 21.5 4.785 -11.992 1 80.31 236 ARG B O 1
ATOM 5519 N N . HIS B 1 237 ? 19.562 3.818 -11.922 1 75.44 237 HIS B N 1
ATOM 5520 C CA . HIS B 1 237 ? 18.875 5.039 -12.328 1 75.44 237 HIS B CA 1
ATOM 5521 C C . HIS B 1 237 ? 18.359 5.812 -11.125 1 75.44 237 HIS B C 1
ATOM 5523 O O . HIS B 1 237 ? 18.547 7.027 -11.031 1 75.44 237 HIS B O 1
ATOM 5529 N N . ASP B 1 238 ? 17.734 5.164 -10.188 1 76.88 238 ASP B N 1
ATOM 5530 C CA . ASP B 1 238 ? 17.031 5.84 -9.094 1 76.88 238 ASP B CA 1
ATOM 5531 C C . ASP B 1 238 ? 17.953 6.043 -7.895 1 76.88 238 ASP B C 1
ATOM 5533 O O . ASP B 1 238 ? 18.062 7.156 -7.371 1 76.88 238 ASP B O 1
ATOM 5537 N N . VAL B 1 239 ? 18.609 4.992 -7.512 1 77.31 239 VAL B N 1
ATOM 5538 C CA . VAL B 1 239 ? 19.469 5.074 -6.34 1 77.31 239 VAL B CA 1
ATOM 5539 C C . VAL B 1 239 ? 20.609 6.047 -6.605 1 77.31 239 VAL B C 1
ATOM 5541 O O . VAL B 1 239 ? 20.984 6.836 -5.73 1 77.31 239 VAL B O 1
ATOM 5544 N N . SER B 1 240 ? 21.125 6.004 -7.75 1 75.94 240 SER B N 1
ATOM 5545 C CA . SER B 1 240 ? 22.234 6.898 -8.094 1 75.94 240 SER B CA 1
ATOM 5546 C C . SER B 1 240 ? 21.812 8.359 -7.996 1 75.94 240 SER B C 1
ATOM 5548 O O . SER B 1 240 ? 22.625 9.227 -7.672 1 75.94 240 SER B O 1
ATOM 5550 N N . GLN B 1 241 ? 20.594 8.586 -8.188 1 73.31 241 GLN B N 1
ATOM 5551 C CA . GLN B 1 241 ? 20.062 9.953 -8.133 1 73.31 241 GLN B CA 1
ATOM 5552 C C . GLN B 1 241 ? 19.734 10.359 -6.699 1 73.31 241 GLN B C 1
ATOM 5554 O O . GLN B 1 241 ? 20.047 11.477 -6.277 1 73.31 241 GLN B O 1
ATOM 5559 N N . TRP B 1 242 ? 19.203 9.477 -5.949 1 75.62 242 TRP B N 1
ATOM 5560 C CA . TRP B 1 242 ? 18.656 9.828 -4.645 1 75.62 242 TRP B CA 1
ATOM 5561 C C . TRP B 1 242 ? 19.672 9.586 -3.537 1 75.62 242 TRP B C 1
ATOM 5563 O O . TRP B 1 242 ? 19.625 10.234 -2.49 1 75.62 242 TRP B O 1
ATOM 5573 N N . TYR B 1 243 ? 20.5 8.578 -3.75 1 80.25 243 TYR B N 1
ATOM 5574 C CA . TYR B 1 243 ? 21.547 8.211 -2.801 1 80.25 243 TYR B CA 1
ATOM 5575 C C . TYR B 1 243 ? 22.922 8.297 -3.447 1 80.25 243 TYR B C 1
ATOM 5577 O O . TYR B 1 243 ? 23.625 7.285 -3.57 1 80.25 243 TYR B O 1
ATOM 5585 N N . SER B 1 244 ? 23.312 9.453 -3.758 1 76.19 244 SER B N 1
ATOM 5586 C CA . SER B 1 244 ? 24.531 9.672 -4.535 1 76.19 244 SER B CA 1
ATOM 5587 C C . SER B 1 244 ? 25.766 9.148 -3.803 1 76.19 244 SER B C 1
ATOM 5589 O O . SER B 1 244 ? 26.719 8.695 -4.434 1 76.19 244 SER B O 1
ATOM 5591 N N . ASP B 1 245 ? 25.672 9.086 -2.561 1 80 245 ASP B N 1
ATOM 5592 C CA . ASP B 1 245 ? 26.812 8.664 -1.764 1 80 245 ASP B CA 1
ATOM 5593 C C . ASP B 1 245 ? 26.953 7.148 -1.77 1 80 245 ASP B C 1
ATOM 5595 O O . ASP B 1 245 ? 28 6.617 -1.369 1 80 245 ASP B O 1
ATOM 5599 N N . LEU B 1 246 ? 25.984 6.52 -2.184 1 84.5 246 LEU B N 1
ATOM 5600 C CA . LEU B 1 246 ? 26 5.062 -2.156 1 84.5 246 LEU B CA 1
ATOM 5601 C C . LEU B 1 246 ? 26.188 4.496 -3.559 1 84.5 246 LEU B C 1
ATOM 5603 O O . LEU B 1 246 ? 26.031 3.291 -3.773 1 84.5 246 LEU B O 1
ATOM 5607 N N . LYS B 1 247 ? 26.625 5.367 -4.359 1 77.44 247 LYS B N 1
ATOM 5608 C CA . LYS B 1 247 ? 26.781 4.918 -5.742 1 77.44 247 LYS B CA 1
ATOM 5609 C C . LYS B 1 247 ? 27.812 3.797 -5.848 1 77.44 247 LYS B C 1
ATOM 5611 O O . LYS B 1 247 ? 28.891 3.881 -5.258 1 77.44 247 LYS B O 1
ATOM 5616 N N . HIS B 1 248 ? 27.547 2.643 -6.371 1 75.62 248 HIS B N 1
ATOM 5617 C CA . HIS B 1 248 ? 28.422 1.533 -6.719 1 75.62 248 HIS B CA 1
ATOM 5618 C C . HIS B 1 248 ? 28.781 0.703 -5.488 1 75.62 248 HIS B C 1
ATOM 5620 O O . HIS B 1 248 ? 29.781 -0.018 -5.484 1 75.62 248 HIS B O 1
ATOM 5626 N N . SER B 1 249 ? 28.031 0.833 -4.488 1 84 249 SER B N 1
ATOM 5627 C CA . SER B 1 249 ? 28.328 0.1 -3.26 1 84 249 SER B CA 1
ATOM 5628 C C . SER B 1 249 ? 27.469 -1.161 -3.154 1 84 249 SER B C 1
ATOM 5630 O O . SER B 1 249 ? 27.656 -1.969 -2.242 1 84 249 SER B O 1
ATOM 5632 N N . GLN B 1 250 ? 26.656 -1.342 -4.133 1 91.25 250 GLN B N 1
ATOM 5633 C CA . GLN B 1 250 ? 25.688 -2.428 -4.012 1 91.25 250 GLN B CA 1
ATOM 5634 C C . GLN B 1 250 ? 26.25 -3.725 -4.598 1 91.25 250 GLN B C 1
ATOM 5636 O O . GLN B 1 250 ? 27 -3.697 -5.57 1 91.25 250 GLN B O 1
ATOM 5641 N N . LYS B 1 251 ? 25.906 -4.801 -4.004 1 95.75 251 LYS B N 1
ATOM 5642 C CA . LYS B 1 251 ? 26.203 -6.145 -4.496 1 95.75 251 LYS B CA 1
ATOM 5643 C C . LYS B 1 251 ? 24.922 -6.945 -4.707 1 95.75 251 LYS B C 1
ATOM 5645 O O . LYS B 1 251 ? 24.094 -7.039 -3.807 1 95.75 251 LYS B O 1
ATOM 5650 N N . ILE B 1 252 ? 24.734 -7.41 -5.906 1 97.06 252 ILE B N 1
ATOM 5651 C CA . ILE B 1 252 ? 23.625 -8.289 -6.223 1 97.06 252 ILE B CA 1
ATOM 5652 C C . ILE B 1 252 ? 24.141 -9.688 -6.547 1 97.06 252 ILE B C 1
ATOM 5654 O O . ILE B 1 252 ? 25.016 -9.852 -7.406 1 97.06 252 ILE B O 1
ATOM 5658 N N . ILE B 1 253 ? 23.609 -10.695 -5.859 1 98.06 253 ILE B N 1
ATOM 5659 C CA . ILE B 1 253 ? 24.078 -12.07 -6.016 1 98.06 253 ILE B CA 1
ATOM 5660 C C . ILE B 1 253 ? 22.891 -12.977 -6.336 1 98.06 253 ILE B C 1
ATOM 5662 O O . ILE B 1 253 ? 21.891 -12.992 -5.609 1 98.06 253 ILE B O 1
ATOM 5666 N N . VAL B 1 254 ? 22.969 -13.695 -7.426 1 97.62 254 VAL B N 1
ATOM 5667 C CA . VAL B 1 254 ? 21.984 -14.711 -7.773 1 97.62 254 VAL B CA 1
ATOM 5668 C C . VAL B 1 254 ? 22.562 -16.109 -7.531 1 97.62 254 VAL B C 1
ATOM 5670 O O . VAL B 1 254 ? 23.641 -16.422 -8.039 1 97.62 254 VAL B O 1
ATOM 5673 N N . ILE B 1 255 ? 21.875 -16.859 -6.754 1 97.44 255 ILE B N 1
ATOM 5674 C CA . ILE B 1 255 ? 22.312 -18.219 -6.441 1 97.44 255 ILE B CA 1
ATOM 5675 C C . ILE B 1 255 ? 21.375 -19.234 -7.113 1 97.44 255 ILE B C 1
ATOM 5677 O O . ILE B 1 255 ? 20.156 -19.172 -6.941 1 97.44 255 ILE B O 1
ATOM 5681 N N . GLU B 1 256 ? 21.906 -20.094 -7.887 1 95.75 256 GLU B N 1
ATOM 5682 C CA . GLU B 1 256 ? 21.172 -21.125 -8.602 1 95.75 256 GLU B CA 1
ATOM 5683 C C . GLU B 1 256 ? 21.812 -22.5 -8.414 1 95.75 256 GLU B C 1
ATOM 5685 O O . GLU B 1 256 ? 23.016 -22.656 -8.594 1 95.75 256 GLU B O 1
ATOM 5690 N N . ALA B 1 257 ? 21 -23.438 -8.016 1 92.62 257 ALA B N 1
ATOM 5691 C CA . ALA B 1 257 ? 21.484 -24.797 -7.789 1 92.62 257 ALA B CA 1
ATOM 5692 C C . ALA B 1 257 ? 21.891 -25.453 -9.102 1 92.62 257 ALA B C 1
ATOM 5694 O O . ALA B 1 257 ? 22.812 -26.281 -9.133 1 92.62 257 ALA B O 1
ATOM 5695 N N . GLY B 1 258 ? 21.266 -25.156 -10.164 1 91.88 258 GLY B N 1
ATOM 5696 C CA . GLY B 1 258 ? 21.547 -25.719 -11.469 1 91.88 258 GLY B CA 1
ATOM 5697 C C . GLY B 1 258 ? 22.734 -25.078 -12.156 1 91.88 258 GLY B C 1
ATOM 5698 O O . GLY B 1 258 ? 23.312 -24.109 -11.633 1 91.88 258 GLY B O 1
ATOM 5699 N N . LYS B 1 259 ? 23.016 -25.562 -13.305 1 92 259 LYS B N 1
ATOM 5700 C CA . LYS B 1 259 ? 24.188 -25.109 -14.055 1 92 259 LYS B CA 1
ATOM 5701 C C . LYS B 1 259 ? 23.938 -23.766 -14.734 1 92 259 LYS B C 1
ATOM 5703 O O . LYS B 1 259 ? 24.859 -22.969 -14.906 1 92 259 LYS B O 1
ATOM 5708 N N . HIS B 1 260 ? 22.688 -23.594 -15.172 1 91.94 260 HIS B N 1
ATOM 5709 C CA . HIS B 1 260 ? 22.344 -22.391 -15.93 1 91.94 260 HIS B CA 1
ATOM 5710 C C . HIS B 1 260 ? 21.109 -21.703 -15.352 1 91.94 260 HIS B C 1
ATOM 5712 O O . HIS B 1 260 ? 20.297 -22.344 -14.695 1 91.94 260 HIS B O 1
ATOM 5718 N N . LEU B 1 261 ? 21.094 -20.391 -15.547 1 91.5 261 LEU B N 1
ATOM 5719 C CA . LEU B 1 261 ? 19.844 -19.672 -15.289 1 91.5 261 LEU B CA 1
ATOM 5720 C C . LEU B 1 261 ? 18.812 -19.984 -16.359 1 91.5 261 LEU B C 1
ATOM 5722 O O . LEU B 1 261 ? 19.156 -20.328 -17.5 1 91.5 261 LEU B O 1
ATOM 5726 N N . LEU B 1 262 ? 17.594 -19.859 -15.969 1 86.38 262 LEU B N 1
ATOM 5727 C CA . LEU B 1 262 ? 16.5 -20.156 -16.891 1 86.38 262 LEU B CA 1
ATOM 5728 C C . LEU B 1 262 ? 16.703 -21.516 -17.547 1 86.38 262 LEU B C 1
ATOM 5730 O O . LEU B 1 262 ? 16.656 -21.641 -18.781 1 86.38 262 LEU B O 1
ATOM 5734 N N . GLY B 1 263 ? 16.797 -22.484 -16.766 1 80.5 263 GLY B N 1
ATOM 5735 C CA . GLY B 1 263 ? 17.125 -23.828 -17.219 1 80.5 263 GLY B CA 1
ATOM 5736 C C . GLY B 1 263 ? 16.125 -24.375 -18.203 1 80.5 263 GLY B C 1
ATOM 5737 O O . GLY B 1 263 ? 16.453 -25.266 -19 1 80.5 263 GLY B O 1
ATOM 5738 N N . ASN B 1 264 ? 14.938 -23.844 -18.25 1 76.5 264 ASN B N 1
ATOM 5739 C CA . ASN B 1 264 ? 13.898 -24.344 -19.141 1 76.5 264 ASN B CA 1
ATOM 5740 C C . ASN B 1 264 ? 13.914 -23.625 -20.484 1 76.5 264 ASN B C 1
ATOM 5742 O O . ASN B 1 264 ? 13.117 -23.938 -21.375 1 76.5 264 ASN B O 1
ATOM 5746 N N . PHE B 1 265 ? 14.82 -22.688 -20.625 1 77.75 265 PHE B N 1
ATOM 5747 C CA . PHE B 1 265 ? 14.961 -21.938 -21.875 1 77.75 265 PHE B CA 1
ATOM 5748 C C . PHE B 1 265 ? 16.078 -22.531 -22.734 1 77.75 265 PHE B C 1
ATOM 5750 O O . PHE B 1 265 ? 16.859 -23.359 -22.266 1 77.75 265 PHE B O 1
ATOM 5757 N N . ASP B 1 266 ? 15.984 -22.109 -23.969 1 80.94 266 ASP B N 1
ATOM 5758 C CA . ASP B 1 266 ? 17.094 -22.469 -24.859 1 80.94 266 ASP B CA 1
ATOM 5759 C C . ASP B 1 266 ? 18.422 -21.984 -24.297 1 80.94 266 ASP B C 1
ATOM 5761 O O . ASP B 1 266 ? 18.516 -20.875 -23.75 1 80.94 266 ASP B O 1
ATOM 5765 N N . SER B 1 267 ? 19.406 -22.797 -24.547 1 85.12 267 SER B N 1
ATOM 5766 C CA . SER B 1 267 ? 20.734 -22.531 -23.984 1 85.12 267 SER B CA 1
ATOM 5767 C C . SER B 1 267 ? 21.266 -21.172 -24.469 1 85.12 267 SER B C 1
ATOM 5769 O O . SER B 1 267 ? 21.938 -20.469 -23.703 1 85.12 267 SER B O 1
ATOM 5771 N N . SER B 1 268 ? 20.922 -20.828 -25.641 1 84.19 268 SER B N 1
ATOM 5772 C CA . SER B 1 268 ? 21.422 -19.562 -26.156 1 84.19 268 SER B CA 1
ATOM 5773 C C . SER B 1 268 ? 20.812 -18.375 -25.406 1 84.19 268 SER B C 1
ATOM 5775 O O . SER B 1 268 ? 21.484 -17.359 -25.188 1 84.19 268 SER B O 1
ATOM 5777 N N . LEU B 1 269 ? 19.656 -18.562 -25.047 1 83.38 269 LEU B N 1
ATOM 5778 C CA . LEU B 1 269 ? 19 -17.516 -24.297 1 83.38 269 LEU B CA 1
ATOM 5779 C C . LEU B 1 269 ? 19.531 -17.453 -22.875 1 83.38 269 LEU B C 1
ATOM 5781 O O . LEU B 1 269 ? 19.719 -16.359 -22.328 1 83.38 269 LEU B O 1
ATOM 5785 N N . SER B 1 270 ? 19.75 -18.625 -22.312 1 88.62 270 SER B N 1
ATOM 5786 C CA . SER B 1 270 ? 20.344 -18.688 -20.984 1 88.62 270 SER B CA 1
ATOM 5787 C C . SER B 1 270 ? 21.703 -18 -20.938 1 88.62 270 SER B C 1
ATOM 5789 O O . SER B 1 270 ? 21.984 -17.219 -20.031 1 88.62 270 SER B O 1
ATOM 5791 N N . ASP B 1 271 ? 22.469 -18.281 -21.938 1 89.81 271 ASP B N 1
ATOM 5792 C CA . ASP B 1 271 ? 23.781 -17.688 -22.047 1 89.81 271 ASP B CA 1
ATOM 5793 C C . ASP B 1 271 ? 23.688 -16.156 -22.172 1 89.81 271 ASP B C 1
ATOM 5795 O O . ASP B 1 271 ? 24.469 -15.438 -21.562 1 89.81 271 ASP B O 1
ATOM 5799 N N . TYR B 1 272 ? 22.75 -15.789 -22.969 1 87.12 272 TYR B N 1
ATOM 5800 C CA . TYR B 1 272 ? 22.547 -14.352 -23.172 1 87.12 272 TYR B CA 1
ATOM 5801 C C . TYR B 1 272 ? 22.188 -13.672 -21.859 1 87.12 272 TYR B C 1
ATOM 5803 O O . TYR B 1 272 ? 22.719 -12.602 -21.547 1 87.12 272 TYR B O 1
ATOM 5811 N N . VAL B 1 273 ? 21.312 -14.258 -21.109 1 89.56 273 VAL B N 1
ATOM 5812 C CA . VAL B 1 273 ? 20.859 -13.703 -19.844 1 89.56 273 VAL B CA 1
ATOM 5813 C C . VAL B 1 273 ? 22.031 -13.625 -18.859 1 89.56 273 VAL B C 1
ATOM 5815 O O . VAL B 1 273 ? 22.234 -12.594 -18.219 1 89.56 273 VAL B O 1
ATOM 5818 N N . GLU B 1 274 ? 22.766 -14.664 -18.812 1 93.56 274 GLU B N 1
ATOM 5819 C CA . GLU B 1 274 ? 23.891 -14.719 -17.891 1 93.56 274 GLU B CA 1
ATOM 5820 C C . GLU B 1 274 ? 24.953 -13.68 -18.234 1 93.56 274 GLU B C 1
ATOM 5822 O O . GLU B 1 274 ? 25.469 -12.992 -17.344 1 93.56 274 GLU B O 1
ATOM 5827 N N . THR B 1 275 ? 25.219 -13.523 -19.453 1 91.25 275 THR B N 1
ATOM 5828 C CA . THR B 1 275 ? 26.188 -12.531 -19.906 1 91.25 275 THR B CA 1
ATOM 5829 C C . THR B 1 275 ? 25.688 -11.117 -19.609 1 91.25 275 THR B C 1
ATOM 5831 O O . THR B 1 275 ? 26.453 -10.258 -19.156 1 91.25 275 THR B O 1
ATOM 5834 N N . THR B 1 276 ? 24.453 -10.891 -19.891 1 89.12 276 THR B N 1
ATOM 5835 C CA . THR B 1 276 ? 23.859 -9.57 -19.688 1 89.12 276 THR B CA 1
ATOM 5836 C C . THR B 1 276 ? 23.891 -9.188 -18.219 1 89.12 276 THR B C 1
ATOM 5838 O O . THR B 1 276 ? 24.266 -8.062 -17.875 1 89.12 276 THR B O 1
ATOM 5841 N N . LEU B 1 277 ? 23.578 -10.102 -17.344 1 92.12 277 LEU B N 1
ATOM 5842 C CA . LEU B 1 277 ? 23.562 -9.828 -15.906 1 92.12 277 LEU B CA 1
ATOM 5843 C C . LEU B 1 277 ? 24.984 -9.617 -15.391 1 92.12 277 LEU B C 1
ATOM 5845 O O . LEU B 1 277 ? 25.219 -8.766 -14.531 1 92.12 277 LEU B O 1
ATOM 5849 N N . ALA B 1 278 ? 25.891 -10.367 -15.953 1 91.75 278 ALA B N 1
ATOM 5850 C CA . ALA B 1 278 ? 27.281 -10.195 -15.578 1 91.75 278 ALA B CA 1
ATOM 5851 C C . ALA B 1 278 ? 27.797 -8.812 -15.969 1 91.75 278 ALA B C 1
ATOM 5853 O O . ALA B 1 278 ? 28.516 -8.164 -15.195 1 91.75 278 ALA B O 1
ATOM 5854 N N . LYS B 1 279 ? 27.438 -8.383 -17.078 1 90.12 279 LYS B N 1
ATOM 5855 C CA . LYS B 1 279 ? 27.828 -7.055 -17.531 1 90.12 279 LYS B CA 1
ATOM 5856 C C . LYS B 1 279 ? 27.281 -5.969 -16.625 1 90.12 279 LYS B C 1
ATOM 5858 O O . LYS B 1 279 ? 27.859 -4.895 -16.5 1 90.12 279 LYS B O 1
ATOM 5863 N N . ARG B 1 280 ? 26.203 -6.352 -16.047 1 89.31 280 ARG B N 1
ATOM 5864 C CA . ARG B 1 280 ? 25.562 -5.41 -15.133 1 89.31 280 ARG B CA 1
ATOM 5865 C C . ARG B 1 280 ? 26.094 -5.598 -13.711 1 89.31 280 ARG B C 1
ATOM 5867 O O . ARG B 1 280 ? 25.484 -5.125 -12.75 1 89.31 280 ARG B O 1
ATOM 5874 N N . GLN B 1 281 ? 27.094 -6.387 -13.602 1 91.56 281 GLN B N 1
ATOM 5875 C CA . GLN B 1 281 ? 27.844 -6.574 -12.367 1 91.56 281 GLN B CA 1
ATOM 5876 C C . GLN B 1 281 ? 27.047 -7.387 -11.352 1 91.56 281 GLN B C 1
ATOM 5878 O O . GLN B 1 281 ? 27.125 -7.137 -10.148 1 91.56 281 GLN B O 1
ATOM 5883 N N . VAL B 1 282 ? 26.188 -8.227 -11.797 1 95.56 282 VAL B N 1
ATOM 5884 C CA . VAL B 1 282 ? 25.516 -9.195 -10.945 1 95.56 282 VAL B CA 1
ATOM 5885 C C . VAL B 1 282 ? 26.391 -10.438 -10.773 1 95.56 282 VAL B C 1
ATOM 5887 O O . VAL B 1 282 ? 26.906 -10.977 -11.75 1 95.56 282 VAL B O 1
ATOM 5890 N N . THR B 1 283 ? 26.594 -10.789 -9.586 1 97.25 283 THR B N 1
ATOM 5891 C CA . THR B 1 283 ? 27.344 -12.016 -9.32 1 97.25 283 THR B CA 1
ATOM 5892 C C . THR B 1 283 ? 26.438 -13.234 -9.469 1 97.25 283 THR B C 1
ATOM 5894 O O . THR B 1 283 ? 25.422 -13.344 -8.789 1 97.25 283 THR B O 1
ATOM 5897 N N . LEU B 1 284 ? 26.844 -14.133 -10.359 1 96.88 284 LEU B N 1
ATOM 5898 C CA . LEU B 1 284 ? 26.078 -15.352 -10.586 1 96.88 284 LEU B CA 1
ATOM 5899 C C . LEU B 1 284 ? 26.781 -16.562 -9.969 1 96.88 284 LEU B C 1
ATOM 5901 O O . LEU B 1 284 ? 27.922 -16.875 -10.344 1 96.88 284 LEU B O 1
ATOM 5905 N N . LEU B 1 285 ? 26.125 -17.156 -9.016 1 96.75 285 LEU B N 1
ATOM 5906 C CA . LEU B 1 285 ? 26.625 -18.375 -8.391 1 96.75 285 LEU B CA 1
ATOM 5907 C C . LEU B 1 285 ? 25.797 -19.578 -8.812 1 96.75 285 LEU B C 1
ATOM 5909 O O . LEU B 1 285 ? 24.859 -19.969 -8.109 1 96.75 285 LEU B O 1
ATOM 5913 N N . THR B 1 286 ? 26.188 -20.156 -9.93 1 94.94 286 THR B N 1
ATOM 5914 C CA . THR B 1 286 ? 25.516 -21.359 -10.414 1 94.94 286 THR B CA 1
ATOM 5915 C C . THR B 1 286 ? 26.125 -22.609 -9.805 1 94.94 286 THR B C 1
ATOM 5917 O O . THR B 1 286 ? 27.203 -22.547 -9.203 1 94.94 286 THR B O 1
ATOM 5920 N N . ASN B 1 287 ? 25.406 -23.688 -9.883 1 95.25 287 ASN B N 1
ATOM 5921 C CA . ASN B 1 287 ? 25.844 -24.953 -9.289 1 95.25 287 ASN B CA 1
ATOM 5922 C C . ASN B 1 287 ? 26.109 -24.797 -7.793 1 95.25 287 ASN B C 1
ATOM 5924 O O . ASN B 1 287 ? 27.031 -25.406 -7.262 1 95.25 287 ASN B O 1
ATOM 5928 N N . GLN B 1 288 ? 25.406 -23.906 -7.168 1 94.62 288 GLN B N 1
ATOM 5929 C CA . GLN B 1 288 ? 25.516 -23.688 -5.73 1 94.62 288 GLN B CA 1
ATOM 5930 C C . GLN B 1 288 ? 24.156 -23.875 -5.047 1 94.62 288 GLN B C 1
ATOM 5932 O O . GLN B 1 288 ? 23.141 -23.359 -5.508 1 94.62 288 GLN B O 1
ATOM 5937 N N . VAL B 1 289 ? 24.234 -24.641 -3.984 1 94.62 289 VAL B N 1
ATOM 5938 C CA . VAL B 1 289 ? 23.016 -24.953 -3.25 1 94.62 289 VAL B CA 1
ATOM 5939 C C . VAL B 1 289 ? 23.031 -24.234 -1.904 1 94.62 289 VAL B C 1
ATOM 5941 O O . VAL B 1 289 ? 24.062 -24.188 -1.225 1 94.62 289 VAL B O 1
ATOM 5944 N N . VAL B 1 290 ? 21.906 -23.594 -1.563 1 95.25 290 VAL B N 1
ATOM 5945 C CA . VAL B 1 290 ? 21.766 -22.953 -0.258 1 95.25 290 VAL B CA 1
ATOM 5946 C C . VAL B 1 290 ? 21.406 -24.016 0.791 1 95.25 290 VAL B C 1
ATOM 5948 O O . VAL B 1 290 ? 20.422 -24.734 0.646 1 95.25 290 VAL B O 1
ATOM 5951 N N . LYS B 1 291 ? 22.172 -24.031 1.778 1 95.38 291 LYS B N 1
ATOM 5952 C CA . LYS B 1 291 ? 21.984 -25.031 2.838 1 95.38 291 LYS B CA 1
ATOM 5953 C C . LYS B 1 291 ? 21.109 -24.484 3.955 1 95.38 291 LYS B C 1
ATOM 5955 O O . LYS B 1 291 ? 20.344 -25.219 4.574 1 95.38 291 LYS B O 1
ATOM 5960 N N . GLU B 1 292 ? 21.312 -23.25 4.207 1 95.12 292 GLU B N 1
ATOM 5961 C CA . GLU B 1 292 ? 20.594 -22.609 5.305 1 95.12 292 GLU B CA 1
ATOM 5962 C C . GLU B 1 292 ? 20.422 -21.109 5.055 1 95.12 292 GLU B C 1
ATOM 5964 O O . GLU B 1 292 ? 21.297 -20.469 4.473 1 95.12 292 GLU B O 1
ATOM 5969 N N . VAL B 1 293 ? 19.281 -20.641 5.43 1 93.62 293 VAL B N 1
ATOM 5970 C CA . VAL B 1 293 ? 19.047 -19.203 5.383 1 93.62 293 VAL B CA 1
ATOM 5971 C C . VAL B 1 293 ? 18.875 -18.656 6.801 1 93.62 293 VAL B C 1
ATOM 5973 O O . VAL B 1 293 ? 17.938 -19.031 7.508 1 93.62 293 VAL B O 1
ATOM 5976 N N . LYS B 1 294 ? 19.781 -17.828 7.199 1 92.06 294 LYS B N 1
ATOM 5977 C CA . LYS B 1 294 ? 19.703 -17.156 8.492 1 92.06 294 LYS B CA 1
ATOM 5978 C C . LYS B 1 294 ? 19 -15.812 8.367 1 92.06 294 LYS B C 1
ATOM 5980 O O . LYS B 1 294 ? 18.438 -15.5 7.32 1 92.06 294 LYS B O 1
ATOM 5985 N N . ASP B 1 295 ? 18.984 -15.047 9.453 1 87.44 295 ASP B N 1
ATOM 5986 C CA . ASP B 1 295 ? 18.25 -13.781 9.469 1 87.44 295 ASP B CA 1
ATOM 5987 C C . ASP B 1 295 ? 18.938 -12.75 8.57 1 87.44 295 ASP B C 1
ATOM 5989 O O . ASP B 1 295 ? 18.266 -11.914 7.965 1 87.44 295 ASP B O 1
ATOM 5993 N N . VAL B 1 296 ? 20.297 -12.844 8.539 1 91.56 296 VAL B N 1
ATOM 5994 C CA . VAL B 1 296 ? 20.969 -11.797 7.781 1 91.56 296 VAL B CA 1
ATOM 5995 C C . VAL B 1 296 ? 22.047 -12.414 6.898 1 91.56 296 VAL B C 1
ATOM 5997 O O . VAL B 1 296 ? 22.953 -11.711 6.434 1 91.56 296 VAL B O 1
ATOM 6000 N N . SER B 1 297 ? 22 -13.734 6.695 1 95.38 297 SER B N 1
ATOM 6001 C CA . SER B 1 297 ? 22.984 -14.375 5.832 1 95.38 297 SER B CA 1
ATOM 6002 C C . SER B 1 297 ? 22.453 -15.688 5.262 1 95.38 297 SER B C 1
ATOM 6004 O O . SER B 1 297 ? 21.547 -16.297 5.832 1 95.38 297 SER B O 1
ATOM 6006 N N . VAL B 1 298 ? 22.953 -16.078 4.148 1 96.31 298 VAL B N 1
ATOM 6007 C CA . VAL B 1 298 ? 22.703 -17.375 3.557 1 96.31 298 VAL B CA 1
ATOM 6008 C C . VAL B 1 298 ? 23.984 -18.234 3.619 1 96.31 298 VAL B C 1
ATOM 6010 O O . VAL B 1 298 ? 25.078 -17.719 3.408 1 96.31 298 VAL B O 1
ATOM 6013 N N . VAL B 1 299 ? 23.766 -19.453 3.945 1 97.5 299 VAL B N 1
ATOM 6014 C CA . VAL B 1 299 ? 24.875 -20.391 4 1 97.5 299 VAL B CA 1
ATOM 6015 C C . VAL B 1 299 ? 24.797 -21.359 2.83 1 97.5 299 VAL B C 1
ATOM 6017 O O . VAL B 1 299 ? 23.766 -22.016 2.631 1 97.5 299 VAL B O 1
ATOM 6020 N N . LEU B 1 300 ? 25.859 -21.453 2.094 1 97.06 300 LEU B N 1
ATOM 6021 C CA . LEU B 1 300 ? 25.922 -22.359 0.948 1 97.06 300 LEU B CA 1
ATOM 6022 C C . LEU B 1 300 ? 26.375 -23.75 1.372 1 97.06 300 LEU B C 1
ATOM 6024 O O . LEU B 1 300 ? 26.766 -23.953 2.52 1 97.06 300 LEU B O 1
ATOM 6028 N N . ASP B 1 301 ? 26.203 -24.641 0.461 1 94.5 301 ASP B N 1
ATOM 6029 C CA . ASP B 1 301 ? 26.531 -26.047 0.739 1 94.5 301 ASP B CA 1
ATOM 6030 C C . ASP B 1 301 ? 28.031 -26.203 0.992 1 94.5 301 ASP B C 1
ATOM 6032 O O . ASP B 1 301 ? 28.453 -27.109 1.709 1 94.5 301 ASP B O 1
ATOM 6036 N N . ASP B 1 302 ? 28.922 -25.328 0.503 1 94.19 302 ASP B N 1
ATOM 6037 C CA . ASP B 1 302 ? 30.375 -25.406 0.693 1 94.19 302 ASP B CA 1
ATOM 6038 C C . ASP B 1 302 ? 30.797 -24.703 1.976 1 94.19 302 ASP B C 1
ATOM 6040 O O . ASP B 1 302 ? 31.984 -24.625 2.285 1 94.19 302 AS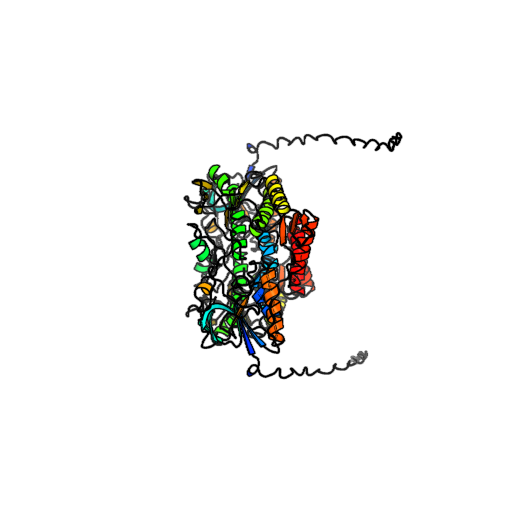P B O 1
ATOM 6044 N N . GLY B 1 303 ? 29.859 -24.094 2.66 1 93.69 303 GLY B N 1
ATOM 6045 C CA . GLY B 1 303 ? 30.156 -23.453 3.932 1 93.69 303 GLY B CA 1
ATOM 6046 C C . GLY B 1 303 ? 30.281 -21.938 3.826 1 93.69 303 GLY B C 1
ATOM 6047 O O . GLY B 1 303 ? 30.328 -21.25 4.844 1 93.69 303 GLY B O 1
ATOM 6048 N N . THR B 1 304 ? 30.281 -21.469 2.639 1 96.44 304 THR B N 1
ATOM 6049 C CA . THR B 1 304 ? 30.359 -20.031 2.441 1 96.44 304 THR B CA 1
ATOM 6050 C C . THR B 1 304 ? 29.125 -19.328 3.006 1 96.44 304 THR B C 1
ATOM 6052 O O . THR B 1 304 ? 28 -19.781 2.777 1 96.44 304 THR B O 1
ATOM 6055 N N . GLU B 1 305 ? 29.359 -18.266 3.812 1 97.38 305 GLU B N 1
ATOM 6056 C CA . GLU B 1 305 ? 28.266 -17.469 4.352 1 97.38 305 GLU B CA 1
ATOM 6057 C C . GLU B 1 305 ? 28.234 -16.094 3.697 1 97.38 305 GLU B C 1
ATOM 6059 O O . GLU B 1 305 ? 29.234 -15.383 3.656 1 97.38 305 GLU B O 1
ATOM 6064 N N . ILE B 1 306 ? 27.188 -15.727 3.146 1 97.38 306 ILE B N 1
ATOM 6065 C CA . ILE B 1 306 ? 27.016 -14.461 2.451 1 97.38 306 ILE B CA 1
ATOM 6066 C C . ILE B 1 306 ? 26.047 -13.57 3.227 1 97.38 306 ILE B C 1
ATOM 6068 O O . ILE B 1 306 ? 24.844 -13.844 3.256 1 97.38 306 ILE B O 1
ATOM 6072 N N . PRO B 1 307 ? 26.531 -12.539 3.871 1 96.44 307 PRO B N 1
ATOM 6073 C CA . PRO B 1 307 ? 25.625 -11.594 4.523 1 96.44 307 PRO B CA 1
ATOM 6074 C C . PRO B 1 307 ? 24.812 -10.789 3.521 1 96.44 307 PRO B C 1
ATOM 6076 O O . PRO B 1 307 ? 25.266 -10.516 2.41 1 96.44 307 PRO B O 1
ATOM 6079 N N . PHE B 1 308 ? 23.578 -10.453 3.91 1 96.5 308 PHE B N 1
ATOM 6080 C CA . PHE B 1 308 ? 22.734 -9.711 2.988 1 96.5 308 PHE B CA 1
ATOM 6081 C C . PHE B 1 308 ? 21.828 -8.742 3.744 1 96.5 308 PHE B C 1
ATOM 6083 O O . PHE B 1 308 ? 21.656 -8.867 4.957 1 96.5 308 PHE B O 1
ATOM 6090 N N . GLY B 1 309 ? 21.359 -7.711 3.041 1 94.25 309 GLY B N 1
ATOM 6091 C CA . GLY B 1 309 ? 20.281 -6.848 3.514 1 94.25 309 GLY B CA 1
ATOM 6092 C C . GLY B 1 309 ? 18.906 -7.348 3.123 1 94.25 309 GLY B C 1
ATOM 6093 O O . GLY B 1 309 ? 17.953 -7.184 3.879 1 94.25 309 GLY B O 1
ATOM 6094 N N . VAL B 1 310 ? 18.828 -7.926 1.985 1 95.12 310 VAL B N 1
ATOM 6095 C CA . VAL B 1 310 ? 17.594 -8.508 1.468 1 95.12 310 VAL B CA 1
ATOM 6096 C C . VAL B 1 310 ? 17.906 -9.859 0.824 1 95.12 310 VAL B C 1
ATOM 6098 O O . VAL B 1 310 ? 18.875 -10.008 0.089 1 95.12 310 VAL B O 1
ATOM 6101 N N . CYS B 1 311 ? 17.094 -10.805 1.136 1 96.44 311 CYS B N 1
ATOM 6102 C CA . CYS B 1 311 ? 17.125 -12.102 0.469 1 96.44 311 CYS B CA 1
ATOM 6103 C C . CYS B 1 311 ? 15.773 -12.445 -0.13 1 96.44 311 CYS B C 1
ATOM 6105 O O . CYS B 1 311 ? 14.766 -12.453 0.577 1 96.44 311 CYS B O 1
ATOM 6107 N N . VAL B 1 312 ? 15.727 -12.602 -1.378 1 95.62 312 VAL B N 1
ATOM 6108 C CA . VAL B 1 312 ? 14.5 -13.016 -2.055 1 95.62 312 VAL B CA 1
ATOM 6109 C C . VAL B 1 312 ? 14.602 -14.484 -2.469 1 95.62 312 VAL B C 1
ATOM 6111 O O . VAL B 1 312 ? 15.477 -14.852 -3.262 1 95.62 312 VAL B O 1
ATOM 6114 N N . TRP B 1 313 ? 13.75 -15.273 -1.892 1 94.75 313 TRP B N 1
ATOM 6115 C CA . TRP B 1 313 ? 13.68 -16.703 -2.191 1 94.75 313 TRP B CA 1
ATOM 6116 C C . TRP B 1 313 ? 12.602 -16.984 -3.236 1 94.75 313 TRP B C 1
ATOM 6118 O O . TRP B 1 313 ? 11.414 -16.953 -2.928 1 94.75 313 TRP B O 1
ATOM 6128 N N . SER B 1 314 ? 13.008 -17.25 -4.391 1 91.31 314 SER B N 1
ATOM 6129 C CA . SER B 1 314 ? 12.102 -17.547 -5.496 1 91.31 314 SER B CA 1
ATOM 6130 C C . SER B 1 314 ? 12.539 -18.812 -6.238 1 91.31 314 SER B C 1
ATOM 6132 O O . SER B 1 314 ? 12.922 -18.75 -7.41 1 91.31 314 SER B O 1
ATOM 6134 N N . THR B 1 315 ? 12.516 -20.047 -5.672 1 84.06 315 THR B N 1
ATOM 6135 C CA . THR B 1 315 ? 13.156 -21.266 -6.156 1 84.06 315 THR B CA 1
ATOM 6136 C C . THR B 1 315 ? 12.117 -22.25 -6.691 1 84.06 315 THR B C 1
ATOM 6138 O O . THR B 1 315 ? 12.469 -23.266 -7.293 1 84.06 315 THR B O 1
ATOM 6141 N N . GLY B 1 316 ? 10.914 -22.047 -6.52 1 84.56 316 GLY B N 1
ATOM 6142 C CA . GLY B 1 316 ? 9.953 -23.016 -7.059 1 84.56 316 GLY B CA 1
ATOM 6143 C C . GLY B 1 316 ? 8.641 -23.016 -6.305 1 84.56 316 GLY B C 1
ATOM 6144 O O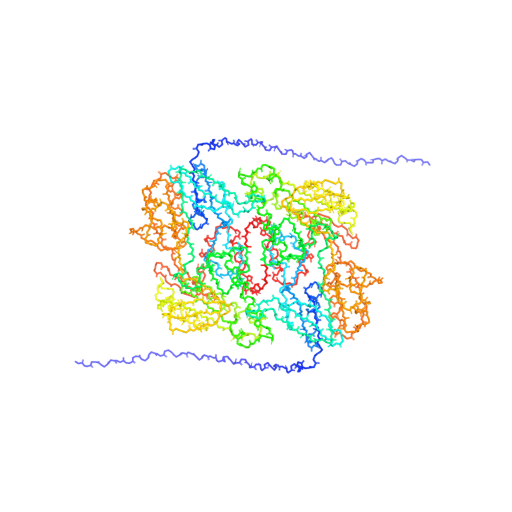 . GLY B 1 316 ? 8.398 -22.172 -5.445 1 84.56 316 GLY B O 1
ATOM 6145 N N . ASN B 1 317 ? 7.859 -24 -6.773 1 89.62 317 ASN B N 1
ATOM 6146 C CA . ASN B 1 317 ? 6.5 -24.078 -6.25 1 89.62 317 ASN B CA 1
ATOM 6147 C C . ASN B 1 317 ? 6.285 -25.344 -5.426 1 89.62 317 ASN B C 1
ATOM 6149 O O . ASN B 1 317 ? 6.926 -26.359 -5.676 1 89.62 317 ASN B O 1
ATOM 6153 N N . GLY B 1 318 ? 5.547 -25.234 -4.395 1 90.25 318 GLY B N 1
ATOM 6154 C CA . GLY B 1 318 ? 5.129 -26.359 -3.562 1 90.25 318 GLY B CA 1
ATOM 6155 C C . GLY B 1 318 ? 3.635 -26.391 -3.312 1 90.25 318 GLY B C 1
ATOM 6156 O O . GLY B 1 318 ? 2.957 -25.375 -3.43 1 90.25 318 GLY B O 1
ATOM 6157 N N . ALA B 1 319 ? 3.182 -27.594 -2.967 1 93.25 319 ALA B N 1
ATOM 6158 C CA . ALA B 1 319 ? 1.75 -27.781 -2.746 1 93.25 319 ALA B CA 1
ATOM 6159 C C . ALA B 1 319 ? 1.287 -27.047 -1.487 1 93.25 319 ALA B C 1
ATOM 6161 O O . ALA B 1 319 ? 2.016 -26.984 -0.495 1 93.25 319 ALA B O 1
ATOM 6162 N N . LEU B 1 320 ? 0.097 -26.531 -1.541 1 93.31 320 LEU B N 1
ATOM 6163 C CA . LEU B 1 320 ? -0.526 -25.922 -0.367 1 93.31 320 LEU B CA 1
ATOM 6164 C C . LEU B 1 320 ? -0.917 -27 0.648 1 93.31 320 LEU B C 1
ATOM 6166 O O . LEU B 1 320 ? -1.293 -28.109 0.272 1 93.31 320 LEU B O 1
ATOM 6170 N N . GLU B 1 321 ? -0.888 -26.562 1.954 1 91.19 321 GLU B N 1
ATOM 6171 C CA . GLU B 1 321 ? -1.322 -27.484 3.002 1 91.19 321 GLU B CA 1
ATOM 6172 C C . GLU B 1 321 ? -2.768 -27.922 2.787 1 91.19 321 GLU B C 1
ATOM 6174 O O . GLU B 1 321 ? -3.115 -29.078 3.029 1 91.19 321 GLU B O 1
ATOM 6179 N N . PHE B 1 322 ? -3.596 -27.109 2.336 1 95.31 322 PHE B N 1
ATOM 6180 C CA . PHE B 1 322 ? -4.988 -27.406 2.021 1 95.31 322 PHE B CA 1
ATOM 6181 C C . PHE B 1 322 ? -5.09 -28.578 1.049 1 95.31 322 PHE B C 1
ATOM 6183 O O . PHE B 1 322 ? -5.859 -29.516 1.275 1 95.31 322 PHE B O 1
ATOM 6190 N N . VAL B 1 323 ? -4.297 -28.547 -0.016 1 97 323 VAL B N 1
ATOM 6191 C CA . VAL B 1 323 ? -4.332 -29.562 -1.056 1 97 323 VAL B CA 1
ATOM 6192 C C . VAL B 1 323 ? -3.795 -30.891 -0.502 1 97 323 VAL B C 1
ATOM 6194 O O . VAL B 1 323 ? -4.387 -31.953 -0.725 1 97 323 VAL B O 1
ATOM 6197 N N . LYS B 1 324 ? -2.736 -30.812 0.286 1 95.56 324 LYS B N 1
ATOM 6198 C CA . LYS B 1 324 ? -2.096 -32 0.842 1 95.56 324 LYS B CA 1
ATOM 6199 C C . LYS B 1 324 ? -3.062 -32.781 1.726 1 95.56 324 LYS B C 1
ATOM 6201 O O . LYS B 1 324 ? -2.943 -34 1.856 1 95.56 324 LYS B O 1
ATOM 6206 N N . ASN B 1 325 ? -4.008 -32.094 2.26 1 95.25 325 ASN B N 1
ATOM 6207 C CA . ASN B 1 325 ? -4.887 -32.719 3.252 1 95.25 325 ASN B CA 1
ATOM 6208 C C . ASN B 1 325 ? -6.246 -33.062 2.654 1 95.25 325 ASN B C 1
ATOM 6210 O O . ASN B 1 325 ? -7.152 -33.5 3.373 1 95.25 325 ASN B O 1
ATOM 6214 N N . LEU B 1 326 ? -6.43 -32.938 1.403 1 96 326 LEU B N 1
ATOM 6215 C CA . LEU B 1 326 ? -7.699 -33.25 0.763 1 96 326 LEU B CA 1
ATOM 6216 C C . LEU B 1 326 ? -7.863 -34.781 0.596 1 96 326 LEU B C 1
ATOM 6218 O O . LEU B 1 326 ? -6.887 -35.469 0.35 1 96 326 LEU B O 1
ATOM 6222 N N . PRO B 1 327 ? -9.125 -35.25 0.766 1 94.69 327 PRO B N 1
ATOM 6223 C CA . PRO B 1 327 ? -9.406 -36.656 0.51 1 94.69 327 PRO B CA 1
ATOM 6224 C C . PRO B 1 327 ? -9.539 -36.969 -0.979 1 94.69 327 PRO B C 1
ATOM 6226 O O . PRO B 1 327 ? -10.547 -37.531 -1.41 1 94.69 327 PRO B O 1
ATOM 6229 N N . LEU B 1 328 ? -8.539 -36.656 -1.793 1 97.25 328 LEU B N 1
ATOM 6230 C CA . LEU B 1 328 ? -8.5 -36.812 -3.24 1 97.25 328 LEU B CA 1
ATOM 6231 C C . LEU B 1 328 ? -7.211 -37.531 -3.668 1 97.25 328 LEU B C 1
ATOM 6233 O O . LEU B 1 328 ? -6.242 -37.562 -2.908 1 97.25 328 LEU B O 1
ATOM 6237 N N . PRO B 1 329 ? -7.207 -38.125 -4.832 1 97.75 329 PRO B N 1
ATOM 6238 C CA . PRO B 1 329 ? -5.961 -38.719 -5.32 1 97.75 329 PRO B CA 1
ATOM 6239 C C . PRO B 1 329 ? -4.875 -37.688 -5.598 1 97.75 329 PRO B C 1
ATOM 6241 O O . PRO B 1 329 ? -5.098 -36.75 -6.363 1 97.75 329 PRO B O 1
ATOM 6244 N N . LEU B 1 330 ? -3.738 -37.906 -4.938 1 97.81 330 LEU B N 1
ATOM 6245 C CA . LEU B 1 330 ? -2.631 -36.969 -5.066 1 97.81 330 LEU B CA 1
ATOM 6246 C C . LEU B 1 330 ? -1.413 -37.625 -5.684 1 97.81 330 LEU B C 1
ATOM 6248 O O . LEU B 1 330 ? -1.191 -38.844 -5.48 1 97.81 330 LEU B O 1
ATOM 6252 N N . SER B 1 331 ? -0.714 -36.906 -6.438 1 97.25 331 SER B N 1
ATOM 6253 C CA . SER B 1 331 ? 0.566 -37.344 -6.969 1 97.25 331 SER B CA 1
ATOM 6254 C C . SER B 1 331 ? 1.649 -37.312 -5.895 1 97.25 331 SER B C 1
ATOM 6256 O O . SER B 1 331 ? 1.393 -36.938 -4.754 1 97.25 331 SER B O 1
ATOM 6258 N N . GLN B 1 332 ? 2.867 -37.719 -6.27 1 94.25 332 GLN B N 1
ATOM 6259 C CA . GLN B 1 332 ? 3.994 -37.75 -5.344 1 94.25 332 GLN B CA 1
ATOM 6260 C C . GLN B 1 332 ? 4.348 -36.375 -4.844 1 94.25 332 GLN B C 1
ATOM 6262 O O . GLN B 1 332 ? 4.762 -36.188 -3.697 1 94.25 332 GLN B O 1
ATOM 6267 N N . ASP B 1 333 ? 4.168 -35.406 -5.668 1 92.56 333 ASP B N 1
ATOM 6268 C CA . ASP B 1 333 ? 4.48 -34.031 -5.289 1 92.56 333 ASP B CA 1
ATOM 6269 C C . ASP B 1 333 ? 3.248 -33.312 -4.742 1 92.56 333 ASP B C 1
ATOM 6271 O O . ASP B 1 333 ? 3.211 -32.094 -4.688 1 92.56 333 ASP B O 1
ATOM 6275 N N . HIS B 1 334 ? 2.207 -34.062 -4.418 1 95.81 334 HIS B N 1
ATOM 6276 C CA . HIS B 1 334 ? 1.017 -33.625 -3.699 1 95.81 334 HIS B CA 1
ATOM 6277 C C . HIS B 1 334 ? 0.161 -32.688 -4.566 1 95.81 334 HIS B C 1
ATOM 6279 O O . HIS B 1 334 ? -0.348 -31.688 -4.086 1 95.81 334 HIS B O 1
ATOM 6285 N N . ARG B 1 335 ? 0.067 -33 -5.777 1 97.69 335 ARG B N 1
ATOM 6286 C CA . ARG B 1 335 ? -0.889 -32.344 -6.668 1 97.69 335 ARG B CA 1
ATOM 6287 C C . ARG B 1 335 ? -2.092 -33.25 -6.93 1 97.69 335 ARG B C 1
ATOM 6289 O O . ARG B 1 335 ? -1.979 -34.469 -6.883 1 97.69 335 ARG B O 1
ATOM 6296 N N . ILE B 1 336 ? -3.18 -32.656 -7.211 1 98.69 336 ILE B N 1
ATOM 6297 C CA . ILE B 1 336 ? -4.41 -33.406 -7.422 1 98.69 336 ILE B CA 1
ATOM 6298 C C . ILE B 1 336 ? -4.359 -34.125 -8.781 1 98.69 336 ILE B C 1
ATOM 6300 O O . ILE B 1 336 ? -4.098 -33.469 -9.805 1 98.69 336 ILE B O 1
ATOM 6304 N N . LYS B 1 337 ? -4.594 -35.406 -8.797 1 98.69 337 LYS B N 1
ATOM 6305 C CA . LYS B 1 337 ? -4.559 -36.188 -10.039 1 98.69 337 LYS B CA 1
ATOM 6306 C C . LYS B 1 337 ? -5.848 -36 -10.828 1 98.69 337 LYS B C 1
ATOM 6308 O O . LYS B 1 337 ? -6.941 -36.219 -10.305 1 98.69 337 LYS B O 1
ATOM 6313 N N . VAL B 1 338 ? -5.684 -35.625 -12.07 1 98.62 338 VAL B N 1
ATOM 6314 C CA . VAL B 1 338 ? -6.84 -35.438 -12.938 1 98.62 338 VAL B CA 1
ATOM 6315 C C . VAL B 1 338 ? -6.672 -36.219 -14.219 1 98.62 338 VAL B C 1
ATOM 6317 O O . VAL B 1 338 ? -5.559 -36.625 -14.57 1 98.62 338 VAL B O 1
ATOM 6320 N N . ASP B 1 339 ? -7.758 -36.5 -14.883 1 97.81 339 ASP B N 1
ATOM 6321 C CA . ASP B 1 339 ? -7.711 -37.156 -16.188 1 97.81 339 ASP B CA 1
ATOM 6322 C C . ASP B 1 339 ? -7.586 -36.125 -17.312 1 97.81 339 ASP B C 1
ATOM 6324 O O . ASP B 1 339 ? -7.293 -34.969 -17.078 1 97.81 339 ASP B O 1
ATOM 6328 N N . GLU B 1 340 ? -7.781 -36.531 -18.547 1 97.19 340 GLU B N 1
ATOM 6329 C CA . GLU B 1 340 ? -7.559 -35.688 -19.719 1 97.19 340 GLU B CA 1
ATOM 6330 C C . GLU B 1 340 ? -8.633 -34.594 -19.828 1 97.19 340 GLU B C 1
ATOM 6332 O O . GLU B 1 340 ? -8.461 -33.625 -20.562 1 97.19 340 GLU B O 1
ATOM 6337 N N . THR B 1 341 ? -9.75 -34.812 -19.141 1 97.62 341 THR B N 1
ATOM 6338 C CA . THR B 1 341 ? -10.82 -33.844 -19.172 1 97.62 341 THR B CA 1
ATOM 6339 C C . THR B 1 341 ? -10.742 -32.906 -17.969 1 97.62 341 THR B C 1
ATOM 6341 O O . THR B 1 341 ? -11.656 -32.125 -17.719 1 97.62 341 THR B O 1
ATOM 6344 N N . LEU B 1 342 ? -9.703 -32.969 -17.125 1 98.31 342 LEU B N 1
ATOM 6345 C CA . LEU B 1 342 ? -9.406 -32.156 -15.961 1 98.31 342 LEU B CA 1
ATOM 6346 C C . LEU B 1 342 ? -10.305 -32.531 -14.789 1 98.31 342 LEU B C 1
ATOM 6348 O O . LEU B 1 342 ? -10.383 -31.797 -13.805 1 98.31 342 LEU B O 1
ATOM 6352 N N . GLN B 1 343 ? -10.992 -33.656 -14.938 1 98.38 343 GLN B N 1
ATOM 6353 C CA . GLN B 1 343 ? -11.781 -34.188 -13.844 1 98.38 343 GLN B CA 1
ATOM 6354 C C . GLN B 1 343 ? -10.906 -34.969 -12.859 1 98.38 343 GLN B C 1
ATOM 6356 O O . GLN B 1 343 ? -10.008 -35.719 -13.266 1 98.38 343 GLN B O 1
ATOM 6361 N N . VAL B 1 344 ? -11.164 -34.719 -11.57 1 98.56 344 VAL B N 1
ATOM 6362 C CA . VAL B 1 344 ? -10.414 -35.438 -10.555 1 98.56 344 VAL B CA 1
ATOM 6363 C C . VAL B 1 344 ? -10.719 -36.938 -10.648 1 98.56 344 VAL B C 1
ATOM 6365 O O . VAL B 1 344 ? -11.883 -37.344 -10.812 1 98.56 344 VAL B O 1
ATOM 6368 N N . LEU B 1 345 ? -9.703 -37.719 -10.547 1 97.94 345 LEU B N 1
ATOM 6369 C CA . LEU B 1 345 ? -9.875 -39.188 -10.695 1 97.94 345 LEU B CA 1
ATOM 6370 C C . LEU B 1 345 ? -10.867 -39.719 -9.664 1 97.94 345 LEU B C 1
ATOM 6372 O O . LEU B 1 345 ? -10.781 -39.375 -8.484 1 97.94 345 LEU B O 1
ATOM 6376 N N . ASN B 1 346 ? -11.922 -40.406 -10.117 1 95.06 346 ASN B N 1
ATOM 6377 C CA . ASN B 1 346 ? -12.914 -41.125 -9.312 1 95.06 346 ASN B CA 1
ATOM 6378 C C . ASN B 1 346 ? -13.883 -40.125 -8.648 1 95.06 346 ASN B C 1
ATOM 6380 O O . ASN B 1 346 ? -14.578 -40.5 -7.691 1 95.06 346 ASN B O 1
ATOM 6384 N N . HIS B 1 347 ? -13.898 -38.938 -9.109 1 96.12 347 HIS B N 1
ATOM 6385 C CA . HIS B 1 347 ? -14.82 -37.938 -8.578 1 96.12 347 HIS B CA 1
ATOM 6386 C C . HIS B 1 347 ? -15.492 -37.156 -9.711 1 96.12 347 HIS B C 1
ATOM 6388 O O . HIS B 1 347 ? -15.039 -36.062 -10.07 1 96.12 347 HIS B O 1
ATOM 6394 N N . PRO B 1 348 ? -16.547 -37.625 -10.281 1 91.88 348 PRO B N 1
ATOM 6395 C CA . PRO B 1 348 ? -17.141 -37.062 -11.508 1 91.88 348 PRO B CA 1
ATOM 6396 C C . PRO B 1 348 ? -17.609 -35.625 -11.344 1 91.88 348 PRO B C 1
ATOM 6398 O O . PRO B 1 348 ? -17.781 -34.906 -12.336 1 91.88 348 PRO B O 1
ATOM 6401 N N . HIS B 1 349 ? -17.75 -35.062 -10.117 1 93.19 349 HIS B N 1
ATOM 6402 C CA . HIS B 1 349 ? -18.266 -33.719 -9.938 1 93.19 349 HIS B CA 1
ATOM 6403 C C . HIS B 1 349 ? -17.188 -32.781 -9.453 1 93.19 349 HIS B C 1
ATOM 6405 O O . HIS B 1 349 ? -17.469 -31.609 -9.156 1 93.19 349 HIS B O 1
ATOM 6411 N N . VAL B 1 350 ? -15.961 -33.25 -9.5 1 98.19 350 VAL B N 1
ATOM 6412 C CA . VAL B 1 350 ? -14.859 -32.438 -8.977 1 98.19 350 VAL B CA 1
ATOM 6413 C C . VAL B 1 350 ? -13.781 -32.312 -10.047 1 98.19 350 VAL B C 1
ATOM 6415 O O . VAL B 1 350 ? -13.359 -33.281 -10.648 1 98.19 350 VAL B O 1
ATOM 6418 N N . TYR B 1 351 ? -13.406 -31.094 -10.328 1 98.75 351 TYR B N 1
ATOM 6419 C CA . TYR B 1 351 ? -12.336 -30.75 -11.266 1 98.75 351 TYR B CA 1
ATOM 6420 C C . TYR B 1 351 ? -11.195 -30.047 -10.562 1 98.75 351 TYR B C 1
ATOM 6422 O O . TYR B 1 351 ? -11.383 -29.469 -9.492 1 98.75 351 TYR B O 1
ATOM 6430 N N . ALA B 1 352 ? -10.008 -30.156 -11.094 1 98.81 352 ALA B N 1
ATOM 6431 C CA . ALA B 1 352 ? -8.852 -29.406 -10.625 1 98.81 352 ALA B CA 1
ATOM 6432 C C . ALA B 1 352 ? -8.031 -28.875 -11.789 1 98.81 352 ALA B C 1
ATOM 6434 O O . ALA B 1 352 ? -7.832 -29.562 -12.789 1 98.81 352 ALA B O 1
ATOM 6435 N N . ILE B 1 353 ? -7.613 -27.609 -11.688 1 98.69 353 ILE B N 1
ATOM 6436 C CA . ILE B 1 353 ? -6.875 -26.984 -12.781 1 98.69 353 ILE B CA 1
ATOM 6437 C C . ILE B 1 353 ? -5.73 -26.156 -12.219 1 98.69 353 ILE B C 1
ATOM 6439 O O . ILE B 1 353 ? -5.75 -25.766 -11.039 1 98.69 353 ILE B O 1
ATOM 6443 N N . GLY B 1 354 ? -4.781 -25.844 -13.094 1 97.94 354 GLY B N 1
ATOM 6444 C CA . GLY B 1 354 ? -3.635 -25.047 -12.703 1 97.94 354 GLY B CA 1
ATOM 6445 C C . GLY B 1 354 ? -2.562 -25.844 -11.984 1 97.94 354 GLY B C 1
ATOM 6446 O O . GLY B 1 354 ? -2.447 -27.062 -12.188 1 97.94 354 GLY B O 1
ATOM 6447 N N . ASP B 1 355 ? -1.806 -25.109 -11.164 1 97.19 355 ASP B N 1
ATOM 6448 C CA . ASP B 1 355 ? -0.586 -25.672 -10.586 1 97.19 355 ASP B CA 1
ATOM 6449 C C . ASP B 1 355 ? -0.911 -26.703 -9.508 1 97.19 355 ASP B C 1
ATOM 6451 O O . ASP B 1 355 ? -0.062 -27.531 -9.156 1 97.19 355 ASP B O 1
ATOM 6455 N N . CYS B 1 356 ? -2.094 -26.719 -8.984 1 98.25 356 CYS B N 1
ATOM 6456 C CA . CYS B 1 356 ? -2.43 -27.656 -7.922 1 98.25 356 CYS B CA 1
ATOM 6457 C C . CYS B 1 356 ? -2.818 -29.016 -8.5 1 98.25 356 CYS B C 1
ATOM 6459 O O . CYS B 1 356 ? -3 -29.984 -7.758 1 98.25 356 CYS B O 1
ATOM 6461 N N . ALA B 1 357 ? -2.893 -29.141 -9.797 1 98.44 357 ALA B N 1
ATOM 6462 C CA . ALA B 1 357 ? -3.373 -30.344 -10.453 1 98.44 357 ALA B CA 1
ATOM 6463 C C . ALA B 1 357 ? -2.33 -30.906 -11.422 1 98.44 357 ALA B C 1
ATOM 6465 O O . ALA B 1 357 ? -1.47 -30.156 -11.898 1 98.44 357 ALA B O 1
ATOM 6466 N N . VAL B 1 358 ? -2.422 -32.25 -11.648 1 98.19 358 VAL B N 1
ATOM 6467 C CA . VAL B 1 358 ? -1.492 -32.844 -12.594 1 98.19 358 VAL B CA 1
ATOM 6468 C C . VAL B 1 358 ? -2.164 -34.031 -13.289 1 98.19 358 VAL B C 1
ATOM 6470 O O . VAL B 1 358 ? -2.861 -34.844 -12.641 1 98.19 358 VAL B O 1
ATOM 6473 N N . ASN B 1 359 ? -2.16 -34 -14.578 1 98 359 ASN B N 1
ATOM 6474 C CA . ASN B 1 359 ? -2.367 -35.25 -15.344 1 98 359 ASN B CA 1
ATOM 6475 C C . ASN B 1 359 ? -1.079 -36.062 -15.469 1 98 359 ASN B C 1
ATOM 6477 O O . ASN B 1 359 ? -0.175 -35.656 -16.219 1 98 359 ASN B O 1
ATOM 6481 N N . GLU B 1 360 ? -0.974 -37.062 -14.789 1 96.44 360 GLU B N 1
ATOM 6482 C CA . GLU B 1 360 ? 0.274 -37.812 -14.688 1 96.44 360 GLU B CA 1
ATOM 6483 C C . GLU B 1 360 ? 0.665 -38.438 -16.031 1 96.44 360 GLU B C 1
ATOM 6485 O O . GLU B 1 360 ? 1.846 -38.688 -16.281 1 96.44 360 GLU B O 1
ATOM 6490 N N . ASP B 1 361 ? -0.288 -38.688 -16.875 1 94.75 361 ASP B N 1
ATOM 6491 C CA . ASP B 1 361 ? -0.003 -39.25 -18.203 1 94.75 361 ASP B CA 1
ATOM 6492 C C . ASP B 1 361 ? 0.643 -38.188 -19.109 1 94.75 361 ASP B C 1
ATOM 6494 O O . ASP B 1 361 ? 1.431 -38.5 -20 1 94.75 361 ASP B O 1
ATOM 6498 N N . LYS B 1 362 ? 0.233 -36.938 -18.922 1 94.75 362 LYS B N 1
ATOM 6499 C CA . LYS B 1 362 ? 0.758 -35.812 -19.688 1 94.75 362 LYS B CA 1
ATOM 6500 C C . LYS B 1 362 ? 1.033 -34.625 -18.781 1 94.75 362 LYS B C 1
ATOM 6502 O O . LYS B 1 362 ? 0.389 -33.562 -18.906 1 94.75 362 LYS B O 1
ATOM 6507 N N . PRO B 1 363 ? 1.985 -34.75 -17.984 1 95.12 363 PRO B N 1
ATOM 6508 C CA . PRO B 1 363 ? 2.248 -33.688 -17.016 1 95.12 363 PRO B CA 1
ATOM 6509 C C . PRO B 1 363 ? 2.686 -32.406 -17.703 1 95.12 363 PRO B C 1
ATOM 6511 O O . PRO B 1 363 ? 3.443 -32.438 -18.672 1 95.12 363 PRO B O 1
ATOM 6514 N N . LEU B 1 364 ? 2.105 -31.359 -17.328 1 93.5 364 LEU B N 1
ATOM 6515 C CA . LEU B 1 364 ? 2.453 -30.031 -17.828 1 93.5 364 LEU B CA 1
ATOM 6516 C C . LEU B 1 364 ? 3.158 -29.219 -16.75 1 93.5 364 LEU B C 1
ATOM 6518 O O . LEU B 1 364 ? 2.934 -29.422 -15.562 1 93.5 364 LEU B O 1
ATOM 6522 N N . ALA B 1 365 ? 4.027 -28.297 -17.219 1 88.88 365 ALA B N 1
ATOM 6523 C CA . ALA B 1 365 ? 4.734 -27.406 -16.312 1 88.88 365 ALA B CA 1
ATOM 6524 C C . ALA B 1 365 ? 3.768 -26.453 -15.609 1 88.88 365 ALA B C 1
ATOM 6526 O O . ALA B 1 365 ? 2.668 -26.203 -16.109 1 88.88 365 ALA B O 1
ATOM 6527 N N . MET B 1 366 ? 4.137 -25.984 -14.461 1 91.44 366 MET B N 1
ATOM 6528 C CA . MET B 1 366 ? 3.326 -25.031 -13.703 1 91.44 366 MET B CA 1
ATOM 6529 C C . MET B 1 366 ? 3.5 -23.625 -14.234 1 91.44 366 MET B C 1
ATOM 6531 O O . MET B 1 366 ? 4.301 -22.844 -13.703 1 91.44 366 MET B O 1
ATOM 6535 N N . LEU B 1 367 ? 2.785 -23.297 -15.258 1 88.31 367 LEU B N 1
ATOM 6536 C CA . LEU B 1 367 ? 2.865 -22.016 -15.938 1 88.31 367 LEU B CA 1
ATOM 6537 C C . LEU B 1 367 ? 1.515 -21.312 -15.922 1 88.31 367 LEU B C 1
ATOM 6539 O O . LEU B 1 367 ? 0.468 -21.953 -15.969 1 88.31 367 LEU B O 1
ATOM 6543 N N . ALA B 1 368 ? 1.661 -19.984 -15.938 1 88.88 368 ALA B N 1
ATOM 6544 C CA . ALA B 1 368 ? 0.45 -19.172 -15.992 1 88.88 368 ALA B CA 1
ATOM 6545 C C . ALA B 1 368 ? -0.394 -19.516 -17.219 1 88.88 368 ALA B C 1
ATOM 6547 O O . ALA B 1 368 ? -1.619 -19.625 -17.125 1 88.88 368 ALA B O 1
ATOM 6548 N N . GLN B 1 369 ? 0.184 -19.719 -18.375 1 88.62 369 GLN B N 1
ATOM 6549 C CA . GLN B 1 369 ? -0.558 -19.969 -19.609 1 88.62 369 GLN B CA 1
ATOM 6550 C C . GLN B 1 369 ? -1.263 -21.328 -19.547 1 88.62 369 GLN B C 1
ATOM 6552 O O . GLN B 1 369 ? -2.35 -21.484 -20.109 1 88.62 369 GLN B O 1
ATOM 6557 N N . VAL B 1 370 ? -0.643 -22.281 -18.859 1 94.25 370 VAL B N 1
ATOM 6558 C CA . VAL B 1 370 ? -1.285 -23.594 -18.719 1 94.25 370 VAL B CA 1
ATOM 6559 C C . VAL B 1 370 ? -2.572 -23.453 -17.922 1 94.25 370 VAL B C 1
ATOM 6561 O O . VAL B 1 370 ? -3.639 -23.891 -18.359 1 94.25 370 VAL B O 1
ATOM 6564 N N . ALA B 1 371 ? -2.424 -22.797 -16.781 1 96.38 371 ALA B N 1
ATOM 6565 C CA . ALA B 1 371 ? -3.58 -22.609 -15.906 1 96.38 371 ALA B CA 1
ATOM 6566 C C . ALA B 1 371 ? -4.684 -21.828 -16.625 1 96.38 371 ALA B C 1
ATOM 6568 O O . ALA B 1 371 ? -5.855 -22.219 -16.562 1 96.38 371 ALA B O 1
ATOM 6569 N N . ASN B 1 372 ? -4.277 -20.797 -17.297 1 94.19 372 ASN B N 1
ATOM 6570 C CA . ASN B 1 372 ? -5.234 -19.953 -18.016 1 94.19 372 ASN B CA 1
ATOM 6571 C C . ASN B 1 372 ? -5.98 -20.734 -19.094 1 94.19 372 ASN B C 1
ATOM 6573 O O . ASN B 1 372 ? -7.203 -20.641 -19.188 1 94.19 372 ASN B O 1
ATOM 6577 N N . GLN B 1 373 ? -5.277 -21.5 -19.875 1 95.62 373 GLN B N 1
ATOM 6578 C CA . GLN B 1 373 ? -5.887 -22.297 -20.938 1 95.62 373 GLN B CA 1
ATOM 6579 C C . GLN B 1 373 ? -6.789 -23.391 -20.359 1 95.62 373 GLN B C 1
ATOM 6581 O O . GLN B 1 373 ? -7.84 -23.688 -20.922 1 95.62 373 GLN B O 1
ATOM 6586 N N . GLN B 1 374 ? -6.367 -23.938 -19.281 1 98.31 374 GLN B N 1
ATOM 6587 C CA . GLN B 1 374 ? -7.207 -24.922 -18.625 1 98.31 374 GLN B CA 1
ATOM 6588 C C . GLN B 1 374 ? -8.523 -24.312 -18.156 1 98.31 374 GLN B C 1
ATOM 6590 O O . GLN B 1 374 ? -9.586 -24.938 -18.297 1 98.31 374 GLN B O 1
ATOM 6595 N N . GLY B 1 375 ? -8.398 -23.141 -17.547 1 98.12 375 GLY B N 1
ATOM 6596 C CA . GLY B 1 375 ? -9.617 -22.438 -17.141 1 98.12 375 GLY B CA 1
ATOM 6597 C C . GLY B 1 375 ? -10.578 -22.203 -18.281 1 98.12 375 GLY B C 1
ATOM 6598 O O . GLY B 1 375 ? -11.773 -22.484 -18.172 1 98.12 375 GLY B O 1
ATOM 6599 N N . GLY B 1 376 ? -10.047 -21.734 -19.406 1 97.19 376 GLY B N 1
ATOM 6600 C CA . GLY B 1 376 ? -10.875 -21.516 -20.594 1 97.19 376 GLY B CA 1
ATOM 6601 C C . GLY B 1 376 ? -11.469 -22.797 -21.156 1 97.19 376 GLY B C 1
ATOM 6602 O O . GLY B 1 376 ? -12.641 -22.828 -21.531 1 97.19 376 GLY B O 1
ATOM 6603 N N . HIS B 1 377 ? -10.719 -23.75 -21.219 1 98.12 377 HIS B N 1
ATOM 6604 C CA . HIS B 1 377 ? -11.156 -25.047 -21.734 1 98.12 377 HIS B CA 1
ATOM 6605 C C . HIS B 1 377 ? -12.297 -25.625 -20.891 1 98.12 377 HIS B C 1
ATOM 6607 O O . HIS B 1 377 ? -13.32 -26.031 -21.438 1 98.12 377 HIS B O 1
ATOM 6613 N N . LEU B 1 378 ? -12.086 -25.641 -19.609 1 98.5 378 LEU B N 1
ATOM 6614 C CA . LEU B 1 378 ? -13.094 -26.219 -18.719 1 98.5 378 LEU B CA 1
ATOM 6615 C C . LEU B 1 378 ? -14.398 -25.453 -18.797 1 98.5 378 LEU B C 1
ATOM 6617 O O . LEU B 1 378 ? -15.484 -26.031 -18.781 1 98.5 378 LEU B O 1
ATOM 6621 N N . ALA B 1 379 ? -14.289 -24.125 -18.828 1 98.38 379 ALA B N 1
ATOM 6622 C CA . ALA B 1 379 ? -15.484 -23.312 -18.984 1 98.38 379 ALA B CA 1
ATOM 6623 C C . ALA B 1 379 ? -16.25 -23.703 -20.25 1 98.38 379 ALA B C 1
ATOM 6625 O O . ALA B 1 379 ? -17.469 -23.875 -20.203 1 98.38 379 ALA B O 1
ATOM 6626 N N . SER B 1 380 ? -15.516 -23.828 -21.312 1 98 380 SER B N 1
ATOM 6627 C CA . SER B 1 380 ? -16.141 -24.203 -22.578 1 98 380 SER B CA 1
ATOM 6628 C C . SER B 1 380 ? -16.812 -25.562 -22.484 1 98 380 SER B C 1
ATOM 6630 O O . SER B 1 380 ? -17.938 -25.734 -22.969 1 98 380 SER B O 1
ATOM 6632 N N . CYS B 1 381 ? -16.172 -26.469 -21.875 1 97.88 381 CYS B N 1
ATOM 6633 C CA . CYS B 1 381 ? -16.703 -27.812 -21.719 1 97.88 381 CYS B CA 1
ATOM 6634 C C . CYS B 1 381 ? -17.969 -27.797 -20.875 1 97.88 381 CYS B C 1
ATOM 6636 O O . CYS B 1 381 ? -18.969 -28.422 -21.25 1 97.88 381 CYS B O 1
ATOM 6638 N N . LEU B 1 382 ? -17.953 -27.125 -19.734 1 97.19 382 LEU B N 1
ATOM 6639 C CA . LEU B 1 382 ? -19.125 -27.062 -18.859 1 97.19 382 LEU B CA 1
ATOM 6640 C C . LEU B 1 382 ? -20.281 -26.344 -19.562 1 97.19 382 LEU B C 1
ATOM 6642 O O . LEU B 1 382 ? -21.422 -26.781 -19.484 1 97.19 382 LEU B O 1
ATOM 6646 N N . ASN B 1 383 ? -19.938 -25.281 -20.219 1 97.5 383 ASN B N 1
ATOM 6647 C CA . ASN B 1 383 ? -20.953 -24.5 -20.922 1 97.5 383 ASN B CA 1
ATOM 6648 C C . ASN B 1 383 ? -21.672 -25.344 -21.984 1 97.5 383 ASN B C 1
ATOM 6650 O O . ASN B 1 383 ? -22.859 -25.156 -22.219 1 97.5 383 ASN B O 1
ATOM 6654 N N . ARG B 1 384 ? -20.969 -26.234 -22.547 1 96.75 384 ARG B N 1
ATOM 6655 C CA . ARG B 1 384 ? -21.5 -27.031 -23.641 1 96.75 384 ARG B CA 1
ATOM 6656 C C . ARG B 1 384 ? -21.906 -28.422 -23.172 1 96.75 384 ARG B C 1
ATOM 6658 O O . ARG B 1 384 ? -22.375 -29.234 -23.969 1 96.75 384 ARG B O 1
ATOM 6665 N N . ASP B 1 385 ? -21.75 -28.672 -21.953 1 94.19 385 ASP B N 1
ATOM 6666 C CA . ASP B 1 385 ? -22.031 -29.984 -21.391 1 94.19 385 ASP B CA 1
ATOM 6667 C C . ASP B 1 385 ? -21.297 -31.094 -22.156 1 94.19 385 ASP B C 1
ATOM 6669 O O . ASP B 1 385 ? -21.922 -32.062 -22.594 1 94.19 385 ASP B O 1
ATOM 6673 N N . GLU B 1 386 ? -20.016 -30.828 -22.375 1 94.62 386 GLU B N 1
ATOM 6674 C CA . GLU B 1 386 ? -19.141 -31.766 -23.062 1 94.62 386 GLU B CA 1
ATOM 6675 C C . GLU B 1 386 ? -17.906 -32.094 -22.219 1 94.62 386 GLU B C 1
ATOM 6677 O O . GLU B 1 386 ? -17.516 -31.328 -21.344 1 94.62 386 GLU B O 1
ATOM 6682 N N . ALA B 1 387 ? -17.516 -33.281 -22.406 1 93.25 387 ALA B N 1
ATOM 6683 C CA . ALA B 1 387 ? -16.266 -33.688 -21.797 1 93.25 387 ALA B CA 1
ATOM 6684 C C . ALA B 1 387 ? -15.188 -33.906 -22.859 1 93.25 387 ALA B C 1
ATOM 6686 O O . ALA B 1 387 ? -15.125 -34.938 -23.5 1 93.25 387 ALA B O 1
ATOM 6687 N N . LEU B 1 388 ? -14.359 -32.875 -23.047 1 96.12 388 LEU B N 1
ATOM 6688 C CA . LEU B 1 388 ? -13.297 -32.938 -24.047 1 96.12 388 LEU B CA 1
ATOM 6689 C C . LEU B 1 388 ? -11.93 -32.938 -23.375 1 96.12 388 LEU B C 1
ATOM 6691 O O . LEU B 1 388 ? -11.742 -32.312 -22.328 1 96.12 388 LEU B O 1
ATOM 6695 N N . ALA B 1 389 ? -11.062 -33.594 -24.031 1 97.31 389 ALA B N 1
ATOM 6696 C CA . ALA B 1 389 ? -9.688 -33.625 -23.516 1 97.31 389 ALA B CA 1
ATOM 6697 C C . ALA B 1 389 ? -9.023 -32.281 -23.656 1 97.31 389 ALA B C 1
ATOM 6699 O O . ALA B 1 389 ? -9.188 -31.594 -24.672 1 97.31 389 ALA B O 1
ATOM 6700 N N . PHE B 1 390 ? -8.32 -31.891 -22.641 1 98 390 PHE B N 1
ATOM 6701 C CA . PHE B 1 390 ? -7.578 -30.641 -22.656 1 98 390 PHE B CA 1
ATOM 6702 C C . PHE B 1 390 ? -6.312 -30.781 -23.5 1 98 390 PHE B C 1
ATOM 6704 O O . PHE B 1 390 ? -5.523 -31.703 -23.297 1 98 390 PHE B O 1
ATOM 6711 N N . GLN B 1 391 ? -6.113 -29.859 -24.438 1 96.12 391 GLN B N 1
ATOM 6712 C CA . GLN B 1 391 ? -4.906 -29.781 -25.25 1 96.12 391 GLN B CA 1
ATOM 6713 C C . GLN B 1 391 ? -4.18 -28.453 -25.031 1 96.12 391 GLN B C 1
ATOM 6715 O O . GLN B 1 391 ? -4.695 -27.391 -25.359 1 96.12 391 GLN B O 1
ATOM 6720 N N . TYR B 1 392 ? -3.047 -28.609 -24.484 1 94.94 392 TYR B N 1
ATOM 6721 C CA . TYR B 1 392 ? -2.242 -27.422 -24.188 1 94.94 392 TYR B CA 1
ATOM 6722 C C . TYR B 1 392 ? -1.564 -26.891 -25.438 1 94.94 392 TYR B C 1
ATOM 6724 O O . TYR B 1 392 ? -0.997 -27.656 -26.219 1 94.94 392 TYR B O 1
ATOM 6732 N N . LYS B 1 393 ? -1.632 -25.578 -25.688 1 90 393 LYS B N 1
ATOM 6733 C CA . LYS B 1 393 ? -0.918 -24.875 -26.75 1 90 393 LYS B CA 1
ATOM 6734 C C . LYS B 1 393 ? 0.122 -23.922 -26.172 1 90 393 LYS B C 1
ATOM 6736 O O . LYS B 1 393 ? -0.228 -22.891 -25.562 1 90 393 LYS B O 1
ATOM 6741 N N . PHE B 1 394 ? 1.347 -24.219 -26.375 1 86.62 394 PHE B N 1
ATOM 6742 C CA . PHE B 1 394 ? 2.436 -23.391 -25.891 1 86.62 394 PHE B CA 1
ATOM 6743 C C . PHE B 1 394 ? 2.508 -22.078 -26.672 1 86.62 394 PHE B C 1
ATOM 6745 O O . PHE B 1 394 ? 2.65 -22.094 -27.891 1 86.62 394 PHE B O 1
ATOM 6752 N N . MET B 1 395 ? 2.447 -20.984 -25.953 1 79.69 395 MET B N 1
ATOM 6753 C CA . MET B 1 395 ? 2.387 -19.688 -26.625 1 79.69 395 MET B CA 1
ATOM 6754 C C . MET B 1 395 ? 3.727 -18.969 -26.547 1 79.69 395 MET B C 1
ATOM 6756 O O . MET B 1 395 ? 3.869 -17.859 -27.062 1 79.69 395 MET B O 1
ATOM 6760 N N . GLY B 1 396 ? 4.668 -19.547 -25.859 1 78 396 GLY B N 1
ATOM 6761 C CA . GLY B 1 396 ? 5.973 -18.922 -25.734 1 78 396 GLY B CA 1
ATOM 6762 C C . GLY B 1 396 ? 6.344 -18.609 -24.297 1 78 396 GLY B C 1
ATOM 6763 O O . GLY B 1 396 ? 5.473 -18.578 -23.422 1 78 396 GLY B O 1
ATOM 6764 N N . ALA B 1 397 ? 7.656 -18.516 -24.078 1 77.06 397 ALA B N 1
ATOM 6765 C CA . ALA B 1 397 ? 8.211 -18.125 -22.781 1 77.06 397 ALA B CA 1
ATOM 6766 C C . ALA B 1 397 ? 9.023 -16.844 -22.906 1 77.06 397 ALA B C 1
ATOM 6768 O O . ALA B 1 397 ? 9.727 -16.641 -23.891 1 77.06 397 ALA B O 1
ATOM 6769 N N . MET B 1 398 ? 8.781 -15.992 -21.984 1 75.56 398 MET B N 1
ATOM 6770 C CA . MET B 1 398 ? 9.469 -14.711 -22.047 1 75.56 398 MET B CA 1
ATOM 6771 C C . MET B 1 398 ? 10 -14.312 -20.688 1 75.56 398 MET B C 1
ATOM 6773 O O . MET B 1 398 ? 9.5 -14.773 -19.656 1 75.56 398 MET B O 1
ATOM 6777 N N . ALA B 1 399 ? 11.031 -13.508 -20.656 1 76.06 399 ALA B N 1
ATOM 6778 C CA . ALA B 1 399 ? 11.578 -12.922 -19.438 1 76.06 399 ALA B CA 1
ATOM 6779 C C . ALA B 1 399 ? 12.211 -11.562 -19.719 1 76.06 399 ALA B C 1
ATOM 6781 O O . ALA B 1 399 ? 13.016 -11.422 -20.641 1 76.06 399 ALA B O 1
ATOM 6782 N N . SER B 1 400 ? 11.82 -10.625 -18.922 1 78.75 400 SER B N 1
ATOM 6783 C CA . SER B 1 400 ? 12.383 -9.289 -19.062 1 78.75 400 SER B CA 1
ATOM 6784 C C . SER B 1 400 ? 13.719 -9.164 -18.344 1 78.75 400 SER B C 1
ATOM 6786 O O . SER B 1 400 ? 13.891 -9.719 -17.25 1 78.75 400 SER B O 1
ATOM 6788 N N . LEU B 1 401 ? 14.641 -8.469 -18.984 1 78.94 401 LEU B N 1
ATOM 6789 C CA . LEU B 1 401 ? 15.945 -8.211 -18.391 1 78.94 401 LEU B CA 1
ATOM 6790 C C . LEU B 1 401 ? 16.094 -6.742 -18.016 1 78.94 401 LEU B C 1
ATOM 6792 O O . LEU B 1 401 ? 17.203 -6.25 -17.844 1 78.94 401 LEU B O 1
ATOM 6796 N N . GLY B 1 402 ? 15 -6.109 -17.953 1 70.5 402 GLY B N 1
ATOM 6797 C CA . GLY B 1 402 ? 15.078 -4.695 -17.641 1 70.5 402 GLY B CA 1
ATOM 6798 C C . GLY B 1 402 ? 15.555 -3.844 -18.797 1 70.5 402 GLY B C 1
ATOM 6799 O O . GLY B 1 402 ? 16.062 -4.371 -19.797 1 70.5 402 GLY B O 1
ATOM 6800 N N . THR B 1 403 ? 15.547 -2.521 -18.75 1 68.19 403 THR B N 1
ATOM 6801 C CA . THR B 1 403 ? 16.031 -1.468 -19.641 1 68.19 403 THR B CA 1
ATOM 6802 C C . THR B 1 403 ? 15.891 -1.892 -21.094 1 68.19 403 THR B C 1
ATOM 6804 O O . THR B 1 403 ? 16.875 -1.96 -21.828 1 68.19 403 THR B O 1
ATOM 6807 N N . PHE B 1 404 ? 14.688 -2.221 -21.531 1 61.53 404 PHE B N 1
ATOM 6808 C CA . PHE B 1 404 ? 14.328 -2.508 -22.922 1 61.53 404 PHE B CA 1
ATOM 6809 C C . PHE B 1 404 ? 15 -3.793 -23.391 1 61.53 404 PHE B C 1
ATOM 6811 O O . PHE B 1 404 ? 15.477 -3.867 -24.531 1 61.53 404 PHE B O 1
ATOM 6818 N N . ASN B 1 405 ? 15.172 -4.668 -22.516 1 69.56 405 ASN B N 1
ATOM 6819 C CA . ASN B 1 405 ? 15.805 -5.949 -22.812 1 69.56 405 ASN B CA 1
ATOM 6820 C C . ASN B 1 405 ? 14.992 -7.117 -22.266 1 69.56 405 ASN B C 1
ATOM 6822 O O . ASN B 1 405 ? 14.469 -7.047 -21.156 1 69.56 405 ASN B O 1
ATOM 6826 N N . ALA B 1 406 ? 14.867 -8.016 -23.141 1 78.88 406 ALA B N 1
ATOM 6827 C CA . ALA B 1 406 ? 14.141 -9.219 -22.75 1 78.88 406 ALA B CA 1
ATOM 6828 C C . ALA B 1 406 ? 14.57 -10.422 -23.594 1 78.88 406 ALA B C 1
ATOM 6830 O O . ALA B 1 406 ? 15.438 -10.305 -24.453 1 78.88 406 ALA B O 1
ATOM 6831 N N . VAL B 1 407 ? 14.133 -11.555 -23.234 1 75.81 407 VAL B N 1
ATOM 6832 C CA . VAL B 1 407 ? 14.281 -12.766 -24.031 1 75.81 407 VAL B CA 1
ATOM 6833 C C . VAL B 1 407 ? 12.906 -13.398 -24.266 1 75.81 407 VAL B C 1
ATOM 6835 O O . VAL B 1 407 ? 12.055 -13.383 -23.375 1 75.81 407 VAL B O 1
ATOM 6838 N N . VAL B 1 408 ? 12.797 -13.836 -25.406 1 75.31 408 VAL B N 1
ATOM 6839 C CA . VAL B 1 408 ? 11.555 -14.5 -25.797 1 75.31 408 VAL B CA 1
ATOM 6840 C C . VAL B 1 408 ? 11.875 -15.836 -26.469 1 75.31 408 VAL B C 1
ATOM 6842 O O . VAL B 1 408 ? 12.695 -15.891 -27.391 1 75.31 408 VAL B O 1
ATOM 6845 N N . ASP B 1 409 ? 11.328 -16.906 -25.891 1 78.38 409 ASP B N 1
ATOM 6846 C CA . ASP B 1 409 ? 11.477 -18.25 -26.438 1 78.38 409 ASP B CA 1
ATOM 6847 C C . ASP B 1 409 ? 10.141 -18.766 -26.969 1 78.38 409 ASP B C 1
ATOM 6849 O O . ASP B 1 409 ? 9.312 -19.266 -26.219 1 78.38 409 ASP B O 1
ATOM 6853 N N . LEU B 1 410 ? 9.938 -18.578 -28.219 1 74.44 410 LEU B N 1
ATOM 6854 C CA . LEU B 1 410 ? 8.742 -19.109 -28.859 1 74.44 410 LEU B CA 1
ATOM 6855 C C . LEU B 1 410 ? 9.016 -20.5 -29.438 1 74.44 410 LEU B C 1
ATOM 6857 O O . LEU B 1 410 ? 10.156 -20.969 -29.422 1 74.44 410 LEU B O 1
ATOM 6861 N N . ASN B 1 411 ? 7.922 -21.266 -29.625 1 73.06 411 ASN B N 1
ATOM 6862 C CA . ASN B 1 411 ? 8.117 -22.516 -30.328 1 73.06 411 ASN B CA 1
ATOM 6863 C C . ASN B 1 411 ? 8.711 -22.297 -31.719 1 73.06 411 ASN B C 1
ATOM 6865 O O . ASN B 1 411 ? 7.992 -21.922 -32.656 1 73.06 411 ASN B O 1
ATOM 6869 N N . GLY B 1 412 ? 10.141 -22.172 -31.812 1 70.75 412 GLY B N 1
ATOM 6870 C CA . GLY B 1 412 ? 10.852 -21.891 -33.031 1 70.75 412 GLY B CA 1
ATOM 6871 C C . GLY B 1 412 ? 11.75 -20.672 -32.938 1 70.75 412 GLY B C 1
ATOM 6872 O O . GLY B 1 412 ? 12.891 -20.766 -32.5 1 70.75 412 GLY B O 1
ATOM 6873 N N . PRO B 1 413 ? 11 -19.453 -33.125 1 71.88 413 PRO B N 1
ATOM 6874 C CA . PRO B 1 413 ? 11.812 -18.234 -33.094 1 71.88 413 PRO B CA 1
ATOM 6875 C C . PRO B 1 413 ? 12.266 -17.844 -31.703 1 71.88 413 PRO B C 1
ATOM 6877 O O . PRO B 1 413 ? 11.523 -18.031 -30.734 1 71.88 413 PRO B O 1
ATOM 6880 N N . LYS B 1 414 ? 13.555 -17.375 -31.672 1 80.88 414 LYS B N 1
ATOM 6881 C CA . LYS B 1 414 ? 14.148 -16.828 -30.453 1 80.88 414 LYS B CA 1
ATOM 6882 C C . LYS B 1 414 ? 14.555 -15.375 -30.641 1 80.88 414 LYS B C 1
ATOM 6884 O O . LYS B 1 414 ? 15.148 -15.008 -31.656 1 80.88 414 LYS B O 1
ATOM 6889 N N . PHE B 1 415 ? 13.961 -14.547 -29.75 1 77.06 415 PHE B N 1
ATOM 6890 C CA . PHE B 1 415 ? 14.281 -13.125 -29.812 1 77.06 415 PHE B CA 1
ATOM 6891 C C . PHE B 1 415 ? 15.023 -12.688 -28.547 1 77.06 415 PHE B C 1
ATOM 6893 O O . PHE B 1 415 ? 14.859 -13.281 -27.484 1 77.06 415 PHE B O 1
ATOM 6900 N N . LYS B 1 416 ? 15.969 -11.805 -28.797 1 80.88 416 LYS B N 1
ATOM 6901 C CA . LYS B 1 416 ? 16.656 -11.156 -27.688 1 80.88 416 LYS B CA 1
ATOM 6902 C C . LYS B 1 416 ? 16.703 -9.641 -27.875 1 80.88 416 LYS B C 1
ATOM 6904 O O . LYS B 1 416 ? 16.438 -9.141 -28.969 1 80.88 416 LYS B O 1
ATOM 6909 N N . GLY B 1 417 ? 16.875 -8.93 -26.766 1 76.62 417 GLY B N 1
ATOM 6910 C CA . GLY B 1 417 ? 17.094 -7.496 -26.859 1 76.62 417 GLY B CA 1
ATOM 6911 C C . GLY B 1 417 ? 15.805 -6.699 -26.938 1 76.62 417 GLY B C 1
ATOM 6912 O O . GLY B 1 417 ? 14.805 -7.059 -26.312 1 76.62 417 GLY B O 1
ATOM 6913 N N . ILE B 1 418 ? 15.82 -5.645 -27.641 1 74.44 418 ILE B N 1
ATOM 6914 C CA . ILE B 1 418 ? 14.75 -4.656 -27.656 1 74.44 418 ILE B CA 1
ATOM 6915 C C . ILE B 1 418 ? 13.516 -5.25 -28.328 1 74.44 418 ILE B C 1
ATOM 6917 O O . ILE B 1 418 ? 12.383 -4.957 -27.938 1 74.44 418 ILE B O 1
ATOM 6921 N N . VAL B 1 419 ? 13.75 -6.047 -29.312 1 72.88 419 VAL B N 1
ATOM 6922 C CA . VAL B 1 419 ? 12.617 -6.66 -30 1 72.88 419 VAL B CA 1
ATOM 6923 C C . VAL B 1 419 ? 11.883 -7.605 -29.047 1 72.88 419 VAL B C 1
ATOM 6925 O O . VAL B 1 419 ? 10.656 -7.621 -29.016 1 72.88 419 VAL B O 1
ATOM 6928 N N . ALA B 1 420 ? 12.648 -8.32 -28.344 1 73.19 420 ALA B N 1
ATOM 6929 C CA . ALA B 1 420 ? 12.07 -9.211 -27.344 1 73.19 420 ALA B CA 1
ATOM 6930 C C . ALA B 1 420 ? 11.336 -8.43 -26.266 1 73.19 420 ALA B C 1
ATOM 6932 O O . ALA B 1 420 ? 10.266 -8.836 -25.812 1 73.19 420 ALA B O 1
ATOM 6933 N N . PHE B 1 421 ? 11.922 -7.371 -26.031 1 74.75 421 PHE B N 1
ATOM 6934 C CA . PHE B 1 421 ? 11.32 -6.52 -25.016 1 74.75 421 PHE B CA 1
ATOM 6935 C C . PHE B 1 421 ? 9.961 -6 -25.469 1 74.75 421 PHE B C 1
ATOM 6937 O O . PHE B 1 421 ? 8.992 -6.027 -24.703 1 74.75 421 PHE B O 1
ATOM 6944 N N . LEU B 1 422 ? 9.891 -5.555 -26.578 1 69.94 422 LEU B N 1
ATOM 6945 C CA . LEU B 1 422 ? 8.633 -5.051 -27.125 1 69.94 422 LEU B CA 1
ATOM 6946 C C . LEU B 1 422 ? 7.594 -6.164 -27.203 1 69.94 422 LEU B C 1
ATOM 6948 O O . LEU B 1 422 ? 6.41 -5.93 -26.953 1 69.94 422 LEU B O 1
ATOM 6952 N N . THR B 1 423 ? 8.062 -7.297 -27.578 1 69.38 423 THR B N 1
ATOM 6953 C CA . THR B 1 423 ? 7.168 -8.445 -27.625 1 69.38 423 THR B CA 1
ATOM 6954 C C . THR B 1 423 ? 6.645 -8.781 -26.234 1 69.38 423 THR B C 1
ATOM 6956 O O . THR B 1 423 ? 5.449 -9.023 -26.062 1 69.38 423 THR B O 1
ATOM 6959 N N . TRP B 1 424 ? 7.543 -8.844 -25.391 1 71.69 424 TRP B N 1
ATOM 6960 C CA . TRP B 1 424 ? 7.211 -9.086 -23.984 1 71.69 424 TRP B CA 1
ATOM 6961 C C . TRP B 1 424 ? 6.18 -8.078 -23.5 1 71.69 424 TRP B C 1
ATOM 6963 O O . TRP B 1 424 ? 5.145 -8.461 -22.938 1 71.69 424 TRP B O 1
ATOM 6973 N N . ARG B 1 425 ? 6.359 -6.887 -23.719 1 70.56 425 ARG B N 1
ATOM 6974 C CA . ARG B 1 425 ? 5.457 -5.82 -23.297 1 70.56 425 ARG B CA 1
ATOM 6975 C C . ARG B 1 425 ? 4.098 -5.949 -23.969 1 70.56 425 ARG B C 1
ATOM 6977 O O . ARG B 1 425 ? 3.057 -5.785 -23.344 1 70.56 425 ARG B O 1
ATOM 6984 N N . SER B 1 426 ? 4.16 -6.184 -25.188 1 67.62 426 SER B N 1
ATOM 6985 C CA . SER B 1 426 ? 2.922 -6.305 -25.953 1 67.62 426 SER B CA 1
ATOM 6986 C C . SER B 1 426 ? 2.113 -7.516 -25.516 1 67.62 426 SER B C 1
ATOM 6988 O O . SER B 1 426 ? 0.888 -7.441 -25.391 1 67.62 426 SER B O 1
ATOM 6990 N N . ALA B 1 427 ? 2.785 -8.547 -25.344 1 69.44 427 ALA B N 1
ATOM 6991 C CA . ALA B 1 427 ? 2.113 -9.773 -24.938 1 69.44 427 ALA B CA 1
ATOM 6992 C C . ALA B 1 427 ? 1.41 -9.594 -23.594 1 69.44 427 ALA B C 1
ATOM 6994 O O . ALA B 1 427 ? 0.23 -9.922 -23.453 1 69.44 427 ALA B O 1
ATOM 6995 N N . TYR B 1 428 ? 2.096 -9.023 -22.734 1 69.38 428 TYR B N 1
ATOM 6996 C CA . TYR B 1 428 ? 1.516 -8.891 -21.406 1 69.38 428 TYR B CA 1
ATOM 6997 C C . TYR B 1 428 ? 0.462 -7.793 -21.375 1 69.38 428 TYR B C 1
ATOM 6999 O O . TYR B 1 428 ? -0.517 -7.883 -20.641 1 69.38 428 TYR B O 1
ATOM 7007 N N . TRP B 1 429 ? 0.699 -6.836 -22.172 1 67.31 429 TRP B N 1
ATOM 7008 C CA . TRP B 1 429 ? -0.327 -5.805 -22.312 1 67.31 429 TRP B CA 1
ATOM 7009 C C . TRP B 1 429 ? -1.623 -6.398 -22.859 1 67.31 429 TRP B C 1
ATOM 7011 O O . TRP B 1 429 ? -2.709 -6.094 -22.359 1 67.31 429 TRP B O 1
ATOM 7021 N N . THR B 1 430 ? -1.501 -7.301 -23.797 1 63.25 430 THR B N 1
ATOM 7022 C CA . THR B 1 430 ? -2.664 -7.914 -24.438 1 63.25 430 THR B CA 1
ATOM 7023 C C . THR B 1 430 ? -3.35 -8.883 -23.484 1 63.25 430 THR B C 1
ATOM 7025 O O . THR B 1 430 ? -4.57 -9.047 -23.516 1 63.25 430 THR B O 1
ATOM 7028 N N . MET B 1 431 ? -2.578 -9.391 -22.656 1 65.62 431 MET B N 1
ATOM 7029 C CA . MET B 1 431 ? -3.107 -10.398 -21.75 1 65.62 431 MET B CA 1
ATOM 7030 C C . MET B 1 431 ? -3.861 -9.75 -20.594 1 65.62 431 MET B C 1
ATOM 7032 O O . MET B 1 431 ? -4.594 -10.43 -19.859 1 65.62 431 MET B O 1
ATOM 7036 N N . MET B 1 432 ? -3.639 -8.461 -20.547 1 62.06 432 MET B N 1
ATOM 7037 C CA . MET B 1 432 ? -4.348 -7.777 -19.484 1 62.06 432 MET B CA 1
ATOM 7038 C C . MET B 1 432 ? -5.855 -7.797 -19.719 1 62.06 432 MET B C 1
ATOM 7040 O O . MET B 1 432 ? -6.309 -7.574 -20.844 1 62.06 432 MET B O 1
ATOM 7044 N N . VAL B 1 433 ? -6.477 -8.164 -18.766 1 55.75 433 VAL B N 1
ATOM 7045 C CA . VAL B 1 433 ? -7.926 -8.312 -18.875 1 55.75 433 VAL B CA 1
ATOM 7046 C C . VAL B 1 433 ? -8.602 -6.965 -18.625 1 55.75 433 VAL B C 1
ATOM 7048 O O . VAL B 1 433 ? -9.547 -6.605 -19.328 1 55.75 433 VAL B O 1
ATOM 7051 N N . SER B 1 434 ? -8.031 -6.195 -17.766 1 61.62 434 SER B N 1
ATOM 7052 C CA . SER B 1 434 ? -8.656 -4.957 -17.312 1 61.62 434 SER B CA 1
ATOM 7053 C C . SER B 1 434 ? -8.289 -3.789 -18.219 1 61.62 434 SER B C 1
ATOM 7055 O O . SER B 1 434 ? -7.109 -3.494 -18.422 1 61.62 434 SER B O 1
ATOM 7057 N N . VAL B 1 435 ? -9.32 -3.203 -18.828 1 59.28 435 VAL B N 1
ATOM 7058 C CA . VAL B 1 435 ? -9.086 -2.014 -19.641 1 59.28 435 VAL B CA 1
ATOM 7059 C C . VAL B 1 435 ? -8.352 -0.96 -18.812 1 59.28 435 VAL B C 1
ATOM 7061 O O . VAL B 1 435 ? -7.48 -0.256 -19.328 1 59.28 435 VAL B O 1
ATOM 7064 N N . VAL B 1 436 ? -8.672 -0.949 -17.594 1 56.97 436 VAL B N 1
ATOM 7065 C CA . VAL B 1 436 ? -8.016 0.012 -16.703 1 56.97 436 VAL B CA 1
ATOM 7066 C C . VAL B 1 436 ? -6.523 -0.284 -16.641 1 56.97 436 VAL B C 1
ATOM 7068 O O . VAL B 1 436 ? -5.695 0.62 -16.781 1 56.97 436 VAL B O 1
ATOM 7071 N N . ASN B 1 437 ? -6.258 -1.463 -16.5 1 58.03 437 ASN B N 1
ATOM 7072 C CA . ASN B 1 437 ? -4.852 -1.843 -16.406 1 58.03 437 ASN B CA 1
ATOM 7073 C C . ASN B 1 437 ? -4.121 -1.619 -17.734 1 58.03 437 ASN B C 1
ATOM 7075 O O . ASN B 1 437 ? -2.938 -1.28 -17.75 1 58.03 437 ASN B O 1
ATOM 7079 N N . LYS B 1 438 ? -4.844 -1.752 -18.781 1 61.38 438 LYS B N 1
ATOM 7080 C CA . LYS B 1 438 ? -4.262 -1.504 -20.094 1 61.38 438 LYS B CA 1
ATOM 7081 C C . LYS B 1 438 ? -3.867 -0.038 -20.25 1 61.38 438 LYS B C 1
ATOM 7083 O O . LYS B 1 438 ? -2.949 0.286 -21.016 1 61.38 438 LYS B O 1
ATOM 7088 N N . ILE B 1 439 ? -4.461 0.779 -19.5 1 60.56 439 ILE B N 1
ATOM 7089 C CA . ILE B 1 439 ? -4.148 2.203 -19.562 1 60.56 439 ILE B CA 1
ATOM 7090 C C . ILE B 1 439 ? -3.09 2.547 -18.516 1 60.56 439 ILE B C 1
ATOM 7092 O O . ILE B 1 439 ? -2.127 3.26 -18.812 1 60.56 439 ILE B O 1
ATOM 7096 N N . LEU B 1 440 ? -3.273 1.987 -17.406 1 61.44 440 LEU B N 1
ATOM 7097 C CA . LEU B 1 440 ? -2.41 2.359 -16.297 1 61.44 440 LEU B CA 1
ATOM 7098 C C . LEU B 1 440 ? -0.985 1.866 -16.516 1 61.44 440 LEU B C 1
ATOM 7100 O O . LEU B 1 440 ? -0.023 2.576 -16.219 1 61.44 440 LEU B O 1
ATOM 7104 N N . ILE B 1 441 ? -0.87 0.755 -17.094 1 57.53 441 ILE B N 1
ATOM 7105 C CA . ILE B 1 441 ? 0.444 0.128 -17.188 1 57.53 441 ILE B CA 1
ATOM 7106 C C . ILE B 1 441 ? 1.339 0.949 -18.109 1 57.53 441 ILE B C 1
ATOM 7108 O O . ILE B 1 441 ? 2.436 1.356 -17.734 1 57.53 441 ILE B O 1
ATOM 7112 N N . PRO B 1 442 ? 0.806 1.271 -19.312 1 59.94 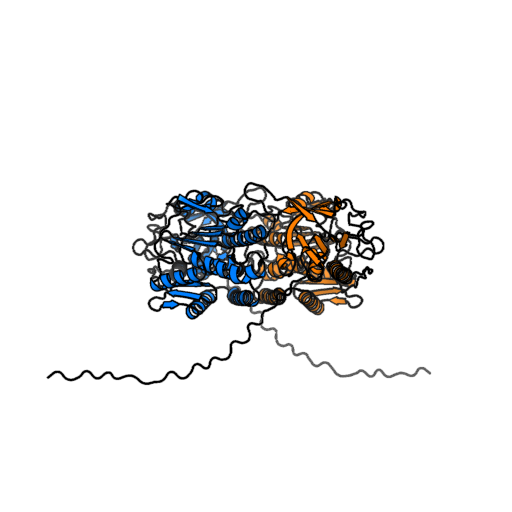442 PRO B N 1
ATOM 7113 C CA . PRO B 1 442 ? 1.67 2.107 -20.156 1 59.94 442 PRO B CA 1
ATOM 7114 C C . PRO B 1 442 ? 1.957 3.469 -19.531 1 59.94 442 PRO B C 1
ATOM 7116 O O . PRO B 1 442 ? 3.039 4.027 -19.719 1 59.94 442 PRO B O 1
ATOM 7119 N N . MET B 1 443 ? 1.014 3.973 -18.75 1 61.78 443 MET B N 1
ATOM 7120 C CA . MET B 1 443 ? 1.225 5.258 -18.078 1 61.78 443 MET B CA 1
ATOM 7121 C C . MET B 1 443 ? 2.33 5.152 -17.031 1 61.78 443 MET B C 1
ATOM 7123 O O . MET B 1 443 ? 3.182 6.039 -16.938 1 61.78 443 MET B O 1
ATOM 7127 N N . PHE B 1 444 ? 2.348 4.125 -16.391 1 58.53 444 PHE B N 1
ATOM 7128 C CA . PHE B 1 444 ? 3.365 3.979 -15.359 1 58.53 444 PHE B CA 1
ATOM 7129 C C . PHE B 1 444 ? 4.715 3.629 -15.977 1 58.53 444 PHE B C 1
ATOM 7131 O O . PHE B 1 444 ? 5.758 4.035 -15.461 1 58.53 444 PHE B O 1
ATOM 7138 N N . TRP B 1 445 ? 4.68 2.785 -17 1 58 445 TRP B N 1
ATOM 7139 C CA . TRP B 1 445 ? 5.918 2.547 -17.734 1 58 445 TRP B CA 1
ATOM 7140 C C . TRP B 1 445 ? 6.516 3.857 -18.234 1 58 445 TRP B C 1
ATOM 7142 O O . TRP B 1 445 ? 7.719 4.086 -18.109 1 58 445 TRP B O 1
ATOM 7152 N N . PHE B 1 446 ? 5.621 4.695 -18.703 1 58.09 446 PHE B N 1
ATOM 7153 C CA . PHE B 1 446 ? 6.035 6.008 -19.188 1 58.09 446 PHE B CA 1
ATOM 7154 C C . PHE B 1 446 ? 6.574 6.855 -18.047 1 58.09 446 PHE B C 1
ATOM 7156 O O . PHE B 1 446 ? 7.633 7.477 -18.172 1 58.09 446 PHE B O 1
ATOM 7163 N N . LYS B 1 447 ? 5.914 6.871 -17.031 1 57.66 447 LYS B N 1
ATOM 7164 C CA . LYS B 1 447 ? 6.312 7.645 -15.859 1 57.66 447 LYS B CA 1
ATOM 7165 C C . LYS B 1 447 ? 7.668 7.191 -15.336 1 57.66 447 LYS B C 1
ATOM 7167 O O . LYS B 1 447 ? 8.539 8.016 -15.055 1 57.66 447 LYS B O 1
ATOM 7172 N N . SER B 1 448 ? 7.777 5.898 -15.172 1 52.53 448 SER B N 1
ATOM 7173 C CA . SER B 1 448 ? 9.031 5.371 -14.648 1 52.53 448 SER B CA 1
ATOM 7174 C C . SER B 1 448 ? 10.203 5.695 -15.57 1 52.53 448 SER B C 1
ATOM 7176 O O . SER B 1 448 ? 11.32 5.941 -15.109 1 52.53 448 SER B O 1
ATOM 7178 N N . PHE B 1 449 ? 9.898 5.641 -16.844 1 52.59 449 PHE B N 1
ATOM 7179 C CA . PHE B 1 449 ? 10.93 5.898 -17.844 1 52.59 449 PHE B CA 1
ATOM 7180 C C . PHE B 1 449 ? 11.375 7.355 -17.797 1 52.59 449 PHE B C 1
ATOM 7182 O O . PHE B 1 449 ? 12.57 7.645 -17.844 1 52.59 449 PHE B O 1
ATOM 7189 N N . PHE B 1 450 ? 10.438 8.336 -17.578 1 49.25 450 PHE B N 1
ATOM 7190 C CA . PHE B 1 450 ? 10.781 9.75 -17.703 1 49.25 450 PHE B CA 1
ATOM 7191 C C . PHE B 1 450 ? 11.102 10.344 -16.328 1 49.25 450 PHE B C 1
ATOM 7193 O O . PHE B 1 450 ? 11.969 11.211 -16.219 1 49.25 450 PHE B O 1
ATOM 7200 N N . PHE B 1 451 ? 10.43 9.812 -15.305 1 52.44 451 PHE B N 1
ATOM 7201 C CA . PHE B 1 451 ? 10.531 10.531 -14.039 1 52.44 451 PHE B CA 1
ATOM 7202 C C . PHE B 1 451 ? 11.117 9.633 -12.953 1 52.44 451 PHE B C 1
ATOM 7204 O O . PHE B 1 451 ? 11.359 10.086 -11.828 1 52.44 451 PHE B O 1
ATOM 7211 N N . GLY B 1 452 ? 11.484 8.398 -13.359 1 50.5 452 GLY B N 1
ATOM 7212 C CA . GLY B 1 452 ? 12.039 7.48 -12.383 1 50.5 452 GLY B CA 1
ATOM 7213 C C . GLY B 1 452 ? 10.984 6.801 -11.531 1 50.5 452 GLY B C 1
ATOM 7214 O O . GLY B 1 452 ? 9.781 6.992 -11.75 1 50.5 452 GLY B O 1
ATOM 7215 N N . ARG B 1 453 ? 11.438 5.941 -10.672 1 52.94 453 ARG B N 1
ATOM 7216 C CA . ARG B 1 453 ? 10.555 5.133 -9.836 1 52.94 453 ARG B CA 1
ATOM 7217 C C . ARG B 1 453 ? 10.32 5.801 -8.484 1 52.94 453 ARG B C 1
ATOM 7219 O O . ARG B 1 453 ? 11.172 6.547 -7.996 1 52.94 453 ARG B O 1
ATOM 7226 N N . ASP B 1 454 ? 9.078 5.699 -7.957 1 45.81 454 ASP B N 1
ATOM 7227 C CA . ASP B 1 454 ? 8.688 6.328 -6.699 1 45.81 454 ASP B CA 1
ATOM 7228 C C . ASP B 1 454 ? 9.297 5.59 -5.508 1 45.81 454 ASP B C 1
ATOM 7230 O O . ASP B 1 454 ? 9.148 4.371 -5.387 1 45.81 454 ASP B O 1
ATOM 7234 N N . THR B 1 455 ? 10.109 6.25 -4.676 1 37.66 455 THR B N 1
ATOM 7235 C CA . THR B 1 455 ? 10.789 5.645 -3.535 1 37.66 455 THR B CA 1
ATOM 7236 C C . THR B 1 455 ? 10.008 5.898 -2.248 1 37.66 455 THR B C 1
ATOM 7238 O O . THR B 1 455 ? 10.508 5.633 -1.151 1 37.66 455 THR B O 1
ATOM 7241 N N . SER B 1 456 ? 8.766 6.43 -2.344 1 37.44 456 SER B N 1
ATOM 7242 C CA . SER B 1 456 ? 8.008 6.699 -1.123 1 37.44 456 SER B CA 1
ATOM 7243 C C . SER B 1 456 ? 7.5 5.41 -0.49 1 37.44 456 SER B C 1
ATOM 7245 O O . SER B 1 456 ? 7.137 4.465 -1.197 1 37.44 456 SER B O 1
ATOM 7247 N N . LYS B 1 457 ? 7.711 5.258 0.898 1 38.28 457 LYS B N 1
ATOM 7248 C CA . LYS B 1 457 ? 7.215 4.113 1.654 1 38.28 457 LYS B CA 1
ATOM 7249 C C . LYS B 1 457 ? 5.855 4.414 2.277 1 38.28 457 LYS B C 1
ATOM 7251 O O . LYS B 1 457 ? 5.633 5.512 2.799 1 38.28 457 LYS B O 1
ATOM 7256 N N . PHE B 1 458 ? 4.641 3.719 1.834 1 40.41 458 PHE B N 1
ATOM 7257 C CA . PHE B 1 458 ? 3.414 3.859 2.609 1 40.41 458 PHE B CA 1
ATOM 7258 C C . PHE B 1 458 ? 2.768 2.502 2.854 1 40.41 458 PHE B C 1
ATOM 7260 O O . PHE B 1 458 ? 2.982 1.56 2.088 1 40.41 458 PHE B O 1
#

Foldseek 3Di:
DDDDPDDPPDDDDDDDPDPPDDPPPPPPCPPPLPPPVQAFEEEEEACEQQRVLLLQLFDLSRHAYEYEELDQWYFQQQCQLLPLAFLAPLVLGIGGSPVRPNYHYANWDFQAADLPQQKTWTWHNDQDVPPGIDIDIDHGQFYEYEHAFFFDPVPFAPCPCVRVPPDLPDQPPFQEAERGDNSRSLNSLVLLLVLLVVLLDPVDDPVSNLLSQEEEEEAQAQSSLQNLLSVLCCLVPPCCVPVVVCNPSHAAEYEELADFHNVVFDPVVRVVSVVVVVVSVHHYHYNWAFRHDDRFWTAIPVGDIGGHSHYYYYHDTAHDPSQQPYPADADPRSAFEAAQLQHGPPRNRYGYAANRYAHPVDGDDRDSQRSNQNSNSNSVCVNVVHRDGRDDDFAWDKHANYPQWIWIGGPPDIDTGNVSSVVVVVVSLVVDPDPVSNVSSVVSNVCCVPPNGDSDRD/DPDDPDDPPPDDDPDDPPPPDDPDPPPPCPPPLPDPVQAFEEEEEACEQQRVLLLQLFDLSRHAAEYEELDQWYFQQQCLLLPLQFLAPLVLGIGGSPVRPNYHYANWDFQAADLPQQKTWTWHNDQDVPPGIDIDIDHGQFYEYEHAFFFDPVPFAPCPCVRVPPDLPDDPPFQEAERGDNSRSLNSLVLLLVLLVVLLDPVDDPVSNLLSQEEEEEAQAQSSLQNLLSVLVCLVPPCCVPVVVCRPSHAAEYAELAAFHNVVFDPVVRVVSVVVVVVSVHHYHYNWAFRHDDRFWTAIPVGDIGGHSHYYYYHDTAHDPSQQPYPADADPRSAFEAAQLQAGPPRNRYGYAANRYAHPVDGDDRDSQRSNQNSNSNSVCVNVVHRDGRDDDFAWDKHANYPQWIWIGGPPDIDTGNVSSVVVVVVSLVVDPDPVSNVSSVVSNVCCVPPNGDSDRD